Protein 3KOM (pdb70)

CATH classification: 3.40.50.970 (+2 more: 3.40.50.970, 3.40.50.920)

Foldseek 3Di:
DDDDVLLQCLLLQLLQLLQQLVQFFFRLNLRLLCCLCLQPPFQAALVPLVLQQGAAEFEQADRHLVVLSQSALQDHPQHLVLSNQACHPPGLHNNWHDPDPNRRHLHTYDPHPLRLLLLLLLVLLLQVQLVAPDPVFGLHDAAYEYEHEPVVPVLNVLRLLLQQLLQSLRYEYEYAAADVCVVPDDDPVQVSNVVSNAAEAPDQASNDNVSSNVVVVVSVVDDGHYYYYYYHGWRVPQQPVCTRDCVSSGTRDDPVSSVRSCVSSVPPDDRSDDDVVSSVSNHCNVVNVVSSVVSVVRVVVSPPPPCNVVQVCQQVLHADPCLVVLLVVVVVVCLVPPDWFWVLCLLLVCQSRVVSQAAEEEAECDSSRDHPPADESSVDSNSHHYYYSYNNQQSCSSLSNQSSTSHAYEYEDQLLCCVVNVVSLLVQSFRLYEYEEAAACQVAAVFQSRGAFARQVVQVPRPQEWEFAAAGNLLSLVVVVSSNGGGGYYYYIYPGIGDQDNDPVVNVVSPLQKDWSFADPQAQEEEEEEHRLQRLRVLLQVVVVVVVHHHIYMYRRTPVSNVPDDPVRLCSRHPQQHYYEYEYRHCPCPVRHVNYAYYQGDDDGFGRGNSVVRCVVRQSHSVRVNVRVVVRD/DDDVLLQCLLLQLLLLLCQLVQHFASLNLRLLLCLCLQPPWQAALVCLVQQQGAAEFEQDARNLVVLSQSALQDHPQHLVLSNQACHPPGLHNRFHDPDRNRNHLHTYDPHPLRLLLLLLLVLLLQVQLVQPDPVAGLHDYAYEYEHEPVVPPLNVLRLLVSQLLQSLRYEYEYAAEQCCVPGVDPVVVSNVVSNAAEAPDQASNDNVSSNVVVVVSVVDDGHYYYYYYYGFRVPQFPVDTNGGRDDPVRSVRSCVSSVPPDDRSDDDDVSSVSNHNNVVNVVSSVVSVVSLVVSCVPPCNVVQVCFQVLHADPCLVVLLVVVLVVCLVPPDWFWVLVLLCVCQSVVVSAAAEEEAAPCSNSGDHPLADESSVPSNSHHYYYSYNNQQSCSSLSNQSSTSHAYEYEDQLLCCVVNVVSLLLQSFRLYEYEEQAACQVAAVWQSRGAFARQVVQVPRPQEWEFQAAGNLLNCQVVLSSPRGGGYYYYIYPDIGDQDNDPVVSVCSPLQKAWSDDDPQAQEEEEEEHNLQRLRVLLQVVVVVVVHHHIYMYGRTPVSNVPDDPVRLCRRHVAQHEYEYEYRPCPCPVRHPNYAYYQGDDDGIGRGNSVVRCVVSQSHSVSVNVRVVVRD

Nearest PDB structures (foldseek):
  3kom-assembly1_A  TM=1.001E+00  e=0.000E+00  Francisella tularensis subsp. tularensis SCHU S4
  8r3o-assembly1_A  TM=9.758E-01  e=4.934E-82  Haemophilus influenzae
  1qgd-assembly1_B  TM=9.769E-01  e=6.520E-82  Escherichia coli
  5hht-assembly1_A  TM=9.765E-01  e=1.077E-81  Escherichia coli K-12
  3l84-assembly1_A  TM=8.925E-01  e=9.519E-65  Campylobacter jejuni subsp. jejuni NCTC 11168 = ATCC 700819

Organism: Francisella tularensis subsp. tularensis (strain SCHU S4 / Schu 4) (NCBI:txid177416)

B-factor: mean 8.44, std 8.74, range [2.0, 46.94]

Radius of gyration: 31.3 Å; Cα contacts (8 Å, |Δi|>4): 2841; chains: 2; bounding box: 80×82×76 Å

InterPro domains:
  IPR005474 Transketolase, N-terminal [PF00456] (8-334)
  IPR005474 Transketolase, N-terminal [cd02012] (11-275)
  IPR005475 Transketolase-like, pyrimidine-binding domain [PF02779] (354-525)
  IPR005475 Transketolase-like, pyrimidine-binding domain [SM00861] (355-527)
  IPR005478 Transketolase, bacterial-like [TIGR00232] (10-660)
  IPR009014 Transketolase C-terminal/Pyruvate-ferredoxin oxidoreductase domain II [G3DSA:3.40.50.920] (539-663)
  IPR009014 Transketolase C-terminal/Pyruvate-ferredoxin oxidoreductase domain II [SSF52922] (533-662)
  IPR020826 Transketolase binding site [PS00802] (468-484)
  IPR029061 Thiamin diphosphate-binding fold [SSF52518] (4-313)
  IPR029061 Thiamin diphosphate-binding fold [SSF52518] (348-526)
  IPR033247 Transketolase family [PTHR43522] (7-661)
  IPR049557 Transketolase conserved site [PS00801] (14-34)
  IPR055152 Transketolase-like, C-terminal domain [PF22613] (540-651)

Sequence (1260 aa):
LSIPREFSSNAIRFLSIDATLKAKSGHPGPGADIATVLWTKFLKHNPNNNPHWINRDRFVLSNGGHHGGSSLLYSLLHLTGYDLSIEEDIKNFRQLHSKTPGHPEYGYTPGVETTTGPLGQGVANAVGALGEKKLLSDDRRYNTPDLKVVIDHHTYVFLGDGLEGVSHEACSLAGTLGLNKLVAFWDDNNDTKGWFSDNTPERFRAYGWHVIENVDGHDFVAIEKAINEAHSQQQKPTLICCKTVIGFGSPEKAGTASVHGSPLSDQERASAAKELNWDYQAFEIPQQDDVYKYWDARREKGQALEANWQGQRNLFKDSPKFDEFERVLSKELPVGLESAINDYIASSQLSNPVKVATRKASQVLEVLCKNPEFGGSSADLSNNTNWSGSVWLNNTQEGANYLSYGVREFGAAINGLSLYGGIKPYGGTFLVFSDYSRNAIRSSALKQPVVHVSHDSIGLGEDGPTHQPIEHVPSSLRLIPNLSVWRPADTIETIAWKEAVKSKDTPSVVLTRQNLPVVQQTQHQVANIARGGYLVKDNPDAKLTIVATGSEVELAVKVANEFEKKGIKLNVASIPCVEVFATQAHEYKKTVIKDDIPAVFVEAQPDWYKYPKAGGEVKGIIYSFGESAPAEDLFKRFGFTVENISNIVAKYVSIPRREFSNAIRFLSIDATLKAKSGHPGPGADIATVLWTKFLKKHNPNNPHWINRDRFVLSNGHGSLLYSLLHLTGYDLSIEDIKNFRQLHSKTPGHPEYGYTPGVETTTGPLGQGVANAVGALGEKLLSDRYNTPDLKVIDHHTYVFLGDGLEGVSHEACSLAGTLGLNKLVAFWDDNNTKGWFSDNTPERFRAYGWHVIENVDGHDFVAIEKAINEAHSQQQKPTLICCKTVIGFGSPEKAGGSPLSDQERASAAKELNWDYQAFEIPQQDVYKYWDAREKGQALEANWQGQRNNLFKDSPKFDEFERVLSKEELPVGLESAINDYIASQLSNPVKVATRKASQVLEVLCKNPEFGGSSADLTSNNTNWSGSVWLNNTQEGANYLSYGVREFGAAINGLSLYGGIKPYGGTFLVVFSDYSRNAIRSALKQPVVHVSHDSIGLGEDGPTHQPIEHVPSLRLIPNLSVWRPADTIETIAWKEAVKSKDDTPSVVLTRQNLPVVQTQHHQVANIARGGYLVKDNPDAKLTIVATGSEVELAVKVANEFEEKKGIKLNVASIPCVEVFATQAHEYKKTVIKDDIPAVFVEAQPDWYKYPKAGGEVKGIYSFGESAPAEDLFKRFGFTVENISNIVAKYV

Structure (mmCIF, N/CA/C/O backbone):
data_3KOM
#
_entry.id   3KOM
#
_cell.length_a   86.49
_cell.length_b   109.29
_cell.length_c   128.56
_cell.angle_alpha   90.0
_cell.angle_beta   90.0
_cell.angle_gamma   90.0
#
_symmetry.space_group_name_H-M   'P 21 21 21'
#
loop_
_entity.id
_entity.type
_entity.pdbx_description
1 polymer Transketolase
2 water water
#
loop_
_atom_site.group_PDB
_atom_site.id
_atom_site.type_symbol
_atom_site.label_atom_id
_atom_site.label_alt_id
_atom_site.label_comp_id
_atom_site.label_asym_id
_atom_site.label_entity_id
_atom_site.label_seq_id
_atom_site.pdbx_PDB_ins_code
_atom_site.Cartn_x
_atom_site.Cartn_y
_atom_site.Cartn_z
_atom_site.occupancy
_atom_site.B_iso_or_equiv
_atom_site.auth_seq_id
_atom_site.auth_comp_id
_atom_site.auth_asym_id
_atom_site.auth_atom_id
_atom_site.pdbx_PDB_model_num
ATOM 1 N N . LEU A 1 3 ? 23.916 3.278 1.829 1.00 27.86 3 LEU A N 1
ATOM 2 C CA . LEU A 1 3 ? 23.476 4.556 2.467 1.00 27.94 3 LEU A CA 1
ATOM 3 C C . LEU A 1 3 ? 23.784 5.764 1.582 1.00 25.82 3 LEU A C 1
ATOM 4 O O . LEU A 1 3 ? 23.362 6.883 1.876 1.00 27.00 3 LEU A O 1
ATOM 9 N N . SER A 1 4 ? 24.525 5.538 0.502 1.00 22.36 4 SER A N 1
ATOM 10 C CA . SER A 1 4 ? 24.925 6.622 -0.403 1.00 20.60 4 SER A CA 1
ATOM 11 C C . SER A 1 4 ? 23.740 7.109 -1.253 1.00 16.93 4 SER A C 1
ATOM 12 O O . SER A 1 4 ? 22.880 6.322 -1.636 1.00 18.77 4 SER A O 1
ATOM 15 N N . ILE A 1 5 ? 23.683 8.408 -1.529 1.00 10.97 5 ILE A N 1
ATOM 16 C CA . ILE A 1 5 ? 22.583 8.980 -2.329 1.00 7.43 5 ILE A CA 1
ATOM 17 C C . ILE A 1 5 ? 22.944 9.059 -3.812 1.00 8.08 5 ILE A C 1
ATOM 18 O O . ILE A 1 5 ? 23.911 9.737 -4.165 1.00 11.10 5 ILE A O 1
ATOM 23 N N . PRO A 1 6 ? 22.180 8.370 -4.684 1.00 6.59 6 PRO A N 1
ATOM 24 C CA . PRO A 1 6 ? 22.432 8.497 -6.134 1.00 7.15 6 PRO A CA 1
ATOM 25 C C . PRO A 1 6 ? 21.918 9.827 -6.685 1.00 6.85 6 PRO A C 1
ATOM 26 O O . PRO A 1 6 ? 20.881 10.313 -6.216 1.00 2.54 6 PRO A O 1
ATOM 30 N N . ARG A 1 7 ? 22.616 10.398 -7.672 1.00 6.59 7 ARG A N 1
ATOM 31 C CA . ARG A 1 7 ? 22.181 11.689 -8.206 1.00 8.64 7 ARG A CA 1
ATOM 32 C C . ARG A 1 7 ? 20.795 11.601 -8.809 1.00 4.10 7 ARG A C 1
ATOM 33 O O . ARG A 1 7 ? 20.077 12.601 -8.843 1.00 2.00 7 ARG A O 1
ATOM 41 N N . GLU A 1 8 ? 20.405 10.405 -9.241 1.00 2.21 8 GLU A N 1
ATOM 42 C CA . GLU A 1 8 ? 19.040 10.184 -9.711 1.00 3.30 8 GLU A CA 1
ATOM 43 C C . GLU A 1 8 ? 17.986 10.822 -8.807 1.00 4.57 8 GLU A C 1
ATOM 44 O O . GLU A 1 8 ? 17.041 11.444 -9.299 1.00 2.91 8 GLU A O 1
ATOM 50 N N . PHE A 1 9 ? 18.134 10.627 -7.495 1.00 2.00 9 PHE A N 1
ATOM 51 C CA . PHE A 1 9 ? 17.148 11.115 -6.532 1.00 2.00 9 PHE A CA 1
ATOM 52 C C . PHE A 1 9 ? 17.088 12.653 -6.474 1.00 2.16 9 PHE A C 1
ATOM 53 O O . PHE A 1 9 ? 16.004 13.224 -6.322 1.00 3.55 9 PHE A O 1
ATOM 61 N N . SER A 1 10 ? 18.222 13.326 -6.614 1.00 2.00 10 SER A N 1
ATOM 62 C CA A SER A 1 10 ? 18.231 14.789 -6.622 0.50 2.00 10 SER A CA 1
ATOM 63 C CA B SER A 1 10 ? 18.248 14.771 -6.621 0.50 2.00 10 SER A CA 1
ATOM 64 C C . SER A 1 10 ? 17.787 15.295 -7.994 1.00 2.00 10 SER A C 1
ATOM 65 O O . SER A 1 10 ? 17.208 16.391 -8.114 1.00 2.09 10 SER A O 1
ATOM 70 N N . ASN A 1 11 ? 18.013 14.492 -9.033 1.00 2.00 11 ASN A N 1
ATOM 71 C CA . ASN A 1 11 ? 17.629 14.942 -10.367 1.00 2.00 11 ASN A CA 1
ATOM 72 C C . ASN A 1 11 ? 16.113 15.048 -10.544 1.00 2.00 11 ASN A C 1
ATOM 73 O O . ASN A 1 11 ? 15.636 15.811 -11.410 1.00 2.85 11 ASN A O 1
ATOM 78 N N . ALA A 1 12 ? 15.360 14.348 -9.707 1.00 2.00 12 ALA A N 1
ATOM 79 C CA . ALA A 1 12 ? 13.907 14.499 -9.688 1.00 2.00 12 ALA A CA 1
ATOM 80 C C . ALA A 1 12 ? 13.528 15.963 -9.454 1.00 3.17 12 ALA A C 1
ATOM 81 O O . ALA A 1 12 ? 12.589 16.465 -10.060 1.00 2.74 12 ALA A O 1
ATOM 83 N N . ILE A 1 13 ? 14.225 16.633 -8.527 1.00 2.00 13 ILE A N 1
ATOM 84 C CA . ILE A 1 13 ? 13.991 18.065 -8.293 1.00 2.00 13 ILE A CA 1
ATOM 85 C C . ILE A 1 13 ? 14.287 18.871 -9.551 1.00 2.00 13 ILE A C 1
ATOM 86 O O . ILE A 1 13 ? 13.500 19.741 -9.956 1.00 2.00 13 ILE A O 1
ATOM 91 N N . ARG A 1 14 ? 15.427 18.580 -10.167 1.00 2.00 14 ARG A N 1
ATOM 92 C CA . ARG A 1 14 ? 15.852 19.304 -11.367 1.00 2.00 14 ARG A CA 1
ATOM 93 C C . ARG A 1 14 ? 14.809 19.187 -12.487 1.00 2.00 14 ARG A C 1
ATOM 94 O O . ARG A 1 14 ? 14.399 20.203 -13.075 1.00 2.68 14 ARG A O 1
ATOM 102 N N . PHE A 1 15 ? 14.351 17.970 -12.766 1.00 2.01 15 PHE A N 1
ATOM 103 C CA . PHE A 1 15 ? 13.365 17.797 -13.853 1.00 3.24 15 PHE A CA 1
ATOM 104 C C . PHE A 1 15 ? 11.945 18.308 -13.553 1.00 3.26 15 PHE A C 1
ATOM 105 O O . PHE A 1 15 ? 11.316 18.910 -14.435 1.00 2.00 15 PHE A O 1
ATOM 113 N N . LEU A 1 16 ? 11.452 18.140 -12.329 1.00 2.00 16 LEU A N 1
ATOM 114 C CA . LEU A 1 16 ? 10.163 18.755 -12.011 1.00 2.00 16 LEU A CA 1
ATOM 115 C C . LEU A 1 16 ? 10.256 20.256 -12.199 1.00 2.00 16 LEU A C 1
ATOM 116 O O . LEU A 1 16 ? 9.320 20.893 -12.681 1.00 2.00 16 LEU A O 1
ATOM 121 N N . SER A 1 17 ? 11.395 20.844 -11.816 1.00 2.00 17 SER A N 1
ATOM 122 C CA . SER A 1 17 ? 11.549 22.296 -11.891 1.00 2.00 17 SER A CA 1
ATOM 123 C C . SER A 1 17 ? 11.679 22.768 -13.343 1.00 2.00 17 SER A C 1
ATOM 124 O O . SER A 1 17 ? 11.035 23.733 -13.763 1.00 2.00 17 SER A O 1
ATOM 127 N N . ILE A 1 18 ? 12.471 22.048 -14.121 1.00 2.00 18 ILE A N 1
ATOM 128 C CA . ILE A 1 18 ? 12.578 22.380 -15.546 1.00 2.00 18 ILE A CA 1
ATOM 129 C C . ILE A 1 18 ? 11.231 22.212 -16.256 1.00 4.85 18 ILE A C 1
ATOM 130 O O . ILE A 1 18 ? 10.773 23.136 -16.947 1.00 3.29 18 ILE A O 1
ATOM 135 N N . ASP A 1 19 ? 10.611 21.048 -16.087 1.00 4.83 19 ASP A N 1
ATOM 136 C CA . ASP A 1 19 ? 9.336 20.757 -16.770 1.00 2.20 19 ASP A CA 1
ATOM 137 C C . ASP A 1 19 ? 8.211 21.747 -16.389 1.00 2.29 19 ASP A C 1
ATOM 138 O O . ASP A 1 19 ? 7.450 22.208 -17.250 1.00 2.00 19 ASP A O 1
ATOM 143 N N . ALA A 1 20 ? 8.111 22.090 -15.110 1.00 2.00 20 ALA A N 1
ATOM 144 C CA . ALA A 1 20 ? 7.074 23.004 -14.656 1.00 2.00 20 ALA A CA 1
ATOM 145 C C . ALA A 1 20 ? 7.276 24.404 -15.231 1.00 3.70 20 ALA A C 1
ATOM 146 O O . ALA A 1 20 ? 6.305 25.067 -15.610 1.00 3.88 20 ALA A O 1
ATOM 148 N N . THR A 1 21 ? 8.521 24.881 -15.250 1.00 3.30 21 THR A N 1
ATOM 149 C CA . THR A 1 21 ? 8.757 26.264 -15.683 1.00 4.69 21 THR A CA 1
ATOM 150 C C . THR A 1 21 ? 8.555 26.383 -17.186 1.00 7.06 21 THR A C 1
ATOM 151 O O . THR A 1 21 ? 8.048 27.404 -17.670 1.00 6.18 21 THR A O 1
ATOM 155 N N . LEU A 1 22 ? 8.945 25.345 -17.915 1.00 2.03 22 LEU A N 1
ATOM 156 C CA . LEU A 1 22 ? 8.709 25.263 -19.372 1.00 5.30 22 LEU A CA 1
ATOM 157 C C . LEU A 1 22 ? 7.211 25.342 -19.685 1.00 4.42 22 LEU A C 1
ATOM 158 O O . LEU A 1 22 ? 6.799 26.071 -20.588 1.00 7.69 22 LEU A O 1
ATOM 163 N N . LYS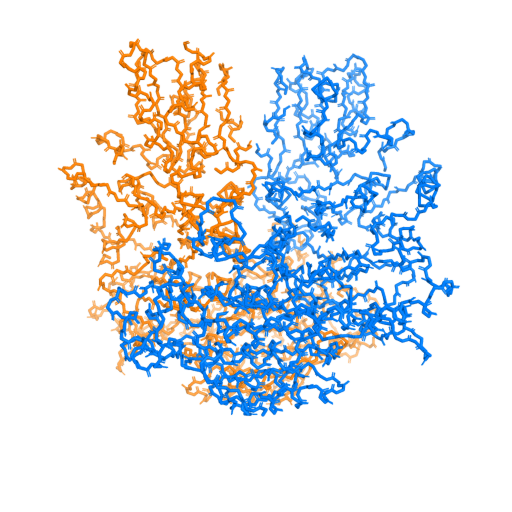 A 1 23 ? 6.399 24.593 -18.942 1.00 5.87 23 LYS A N 1
ATOM 164 C CA . LYS A 1 23 ? 4.948 24.604 -19.168 1.00 7.44 23 LYS A CA 1
ATOM 165 C C . LYS A 1 23 ? 4.332 25.968 -18.864 1.00 6.73 23 LYS A C 1
ATOM 166 O O . LYS A 1 23 ? 3.500 26.486 -19.638 1.00 3.69 23 LYS A O 1
ATOM 172 N N . ALA A 1 24 ? 4.757 26.566 -17.759 1.00 3.88 24 ALA A N 1
ATOM 173 C CA . ALA A 1 24 ? 4.208 27.850 -17.330 1.00 5.67 24 ALA A CA 1
ATOM 174 C C . ALA A 1 24 ? 4.663 28.997 -18.232 1.00 7.87 24 ALA A C 1
ATOM 175 O O . ALA A 1 24 ? 4.013 30.043 -18.271 1.00 8.11 24 ALA A O 1
ATOM 177 N N . LYS A 1 25 ? 5.757 28.782 -18.960 1.00 5.49 25 LYS A N 1
ATOM 178 C CA . LYS A 1 25 ? 6.447 29.859 -19.698 1.00 7.27 25 LYS A CA 1
ATOM 179 C C . LYS A 1 25 ? 6.745 31.051 -18.772 1.00 8.97 25 LYS A C 1
ATOM 180 O O . LYS A 1 25 ? 6.638 32.217 -19.152 1.00 9.80 25 LYS A O 1
ATOM 186 N N . SER A 1 26 ? 7.158 30.746 -17.551 1.00 7.67 26 SER A N 1
ATOM 187 C CA . SER A 1 26 ? 7.284 31.762 -16.507 1.00 7.73 26 SER A CA 1
ATOM 188 C C . SER A 1 26 ? 7.985 31.027 -15.385 1.00 7.11 26 SER A C 1
ATOM 189 O O . SER A 1 26 ? 7.849 29.799 -15.270 1.00 9.07 26 SER A O 1
ATOM 192 N N . GLY A 1 27 ? 8.725 31.770 -14.560 1.00 9.11 27 GLY A N 1
ATOM 193 C CA . GLY A 1 27 ? 9.501 31.164 -13.480 1.00 8.38 27 GLY A CA 1
ATOM 194 C C . GLY A 1 27 ? 10.902 30.772 -13.925 1.00 10.75 27 GLY A C 1
ATOM 195 O O . GLY A 1 27 ? 11.249 30.892 -15.102 1.00 13.58 27 GLY A O 1
ATOM 196 N N . HIS A 1 28 ? 11.711 30.288 -12.985 1.00 8.38 28 HIS A N 1
ATOM 197 C CA . HIS A 1 28 ? 13.139 30.098 -13.244 1.00 11.94 28 HIS A CA 1
ATOM 198 C C . HIS A 1 28 ? 13.657 28.736 -12.737 1.00 10.39 28 HIS A C 1
ATOM 199 O O . HIS A 1 28 ? 13.355 28.327 -11.602 1.00 12.50 28 HIS A O 1
ATOM 206 N N . PRO A 1 29 ? 14.397 27.996 -13.587 1.00 9.57 29 PRO A N 1
ATOM 207 C CA . PRO A 1 29 ? 14.880 26.669 -13.180 1.00 10.21 29 PRO A CA 1
ATOM 208 C C . PRO A 1 29 ? 16.349 26.630 -12.713 1.00 8.94 29 PRO A C 1
ATOM 209 O O . PRO A 1 29 ? 16.778 25.629 -12.163 1.00 8.22 29 PRO A O 1
ATOM 213 N N . GLY A 1 30 ? 17.099 27.705 -12.943 1.00 8.12 30 GLY A N 1
ATOM 214 C CA . GLY A 1 30 ? 18.528 27.749 -12.604 1.00 6.81 30 GLY A CA 1
ATOM 215 C C . GLY A 1 30 ? 18.881 27.433 -11.149 1.00 7.63 30 GLY A C 1
ATOM 216 O O . GLY A 1 30 ? 19.668 26.508 -10.870 1.00 5.20 30 GLY A O 1
ATOM 225 N N . PRO A 1 32 ? 16.978 26.162 -8.652 1.00 3.03 32 PRO A N 1
ATOM 226 C CA . PRO A 1 32 ? 16.629 24.814 -8.221 1.00 2.41 32 PRO A CA 1
ATOM 227 C C . PRO A 1 32 ? 17.615 23.778 -8.763 1.00 2.80 32 PRO A C 1
ATOM 228 O O . PRO A 1 32 ? 17.947 22.807 -8.075 1.00 3.98 32 PRO A O 1
ATOM 240 N N . GLY A 1 34 ? 20.784 24.317 -9.320 1.00 2.00 34 GLY A N 1
ATOM 241 C CA . GLY A 1 34 ? 21.993 24.511 -8.506 1.00 3.90 34 GLY A CA 1
ATOM 242 C C . GLY A 1 34 ? 21.934 23.963 -7.077 1.00 2.00 34 GLY A C 1
ATOM 243 O O . GLY A 1 34 ? 22.954 23.506 -6.537 1.00 2.98 34 GLY A O 1
ATOM 257 N N . ALA A 1 36 ? 19.728 21.565 -5.862 1.00 2.00 36 ALA A N 1
ATOM 258 C CA . ALA A 1 36 ? 18.986 20.316 -5.657 1.00 2.00 36 ALA A CA 1
ATOM 259 C C . ALA A 1 36 ? 19.732 19.306 -4.783 1.00 2.00 36 ALA A C 1
ATOM 260 O O . ALA A 1 36 ? 19.102 18.573 -4.014 1.00 2.00 36 ALA A O 1
ATOM 262 N N . ASP A 1 37 ? 21.063 19.216 -4.918 1.00 2.00 37 ASP A N 1
ATOM 263 C CA . ASP A 1 37 ? 21.780 18.203 -4.114 1.00 2.00 37 ASP A CA 1
ATOM 264 C C . ASP A 1 37 ? 21.811 18.580 -2.634 1.00 2.00 37 ASP A C 1
ATOM 265 O O . ASP A 1 37 ? 21.637 17.708 -1.769 1.00 2.00 37 ASP A O 1
ATOM 270 N N . ILE A 1 38 ? 22.005 19.860 -2.343 1.00 2.00 38 ILE A N 1
ATOM 271 C CA . ILE A 1 38 ? 21.980 20.349 -0.961 1.00 2.00 38 ILE A CA 1
ATOM 272 C C . ILE A 1 38 ? 20.599 20.055 -0.350 1.00 2.00 38 ILE A C 1
ATOM 273 O O . ILE A 1 38 ? 20.485 19.541 0.744 1.00 2.00 38 ILE A O 1
ATOM 278 N N . ALA A 1 39 ? 19.548 20.413 -1.076 1.00 2.00 39 ALA A N 1
ATOM 279 C CA . ALA A 1 39 ? 18.192 20.175 -0.608 1.00 2.00 39 ALA A CA 1
ATOM 280 C C . ALA A 1 39 ? 17.950 18.689 -0.371 1.00 2.00 39 ALA A C 1
ATOM 281 O O . ALA A 1 39 ? 17.288 18.304 0.604 1.00 2.00 39 ALA A O 1
ATOM 283 N N . THR A 1 40 ? 18.454 17.856 -1.277 1.00 2.00 40 THR A N 1
ATOM 284 C CA . THR A 1 40 ? 18.247 16.411 -1.110 1.00 2.00 40 THR A CA 1
ATOM 285 C C . THR A 1 40 ? 18.865 15.909 0.192 1.00 2.00 40 THR A C 1
ATOM 286 O O . THR A 1 40 ? 18.247 15.138 0.926 1.00 2.00 40 THR A O 1
ATOM 290 N N . VAL A 1 41 ? 20.089 16.353 0.493 1.00 2.00 41 VAL A N 1
ATOM 291 C CA . VAL A 1 41 ? 20.746 15.861 1.716 1.00 2.00 41 VAL A CA 1
ATOM 292 C C . VAL A 1 41 ? 19.970 16.375 2.944 1.00 2.00 41 VAL A C 1
ATOM 293 O O . VAL A 1 41 ? 19.641 15.625 3.861 1.00 2.00 41 VAL A O 1
ATOM 297 N N . LEU A 1 42 ? 19.670 17.662 2.946 1.00 2.00 42 LEU A N 1
ATOM 298 C CA . LEU A 1 42 ? 18.990 18.252 4.103 1.00 2.00 42 LEU A CA 1
ATOM 299 C C . LEU A 1 42 ? 17.641 17.574 4.341 1.00 2.00 42 LEU A C 1
ATOM 300 O O . LEU A 1 42 ? 17.342 17.147 5.464 1.00 2.00 42 LEU A O 1
ATOM 305 N N . TRP A 1 43 ? 16.830 17.475 3.293 1.00 2.00 43 TRP A N 1
ATOM 306 C CA . TRP A 1 43 ? 15.471 16.979 3.477 1.00 2.00 43 TRP A CA 1
ATOM 307 C C . TRP A 1 43 ? 15.428 15.491 3.757 1.00 2.00 43 TRP A C 1
ATOM 308 O O . TRP A 1 43 ? 14.585 15.046 4.544 1.00 3.63 43 TRP A O 1
ATOM 319 N N . THR A 1 44 ? 16.304 14.707 3.131 1.00 2.00 44 THR A N 1
ATOM 320 C CA . THR A 1 44 ? 16.153 13.241 3.250 1.00 2.00 44 THR A CA 1
ATOM 321 C C . THR A 1 44 ? 16.979 12.624 4.354 1.00 2.25 44 THR A C 1
ATOM 322 O O . THR A 1 44 ? 16.685 11.506 4.797 1.00 4.51 44 THR A O 1
ATOM 326 N N . LYS A 1 45 ? 18.019 13.329 4.806 1.00 2.00 45 LYS A N 1
ATOM 327 C CA . LYS A 1 45 ? 18.872 12.765 5.855 1.00 2.33 45 LYS A CA 1
ATOM 328 C C . LYS A 1 45 ? 18.730 13.490 7.207 1.00 2.09 45 LYS A C 1
ATOM 329 O O . LYS A 1 45 ? 19.163 12.946 8.231 1.00 5.82 45 LYS A O 1
ATOM 335 N N . PHE A 1 46 ? 18.180 14.697 7.225 1.00 2.00 46 PHE A N 1
ATOM 336 C CA . PHE A 1 46 ? 18.142 15.452 8.487 1.00 2.00 46 PHE A CA 1
ATOM 337 C C . PHE A 1 46 ? 16.791 16.027 8.919 1.00 5.12 46 PHE A C 1
ATOM 338 O O . PHE A 1 46 ? 16.456 15.984 10.118 1.00 4.29 46 PHE A O 1
ATOM 346 N N . LEU A 1 47 ? 16.038 16.599 7.981 1.00 2.00 47 LEU A N 1
ATOM 347 C CA . LEU A 1 47 ? 14.858 17.348 8.346 1.00 2.00 47 LEU A CA 1
ATOM 348 C C . LEU A 1 47 ? 13.860 16.515 9.124 1.00 2.00 47 LEU A C 1
ATOM 349 O O . LEU A 1 47 ? 13.463 15.404 8.706 1.00 2.00 47 LEU A O 1
ATOM 354 N N . LYS A 1 48 ? 13.440 17.077 10.250 1.00 2.00 48 LYS A N 1
ATOM 355 C CA . LYS A 1 48 ? 12.452 16.414 11.112 1.00 2.03 48 LYS A CA 1
ATOM 356 C C . LYS A 1 48 ? 11.084 17.039 10.817 1.00 2.00 48 LYS A C 1
ATOM 357 O O . LYS A 1 48 ? 10.850 18.216 11.101 1.00 2.00 48 LYS A O 1
ATOM 363 N N . HIS A 1 49 ? 10.213 16.295 10.155 1.00 2.00 49 HIS A N 1
ATOM 364 C CA . HIS A 1 49 ? 8.956 16.842 9.668 1.00 2.00 49 HIS A CA 1
ATOM 365 C C . HIS A 1 49 ? 7.966 15.723 9.400 1.00 2.00 49 HIS A C 1
ATOM 366 O O . HIS A 1 49 ? 8.351 14.542 9.291 1.00 2.15 49 HIS A O 1
ATOM 373 N N . ASN A 1 50 ? 6.687 16.084 9.343 1.00 2.00 50 ASN A N 1
ATOM 374 C CA . ASN A 1 50 ? 5.647 15.091 9.084 1.00 2.00 50 ASN A CA 1
ATOM 375 C C . ASN A 1 50 ? 4.717 15.609 7.987 1.00 2.00 50 ASN A C 1
ATOM 376 O O . ASN A 1 50 ? 3.921 16.501 8.257 1.00 2.00 50 ASN A O 1
ATOM 381 N N . PRO A 1 51 ? 4.839 15.087 6.739 1.00 2.00 51 PRO A N 1
ATOM 382 C CA . PRO A 1 51 ? 3.984 15.604 5.654 1.00 2.00 51 PRO A CA 1
ATOM 383 C C . PRO A 1 51 ? 2.492 15.466 5.956 1.00 2.04 51 PRO A C 1
ATOM 384 O O . PRO A 1 51 ? 1.704 16.227 5.414 1.00 4.44 51 PRO A O 1
ATOM 388 N N . ASN A 1 52 ? 2.105 14.506 6.813 1.00 2.00 52 ASN A N 1
ATOM 389 C CA A ASN A 1 52 ? 0.677 14.405 7.133 0.50 2.89 52 ASN A CA 1
ATOM 390 C CA B ASN A 1 52 ? 0.731 14.292 7.268 0.50 4.16 52 ASN A CA 1
ATOM 391 C C . ASN A 1 52 ? 0.193 15.468 8.109 1.00 3.40 52 ASN A C 1
ATOM 392 O O . ASN A 1 52 ? -1.025 15.671 8.238 1.00 4.51 52 ASN A O 1
ATOM 401 N N . ASN A 1 53 ? 1.123 16.180 8.758 1.00 2.00 53 ASN A N 1
ATOM 402 C CA . ASN A 1 53 ? 0.786 17.284 9.646 1.00 2.88 53 ASN A CA 1
ATOM 403 C C . ASN A 1 53 ? 1.802 18.416 9.584 1.00 2.00 53 ASN A C 1
ATOM 404 O O . ASN A 1 53 ? 2.726 18.498 10.394 1.00 2.00 53 ASN A O 1
ATOM 409 N N . PRO A 1 54 ? 1.629 19.319 8.621 1.00 2.00 54 PRO A N 1
ATOM 410 C CA . PRO A 1 54 ? 2.531 20.460 8.440 1.00 2.00 54 PRO A CA 1
ATOM 411 C C . PRO A 1 54 ? 2.486 21.410 9.641 1.00 2.00 54 PRO A C 1
ATOM 412 O O . PRO A 1 54 ? 3.304 22.303 9.720 1.00 3.34 54 PRO A O 1
ATOM 416 N N . HIS A 1 55 ? 1.522 21.216 10.543 1.00 2.00 55 HIS A N 1
ATOM 417 C CA . HIS A 1 55 ? 1.364 22.062 11.720 1.00 3.28 55 HIS A CA 1
ATOM 418 C C . HIS A 1 55 ? 1.978 21.461 13.000 1.00 3.27 55 HIS A C 1
ATOM 419 O O . HIS A 1 55 ? 1.856 22.041 14.091 1.00 3.61 55 HIS A O 1
ATOM 426 N N . TRP A 1 56 ? 2.641 20.319 12.872 1.00 2.00 56 TRP A N 1
ATOM 427 C CA . TRP A 1 56 ? 3.280 19.685 14.033 1.00 2.00 56 TRP A CA 1
ATOM 428 C C . TRP A 1 56 ? 4.195 20.691 14.757 1.00 2.00 56 TRP A C 1
ATOM 429 O O . TRP A 1 56 ? 5.138 21.245 14.145 1.00 2.00 56 TRP A O 1
ATOM 440 N N . ILE A 1 57 ? 3.944 20.930 16.046 1.00 2.00 57 ILE A N 1
ATOM 441 C CA . ILE A 1 57 ? 4.620 22.067 16.679 1.00 2.00 57 ILE A CA 1
ATOM 442 C C . ILE A 1 57 ? 6.122 21.865 16.885 1.00 2.00 57 ILE A C 1
ATOM 443 O O . ILE A 1 57 ? 6.840 22.860 17.035 1.00 2.00 57 ILE A O 1
ATOM 448 N N . ASN A 1 58 ? 6.602 20.611 16.884 1.00 2.00 58 ASN A N 1
ATOM 449 C CA . ASN A 1 58 ? 8.036 20.421 17.077 1.00 2.00 58 ASN A CA 1
ATOM 450 C C . ASN A 1 58 ? 8.781 20.106 15.793 1.00 2.00 58 ASN A C 1
ATOM 451 O O . ASN A 1 58 ? 9.905 19.651 15.837 1.00 2.00 58 ASN A O 1
ATOM 456 N N . ARG A 1 59 ? 8.148 20.359 14.648 1.00 2.00 59 ARG A N 1
ATOM 457 C CA . ARG A 1 59 ? 8.850 20.186 13.376 1.00 2.00 59 ARG A CA 1
ATOM 458 C C . ARG A 1 59 ? 10.030 21.154 13.240 1.00 2.00 59 ARG A C 1
ATOM 459 O O . ARG A 1 59 ? 9.951 22.301 13.699 1.00 2.00 59 ARG A O 1
ATOM 467 N N . ASP A 1 60 ? 11.105 20.729 12.569 1.00 2.00 60 ASP A N 1
ATOM 468 C CA . ASP A 1 60 ? 12.103 21.698 12.066 1.00 2.00 60 ASP A CA 1
ATOM 469 C C . ASP A 1 60 ? 11.398 22.687 11.139 1.00 2.00 60 ASP A C 1
ATOM 470 O O . ASP A 1 60 ? 10.464 22.333 10.434 1.00 2.00 60 ASP A O 1
ATOM 475 N N . ARG A 1 61 ? 11.855 23.942 11.131 1.00 2.00 61 ARG A N 1
ATOM 476 C CA . ARG A 1 61 ? 11.295 24.910 10.186 1.00 2.00 61 ARG A CA 1
ATOM 477 C C . ARG A 1 61 ? 12.276 25.120 9.044 1.00 2.00 61 ARG A C 1
ATOM 478 O O . ARG A 1 61 ? 13.462 25.297 9.300 1.00 5.27 61 ARG A O 1
ATOM 486 N N . PHE A 1 62 ? 11.777 25.095 7.815 1.00 2.00 62 PHE A N 1
ATOM 487 C CA . PHE A 1 62 ? 12.607 25.365 6.620 1.00 2.00 62 PHE A CA 1
ATOM 488 C C . PHE A 1 62 ? 12.078 26.625 5.947 1.00 2.00 62 PHE A C 1
ATOM 489 O O . PHE A 1 62 ? 10.875 26.752 5.760 1.00 2.31 62 PHE A O 1
ATOM 497 N N . VAL A 1 63 ? 12.983 27.540 5.594 1.00 2.00 63 VAL A N 1
ATOM 498 C CA . VAL A 1 63 ? 12.614 28.756 4.829 1.00 2.00 63 VAL A CA 1
ATOM 499 C C . VAL A 1 63 ? 13.449 28.838 3.553 1.00 2.00 63 VAL A C 1
ATOM 500 O O . VAL A 1 63 ? 14.685 28.783 3.627 1.00 2.00 63 VAL A O 1
ATOM 504 N N . LEU A 1 64 ? 12.778 29.035 2.411 1.00 2.00 64 LEU A N 1
ATOM 505 C CA . LEU A 1 64 ? 13.458 29.351 1.144 1.00 2.00 64 LEU A CA 1
ATOM 506 C C . LEU A 1 64 ? 13.437 30.882 0.969 1.00 2.96 64 LEU A C 1
ATOM 507 O O . LEU A 1 64 ? 12.431 31.484 0.573 1.00 3.77 64 LEU A O 1
ATOM 512 N N . SER A 1 65 ? 14.551 31.525 1.299 1.00 2.00 65 SER A N 1
ATOM 513 C CA . SER A 1 65 ? 14.583 32.993 1.270 1.00 2.00 65 SER A CA 1
ATOM 514 C C . SER A 1 65 ? 14.892 33.528 -0.101 1.00 4.15 65 SER A C 1
ATOM 515 O O . SER A 1 65 ? 14.397 34.617 -0.482 1.00 3.87 65 SER A O 1
ATOM 518 N N . ASN A 1 66 ? 15.705 32.776 -0.841 1.00 6.16 66 ASN A N 1
ATOM 519 C CA . ASN A 1 66 ? 16.190 33.285 -2.091 1.00 10.05 66 ASN A CA 1
ATOM 520 C C . ASN A 1 66 ? 15.184 33.225 -3.215 1.00 12.43 66 ASN A C 1
ATOM 521 O O . ASN A 1 66 ? 14.260 32.368 -3.245 1.00 12.53 66 ASN A O 1
ATOM 526 N N A GLY A 1 67 ? 15.323 34.201 -4.102 0.50 15.80 67 GLY A N 1
ATOM 527 N N B GLY A 1 67 ? 15.395 34.091 -4.197 0.50 10.04 67 GLY A N 1
ATOM 528 C CA A GLY A 1 67 ? 14.352 34.469 -5.139 0.50 19.83 67 GLY A CA 1
ATOM 529 C CA B GLY A 1 67 ? 14.463 34.224 -5.292 0.50 8.35 67 GLY A CA 1
ATOM 530 C C A GLY A 1 67 ? 14.348 33.466 -6.256 0.50 21.99 67 GLY A C 1
ATOM 531 C C B GLY A 1 67 ? 14.723 33.358 -6.505 0.50 6.88 67 GLY A C 1
ATOM 532 O O A GLY A 1 67 ? 15.270 32.658 -6.395 0.50 25.01 67 GLY A O 1
ATOM 533 O O B GLY A 1 67 ? 15.708 32.606 -6.571 0.50 6.54 67 GLY A O 1
ATOM 534 N N A HIS A 1 68 ? 13.302 33.524 -7.064 0.50 21.38 68 HIS A N 1
ATOM 535 N N B HIS A 1 68 ? 13.804 33.456 -7.454 0.50 4.75 68 HIS A N 1
ATOM 536 C CA A HIS A 1 68 ? 13.201 32.612 -8.166 0.50 20.52 68 HIS A CA 1
ATOM 537 C CA B HIS A 1 68 ? 13.941 32.798 -8.737 0.50 3.91 68 HIS A CA 1
ATOM 538 C C A HIS A 1 68 ? 13.323 31.258 -7.478 0.50 16.66 68 HIS A C 1
ATOM 539 C C B HIS A 1 68 ? 14.125 31.281 -8.603 0.50 4.25 68 HIS A C 1
ATOM 540 O O A HIS A 1 68 ? 13.393 31.183 -6.252 0.50 18.08 68 HIS A O 1
ATOM 541 O O B HIS A 1 68 ? 14.933 30.673 -9.326 0.50 2.00 68 HIS A O 1
ATOM 554 N N A GLY A 1 69 ? 13.347 30.184 -8.238 0.50 14.45 69 GLY A N 1
ATOM 555 N N B GLY A 1 69 ? 13.366 30.660 -7.706 0.50 2.86 69 GLY A N 1
ATOM 556 C CA A GLY A 1 69 ? 13.531 28.876 -7.635 0.50 7.70 69 GLY A CA 1
ATOM 557 C CA B GLY A 1 69 ? 13.543 29.218 -7.502 0.50 2.00 69 GLY A CA 1
ATOM 558 C C A GLY A 1 69 ? 12.430 28.373 -6.705 0.50 7.99 69 GLY A C 1
ATOM 559 C C B GLY A 1 69 ? 12.475 28.496 -6.694 0.50 4.28 69 GLY A C 1
ATOM 560 O O A GLY A 1 69 ? 12.670 27.468 -5.915 0.50 6.55 69 GLY A O 1
ATOM 561 O O B GLY A 1 69 ? 12.769 27.517 -6.006 0.50 2.00 69 GLY A O 1
ATOM 562 N N . SER A 1 70 ? 11.232 28.946 -6.796 1.00 3.87 70 SER A N 1
ATOM 563 C CA A SER A 1 70 ? 10.079 28.431 -6.036 0.50 2.57 70 SER A CA 1
ATOM 564 C CA B SER A 1 70 ? 10.166 28.376 -5.955 0.50 2.15 70 SER A CA 1
ATOM 565 C C . SER A 1 70 ? 9.862 26.916 -6.275 1.00 2.56 70 SER A C 1
ATOM 566 O O . SER A 1 70 ? 9.411 26.177 -5.396 1.00 2.75 70 SER A O 1
ATOM 579 N N . LEU A 1 72 ? 11.944 24.666 -6.395 1.00 2.00 72 LEU A N 1
ATOM 580 C CA . LEU A 1 72 ? 12.741 23.832 -5.464 1.00 2.00 72 LEU A CA 1
ATOM 581 C C . LEU A 1 72 ? 11.853 23.375 -4.299 1.00 2.00 72 LEU A C 1
ATOM 582 O O . LEU A 1 72 ? 11.794 22.185 -3.972 1.00 2.00 72 LEU A O 1
ATOM 587 N N . LEU A 1 73 ? 11.131 24.327 -3.717 1.00 2.00 73 LEU A N 1
ATOM 588 C CA . LEU A 1 73 ? 10.318 24.036 -2.526 1.00 2.00 73 LEU A CA 1
ATOM 589 C C . LEU A 1 73 ? 9.116 23.183 -2.935 1.00 2.00 73 LEU A C 1
ATOM 590 O O . LEU A 1 73 ? 8.810 22.201 -2.266 1.00 2.00 73 LEU A O 1
ATOM 595 N N . TYR A 1 74 ? 8.473 23.509 -4.046 1.00 2.00 74 TYR A N 1
ATOM 596 C CA . TYR A 1 74 ? 7.316 22.713 -4.441 1.00 2.00 74 TYR A CA 1
ATOM 597 C C . TYR A 1 74 ? 7.712 21.289 -4.799 1.00 2.00 74 TYR A C 1
ATOM 598 O O . TYR A 1 74 ? 6.984 20.324 -4.450 1.00 2.00 74 TYR A O 1
ATOM 607 N N . SER A 1 75 ? 8.871 21.137 -5.431 1.00 2.00 75 SER A N 1
ATOM 608 C CA . SER A 1 75 ? 9.392 19.795 -5.685 1.00 2.00 75 SER A CA 1
ATOM 609 C C . SER A 1 75 ? 9.590 19.010 -4.375 1.00 2.00 75 SER A C 1
ATOM 610 O O . SER A 1 75 ? 9.224 17.831 -4.285 1.00 2.00 75 SER A O 1
ATOM 613 N N . LEU A 1 76 ? 10.189 19.651 -3.374 1.00 2.00 76 LEU A N 1
ATOM 614 C CA . LEU A 1 76 ? 10.482 18.967 -2.098 1.00 2.00 76 LEU A CA 1
ATOM 615 C C . LEU A 1 76 ? 9.194 18.540 -1.418 1.00 2.98 76 LEU A C 1
ATOM 616 O O . LEU A 1 76 ? 9.073 17.416 -0.930 1.00 2.00 76 LEU A O 1
ATOM 621 N N . LEU A 1 77 ? 8.219 19.441 -1.402 1.00 2.00 77 LEU A N 1
ATOM 622 C CA . LEU A 1 77 ? 6.948 19.135 -0.733 1.00 2.00 77 LEU A CA 1
ATOM 623 C C . LEU A 1 77 ? 6.211 17.997 -1.473 1.00 2.00 77 LEU A C 1
ATOM 624 O O . LEU A 1 77 ? 5.674 17.064 -0.837 1.00 2.00 77 LEU A O 1
ATOM 629 N N . HIS A 1 78 ? 6.229 18.028 -2.809 1.00 2.00 78 HIS A N 1
ATOM 630 C CA . HIS A 1 78 ? 5.542 16.994 -3.583 1.00 2.00 78 HIS A CA 1
ATOM 631 C C . HIS A 1 78 ? 6.216 15.627 -3.335 1.00 2.00 78 HIS A C 1
ATOM 632 O O . HIS A 1 78 ? 5.546 14.605 -3.068 1.00 2.00 78 HIS A O 1
ATOM 639 N N . LEU A 1 79 ? 7.531 15.606 -3.478 1.00 2.00 79 LEU A N 1
ATOM 640 C CA . LEU A 1 79 ? 8.260 14.339 -3.463 1.00 2.00 79 LEU A CA 1
ATOM 641 C C . LEU A 1 79 ? 8.141 13.676 -2.082 1.00 2.00 79 LEU A C 1
ATOM 642 O O . LEU A 1 79 ? 8.053 12.439 -1.988 1.00 2.60 79 LEU A O 1
ATOM 647 N N . THR A 1 80 ? 8.159 14.486 -1.029 1.00 2.00 80 THR A N 1
ATOM 648 C CA . THR A 1 80 ? 8.118 13.927 0.345 1.00 2.00 80 THR A CA 1
ATOM 649 C C . THR A 1 80 ? 6.714 13.561 0.801 1.00 2.00 80 THR A C 1
ATOM 650 O O . THR A 1 80 ? 6.550 12.961 1.866 1.00 2.00 80 THR A O 1
ATOM 654 N N . GLY A 1 81 ? 5.706 13.923 0.014 1.00 2.00 81 GLY A N 1
ATOM 655 C CA . GLY A 1 81 ? 4.348 13.436 0.285 1.00 2.00 81 GLY A CA 1
ATOM 656 C C . GLY A 1 81 ? 3.373 14.404 0.926 1.00 2.00 81 GLY A C 1
ATOM 657 O O . GLY A 1 81 ? 2.315 13.998 1.429 1.00 2.10 81 GLY A O 1
ATOM 658 N N . TYR A 1 82 ? 3.684 15.695 0.855 1.00 2.00 82 TYR A N 1
ATOM 659 C CA . TYR A 1 82 ? 2.693 16.689 1.285 1.00 2.00 82 TYR A CA 1
ATOM 660 C C . TYR A 1 82 ? 1.532 16.698 0.287 1.00 2.00 82 TYR A C 1
ATOM 661 O O . TYR A 1 82 ? 1.641 16.171 -0.847 1.00 2.92 82 TYR A O 1
ATOM 670 N N . ASP A 1 83 ? 0.435 17.339 0.672 1.00 2.00 83 ASP A N 1
ATOM 671 C CA . ASP A 1 83 ? -0.707 17.451 -0.230 1.00 2.69 83 ASP A CA 1
ATOM 672 C C . ASP A 1 83 ? -0.465 18.564 -1.248 1.00 2.00 83 ASP A C 1
ATOM 673 O O . ASP A 1 83 ? -1.066 19.635 -1.182 1.00 2.00 83 ASP A O 1
ATOM 678 N N . LEU A 1 84 ? 0.445 18.282 -2.190 1.00 2.00 84 LEU A N 1
ATOM 679 C CA . LEU A 1 84 ? 0.795 19.163 -3.302 1.00 2.00 84 LEU A CA 1
ATOM 680 C C . LEU A 1 84 ? 1.051 18.184 -4.457 1.00 2.00 84 LEU A C 1
ATOM 681 O O . LEU A 1 84 ? 1.990 17.386 -4.400 1.00 3.06 84 LEU A O 1
ATOM 686 N N . SER A 1 85 ? 0.186 18.233 -5.461 1.00 2.00 85 SER A N 1
ATOM 687 C CA . SER A 1 85 ? 0.097 17.140 -6.450 1.00 2.00 85 SER A CA 1
ATOM 688 C C . SER A 1 85 ? 0.924 17.418 -7.679 1.00 2.00 85 SER A C 1
ATOM 689 O O . SER A 1 85 ? 1.390 18.551 -7.901 1.00 2.00 85 SER A O 1
ATOM 692 N N . ILE A 1 86 ? 1.077 16.382 -8.503 1.00 2.00 86 ILE A N 1
ATOM 693 C CA . ILE A 1 86 ? 1.694 16.574 -9.805 1.00 2.00 86 ILE A CA 1
ATOM 694 C C . ILE A 1 86 ? 0.866 17.536 -10.649 1.00 2.00 86 ILE A C 1
ATOM 695 O O . ILE A 1 86 ? 1.423 18.327 -11.397 1.00 2.00 86 ILE A O 1
ATOM 700 N N . GLU A 1 87 ? -0.469 17.473 -10.560 1.00 2.00 87 GLU A N 1
ATOM 701 C CA A GLU A 1 87 ? -1.321 18.422 -11.290 0.50 2.00 87 GLU A CA 1
ATOM 702 C CA B GLU A 1 87 ? -1.263 18.432 -11.339 0.50 2.00 87 GLU A CA 1
ATOM 703 C C . GLU A 1 87 ? -1.062 19.867 -10.846 1.00 2.00 87 GLU A C 1
ATOM 704 O O . GLU A 1 87 ? -1.038 20.795 -11.676 1.00 3.31 87 GLU A O 1
ATOM 715 N N . ASP A 1 88 ? -0.905 20.040 -9.535 1.00 2.00 88 ASP A N 1
ATOM 716 C CA . ASP A 1 88 ? -0.571 21.387 -8.954 1.00 2.00 88 ASP A CA 1
ATOM 717 C C . ASP A 1 88 ? 0.734 21.891 -9.570 1.00 3.61 88 ASP A C 1
ATOM 718 O O . ASP A 1 88 ? 0.863 23.061 -9.928 1.00 4.70 88 ASP A O 1
ATOM 723 N N . ILE A 1 89 ? 1.706 20.994 -9.682 1.00 2.00 89 ILE A N 1
ATOM 724 C CA . ILE A 1 89 ? 2.980 21.310 -10.331 1.00 2.59 89 ILE A CA 1
ATOM 725 C C . ILE A 1 89 ? 2.796 21.664 -11.801 1.00 4.52 89 ILE A C 1
ATOM 726 O O . ILE A 1 89 ? 3.377 22.627 -12.292 1.00 3.76 89 ILE A O 1
ATOM 731 N N . LYS A 1 90 ? 1.936 20.923 -12.494 1.00 3.05 90 LYS A N 1
ATOM 732 C CA . LYS A 1 90 ? 1.581 21.279 -13.856 1.00 3.27 90 LYS A CA 1
ATOM 733 C C . LYS A 1 90 ? 0.828 22.619 -13.949 1.00 3.41 90 LYS A C 1
ATOM 734 O O . LYS A 1 90 ? 0.590 23.119 -15.064 1.00 8.45 90 LYS A O 1
ATOM 740 N N . ASN A 1 91 ? 0.431 23.210 -12.827 1.00 4.56 91 ASN A N 1
ATOM 741 C CA . ASN A 1 91 ? -0.255 24.519 -12.897 1.00 7.19 91 ASN A CA 1
ATOM 742 C C . ASN A 1 91 ? 0.447 25.605 -12.103 1.00 5.57 91 ASN A C 1
ATOM 743 O O . ASN A 1 91 ? -0.166 26.558 -11.569 1.00 9.47 91 ASN A O 1
ATOM 748 N N . PHE A 1 92 ? 1.754 25.421 -12.028 1.00 6.07 92 PHE A N 1
ATOM 749 C CA . PHE A 1 92 ? 2.645 26.398 -11.439 1.00 3.32 92 PHE A CA 1
ATOM 750 C C . PHE A 1 92 ? 2.343 27.769 -12.060 1.00 5.15 92 PHE A C 1
ATOM 751 O O . PHE A 1 92 ? 2.259 27.885 -13.291 1.00 9.04 92 PHE A O 1
ATOM 759 N N . ARG A 1 93 ? 2.136 28.763 -11.190 1.00 4.32 93 ARG A N 1
ATOM 760 C CA . ARG A 1 93 ? 1.824 30.160 -11.568 1.00 7.21 93 ARG A CA 1
ATOM 761 C C . ARG A 1 93 ? 0.420 30.440 -12.196 1.00 8.33 93 ARG A C 1
ATOM 762 O O . ARG A 1 93 ? 0.202 31.512 -12.790 1.00 9.32 93 ARG A O 1
ATOM 770 N N . GLN A 1 94 ? -0.542 29.522 -12.057 1.00 8.53 94 GLN A N 1
ATOM 771 C CA . GLN A 1 94 ? -1.916 29.781 -12.574 1.00 8.69 94 GLN A CA 1
ATOM 772 C C . GLN A 1 94 ? -2.917 30.055 -11.419 1.00 12.07 94 GLN A C 1
ATOM 773 O O . GLN A 1 94 ? -2.597 29.871 -10.248 1.00 12.64 94 GLN A O 1
ATOM 779 N N . LEU A 1 95 ? -4.150 30.419 -11.764 1.00 16.43 95 LEU A N 1
ATOM 780 C CA . LEU A 1 95 ? -5.177 30.792 -10.766 1.00 18.86 95 LEU A CA 1
ATOM 781 C C . LEU A 1 95 ? -5.369 29.865 -9.550 1.00 19.63 95 LEU A C 1
ATOM 782 O O . LEU A 1 95 ? -5.645 28.670 -9.714 1.00 18.70 95 LEU A O 1
ATOM 787 N N . HIS A 1 96 ? -5.213 30.442 -8.350 1.00 19.34 96 HIS A N 1
ATOM 788 C CA . HIS A 1 96 ? -5.636 29.850 -7.046 1.00 22.31 96 HIS A CA 1
ATOM 789 C C . HIS A 1 96 ? -4.855 28.675 -6.540 1.00 24.03 96 HIS A C 1
ATOM 790 O O . HIS A 1 96 ? -5.039 28.206 -5.396 1.00 25.21 96 HIS A O 1
ATOM 797 N N . SER A 1 97 ? -3.957 28.211 -7.393 1.00 19.79 97 SER A N 1
ATOM 798 C CA . SER A 1 97 ? -3.206 27.053 -7.086 1.00 15.65 97 SER A CA 1
ATOM 799 C C . SER A 1 97 ? -2.399 27.122 -5.776 1.00 11.67 97 SER A C 1
ATOM 800 O O . SER A 1 97 ? -2.174 28.151 -5.122 1.00 12.11 97 SER A O 1
ATOM 803 N N . LYS A 1 98 ? -2.026 25.941 -5.395 1.00 3.65 98 LYS A N 1
ATOM 804 C CA . LYS A 1 98 ? -1.062 25.709 -4.390 1.00 2.00 98 LYS A CA 1
ATOM 805 C C . LYS A 1 98 ? 0.330 26.049 -4.865 1.00 2.00 98 LYS A C 1
ATOM 806 O O . LYS A 1 98 ? 1.255 25.994 -4.072 1.00 3.10 98 LYS A O 1
ATOM 812 N N . THR A 1 99 ? 0.468 26.435 -6.134 1.00 2.00 99 THR A N 1
ATOM 813 C CA . THR A 1 99 ? 1.806 26.699 -6.663 1.00 2.00 99 THR A CA 1
ATOM 814 C C . THR A 1 99 ? 2.007 28.075 -7.300 1.00 2.00 99 THR A C 1
ATOM 815 O O . THR A 1 99 ? 2.386 28.166 -8.465 1.00 2.00 99 THR A O 1
ATOM 819 N N . PRO A 1 100 ? 1.793 29.149 -6.512 1.00 2.00 100 PRO A N 1
ATOM 820 C CA . PRO A 1 100 ? 2.054 30.512 -7.016 1.00 3.80 100 PRO A CA 1
ATOM 821 C C . PRO A 1 100 ? 3.544 30.737 -7.331 1.00 2.63 100 PRO A C 1
ATOM 822 O O . PRO A 1 100 ? 4.420 30.029 -6.811 1.00 2.00 100 PRO A O 1
ATOM 826 N N . GLY A 1 101 ? 3.835 31.732 -8.170 1.00 4.24 101 GLY A N 1
ATOM 827 C CA . GLY A 1 101 ? 5.202 31.988 -8.562 1.00 5.34 101 GLY A CA 1
ATOM 828 C C . GLY A 1 101 ? 6.188 32.267 -7.438 1.00 2.26 101 GLY A C 1
ATOM 829 O O . GLY A 1 101 ? 7.349 31.889 -7.556 1.00 4.07 101 GLY A O 1
ATOM 830 N N . HIS A 1 102 ? 5.731 32.872 -6.336 1.00 2.00 102 HIS A N 1
ATOM 831 C CA . HIS A 1 102 ? 6.519 32.970 -5.125 1.00 2.00 102 HIS A CA 1
ATOM 832 C C . HIS A 1 102 ? 5.747 32.269 -4.020 1.00 2.00 102 HIS A C 1
ATOM 833 O O . HIS A 1 102 ? 4.520 32.400 -3.957 1.00 2.57 102 HIS A O 1
ATOM 840 N N . PRO A 1 103 ? 6.438 31.510 -3.178 1.00 2.00 103 PRO A N 1
ATOM 841 C CA . PRO A 1 103 ? 5.698 30.716 -2.164 1.00 2.30 103 PRO A CA 1
ATOM 842 C C . PRO A 1 103 ? 4.942 31.622 -1.186 1.00 2.31 103 PRO A C 1
ATOM 843 O O . PRO A 1 103 ? 5.463 32.661 -0.776 1.00 2.95 103 PRO A O 1
ATOM 847 N N . GLU A 1 104 ? 3.725 31.206 -0.830 1.00 2.49 104 GLU A N 1
ATOM 848 C CA . GLU A 1 104 ? 2.836 31.982 0.043 1.00 2.00 104 GLU A CA 1
ATOM 849 C C . GLU A 1 104 ? 2.469 31.122 1.237 1.00 2.00 104 GLU A C 1
ATOM 850 O O . GLU A 1 104 ? 2.068 29.968 1.114 1.00 2.00 104 GLU A O 1
ATOM 856 N N . TYR A 1 105 ? 2.595 31.714 2.407 1.00 2.00 105 TYR A N 1
ATOM 857 C CA . TYR A 1 105 ? 2.155 31.040 3.613 1.00 2.00 105 TYR A CA 1
ATOM 858 C C . TYR A 1 105 ? 0.634 31.108 3.686 1.00 2.00 105 TYR A C 1
ATOM 859 O O . TYR A 1 105 ? 0.033 32.169 3.378 1.00 3.08 105 TYR A O 1
ATOM 868 N N . GLY A 1 106 ? 0.044 30.008 4.134 1.00 2.00 106 GLY A N 1
ATOM 869 C CA . GLY A 1 106 ? -1.337 30.006 4.641 1.00 2.00 106 GLY A CA 1
ATOM 870 C C . GLY A 1 106 ? -2.225 28.959 4.008 1.00 3.32 106 GLY A C 1
ATOM 871 O O . GLY A 1 106 ? -3.233 28.568 4.603 1.00 8.17 106 GLY A O 1
ATOM 872 N N . TYR A 1 107 ? -1.872 28.492 2.818 1.00 2.00 107 TYR A N 1
ATOM 873 C CA . TYR A 1 107 ? -2.698 27.476 2.150 1.00 2.00 107 TYR A CA 1
ATOM 874 C C . TYR A 1 107 ? -1.862 26.283 1.665 1.00 2.00 107 TYR A C 1
ATOM 875 O O . TYR A 1 107 ? -2.173 25.131 1.998 1.00 2.22 107 TYR A O 1
ATOM 884 N N . THR A 1 108 ? -0.804 26.557 0.905 1.00 2.00 108 THR A N 1
ATOM 885 C CA . THR A 1 108 ? 0.059 25.496 0.432 1.00 2.00 108 THR A CA 1
ATOM 886 C C . THR A 1 108 ? 0.640 24.786 1.660 1.00 2.00 108 THR A C 1
ATOM 887 O O . THR A 1 108 ? 1.298 25.432 2.471 1.00 2.00 108 THR A O 1
ATOM 891 N N . PRO A 1 109 ? 0.429 23.472 1.795 1.00 2.00 109 PRO A N 1
ATOM 892 C CA . PRO A 1 109 ? 0.978 22.802 2.983 1.00 2.00 109 PRO A CA 1
ATOM 893 C C . PRO A 1 109 ? 2.499 22.797 2.996 1.00 2.00 109 PRO A C 1
ATOM 894 O O . PRO A 1 109 ? 3.139 22.477 1.976 1.00 2.00 109 PRO A O 1
ATOM 898 N N . GLY A 1 110 ? 3.062 23.167 4.154 1.00 2.00 110 GLY A N 1
ATOM 899 C CA . GLY A 1 110 ? 4.498 23.161 4.363 1.00 2.00 110 GLY A CA 1
ATOM 900 C C . GLY A 1 110 ? 5.228 24.422 3.967 1.00 2.23 110 GLY A C 1
ATOM 901 O O . GLY A 1 110 ? 6.452 24.475 4.069 1.00 5.29 110 GLY A O 1
ATOM 902 N N . VAL A 1 111 ? 4.517 25.421 3.463 1.00 2.00 111 VAL A N 1
ATOM 903 C CA . VAL A 1 111 ? 5.202 26.694 3.162 1.00 2.00 111 VAL A CA 1
ATOM 904 C C . VAL A 1 111 ? 5.171 27.552 4.434 1.00 2.00 111 VAL A C 1
ATOM 905 O O . VAL A 1 111 ? 4.089 27.903 4.924 1.00 2.00 111 VAL A O 1
ATOM 909 N N . GLU A 1 112 ? 6.353 27.875 4.970 1.00 2.00 112 GLU A N 1
ATOM 910 C CA . GLU A 1 112 ? 6.436 28.480 6.318 1.00 2.00 112 GLU A CA 1
ATOM 911 C C . GLU A 1 112 ? 6.305 29.998 6.344 1.00 2.00 112 GLU A C 1
ATOM 912 O O . GLU A 1 112 ? 5.988 30.555 7.375 1.00 3.11 112 GLU A O 1
ATOM 918 N N . THR A 1 113 ? 6.547 30.661 5.210 1.00 2.00 113 THR A N 1
ATOM 919 C CA . THR A 1 113 ? 6.476 32.126 5.167 1.00 2.00 113 THR A CA 1
ATOM 920 C C . THR A 1 113 ? 6.287 32.530 3.720 1.00 2.00 113 THR A C 1
ATOM 921 O O . THR A 1 113 ? 6.416 31.697 2.814 1.00 2.00 113 THR A O 1
ATOM 925 N N . THR A 1 114 ? 5.981 33.796 3.490 1.00 2.00 114 THR A N 1
ATOM 926 C CA . THR A 1 114 ? 5.791 34.301 2.143 1.00 2.00 114 THR A CA 1
ATOM 927 C C . THR A 1 114 ? 7.025 35.080 1.780 1.00 2.96 114 THR A C 1
ATOM 928 O O . THR A 1 114 ? 7.390 36.024 2.465 1.00 5.72 114 THR A O 1
ATOM 932 N N . THR A 1 115 ? 7.665 34.657 0.701 1.00 5.50 115 THR A N 1
ATOM 933 C CA . THR A 1 115 ? 8.915 35.249 0.267 1.00 8.32 115 THR A CA 1
ATOM 934 C C . THR A 1 115 ? 8.739 35.844 -1.127 1.00 9.64 115 THR A C 1
ATOM 935 O O . THR A 1 115 ? 7.715 35.686 -1.771 1.00 14.15 115 THR A O 1
ATOM 939 N N . GLY A 1 116 ? 9.736 36.582 -1.566 1.00 11.13 116 GLY A N 1
ATOM 940 C CA . GLY A 1 116 ? 9.649 37.310 -2.823 1.00 8.46 116 GLY A CA 1
ATOM 941 C C . GLY A 1 116 ? 10.595 38.471 -2.650 1.00 8.85 116 GLY A C 1
ATOM 942 O O . GLY A 1 116 ? 11.632 38.529 -3.282 1.00 8.55 116 GLY A O 1
ATOM 943 N N . PRO A 1 117 ? 10.242 39.388 -1.763 1.00 10.00 117 PRO A N 1
ATOM 944 C CA . PRO A 1 117 ? 11.102 40.545 -1.520 1.00 10.31 117 PRO A CA 1
ATOM 945 C C . PRO A 1 117 ? 12.366 40.061 -0.838 1.00 5.98 117 PRO A C 1
ATOM 946 O O . PRO A 1 117 ? 12.283 39.435 0.217 1.00 7.00 117 PRO A O 1
ATOM 950 N N . LEU A 1 118 ? 13.525 40.348 -1.415 1.00 2.53 118 LEU A N 1
ATOM 951 C CA . LEU A 1 118 ? 14.743 39.700 -0.929 1.00 2.00 118 LEU A CA 1
ATOM 952 C C . LEU A 1 118 ? 15.203 40.166 0.435 1.00 3.14 118 LEU A C 1
ATOM 953 O O . LEU A 1 118 ? 14.908 41.299 0.859 1.00 2.40 118 LEU A O 1
ATOM 958 N N . GLY A 1 119 ? 15.904 39.276 1.122 1.00 2.00 119 GLY A N 1
ATOM 959 C CA . GLY A 1 119 ? 16.448 39.562 2.441 1.00 2.76 119 GLY A CA 1
ATOM 960 C C . GLY A 1 119 ? 15.501 39.192 3.559 1.00 2.00 119 GLY A C 1
ATOM 961 O O . GLY A 1 119 ? 15.950 38.770 4.631 1.00 2.22 119 GLY A O 1
ATOM 962 N N . GLN A 1 120 ? 14.196 39.347 3.341 1.00 2.00 120 GLN A N 1
ATOM 963 C CA . GLN A 1 120 ? 13.253 39.167 4.463 1.00 2.00 120 GLN A CA 1
ATOM 964 C C . GLN A 1 120 ? 13.080 37.735 4.886 1.00 2.58 120 GLN A C 1
ATOM 965 O O . GLN A 1 120 ? 12.795 37.459 6.048 1.00 2.00 120 GLN A O 1
ATOM 971 N N . GLY A 1 121 ? 13.291 36.793 3.975 1.00 2.00 121 GLY A N 1
ATOM 972 C CA . GLY A 1 121 ? 13.184 35.394 4.380 1.00 2.00 121 GLY A CA 1
ATOM 973 C C . GLY A 1 121 ? 14.198 35.030 5.467 1.00 2.00 121 GLY A C 1
ATOM 974 O O . GLY A 1 121 ? 13.909 34.282 6.405 1.00 2.00 121 GLY A O 1
ATOM 975 N N . VAL A 1 122 ? 15.402 35.571 5.339 1.00 2.00 122 VAL A N 1
ATOM 976 C CA . VAL A 1 122 ? 16.460 35.318 6.325 1.00 2.00 122 VAL A CA 1
ATOM 977 C C . VAL A 1 122 ? 16.029 35.908 7.664 1.00 2.00 122 VAL A C 1
ATOM 978 O O . VAL A 1 122 ? 16.167 35.261 8.690 1.00 2.00 122 VAL A O 1
ATOM 982 N N . ALA A 1 123 ? 15.481 37.125 7.661 1.00 2.00 123 ALA A N 1
ATOM 983 C CA . ALA A 1 123 ? 15.029 37.710 8.917 1.00 2.00 123 ALA A CA 1
ATOM 984 C C . ALA A 1 123 ? 13.862 36.946 9.518 1.00 2.00 123 ALA A C 1
ATOM 985 O O . ALA A 1 123 ? 13.816 36.724 10.741 1.00 2.00 123 ALA A O 1
ATOM 987 N N . ASN A 1 124 ? 12.941 36.483 8.665 1.00 2.00 124 ASN A N 1
ATOM 988 C CA . ASN A 1 124 ? 11.849 35.644 9.189 1.00 2.00 124 ASN A CA 1
ATOM 989 C C . ASN A 1 124 ? 12.407 34.389 9.855 1.00 2.00 124 ASN A C 1
ATOM 990 O O . ASN A 1 124 ? 11.906 33.950 10.896 1.00 2.00 124 ASN A O 1
ATOM 995 N N . ALA A 1 125 ? 13.413 33.780 9.236 1.00 2.00 125 ALA A N 1
ATOM 996 C CA . ALA A 1 125 ? 14.033 32.570 9.836 1.00 2.00 125 ALA A CA 1
ATOM 997 C C . ALA A 1 125 ? 14.705 32.863 11.185 1.00 2.00 125 ALA A C 1
ATOM 998 O O . ALA A 1 125 ? 14.636 32.068 12.136 1.00 2.00 125 ALA A O 1
ATOM 1000 N N . VAL A 1 126 ? 15.363 34.010 11.264 1.00 2.00 126 VAL A N 1
ATOM 1001 C CA . VAL A 1 126 ? 15.901 34.448 12.549 1.00 2.00 126 VAL A CA 1
ATOM 1002 C C . VAL A 1 126 ? 14.817 34.541 13.614 1.00 2.00 126 VAL A C 1
ATOM 1003 O O . VAL A 1 126 ? 15.006 34.086 14.749 1.00 2.00 126 VAL A O 1
ATOM 1007 N N . GLY A 1 127 ? 13.661 35.084 13.236 1.00 2.00 127 GLY A N 1
ATOM 1008 C CA . GLY A 1 127 ? 12.539 35.216 14.163 1.00 2.00 127 GLY A CA 1
ATOM 1009 C C . GLY A 1 127 ? 12.018 33.834 14.542 1.00 2.00 127 GLY A C 1
ATOM 1010 O O . GLY A 1 127 ? 11.659 33.627 15.688 1.00 2.00 127 GLY A O 1
ATOM 1019 N N . ALA A 1 129 ? 13.783 30.996 14.663 1.00 2.00 129 ALA A N 1
ATOM 1020 C CA . ALA A 1 129 ? 14.765 30.411 15.565 1.00 2.00 129 ALA A CA 1
ATOM 1021 C C . ALA A 1 129 ? 14.677 31.063 16.945 1.00 2.00 129 ALA A C 1
ATOM 1022 O O . ALA A 1 129 ? 14.767 30.361 17.973 1.00 2.00 129 ALA A O 1
ATOM 1024 N N . LEU A 1 130 ? 14.491 32.387 16.992 1.00 2.00 130 LEU A N 1
ATOM 1025 C CA . LEU A 1 130 ? 14.240 33.024 18.289 1.00 2.00 130 LEU A CA 1
ATOM 1026 C C . LEU A 1 130 ? 12.987 32.480 18.978 1.00 2.00 130 LEU A C 1
ATOM 1027 O O . LEU A 1 130 ? 12.978 32.264 20.185 1.00 2.00 130 LEU A O 1
ATOM 1032 N N . GLY A 1 131 ? 11.929 32.240 18.207 1.00 2.00 131 GLY A N 1
ATOM 1033 C CA . GLY A 1 131 ? 10.715 31.616 18.748 1.00 2.00 131 GLY A CA 1
ATOM 1034 C C . GLY A 1 131 ? 10.956 30.293 19.450 1.00 2.00 131 GLY A C 1
ATOM 1035 O O . GLY A 1 131 ? 10.446 30.051 20.555 1.00 2.00 131 GLY A O 1
ATOM 1036 N N . GLU A 1 132 ? 11.700 29.422 18.777 1.00 2.00 132 GLU A N 1
ATOM 1037 C CA . GLU A 1 132 ? 12.013 28.096 19.341 1.00 2.00 132 GLU A CA 1
ATOM 1038 C C . GLU A 1 132 ? 12.752 28.247 20.677 1.00 2.00 132 GLU A C 1
ATOM 1039 O O . GLU A 1 132 ? 12.463 27.518 21.634 1.00 2.00 132 GLU A O 1
ATOM 1045 N N . LYS A 1 133 ? 13.711 29.173 20.702 1.00 2.00 133 LYS A N 1
ATOM 1046 C CA A LYS A 1 133 ? 14.490 29.495 21.913 0.50 2.64 133 LYS A CA 1
ATOM 1047 C CA B LYS A 1 133 ? 14.483 29.451 21.910 0.50 3.21 133 LYS A CA 1
ATOM 1048 C C . LYS A 1 133 ? 13.575 29.968 23.024 1.00 2.00 133 LYS A C 1
ATOM 1049 O O . LYS A 1 133 ? 13.643 29.492 24.187 1.00 2.00 133 LYS A O 1
ATOM 1060 N N . LEU A 1 134 ? 12.689 30.890 22.689 1.00 2.00 134 LEU A N 1
ATOM 1061 C CA . LEU A 1 134 ? 11.772 31.433 23.696 1.00 2.00 134 LEU A CA 1
ATOM 1062 C C . LEU A 1 134 ? 10.788 30.375 24.241 1.00 2.00 134 LEU A C 1
ATOM 1063 O O . LEU A 1 134 ? 10.562 30.307 25.435 1.00 2.00 134 LEU A O 1
ATOM 1068 N N . LEU A 1 135 ? 10.188 29.565 23.366 1.00 2.00 135 LEU A N 1
ATOM 1069 C CA . LEU A 1 135 ? 9.213 28.591 23.848 1.00 2.00 135 LEU A CA 1
ATOM 1070 C C . LEU A 1 135 ? 9.915 27.473 24.618 1.00 2.00 135 LEU A C 1
ATOM 1071 O O . LEU A 1 135 ? 9.386 26.982 25.588 1.00 2.46 135 LEU A O 1
ATOM 1076 N N . SER A 1 136 ? 11.077 27.034 24.156 1.00 2.00 136 SER A N 1
ATOM 1077 C CA . SER A 1 136 ? 11.795 25.989 24.892 1.00 4.80 136 SER A CA 1
ATOM 1078 C C . SER A 1 136 ? 12.122 26.495 26.310 1.00 5.72 136 SER A C 1
ATOM 1079 O O . SER A 1 136 ? 11.944 25.776 27.310 1.00 3.18 136 SER A O 1
ATOM 1082 N N . ASP A 1 137 ? 12.532 27.759 26.419 1.00 5.89 137 ASP A N 1
ATOM 1083 C CA A ASP A 1 137 ? 12.815 28.351 27.732 0.50 6.17 137 ASP A CA 1
ATOM 1084 C CA B ASP A 1 137 ? 12.833 28.306 27.733 0.50 6.59 137 ASP A CA 1
ATOM 1085 C C . ASP A 1 137 ? 11.577 28.386 28.616 1.00 6.25 137 ASP A C 1
ATOM 1086 O O . ASP A 1 137 ? 11.635 28.062 29.801 1.00 8.28 137 ASP A O 1
ATOM 1095 N N . ARG A 1 138 ? 10.442 28.772 28.030 1.00 3.82 138 ARG A N 1
ATOM 1096 C CA A ARG A 1 138 ? 9.188 28.924 28.765 0.50 2.38 138 ARG A CA 1
ATOM 1097 C CA B ARG A 1 138 ? 9.202 28.916 28.784 0.50 3.09 138 ARG A CA 1
ATOM 1098 C C . ARG A 1 138 ? 8.628 27.591 29.270 1.00 2.32 138 ARG A C 1
ATOM 1099 O O . ARG A 1 138 ? 8.072 27.516 30.381 1.00 3.14 138 ARG A O 1
ATOM 1114 N N . TYR A 1 139 ? 8.786 26.546 28.462 1.00 2.00 139 TYR A N 1
ATOM 1115 C CA . TYR A 1 139 ? 8.051 25.313 28.745 1.00 2.00 139 TYR A CA 1
ATOM 1116 C C . TYR A 1 139 ? 8.869 24.050 29.003 1.00 2.00 139 TYR A C 1
ATOM 1117 O O . TYR A 1 139 ? 8.356 23.114 29.619 1.00 2.02 139 TYR A O 1
ATOM 1126 N N . ASN A 1 140 ? 10.121 23.990 28.566 1.00 2.00 140 ASN A N 1
ATOM 1127 C CA . ASN A 1 140 ? 10.922 22.800 28.895 1.00 2.38 140 ASN A CA 1
ATOM 1128 C C . ASN A 1 140 ? 11.304 22.777 30.380 1.00 2.31 140 ASN A C 1
ATOM 1129 O O . ASN A 1 140 ? 11.337 23.826 31.053 1.00 2.82 140 ASN A O 1
ATOM 1134 N N . THR A 1 141 ? 11.555 21.572 30.906 1.00 2.07 141 THR A N 1
ATOM 1135 C CA . THR A 1 141 ? 12.067 21.414 32.273 1.00 6.21 141 THR A CA 1
ATOM 1136 C C . THR A 1 141 ? 13.246 20.468 32.233 1.00 4.57 141 THR A C 1
ATOM 1137 O O . THR A 1 141 ? 13.498 19.839 31.206 1.00 8.49 141 THR A O 1
ATOM 1141 N N . PRO A 1 142 ? 13.976 20.349 33.351 1.00 6.98 142 PRO A N 1
ATOM 1142 C CA . PRO A 1 142 ? 15.137 19.468 33.283 1.00 9.05 142 PRO A CA 1
ATOM 1143 C C . PRO A 1 142 ? 14.751 18.037 32.929 1.00 11.53 142 PRO A C 1
ATOM 1144 O O . PRO A 1 142 ? 15.545 17.316 32.334 1.00 13.85 142 PRO A O 1
ATOM 1148 N N . ASP A 1 143 ? 13.526 17.639 33.261 1.00 10.59 143 ASP A N 1
ATOM 1149 C CA . ASP A 1 143 ? 13.082 16.274 32.972 1.00 11.25 143 ASP A CA 1
ATOM 1150 C C . ASP A 1 143 ? 12.360 16.058 31.639 1.00 10.89 143 ASP A C 1
ATOM 1151 O O . ASP A 1 143 ? 12.111 14.922 31.270 1.00 12.58 143 ASP A O 1
ATOM 1156 N N . LEU A 1 144 ? 12.039 17.123 30.903 1.00 9.37 144 LEU A N 1
ATOM 1157 C CA . LEU A 1 144 ? 11.140 16.995 29.767 1.00 7.48 144 LEU A CA 1
ATOM 1158 C C . LEU A 1 144 ? 11.283 18.128 28.786 1.00 6.50 144 LEU A C 1
ATOM 1159 O O . LEU A 1 144 ? 10.989 19.264 29.119 1.00 5.43 144 LEU A O 1
ATOM 1164 N N . LYS A 1 145 ? 11.743 17.824 27.584 1.00 7.59 145 LYS A N 1
ATOM 1165 C CA . LYS A 1 145 ? 11.758 18.838 26.529 1.00 7.05 145 LYS A CA 1
ATOM 1166 C C . LYS A 1 145 ? 10.563 18.633 25.632 1.00 7.76 145 LYS A C 1
ATOM 1167 O O . LYS A 1 145 ? 10.428 17.581 24.998 1.00 10.98 145 LYS A O 1
ATOM 1173 N N . VAL A 1 146 ? 9.683 19.628 25.565 1.00 2.00 146 VAL A N 1
ATOM 1174 C CA A VAL A 1 146 ? 8.573 19.537 24.621 0.50 2.00 146 VAL A CA 1
ATOM 1175 C CA B VAL A 1 146 ? 8.547 19.588 24.643 0.50 2.56 146 VAL A CA 1
ATOM 1176 C C . VAL A 1 146 ? 8.850 20.342 23.341 1.00 2.14 146 VAL A C 1
ATOM 1177 O O . VAL A 1 146 ? 8.281 20.045 22.287 1.00 4.26 146 VAL A O 1
ATOM 1184 N N . ILE A 1 147 ? 9.753 21.316 23.412 1.00 2.00 147 ILE A N 1
ATOM 1185 C CA . ILE A 1 147 ? 10.153 22.059 22.203 1.00 2.00 147 ILE A CA 1
ATOM 1186 C C . ILE A 1 147 ? 11.660 21.899 22.000 1.00 2.19 147 ILE A C 1
ATOM 1187 O O . ILE A 1 147 ? 12.443 22.234 22.894 1.00 2.46 147 ILE A O 1
ATOM 1192 N N . ASP A 1 148 ? 12.072 21.376 20.844 1.00 2.00 148 ASP A N 1
ATOM 1193 C CA . ASP A 1 148 ? 13.492 21.145 20.608 1.00 2.00 148 ASP A CA 1
ATOM 1194 C C . ASP A 1 148 ? 13.659 20.829 19.135 1.00 2.00 148 ASP A C 1
ATOM 1195 O O . ASP A 1 148 ? 13.441 19.695 18.712 1.00 2.00 148 ASP A O 1
ATOM 1200 N N . HIS A 1 149 ? 14.005 21.833 18.323 1.00 2.00 149 HIS A N 1
ATOM 1201 C CA . HIS A 1 149 ? 14.183 21.574 16.894 1.00 2.00 149 HIS A CA 1
ATOM 1202 C C . HIS A 1 149 ? 15.034 22.656 16.233 1.00 2.00 149 HIS A C 1
ATOM 1203 O O . HIS A 1 149 ? 15.350 23.652 16.863 1.00 2.00 149 HIS A O 1
ATOM 1210 N N . HIS A 1 150 ? 15.387 22.454 14.960 1.00 2.00 150 HIS A N 1
ATOM 1211 C CA . HIS A 1 150 ? 16.254 23.407 14.240 1.00 2.00 150 HIS A CA 1
ATOM 1212 C C . HIS A 1 150 ? 15.472 24.334 13.322 1.00 2.00 150 HIS A C 1
ATOM 1213 O O . HIS A 1 150 ? 14.302 24.126 13.055 1.00 2.00 150 HIS A O 1
ATOM 1220 N N . THR A 1 151 ? 16.168 25.341 12.829 1.00 2.00 151 THR A N 1
ATOM 1221 C CA . THR A 1 151 ? 15.624 26.231 11.819 1.00 2.00 151 THR A CA 1
ATOM 1222 C C . THR A 1 151 ? 16.636 26.270 10.700 1.00 2.00 151 THR A C 1
ATOM 1223 O O . THR A 1 151 ? 17.812 26.573 10.934 1.00 2.00 151 THR A O 1
ATOM 1227 N N . TYR A 1 152 ? 16.185 25.996 9.474 1.00 2.00 152 TYR A N 1
ATOM 1228 C CA . TYR A 1 152 ? 17.074 26.000 8.309 1.00 2.00 152 TYR A CA 1
ATOM 1229 C C . TYR A 1 152 ? 16.635 27.055 7.321 1.00 2.12 152 TYR A C 1
ATOM 1230 O O . TYR A 1 152 ? 15.433 27.162 7.055 1.00 2.00 152 TYR A O 1
ATOM 1239 N N . VAL A 1 153 ? 17.584 27.792 6.734 1.00 2.00 153 VAL A N 1
ATOM 1240 C CA . VAL A 1 153 ? 17.210 28.748 5.669 1.00 2.00 153 VAL A CA 1
ATOM 1241 C C . VAL A 1 153 ? 18.168 28.659 4.461 1.00 2.00 153 VAL A C 1
ATOM 1242 O O . VAL A 1 153 ? 19.381 28.530 4.649 1.00 2.00 153 VAL A O 1
ATOM 1246 N N . PHE A 1 154 ? 17.617 28.650 3.241 1.00 2.00 154 PHE A N 1
ATOM 1247 C CA . PHE A 1 154 ? 18.436 28.760 2.016 1.00 2.00 154 PHE A CA 1
ATOM 1248 C C . PHE A 1 154 ? 18.430 30.245 1.590 1.00 2.00 154 PHE A C 1
ATOM 1249 O O . PHE A 1 154 ? 17.387 30.917 1.630 1.00 2.00 154 PHE A O 1
ATOM 1257 N N . LEU A 1 155 ? 19.586 30.758 1.215 1.00 2.00 155 LEU A N 1
ATOM 1258 C CA . LEU A 1 155 ? 19.713 32.197 0.853 1.00 2.00 155 LEU A CA 1
ATOM 1259 C C . LEU A 1 155 ? 20.673 32.354 -0.308 1.00 3.21 155 LEU A C 1
ATOM 1260 O O . LEU A 1 155 ? 21.507 31.478 -0.551 1.00 2.00 155 LEU A O 1
ATOM 1265 N N . GLY A 1 156 ? 20.549 33.462 -1.041 1.00 2.47 156 GLY A N 1
ATOM 1266 C CA . GLY A 1 156 ? 21.417 33.705 -2.188 1.00 3.41 156 GLY A CA 1
ATOM 1267 C C . GLY A 1 156 ? 22.149 35.036 -2.112 1.00 3.37 156 GLY A C 1
ATOM 1268 O O . GLY A 1 156 ? 22.056 35.781 -1.122 1.00 2.41 156 GLY A O 1
ATOM 1269 N N . ASP A 1 157 ? 22.895 35.345 -3.163 1.00 2.00 157 ASP A N 1
ATOM 1270 C CA . ASP A 1 157 ? 23.691 36.580 -3.186 1.00 2.00 157 ASP A CA 1
ATOM 1271 C C . ASP A 1 157 ? 22.833 37.843 -2.995 1.00 2.00 157 ASP A C 1
ATOM 1272 O O . ASP A 1 157 ? 23.258 38.794 -2.319 1.00 2.00 157 ASP A O 1
ATOM 1277 N N . GLY A 1 158 ? 21.678 37.883 -3.661 1.00 2.00 158 GLY A N 1
ATOM 1278 C CA . GLY A 1 158 ? 20.793 39.043 -3.563 1.00 2.85 158 GLY A CA 1
ATOM 1279 C C . GLY A 1 158 ? 20.393 39.263 -2.114 1.00 2.00 158 GLY A C 1
ATOM 1280 O O . GLY A 1 158 ? 20.436 40.396 -1.624 1.00 2.00 158 GLY A O 1
ATOM 1290 N N . LEU A 1 160 ? 22.076 38.493 0.523 1.00 2.00 160 LEU A N 1
ATOM 1291 C CA . LEU A 1 160 ? 23.235 38.973 1.256 1.00 2.00 160 LEU A CA 1
ATOM 1292 C C . LEU A 1 160 ? 23.546 40.447 0.962 1.00 2.00 160 LEU A C 1
ATOM 1293 O O . LEU A 1 160 ? 24.136 41.122 1.809 1.00 2.00 160 LEU A O 1
ATOM 1306 N N . GLU A 1 162 ? 21.251 42.736 0.445 1.00 2.00 162 GLU A N 1
ATOM 1307 C CA . GLU A 1 162 ? 20.211 43.550 1.115 1.00 2.00 162 GLU A CA 1
ATOM 1308 C C . GLU A 1 162 ? 20.601 43.942 2.531 1.00 2.00 162 GLU A C 1
ATOM 1309 O O . GLU A 1 162 ? 21.067 43.129 3.325 1.00 2.00 162 GLU A O 1
ATOM 1315 N N . GLY A 1 163 ? 20.340 45.197 2.877 1.00 2.00 163 GLY A N 1
ATOM 1316 C CA . GLY A 1 163 ? 20.680 45.630 4.230 1.00 2.00 163 GLY A CA 1
ATOM 1317 C C . GLY A 1 163 ? 19.917 44.881 5.317 1.00 2.00 163 GLY A C 1
ATOM 1318 O O . GLY A 1 163 ? 20.417 44.746 6.427 1.00 2.00 163 GLY A O 1
ATOM 1319 N N . VAL A 1 164 ? 18.717 44.400 5.031 1.00 2.00 164 VAL A N 1
ATOM 1320 C CA . VAL A 1 164 ? 17.967 43.690 6.099 1.00 2.00 164 VAL A CA 1
ATOM 1321 C C . VAL A 1 164 ? 18.714 42.409 6.508 1.00 2.00 164 VAL A C 1
ATOM 1322 O O . VAL A 1 164 ? 18.596 41.943 7.646 1.00 2.00 164 VAL A O 1
ATOM 1326 N N . SER A 1 165 ? 19.529 41.855 5.611 1.00 2.00 165 SER A N 1
ATOM 1327 C CA . SER A 1 165 ? 20.332 40.672 6.005 1.00 2.00 165 SER A CA 1
ATOM 1328 C C . SER A 1 165 ? 21.409 41.064 7.036 1.00 2.00 165 SER A C 1
ATOM 1329 O O . SER A 1 165 ? 21.711 40.287 7.964 1.00 2.00 165 SER A O 1
ATOM 1332 N N . HIS A 1 166 ? 21.997 42.259 6.902 1.00 2.00 166 HIS A N 1
ATOM 1333 C CA . HIS A 1 166 ? 22.973 42.775 7.878 1.00 2.00 166 HIS A CA 1
ATOM 1334 C C . HIS A 1 166 ? 22.302 42.924 9.235 1.00 2.00 166 HIS A C 1
ATOM 1335 O O . HIS A 1 166 ? 22.845 42.509 10.258 1.00 2.00 166 HIS A O 1
ATOM 1342 N N . GLU A 1 167 ? 21.114 43.514 9.256 1.00 2.00 167 GLU A N 1
ATOM 1343 C CA . GLU A 1 167 ? 20.388 43.722 10.522 1.00 2.00 167 GLU A CA 1
ATOM 1344 C C . GLU A 1 167 ? 20.049 42.394 11.192 1.00 2.00 167 GLU A C 1
ATOM 1345 O O . GLU A 1 167 ? 20.362 42.180 12.381 1.00 2.00 167 GLU A O 1
ATOM 1351 N N . ALA A 1 168 ? 19.437 41.490 10.427 1.00 2.00 168 ALA A N 1
ATOM 1352 C CA . ALA A 1 168 ? 18.978 40.239 11.031 1.00 2.00 168 ALA A CA 1
ATOM 1353 C C . ALA A 1 168 ? 20.139 39.321 11.439 1.00 2.00 168 ALA A C 1
ATOM 1354 O O . ALA A 1 168 ? 20.070 38.660 12.500 1.00 2.00 168 ALA A O 1
ATOM 1356 N N . CYS A 1 169 ? 21.182 39.244 10.613 1.00 2.00 169 CYS A N 1
ATOM 1357 C CA . CYS A 1 169 ? 22.261 38.290 10.910 1.00 2.00 169 CYS A CA 1
ATOM 1358 C C . CYS A 1 169 ? 23.191 38.826 12.001 1.00 2.05 169 CYS A C 1
ATOM 1359 O O . CYS A 1 169 ? 23.706 38.059 12.825 1.00 2.00 169 CYS A O 1
ATOM 1362 N N . SER A 1 170 ? 23.390 40.144 12.046 1.00 2.00 170 SER A N 1
ATOM 1363 C CA . SER A 1 170 ? 24.139 40.742 13.162 1.00 2.00 170 SER A CA 1
ATOM 1364 C C . SER A 1 170 ? 23.435 40.397 14.485 1.00 2.00 170 SER A C 1
ATOM 1365 O O . SER A 1 170 ? 24.056 39.929 15.465 1.00 2.76 170 SER A O 1
ATOM 1368 N N . LEU A 1 171 ? 22.129 40.623 14.519 1.00 2.00 171 LEU A N 1
ATOM 1369 C CA . LEU A 1 171 ? 21.367 40.268 15.715 1.00 5.79 171 LEU A CA 1
ATOM 1370 C C . LEU A 1 171 ? 21.359 38.768 16.042 1.00 5.47 171 LEU A C 1
ATOM 1371 O O . LEU A 1 171 ? 21.515 38.395 17.218 1.00 6.69 171 LEU A O 1
ATOM 1376 N N . ALA A 1 172 ? 21.212 37.891 15.044 1.00 2.00 172 ALA A N 1
ATOM 1377 C CA . ALA A 1 172 ? 21.257 36.438 15.266 1.00 2.00 172 ALA A CA 1
ATOM 1378 C C . ALA A 1 172 ? 22.554 36.042 15.982 1.00 2.47 172 ALA A C 1
ATOM 1379 O O . ALA A 1 172 ? 22.557 35.179 16.866 1.00 2.91 172 ALA A O 1
ATOM 1381 N N . GLY A 1 173 ? 23.652 36.692 15.595 1.00 2.00 173 GLY A N 1
ATOM 1382 C CA . GLY A 1 173 ? 24.971 36.398 16.178 1.00 2.67 173 GLY A CA 1
ATOM 1383 C C . GLY A 1 173 ? 25.043 36.836 17.624 1.00 2.82 173 GLY A C 1
ATOM 1384 O O . GLY A 1 173 ? 25.530 36.094 18.482 1.00 2.69 173 GLY A O 1
ATOM 1385 N N . THR A 1 174 ? 24.537 38.032 17.915 1.00 3.20 174 THR A N 1
ATOM 1386 C CA . THR A 1 174 ? 24.532 38.527 19.311 1.00 2.00 174 THR A CA 1
ATOM 1387 C C . THR A 1 174 ? 23.691 37.650 20.229 1.00 2.00 174 THR A C 1
ATOM 1388 O O . THR A 1 174 ? 24.071 37.369 21.362 1.00 5.14 174 THR A O 1
ATOM 1392 N N . LEU A 1 175 ? 22.577 37.154 19.703 1.00 4.12 175 LEU A N 1
ATOM 1393 C CA . LEU A 1 175 ? 21.655 36.327 20.484 1.00 2.00 175 LEU A CA 1
ATOM 1394 C C . LEU A 1 175 ? 22.078 34.862 20.595 1.00 5.02 175 LEU A C 1
ATOM 1395 O O . LEU A 1 175 ? 21.458 34.129 21.352 1.00 6.34 175 LEU A O 1
ATOM 1400 N N . GLY A 1 176 ? 23.087 34.421 19.825 1.00 2.13 176 GLY A N 1
ATOM 1401 C CA . GLY A 1 176 ? 23.605 33.057 19.969 1.00 2.00 176 GLY A CA 1
ATOM 1402 C C . GLY A 1 176 ? 22.580 31.995 19.583 1.00 2.65 176 GLY A C 1
ATOM 1403 O O . GLY A 1 176 ? 22.321 31.046 20.350 1.00 4.64 176 GLY A O 1
ATOM 1404 N N . LEU A 1 177 ? 21.971 32.165 18.414 1.00 2.78 177 LEU A N 1
ATOM 1405 C CA . LEU A 1 177 ? 20.914 31.236 17.963 1.00 2.00 177 LEU A CA 1
ATOM 1406 C C . LEU A 1 177 ? 21.537 29.998 17.336 1.00 3.13 177 LEU A C 1
ATOM 1407 O O . LEU A 1 177 ? 21.549 29.820 16.122 1.00 2.00 177 LEU A O 1
ATOM 1412 N N . ASN A 1 178 ? 22.041 29.105 18.179 1.00 2.00 178 ASN A N 1
ATOM 1413 C CA . ASN A 1 178 ? 22.854 28.018 17.683 1.00 2.00 178 ASN A CA 1
ATOM 1414 C C . ASN A 1 178 ? 22.087 26.961 16.884 1.00 2.00 178 ASN A C 1
ATOM 1415 O O . ASN A 1 178 ? 22.691 26.110 16.242 1.00 2.71 178 ASN A O 1
ATOM 1420 N N . LYS A 1 179 ? 20.761 26.968 16.951 1.00 2.00 179 LYS A N 1
ATOM 1421 C CA . LYS A 1 179 ? 19.982 25.976 16.207 1.00 2.00 179 LYS A CA 1
ATOM 1422 C C . LYS A 1 179 ? 19.556 26.498 14.818 1.00 2.00 179 LYS A C 1
ATOM 1423 O O . LYS A 1 179 ? 18.875 25.791 14.068 1.00 2.14 179 LYS A O 1
ATOM 1429 N N . LEU A 1 180 ? 19.995 27.708 14.474 1.00 2.00 180 LEU A N 1
ATOM 1430 C CA . LEU A 1 180 ? 19.785 28.310 13.130 1.00 2.00 180 LEU A CA 1
ATOM 1431 C C . LEU A 1 180 ? 20.950 27.950 12.203 1.00 2.00 180 LEU A C 1
ATOM 1432 O O . LEU A 1 180 ? 22.117 28.184 12.526 1.00 2.00 180 LEU A O 1
ATOM 1437 N N . VAL A 1 181 ? 20.629 27.297 11.087 1.00 2.00 181 VAL A N 1
ATOM 1438 C CA . VAL A 1 181 ? 21.636 26.891 10.114 1.00 2.00 181 VAL A CA 1
ATOM 1439 C C . VAL A 1 181 ? 21.232 27.427 8.747 1.00 2.00 181 VAL A C 1
ATOM 1440 O O . VAL A 1 181 ? 20.164 27.093 8.231 1.00 2.00 181 VAL A O 1
ATOM 1444 N N . ALA A 1 182 ? 22.085 28.268 8.180 1.00 2.00 182 ALA A N 1
ATOM 1445 C CA . ALA A 1 182 ? 21.844 28.885 6.877 1.00 2.00 182 ALA A CA 1
ATOM 1446 C C . ALA A 1 182 ? 22.742 28.278 5.791 1.00 2.00 182 ALA A C 1
ATOM 1447 O O . ALA A 1 182 ? 23.889 27.936 6.069 1.00 2.16 182 ALA A O 1
ATOM 1449 N N . PHE A 1 183 ? 22.201 28.130 4.587 1.00 2.00 183 PHE A N 1
ATOM 1450 C CA . PHE A 1 183 ? 22.937 27.625 3.421 1.00 2.00 183 PHE A CA 1
ATOM 1451 C C . PHE A 1 183 ? 22.960 28.724 2.368 1.00 2.00 183 PHE A C 1
ATOM 1452 O O . PHE A 1 183 ? 21.907 29.145 1.883 1.00 2.00 183 PHE A O 1
ATOM 1460 N N . TRP A 1 184 ? 24.161 29.191 2.041 1.00 2.00 184 TRP A N 1
ATOM 1461 C CA . TRP A 1 184 ? 24.339 30.213 0.994 1.00 2.00 184 TRP A CA 1
ATOM 1462 C C . TRP A 1 184 ? 24.657 29.530 -0.340 1.00 2.00 184 TRP A C 1
ATOM 1463 O O . TRP A 1 184 ? 25.617 28.766 -0.443 1.00 2.16 184 TRP A O 1
ATOM 1474 N N . ASP A 1 185 ? 23.822 29.812 -1.344 1.00 2.00 185 ASP A N 1
ATOM 1475 C CA . ASP A 1 185 ? 24.003 29.369 -2.739 1.00 2.10 185 ASP A CA 1
ATOM 1476 C C . ASP A 1 185 ? 25.078 30.256 -3.394 1.00 2.00 185 ASP A C 1
ATOM 1477 O O . ASP A 1 185 ? 24.768 31.309 -3.989 1.00 3.79 185 ASP A O 1
ATOM 1482 N N . ASP A 1 186 ? 26.340 29.862 -3.226 1.00 2.00 186 ASP A N 1
ATOM 1483 C CA . ASP A 1 186 ? 27.499 30.627 -3.759 1.00 3.52 186 ASP A CA 1
ATOM 1484 C C . ASP A 1 186 ? 27.794 30.138 -5.183 1.00 3.74 186 ASP A C 1
ATOM 1485 O O . ASP A 1 186 ? 28.605 29.217 -5.403 1.00 3.77 186 ASP A O 1
ATOM 1490 N N . ASN A 1 187 ? 27.093 30.743 -6.148 1.00 7.27 187 ASN A N 1
ATOM 1491 C CA . ASN A 1 187 ? 27.127 30.305 -7.544 1.00 14.29 187 ASN A CA 1
ATOM 1492 C C . ASN A 1 187 ? 27.733 31.354 -8.462 1.00 20.91 187 ASN A C 1
ATOM 1493 O O . ASN A 1 187 ? 27.393 31.413 -9.638 1.00 22.52 187 ASN A O 1
ATOM 1498 N N . ASN A 1 188 ? 28.636 32.171 -7.925 1.00 24.08 188 ASN A N 1
ATOM 1499 C CA . ASN A 1 188 ? 29.196 33.297 -8.680 1.00 27.59 188 ASN A CA 1
ATOM 1500 C C . ASN A 1 188 ? 30.684 33.524 -8.421 1.00 28.58 188 ASN A C 1
ATOM 1501 O O . ASN A 1 188 ? 31.064 34.240 -7.491 1.00 28.60 188 ASN A O 1
ATOM 1506 N N . ASP A 1 194 ? 28.183 36.776 -12.367 1.00 40.67 194 ASP A N 1
ATOM 1507 C CA . ASP A 1 194 ? 28.583 38.124 -12.770 1.00 39.45 194 ASP A CA 1
ATOM 1508 C C . ASP A 1 194 ? 28.614 39.098 -11.588 1.00 37.67 194 ASP A C 1
ATOM 1509 O O . ASP A 1 194 ? 29.034 40.246 -11.733 1.00 37.06 194 ASP A O 1
ATOM 1514 N N . THR A 1 195 ? 28.178 38.626 -10.421 1.00 35.72 195 THR A N 1
ATOM 1515 C CA . THR A 1 195 ? 28.129 39.450 -9.210 1.00 33.12 195 THR A CA 1
ATOM 1516 C C . THR A 1 195 ? 29.427 40.221 -8.930 1.00 32.60 195 THR A C 1
ATOM 1517 O O . THR A 1 195 ? 29.416 41.199 -8.179 1.00 31.60 195 THR A O 1
ATOM 1521 N N . LYS A 1 196 ? 30.533 39.808 -9.541 1.00 30.30 196 LYS A N 1
ATOM 1522 C CA . LYS A 1 196 ? 31.831 40.437 -9.276 1.00 28.36 196 LYS A CA 1
ATOM 1523 C C . LYS A 1 196 ? 31.812 41.945 -9.493 1.00 26.09 196 LYS A C 1
ATOM 1524 O O . LYS A 1 196 ? 32.534 42.678 -8.831 1.00 24.65 196 LYS A O 1
ATOM 1530 N N . GLY A 1 197 ? 30.994 42.396 -10.436 1.00 24.90 197 GLY A N 1
ATOM 1531 C CA . GLY A 1 197 ? 30.920 43.818 -10.778 1.00 20.97 197 GLY A CA 1
ATOM 1532 C C . GLY A 1 197 ? 30.281 44.686 -9.700 1.00 17.97 197 GLY A C 1
ATOM 1533 O O . GLY A 1 197 ? 30.512 45.900 -9.651 1.00 12.47 197 GLY A O 1
ATOM 1534 N N . TRP A 1 198 ? 29.487 44.062 -8.836 1.00 17.69 198 TRP A N 1
ATOM 1535 C CA . TRP A 1 198 ? 28.734 44.797 -7.817 1.00 16.26 198 TRP A CA 1
ATOM 1536 C C . TRP A 1 198 ? 28.700 44.097 -6.459 1.00 16.16 198 TRP A C 1
ATOM 1537 O O . TRP A 1 198 ? 28.158 44.637 -5.503 1.00 17.03 198 TRP A O 1
ATOM 1548 N N . PHE A 1 199 ? 29.291 42.906 -6.365 1.00 13.36 199 PHE A N 1
ATOM 1549 C CA . PHE A 1 199 ? 29.251 42.132 -5.121 1.00 12.49 199 PHE A CA 1
ATOM 1550 C C . PHE A 1 199 ? 30.591 41.438 -4.913 1.00 12.95 199 PHE A C 1
ATOM 1551 O O . PHE A 1 199 ? 30.902 40.451 -5.585 1.00 12.91 199 PHE A O 1
ATOM 1559 N N . SER A 1 200 ? 31.393 41.964 -3.999 1.00 11.08 200 SER A N 1
ATOM 1560 C CA . SER A 1 200 ? 32.739 41.435 -3.819 1.00 9.82 200 SER A CA 1
ATOM 1561 C C . SER A 1 200 ? 33.107 41.303 -2.358 1.00 9.46 200 SER A C 1
ATOM 1562 O O . SER A 1 200 ? 34.286 41.171 -2.026 1.00 10.19 200 SER A O 1
ATOM 1565 N N . ASP A 1 201 ? 32.089 41.301 -1.498 1.00 6.86 201 ASP A N 1
ATOM 1566 C CA . ASP A 1 201 ? 32.259 41.064 -0.073 1.00 3.61 201 ASP A CA 1
ATOM 1567 C C . ASP A 1 201 ? 33.052 39.766 0.141 1.00 3.56 201 ASP A C 1
ATOM 1568 O O . ASP A 1 201 ? 32.861 38.783 -0.587 1.00 6.94 201 ASP A O 1
ATOM 1573 N N . ASN A 1 202 ? 33.901 39.740 1.166 1.00 2.00 202 ASN A N 1
ATOM 1574 C CA . ASN A 1 202 ? 34.373 38.448 1.716 1.00 2.00 202 ASN A CA 1
ATOM 1575 C C . ASN A 1 202 ? 33.258 37.991 2.662 1.00 2.00 202 ASN A C 1
ATOM 1576 O O . ASN A 1 202 ? 33.186 38.432 3.811 1.00 2.00 202 ASN A O 1
ATOM 1581 N N . THR A 1 203 ? 32.375 37.120 2.177 1.00 2.00 203 THR A N 1
ATOM 1582 C CA . THR A 1 203 ? 31.187 36.768 2.959 1.00 2.38 203 THR A CA 1
ATOM 1583 C C . THR A 1 203 ? 31.553 35.970 4.226 1.00 2.00 203 THR A C 1
ATOM 1584 O O . THR A 1 203 ? 31.035 36.265 5.323 1.00 2.00 203 THR A O 1
ATOM 1588 N N . PRO A 1 204 ? 32.474 34.990 4.116 1.00 2.00 204 PRO A N 1
ATOM 1589 C CA . PRO A 1 204 ? 32.872 34.317 5.358 1.00 2.00 204 PRO A CA 1
ATOM 1590 C C . PRO A 1 204 ? 33.414 35.227 6.438 1.00 2.66 204 PRO A C 1
ATOM 1591 O O . PRO A 1 204 ? 33.067 35.077 7.622 1.00 2.00 204 PRO A O 1
ATOM 1595 N N . GLU A 1 205 ? 34.239 36.201 6.055 1.00 2.00 205 GLU A N 1
ATOM 1596 C CA . GLU A 1 205 ? 34.769 37.152 6.999 1.00 2.00 205 GLU A CA 1
ATOM 1597 C C . GLU A 1 205 ? 33.655 38.012 7.607 1.00 2.00 205 GLU A C 1
ATOM 1598 O O . GLU A 1 205 ? 33.651 38.307 8.805 1.00 2.00 205 GLU A O 1
ATOM 1604 N N . ARG A 1 206 ? 32.703 38.421 6.778 1.00 2.00 206 ARG A N 1
ATOM 1605 C CA . ARG A 1 206 ? 31.588 39.214 7.285 1.00 2.00 206 ARG A CA 1
ATOM 1606 C C . ARG A 1 206 ? 30.809 38.438 8.332 1.00 2.00 206 ARG A C 1
ATOM 1607 O O . ARG A 1 206 ? 30.441 38.988 9.368 1.00 2.00 206 ARG A O 1
ATOM 1615 N N . PHE A 1 207 ? 30.523 37.169 8.048 1.00 2.00 207 PHE A N 1
ATOM 1616 C CA . PHE A 1 207 ? 29.708 36.404 8.999 1.00 2.00 207 PHE A CA 1
ATOM 1617 C C . PHE A 1 207 ? 30.463 36.029 10.284 1.00 2.00 207 PHE A C 1
ATOM 1618 O O . PHE A 1 207 ? 29.866 35.962 11.383 1.00 2.00 207 PHE A O 1
ATOM 1626 N N . ARG A 1 208 ? 31.769 35.823 10.188 1.00 2.00 208 ARG A N 1
ATOM 1627 C CA . ARG A 1 208 ? 32.521 35.641 11.419 1.00 2.57 208 ARG A CA 1
ATOM 1628 C C . ARG A 1 208 ? 32.482 36.922 12.256 1.00 2.00 208 ARG A C 1
ATOM 1629 O O . ARG A 1 208 ? 32.444 36.856 13.495 1.00 4.17 208 ARG A O 1
ATOM 1637 N N . ALA A 1 209 ? 32.464 38.085 11.582 1.00 2.00 209 ALA A N 1
ATOM 1638 C CA . ALA A 1 209 ? 32.350 39.369 12.267 1.00 2.00 209 ALA A CA 1
ATOM 1639 C C . ALA A 1 209 ? 31.031 39.481 13.037 1.00 3.29 209 ALA A C 1
ATOM 1640 O O . ALA A 1 209 ? 30.953 40.193 14.046 1.00 5.55 209 ALA A O 1
ATOM 1642 N N . TYR A 1 210 ? 30.009 38.752 12.591 1.00 2.00 210 TYR A N 1
ATOM 1643 C CA . TYR A 1 210 ? 28.722 38.755 13.287 1.00 2.00 210 TYR A CA 1
ATOM 1644 C C . TYR A 1 210 ? 28.712 37.707 14.399 1.00 2.66 210 TYR A C 1
ATOM 1645 O O . TYR A 1 210 ? 27.710 37.568 15.096 1.00 6.38 210 TYR A O 1
ATOM 1654 N N . GLY A 1 211 ? 29.799 36.963 14.567 1.00 2.81 211 GLY A N 1
ATOM 1655 C CA . GLY A 1 211 ? 29.781 35.896 15.580 1.00 2.63 211 GLY A CA 1
ATOM 1656 C C . GLY A 1 211 ? 29.072 34.608 15.165 1.00 4.22 211 GLY A C 1
ATOM 1657 O O . GLY A 1 211 ? 28.670 33.817 16.015 1.00 4.07 211 GLY A O 1
ATOM 1658 N N . TRP A 1 212 ? 28.945 34.381 13.865 1.00 2.32 212 TRP A N 1
ATOM 1659 C CA . TRP A 1 212 ? 28.451 33.094 13.351 1.00 2.00 212 TRP A CA 1
ATOM 1660 C C . TRP A 1 212 ? 29.601 32.096 13.195 1.00 2.00 212 TRP A C 1
ATOM 1661 O O . TRP A 1 212 ? 30.780 32.488 13.043 1.00 2.00 212 TRP A O 1
ATOM 1672 N N . HIS A 1 213 ? 29.276 30.806 13.269 1.00 2.00 213 HIS A N 1
ATOM 1673 C CA . HIS A 1 213 ? 30.206 29.771 12.854 1.00 2.00 213 HIS A CA 1
ATOM 1674 C C . HIS A 1 213 ? 30.099 29.655 11.336 1.00 2.42 213 HIS A C 1
ATOM 1675 O O . HIS A 1 213 ? 28.983 29.586 10.826 1.00 4.31 213 HIS A O 1
ATOM 1682 N N . VAL A 1 214 ? 31.220 29.715 10.613 1.00 2.00 214 VAL A N 1
ATOM 1683 C CA . VAL A 1 214 ? 31.162 29.668 9.153 1.00 2.00 214 VAL A CA 1
ATOM 1684 C C . VAL A 1 214 ? 31.875 28.437 8.610 1.00 2.00 214 VAL A C 1
ATOM 1685 O O . VAL A 1 214 ? 33.018 28.142 8.990 1.00 2.00 214 VAL A O 1
ATOM 1689 N N . ILE A 1 215 ? 31.179 27.679 7.769 1.00 2.00 215 ILE A N 1
ATOM 1690 C CA . ILE A 1 215 ? 31.760 26.499 7.133 1.00 2.00 215 ILE A CA 1
ATOM 1691 C C . ILE A 1 215 ? 32.024 26.900 5.681 1.00 2.00 215 ILE A C 1
ATOM 1692 O O . ILE A 1 215 ? 31.099 27.059 4.886 1.00 2.00 215 ILE A O 1
ATOM 1697 N N . GLU A 1 216 ? 33.298 27.089 5.343 1.00 2.00 216 GLU A N 1
ATOM 1698 C CA . GLU A 1 216 ? 33.677 27.553 3.995 1.00 2.00 216 GLU A CA 1
ATOM 1699 C C . GLU A 1 216 ? 33.814 26.404 3.037 1.00 2.75 216 GLU A C 1
ATOM 1700 O O . GLU A 1 216 ? 34.099 25.281 3.443 1.00 2.00 216 GLU A O 1
ATOM 1706 N N . ASN A 1 217 ? 33.701 26.733 1.751 1.00 2.00 217 ASN A N 1
ATOM 1707 C CA . ASN A 1 217 ? 34.172 25.851 0.684 1.00 2.00 217 ASN A CA 1
ATOM 1708 C C . ASN A 1 217 ? 33.544 24.462 0.689 1.00 2.70 217 ASN A C 1
ATOM 1709 O O . ASN A 1 217 ? 34.242 23.457 0.579 1.00 3.46 217 ASN A O 1
ATOM 1714 N N . VAL A 1 218 ? 32.227 24.413 0.824 1.00 2.00 218 VAL A N 1
ATOM 1715 C CA . VAL A 1 218 ? 31.517 23.134 0.763 1.00 2.00 218 VAL A CA 1
ATOM 1716 C C . VAL A 1 218 ? 31.118 22.893 -0.685 1.00 2.00 218 VAL A C 1
ATOM 1717 O O . VAL A 1 218 ? 30.451 23.733 -1.289 1.00 2.52 218 VAL A O 1
ATOM 1721 N N . ASP A 1 219 ? 31.541 21.762 -1.250 1.00 2.00 219 ASP A N 1
ATOM 1722 C CA . ASP A 1 219 ? 31.114 21.391 -2.586 1.00 2.00 219 ASP A CA 1
ATOM 1723 C C . ASP A 1 219 ? 29.636 21.067 -2.572 1.00 2.00 219 ASP A C 1
ATOM 1724 O O . ASP A 1 219 ? 29.234 20.021 -2.047 1.00 2.00 219 ASP A O 1
ATOM 1729 N N . GLY A 1 220 ? 28.830 21.940 -3.171 1.00 2.00 220 GLY A N 1
ATOM 1730 C CA . GLY A 1 220 ? 27.374 21.803 -3.140 1.00 2.00 220 GLY A CA 1
ATOM 1731 C C . GLY A 1 220 ? 26.828 20.734 -4.067 1.00 2.00 220 GLY A C 1
ATOM 1732 O O . GLY A 1 220 ? 25.618 20.529 -4.093 1.00 2.47 220 GLY A O 1
ATOM 1733 N N . HIS A 1 221 ? 27.707 20.054 -4.800 1.00 2.00 221 HIS A N 1
ATOM 1734 C CA . HIS A 1 221 ? 27.300 18.886 -5.580 1.00 2.00 221 HIS A CA 1
ATOM 1735 C C . HIS A 1 221 ? 27.863 17.564 -5.064 1.00 3.78 221 HIS A C 1
ATOM 1736 O O . HIS A 1 221 ? 27.737 16.534 -5.716 1.00 3.78 221 HIS A O 1
ATOM 1743 N N . ASP A 1 222 ? 28.452 17.596 -3.868 1.00 2.36 222 ASP A N 1
ATOM 1744 C CA . ASP A 1 222 ? 29.049 16.416 -3.245 1.00 2.52 222 ASP A CA 1
ATOM 1745 C C . ASP A 1 222 ? 28.199 16.060 -2.012 1.00 2.00 222 ASP A C 1
ATOM 1746 O O . ASP A 1 222 ? 28.233 16.752 -0.989 1.00 2.00 222 ASP A O 1
ATOM 1751 N N . PHE A 1 223 ? 27.397 14.998 -2.154 1.00 2.00 223 PHE A N 1
ATOM 1752 C CA . PHE A 1 223 ? 26.466 14.613 -1.078 1.00 2.00 223 PHE A CA 1
ATOM 1753 C C . PHE A 1 223 ? 27.156 14.383 0.260 1.00 2.00 223 PHE A C 1
ATOM 1754 O O . PHE A 1 223 ? 26.602 14.735 1.310 1.00 2.00 223 PHE A O 1
ATOM 1762 N N . VAL A 1 224 ? 28.335 13.747 0.231 1.00 2.00 224 VAL A N 1
ATOM 1763 C CA . VAL A 1 224 ? 29.063 13.460 1.466 1.00 2.00 224 VAL A CA 1
ATOM 1764 C C . VAL A 1 224 ? 29.581 14.732 2.134 1.00 2.47 224 VAL A C 1
ATOM 1765 O O . VAL A 1 224 ? 29.494 14.866 3.330 1.00 2.00 224 VAL A O 1
ATOM 1769 N N . ALA A 1 225 ? 30.122 15.669 1.354 1.00 2.00 225 ALA A N 1
ATOM 1770 C CA . ALA A 1 225 ? 30.554 16.935 1.922 1.00 2.00 225 ALA A CA 1
ATOM 1771 C C . ALA A 1 225 ? 29.409 17.705 2.549 1.00 2.00 225 ALA A C 1
ATOM 1772 O O . ALA A 1 225 ? 29.604 18.357 3.563 1.00 2.00 225 ALA A O 1
ATOM 1774 N N . ILE A 1 226 ? 28.232 17.683 1.911 1.00 2.00 226 ILE A N 1
ATOM 1775 C CA . ILE A 1 226 ? 27.100 18.438 2.420 1.00 2.51 226 ILE A CA 1
ATOM 1776 C C . ILE A 1 226 ? 26.679 17.838 3.772 1.00 2.00 226 ILE A C 1
ATOM 1777 O O . ILE A 1 226 ? 26.418 18.574 4.769 1.00 2.00 226 ILE A O 1
ATOM 1782 N N . GLU A 1 227 ? 26.653 16.515 3.816 1.00 2.00 227 GLU A N 1
ATOM 1783 C CA . GLU A 1 227 ? 26.261 15.830 5.055 1.00 2.00 227 GLU A CA 1
ATOM 1784 C C . GLU A 1 227 ? 27.236 16.158 6.188 1.00 2.00 227 GLU A C 1
ATOM 1785 O O . GLU A 1 227 ? 26.822 16.449 7.319 1.00 2.26 227 GLU A O 1
ATOM 1791 N N . LYS A 1 228 ? 28.532 16.123 5.909 1.00 2.00 228 LYS A N 1
ATOM 1792 C CA . LYS A 1 228 ? 29.494 16.495 6.952 1.00 2.00 228 LYS A CA 1
ATOM 1793 C C . LYS A 1 228 ? 29.306 17.917 7.471 1.00 2.15 228 LYS A C 1
ATOM 1794 O O . LYS A 1 228 ? 29.434 18.158 8.664 1.00 2.00 228 LYS A O 1
ATOM 1800 N N . ALA A 1 229 ? 29.014 18.860 6.565 1.00 2.00 229 ALA A N 1
ATOM 1801 C CA . ALA A 1 229 ? 28.808 20.260 6.968 1.00 2.00 229 ALA A CA 1
ATOM 1802 C C . ALA A 1 229 ? 27.611 20.385 7.897 1.00 2.00 229 ALA A C 1
ATOM 1803 O O . ALA A 1 229 ? 27.645 21.115 8.895 1.00 2.00 229 ALA A O 1
ATOM 1805 N N . ILE A 1 230 ? 26.524 19.688 7.559 1.00 2.00 230 ILE A N 1
ATOM 1806 C CA . ILE A 1 230 ? 25.340 19.713 8.431 1.00 2.28 230 ILE A CA 1
ATOM 1807 C C . ILE A 1 230 ? 25.650 19.094 9.810 1.00 2.00 230 ILE A C 1
ATOM 1808 O O . ILE A 1 230 ? 25.246 19.648 10.855 1.00 2.00 230 ILE A O 1
ATOM 1813 N N . ASN A 1 231 ? 26.405 17.993 9.836 1.00 3.21 231 ASN A N 1
ATOM 1814 C CA . ASN A 1 231 ? 26.850 17.404 11.117 1.00 2.70 231 ASN A CA 1
ATOM 1815 C C . ASN A 1 231 ? 27.613 18.425 11.960 1.00 3.41 231 ASN A C 1
ATOM 1816 O O . ASN A 1 231 ? 27.402 18.544 13.196 1.00 3.54 231 ASN A O 1
ATOM 1821 N N . GLU A 1 232 ? 28.495 19.170 11.294 1.00 2.38 232 GLU A N 1
ATOM 1822 C CA . GLU A 1 232 ? 29.301 20.190 11.981 1.00 3.86 232 GLU A CA 1
ATOM 1823 C C . GLU A 1 232 ? 28.408 21.285 12.519 1.00 2.00 232 GLU A C 1
ATOM 1824 O O . GLU A 1 232 ? 28.549 21.717 13.675 1.00 3.44 232 GLU A O 1
ATOM 1830 N N . ALA A 1 233 ? 27.455 21.710 11.701 1.00 2.00 233 ALA A N 1
ATOM 1831 C CA . ALA A 1 233 ? 26.505 22.727 12.149 1.00 2.19 233 ALA A CA 1
ATOM 1832 C C . ALA A 1 233 ? 25.720 22.274 13.362 1.00 2.00 233 ALA A C 1
ATOM 1833 O O . ALA A 1 233 ? 25.526 23.049 14.332 1.00 4.07 233 ALA A O 1
ATOM 1835 N N . HIS A 1 234 ? 25.293 21.014 13.364 1.00 2.68 234 HIS A N 1
ATOM 1836 C CA . HIS A 1 234 ? 24.565 20.483 14.523 1.00 2.00 234 HIS A CA 1
ATOM 1837 C C . HIS A 1 234 ? 25.341 20.433 15.831 1.00 2.00 234 HIS A C 1
ATOM 1838 O O . HIS A 1 234 ? 24.764 20.404 16.927 1.00 6.93 234 HIS A O 1
ATOM 1845 N N . SER A 1 235 ? 26.657 20.377 15.728 1.00 3.61 235 SER A N 1
ATOM 1846 C CA . SER A 1 235 ? 27.480 20.289 16.912 1.00 3.26 235 SER A CA 1
ATOM 1847 C C . SER A 1 235 ? 27.653 21.650 17.604 1.00 4.29 235 SER A C 1
ATOM 1848 O O . SER A 1 235 ? 28.123 21.690 18.733 1.00 5.90 235 SER A O 1
ATOM 1851 N N . GLN A 1 236 ? 27.261 22.754 16.936 1.00 3.78 236 GLN A N 1
ATOM 1852 C CA . GLN A 1 236 ? 27.419 24.092 17.516 1.00 2.42 236 GLN A CA 1
ATOM 1853 C C . GLN A 1 236 ? 26.540 24.329 18.720 1.00 2.00 236 GLN A C 1
ATOM 1854 O O . GLN A 1 236 ? 25.321 24.175 18.648 1.00 3.68 236 GLN A O 1
ATOM 1860 N N . GLN A 1 237 ? 27.161 24.717 19.824 1.00 2.00 237 GLN A N 1
ATOM 1861 C CA . GLN A 1 237 ? 26.430 24.968 21.069 1.00 3.10 237 GLN A CA 1
ATOM 1862 C C . GLN A 1 237 ? 26.116 26.429 21.316 1.00 2.00 237 GLN A C 1
ATOM 1863 O O . GLN A 1 237 ? 25.277 26.737 22.174 1.00 2.92 237 GLN A O 1
ATOM 1869 N N . GLN A 1 238 ? 26.792 27.330 20.601 1.00 2.00 238 GLN A N 1
ATOM 1870 C CA . GLN A 1 238 ? 26.695 28.752 20.919 1.00 2.00 238 GLN A CA 1
ATOM 1871 C C . GLN A 1 238 ? 26.337 29.657 19.744 1.00 2.00 238 GLN A C 1
ATOM 1872 O O . GLN A 1 238 ? 25.688 30.669 19.958 1.00 2.99 238 GLN A O 1
ATOM 1878 N N . LYS A 1 239 ? 26.777 29.325 18.528 1.00 2.00 239 LYS A N 1
ATOM 1879 C CA . LYS A 1 239 ? 26.638 30.257 17.396 1.00 2.00 239 LYS A CA 1
ATOM 1880 C C . LYS A 1 239 ? 25.756 29.695 16.301 1.00 2.00 239 LYS A C 1
ATOM 1881 O O . LYS A 1 239 ? 25.788 28.505 16.049 1.00 2.00 239 LYS A O 1
ATOM 1887 N N . PRO A 1 240 ? 25.004 30.551 15.599 1.00 2.00 240 PRO A N 1
ATOM 1888 C CA . PRO A 1 240 ? 24.321 30.118 14.379 1.00 2.00 240 PRO A CA 1
ATOM 1889 C C . PRO A 1 240 ? 25.373 29.825 13.314 1.00 2.00 240 PRO A C 1
ATOM 1890 O O . PRO A 1 240 ? 26.474 30.370 13.374 1.00 2.00 240 PRO A O 1
ATOM 1894 N N . THR A 1 241 ? 25.040 28.970 12.348 1.00 2.00 241 THR A N 1
ATOM 1895 C CA . THR A 1 241 ? 26.026 28.536 11.344 1.00 2.00 241 THR A CA 1
ATOM 1896 C C . THR A 1 241 ? 25.644 28.972 9.931 1.00 2.00 241 THR A C 1
ATOM 1897 O O . THR A 1 241 ? 24.456 28.856 9.550 1.00 2.00 241 THR A O 1
ATOM 1901 N N . LEU A 1 242 ? 26.628 29.441 9.160 1.00 2.00 242 LEU A N 1
ATOM 1902 C CA . LEU A 1 242 ? 26.471 29.695 7.721 1.00 2.00 242 LEU A CA 1
ATOM 1903 C C . LEU A 1 242 ? 27.297 28.664 6.948 1.00 2.00 242 LEU A C 1
ATOM 1904 O O . LEU A 1 242 ? 28.510 28.562 7.145 1.00 2.00 242 LEU A O 1
ATOM 1909 N N . ILE A 1 243 ? 26.627 27.883 6.104 1.00 2.00 243 ILE A N 1
ATOM 1910 C CA . ILE A 1 243 ? 27.289 26.882 5.248 1.00 2.00 243 ILE A CA 1
ATOM 1911 C C . ILE A 1 243 ? 27.434 27.470 3.836 1.00 2.00 243 ILE A C 1
ATOM 1912 O O . ILE A 1 243 ? 26.429 27.786 3.178 1.00 2.00 243 ILE A O 1
ATOM 1917 N N . CYS A 1 244 ? 28.678 27.655 3.391 1.00 2.00 244 CYS A N 1
ATOM 1918 C CA . CYS A 1 244 ? 28.943 28.355 2.138 1.00 2.00 244 CYS A CA 1
ATOM 1919 C C . CYS A 1 244 ? 29.029 27.278 1.082 1.00 2.00 244 CYS A C 1
ATOM 1920 O O . CYS A 1 244 ? 30.045 26.567 1.001 1.00 2.00 244 CYS A O 1
ATOM 1923 N N . CYS A 1 245 ? 27.989 27.168 0.260 1.00 2.00 245 CYS A N 1
ATOM 1924 C CA . CYS A 1 245 ? 27.863 26.067 -0.679 1.00 2.00 245 CYS A CA 1
ATOM 1925 C C . CYS A 1 245 ? 28.208 26.505 -2.082 1.00 2.96 245 CYS A C 1
ATOM 1926 O O . CYS A 1 245 ? 27.461 27.261 -2.697 1.00 2.50 245 CYS A O 1
ATOM 1929 N N . LYS A 1 246 ? 29.344 26.018 -2.593 1.00 2.00 246 LYS A N 1
ATOM 1930 C CA . LYS A 1 246 ? 29.750 26.323 -3.984 1.00 3.11 246 LYS A CA 1
ATOM 1931 C C . LYS A 1 246 ? 28.900 25.490 -4.944 1.00 4.17 246 LYS A C 1
ATOM 1932 O O . LYS A 1 246 ? 28.942 24.254 -4.905 1.00 5.16 246 LYS A O 1
ATOM 1938 N N . THR A 1 247 ? 28.130 26.158 -5.799 1.00 2.00 247 THR A N 1
ATOM 1939 C CA . THR A 1 247 ? 27.241 25.467 -6.720 1.00 3.56 247 THR A CA 1
ATOM 1940 C C . THR A 1 247 ? 27.386 26.015 -8.133 1.00 4.28 247 THR A C 1
ATOM 1941 O O . THR A 1 247 ? 27.911 27.116 -8.366 1.00 4.30 247 THR A O 1
ATOM 1945 N N . VAL A 1 248 ? 26.905 25.215 -9.074 1.00 4.15 248 VAL A N 1
ATOM 1946 C CA . VAL A 1 248 ? 26.809 25.600 -10.466 1.00 5.22 248 VAL A CA 1
ATOM 1947 C C . VAL A 1 248 ? 25.342 25.879 -10.784 1.00 6.60 248 VAL A C 1
ATOM 1948 O O . VAL A 1 248 ? 24.496 24.977 -10.741 1.00 5.53 248 VAL A O 1
ATOM 1952 N N . ILE A 1 249 ? 25.016 27.132 -11.065 1.00 7.10 249 ILE A N 1
ATOM 1953 C CA . ILE A 1 249 ? 23.625 27.432 -11.425 1.00 6.45 249 ILE A CA 1
ATOM 1954 C C . ILE A 1 249 ? 23.294 26.671 -12.711 1.00 6.43 249 ILE A C 1
ATOM 1955 O O . ILE A 1 249 ? 24.114 26.586 -13.609 1.00 7.14 249 ILE A O 1
ATOM 1960 N N . GLY A 1 250 ? 22.110 26.074 -12.767 1.00 6.76 250 GLY A N 1
ATOM 1961 C CA . GLY A 1 250 ? 21.730 25.277 -13.933 1.00 8.39 250 GLY A CA 1
ATOM 1962 C C . GLY A 1 250 ? 22.503 23.983 -14.130 1.00 8.47 250 GLY A C 1
ATOM 1963 O O . GLY A 1 250 ? 22.620 23.497 -15.260 1.00 8.63 250 GLY A O 1
ATOM 1964 N N . PHE A 1 251 ? 23.039 23.444 -13.036 1.00 8.57 251 PHE A N 1
ATOM 1965 C CA . PHE A 1 251 ? 23.791 22.193 -13.038 1.00 6.48 251 PHE A CA 1
ATOM 1966 C C . PHE A 1 251 ? 23.035 21.094 -13.773 1.00 8.50 251 PHE A C 1
ATOM 1967 O O . PHE A 1 251 ? 21.873 20.832 -13.471 1.00 7.41 251 PHE A O 1
ATOM 1975 N N . GLY A 1 252 ? 23.697 20.473 -14.748 1.00 10.77 252 GLY A N 1
ATOM 1976 C CA . GLY A 1 252 ? 23.089 19.388 -15.514 1.00 13.20 252 GLY A CA 1
ATOM 1977 C C . GLY A 1 252 ? 22.795 19.788 -16.938 1.00 15.78 252 GLY A C 1
ATOM 1978 O O . GLY A 1 252 ? 22.627 18.931 -17.814 1.00 15.95 252 GLY A O 1
ATOM 1979 N N . SER A 1 253 ? 22.746 21.094 -17.183 1.00 16.27 253 SER A N 1
ATOM 1980 C CA . SER A 1 253 ? 22.544 21.605 -18.541 1.00 16.69 253 SER A CA 1
ATOM 1981 C C . SER A 1 253 ? 23.877 21.958 -19.194 1.00 15.76 253 SER A C 1
ATOM 1982 O O . SER A 1 253 ? 24.515 22.941 -18.812 1.00 16.09 253 SER A O 1
ATOM 1985 N N . PRO A 1 254 ? 24.305 21.161 -20.188 1.00 17.69 254 PRO A N 1
ATOM 1986 C CA . PRO A 1 254 ? 25.554 21.479 -20.873 1.00 17.23 254 PRO A CA 1
ATOM 1987 C C . PRO A 1 254 ? 25.531 22.889 -21.467 1.00 17.54 254 PRO A C 1
ATOM 1988 O O . PRO A 1 254 ? 26.552 23.575 -21.473 1.00 17.17 254 PRO A O 1
ATOM 1992 N N . GLU A 1 255 ? 24.368 23.314 -21.953 1.00 18.28 255 GLU A N 1
ATOM 1993 C CA . GLU A 1 255 ? 24.235 24.610 -22.618 1.00 18.55 255 GLU A CA 1
ATOM 1994 C C . GLU A 1 255 ? 24.051 25.796 -21.665 1.00 19.14 255 GLU A C 1
ATOM 1995 O O . GLU A 1 255 ? 24.526 26.900 -21.951 1.00 18.45 255 GLU A O 1
ATOM 2001 N N . LYS A 1 256 ? 23.362 25.566 -20.546 1.00 19.38 256 LYS A N 1
ATOM 2002 C CA . LYS A 1 256 ? 22.921 26.654 -19.671 1.00 19.35 256 LYS A CA 1
ATOM 2003 C C . LYS A 1 256 ? 23.636 26.722 -18.324 1.00 18.38 256 LYS A C 1
ATOM 2004 O O . LYS A 1 256 ? 23.524 27.726 -17.611 1.00 18.83 256 LYS A O 1
ATOM 2010 N N . ALA A 1 257 ? 24.342 25.659 -17.953 1.00 17.24 257 ALA A N 1
ATOM 2011 C CA . ALA A 1 257 ? 25.012 25.634 -16.650 1.00 17.36 257 ALA A CA 1
ATOM 2012 C C . ALA A 1 257 ? 25.957 26.831 -16.496 1.00 19.83 257 ALA A C 1
ATOM 2013 O O . ALA A 1 257 ? 26.835 27.051 -17.335 1.00 20.89 257 ALA A O 1
ATOM 2015 N N . GLY A 1 258 ? 25.748 27.616 -15.440 1.00 21.32 258 GLY A N 1
ATOM 2016 C CA . GLY A 1 258 ? 26.628 28.740 -15.099 1.00 23.83 258 GLY A CA 1
ATOM 2017 C C . GLY A 1 258 ? 26.425 30.062 -15.831 1.00 25.97 258 GLY A C 1
ATOM 2018 O O . GLY A 1 258 ? 27.328 30.895 -15.855 1.00 26.31 258 GLY A O 1
ATOM 2019 N N . THR A 1 259 ? 25.250 30.283 -16.416 1.00 27.54 259 THR A N 1
ATOM 2020 C CA . THR A 1 259 ? 25.043 31.501 -17.216 1.00 29.84 259 THR A CA 1
ATOM 2021 C C . THR A 1 259 ? 24.209 32.601 -16.545 1.00 32.12 259 THR A C 1
ATOM 2022 O O . THR A 1 259 ? 24.357 33.780 -16.871 1.00 31.09 259 THR A O 1
ATOM 2026 N N . ALA A 1 260 ? 23.329 32.227 -15.621 1.00 34.38 260 ALA A N 1
ATOM 2027 C CA . ALA A 1 260 ? 22.458 33.223 -14.988 1.00 37.41 260 ALA A CA 1
ATOM 2028 C C . ALA A 1 260 ? 21.419 33.767 -15.980 1.00 38.54 260 ALA A C 1
ATOM 2029 O O . ALA A 1 260 ? 20.524 34.525 -15.602 1.00 39.31 260 ALA A O 1
ATOM 2031 N N . SER A 1 261 ? 21.560 33.398 -17.252 1.00 38.67 261 SER A N 1
ATOM 2032 C CA . SER A 1 261 ? 20.460 33.536 -18.195 1.00 38.35 261 SER A CA 1
ATOM 2033 C C . SER A 1 261 ? 19.468 32.425 -17.857 1.00 37.19 261 SER A C 1
ATOM 2034 O O . SER A 1 261 ? 18.262 32.568 -18.063 1.00 36.59 261 SER A O 1
ATOM 2037 N N . VAL A 1 262 ? 20.000 31.321 -17.330 1.00 36.27 262 VAL A N 1
ATOM 2038 C CA . VAL A 1 262 ? 19.189 30.239 -16.765 1.00 35.29 262 VAL A CA 1
ATOM 2039 C C . VAL A 1 262 ? 18.575 30.698 -15.433 1.00 35.51 262 VAL A C 1
ATOM 2040 O O . VAL A 1 262 ? 17.669 30.051 -14.886 1.00 33.12 262 VAL A O 1
ATOM 2044 N N . HIS A 1 263 ? 19.076 31.825 -14.926 1.00 35.67 263 HIS A N 1
ATOM 2045 C CA . HIS A 1 263 ? 18.486 32.489 -13.764 1.00 36.86 263 HIS A CA 1
ATOM 2046 C C . HIS A 1 263 ? 17.279 33.310 -14.211 1.00 36.70 263 HIS A C 1
ATOM 2047 O O . HIS A 1 263 ? 16.554 33.872 -13.388 1.00 37.32 263 HIS A O 1
ATOM 2054 N N . GLY A 1 264 ? 17.079 33.371 -15.527 1.00 35.19 264 GLY A N 1
ATOM 2055 C CA . GLY A 1 264 ? 15.925 34.041 -16.122 1.00 34.42 264 GLY A CA 1
ATOM 2056 C C . GLY A 1 264 ? 14.949 33.046 -16.734 1.00 33.16 264 GLY A C 1
ATOM 2057 O O . GLY A 1 264 ? 14.281 32.301 -16.019 1.00 33.97 264 GLY A O 1
ATOM 2058 N N . SER A 1 265 ? 14.888 33.026 -18.066 1.00 32.57 265 SER A N 1
ATOM 2059 C CA . SER A 1 265 ? 13.913 32.220 -18.807 1.00 30.03 265 SER A CA 1
ATOM 2060 C C . SER A 1 265 ? 13.956 30.706 -18.529 1.00 27.65 265 SER A C 1
ATOM 2061 O O . SER A 1 265 ? 14.976 30.175 -18.091 1.00 28.73 265 SER A O 1
ATOM 2063 N N . PRO A 1 266 ? 12.825 30.017 -18.772 1.00 24.52 266 PRO A N 1
ATOM 2064 C CA . PRO A 1 266 ? 12.763 28.558 -18.810 1.00 22.84 266 PRO A CA 1
ATOM 2065 C C . PRO A 1 266 ? 13.580 27.978 -19.963 1.00 21.52 266 PRO A C 1
ATOM 2066 O O . PRO A 1 266 ? 13.933 28.699 -20.908 1.00 19.65 266 PRO A O 1
ATOM 2070 N N . LEU A 1 267 ? 13.865 26.680 -19.886 1.00 19.17 267 LEU A N 1
ATOM 2071 C CA . LEU A 1 267 ? 14.591 25.980 -20.942 1.00 19.49 267 LEU A CA 1
ATOM 2072 C C . LEU A 1 267 ? 13.698 25.685 -22.152 1.00 18.03 267 LEU A C 1
ATOM 2073 O O . LEU A 1 267 ? 12.484 25.525 -22.015 1.00 18.03 267 LEU A O 1
ATOM 2078 N N . SER A 1 268 ? 14.305 25.606 -23.330 1.00 17.12 268 SER A N 1
ATOM 2079 C CA . SER A 1 268 ? 13.584 25.180 -24.526 1.00 15.07 268 SER A CA 1
ATOM 2080 C C . SER A 1 268 ? 13.340 23.675 -24.444 1.00 15.41 268 SER A C 1
ATOM 2081 O O . SER A 1 268 ? 13.897 22.997 -23.584 1.00 15.79 268 SER A O 1
ATOM 2084 N N . ASP A 1 269 ? 12.509 23.148 -25.338 1.00 15.54 269 ASP A N 1
ATOM 2085 C CA . ASP A 1 269 ? 12.291 21.703 -25.403 1.00 15.60 269 ASP A CA 1
ATOM 2086 C C . ASP A 1 269 ? 13.599 20.959 -25.661 1.00 14.49 269 ASP A C 1
ATOM 2087 O O . ASP A 1 269 ? 13.838 19.883 -25.112 1.00 15.20 269 ASP A O 1
ATOM 2092 N N . GLN A 1 270 ? 14.443 21.534 -26.508 1.00 12.42 270 GLN A N 1
ATOM 2093 C CA . GLN A 1 270 ? 15.682 20.875 -26.903 1.00 12.01 270 GLN A CA 1
ATOM 2094 C C . GLN A 1 270 ? 16.705 20.857 -25.763 1.00 12.64 270 GLN A C 1
ATOM 2095 O O . GLN A 1 270 ? 17.477 19.903 -25.608 1.00 8.94 270 GLN A O 1
ATOM 2101 N N . GLU A 1 271 ? 16.697 21.910 -24.958 1.00 12.05 271 GLU A N 1
ATOM 2102 C CA . GLU A 1 271 ? 17.621 21.999 -23.841 1.00 12.48 271 GLU A CA 1
ATOM 2103 C C . GLU A 1 271 ? 17.234 21.026 -22.750 1.00 12.23 271 GLU A C 1
ATOM 2104 O O . GLU A 1 271 ? 18.099 20.514 -22.032 1.00 11.93 271 GLU A O 1
ATOM 2110 N N . ARG A 1 272 ? 15.931 20.783 -22.619 1.00 11.78 272 ARG A N 1
ATOM 2111 C CA . ARG A 1 272 ? 15.427 19.832 -21.634 1.00 10.18 272 ARG A CA 1
ATOM 2112 C C . ARG A 1 272 ? 15.928 18.436 -21.980 1.00 9.09 272 ARG A C 1
ATOM 2113 O O . ARG A 1 272 ? 16.456 17.734 -21.120 1.00 10.54 272 ARG A O 1
ATOM 2121 N N . ALA A 1 273 ? 15.777 18.044 -23.249 1.00 9.73 273 ALA A N 1
ATOM 2122 C CA . ALA A 1 273 ? 16.244 16.738 -23.728 1.00 9.30 273 ALA A CA 1
ATOM 2123 C C . ALA A 1 273 ? 17.761 16.587 -23.587 1.00 10.01 273 ALA A C 1
ATOM 2124 O O . ALA A 1 273 ? 18.264 15.497 -23.265 1.00 8.61 273 ALA A O 1
ATOM 2126 N N . SER A 1 274 ? 18.479 17.684 -23.821 1.00 4.89 274 SER A N 1
ATOM 2127 C CA . SER A 1 274 ? 19.930 17.704 -23.647 1.00 9.44 274 SER A CA 1
ATOM 2128 C C . SER A 1 274 ? 20.350 17.552 -22.182 1.00 8.59 274 SER A C 1
ATOM 2129 O O . SER A 1 274 ? 21.303 16.838 -21.883 1.00 8.03 274 SER A O 1
ATOM 2132 N N . ALA A 1 275 ? 19.637 18.225 -21.277 1.00 8.06 275 ALA A N 1
ATOM 2133 C CA . ALA A 1 275 ? 19.849 18.056 -19.844 1.00 7.95 275 ALA A CA 1
ATOM 2134 C C . ALA A 1 275 ? 19.559 16.619 -19.410 1.00 7.33 275 ALA A C 1
ATOM 2135 O O . ALA A 1 275 ? 20.261 16.075 -18.557 1.00 9.87 275 ALA A O 1
ATOM 2137 N N . ALA A 1 276 ? 18.528 16.007 -19.992 1.00 5.61 276 ALA A N 1
ATOM 2138 C CA . ALA A 1 276 ? 18.184 14.626 -19.666 1.00 7.98 276 ALA A CA 1
ATOM 2139 C C . ALA A 1 276 ? 19.244 13.627 -20.131 1.00 7.13 276 ALA A C 1
ATOM 2140 O O . ALA A 1 276 ? 19.486 12.626 -19.461 1.00 5.76 276 ALA A O 1
ATOM 2142 N N . LYS A 1 277 ? 19.849 13.892 -21.291 1.00 8.11 277 LYS A N 1
ATOM 2143 C CA . LYS A 1 277 ? 20.975 13.106 -21.772 1.00 8.49 277 LYS A CA 1
ATOM 2144 C C . LYS A 1 277 ? 22.180 13.255 -20.833 1.00 9.63 277 LYS A C 1
ATOM 2145 O O . LYS A 1 277 ? 22.764 12.267 -20.390 1.00 9.36 277 LYS A O 1
ATOM 2151 N N . GLU A 1 278 ? 22.553 14.493 -20.531 1.00 9.66 278 GLU A N 1
ATOM 2152 C CA . GLU A 1 278 ? 23.702 14.738 -19.688 1.00 10.04 278 GLU A CA 1
ATOM 2153 C C . GLU A 1 278 ? 23.573 14.024 -18.325 1.00 9.43 278 GLU A C 1
ATOM 2154 O O . GLU A 1 278 ? 24.560 13.541 -17.769 1.00 9.51 278 GLU A O 1
ATOM 2160 N N . LEU A 1 279 ? 22.353 13.939 -17.804 1.00 8.50 279 LEU A N 1
ATOM 2161 C CA . LEU A 1 279 ? 22.138 13.458 -16.434 1.00 7.87 279 LEU A CA 1
ATOM 2162 C C . LEU A 1 279 ? 21.641 12.016 -16.391 1.00 9.08 279 LEU A C 1
ATOM 2163 O O . LEU A 1 279 ? 21.396 11.465 -15.325 1.00 8.33 279 LEU A O 1
ATOM 2168 N N . ASN A 1 280 ? 21.533 11.392 -17.556 1.00 6.37 280 ASN A N 1
ATOM 2169 C CA . ASN A 1 280 ? 20.984 10.040 -17.653 1.00 9.79 280 ASN A CA 1
ATOM 2170 C C . ASN A 1 280 ? 19.596 9.958 -17.031 1.00 7.74 280 ASN A C 1
ATOM 2171 O O . ASN A 1 280 ? 19.308 9.008 -16.313 1.00 6.56 280 ASN A O 1
ATOM 2176 N N . TRP A 1 281 ? 18.749 10.949 -17.314 1.00 6.83 281 TRP A N 1
ATOM 2177 C CA . TRP A 1 281 ? 17.361 10.958 -16.834 1.00 6.60 281 TRP A CA 1
ATOM 2178 C C . TRP A 1 281 ? 16.471 10.371 -17.945 1.00 7.94 281 TRP A C 1
ATOM 2179 O O . TRP A 1 281 ? 16.384 10.939 -19.030 1.00 8.92 281 TRP A O 1
ATOM 2190 N N . ASP A 1 282 ? 15.827 9.238 -17.658 1.00 8.76 282 ASP A N 1
ATOM 2191 C CA . ASP A 1 282 ? 15.124 8.433 -18.675 1.00 11.13 282 ASP A CA 1
ATOM 2192 C C . ASP A 1 282 ? 13.657 8.824 -18.874 1.00 10.37 282 ASP A C 1
ATOM 2193 O O . ASP A 1 282 ? 12.961 8.222 -19.695 1.00 7.75 282 ASP A O 1
ATOM 2198 N N . TYR A 1 283 ? 13.185 9.819 -18.129 1.00 8.25 283 TYR A N 1
ATOM 2199 C CA . TYR A 1 283 ? 11.739 10.047 -17.977 1.00 9.33 283 TYR A CA 1
ATOM 2200 C C . TYR A 1 283 ? 11.212 11.286 -18.706 1.00 8.14 283 TYR A C 1
ATOM 2201 O O . TYR A 1 283 ? 11.901 12.295 -18.804 1.00 6.14 283 TYR A O 1
ATOM 2210 N N . GLN A 1 284 ? 9.986 11.196 -19.228 1.00 7.31 284 GLN A N 1
ATOM 2211 C CA . GLN A 1 284 ? 9.373 12.329 -19.922 1.00 6.35 284 GLN A CA 1
ATOM 2212 C C . GLN A 1 284 ? 8.841 13.376 -18.932 1.00 6.16 284 GLN A C 1
ATOM 2213 O O . GLN A 1 284 ? 8.927 13.200 -17.720 1.00 3.14 284 GLN A O 1
ATOM 2219 N N . ALA A 1 285 ? 8.289 14.465 -19.461 1.00 6.09 285 ALA A N 1
ATOM 2220 C CA . ALA A 1 285 ? 7.844 15.581 -18.627 1.00 4.34 285 ALA A CA 1
ATOM 2221 C C . ALA A 1 285 ? 6.920 15.127 -17.508 1.00 4.38 285 ALA A C 1
ATOM 2222 O O . ALA A 1 285 ? 5.917 14.425 -17.744 1.00 3.79 285 ALA A O 1
ATOM 2224 N N . PHE A 1 286 ? 7.272 15.549 -16.295 1.00 2.54 286 PHE A N 1
ATOM 2225 C CA . PHE A 1 286 ? 6.498 15.321 -15.081 1.00 3.72 286 PHE A CA 1
ATOM 2226 C C . PHE A 1 286 ? 6.442 13.854 -14.621 1.00 3.63 286 PHE A C 1
ATOM 2227 O O . PHE A 1 286 ? 5.764 13.547 -13.633 1.00 7.57 286 PHE A O 1
ATOM 2235 N N . GLU A 1 287 ? 7.142 12.968 -15.331 1.00 4.59 287 GLU A N 1
ATOM 2236 C CA . GLU A 1 287 ? 7.183 11.543 -14.959 1.00 3.45 287 GLU A CA 1
ATOM 2237 C C . GLU A 1 287 ? 8.267 11.288 -13.897 1.00 5.00 287 GLU A C 1
ATOM 2238 O O . GLU A 1 287 ? 9.430 11.595 -14.122 1.00 5.35 287 GLU A O 1
ATOM 2244 N N . ILE A 1 288 ? 7.871 10.727 -12.755 1.00 3.74 288 ILE A N 1
ATOM 2245 C CA . ILE A 1 288 ? 8.803 10.379 -11.668 1.00 3.50 288 ILE A CA 1
ATOM 2246 C C . ILE A 1 288 ? 8.597 8.885 -11.395 1.00 3.36 288 ILE A C 1
ATOM 2247 O O . ILE A 1 288 ? 7.475 8.464 -11.116 1.00 5.53 288 ILE A O 1
ATOM 2252 N N . PRO A 1 289 ? 9.665 8.074 -11.498 1.00 4.59 289 PRO A N 1
ATOM 2253 C CA . PRO A 1 289 ? 9.433 6.629 -11.348 1.00 5.07 289 PRO A CA 1
ATOM 2254 C C . PRO A 1 289 ? 9.150 6.270 -9.896 1.00 6.12 289 PRO A C 1
ATOM 2255 O O . PRO A 1 289 ? 9.572 6.986 -8.982 1.00 6.05 289 PRO A O 1
ATOM 2259 N N . GLN A 1 290 ? 8.463 5.153 -9.690 1.00 7.97 290 GLN A N 1
ATOM 2260 C CA A GLN A 1 290 ? 8.024 4.760 -8.353 0.50 6.98 290 GLN A CA 1
ATOM 2261 C CA B GLN A 1 290 ? 8.025 4.794 -8.356 0.50 7.92 290 GLN A CA 1
ATOM 2262 C C . GLN A 1 290 ? 9.197 4.569 -7.407 1.00 7.50 290 GLN A C 1
ATOM 2263 O O . GLN A 1 290 ? 9.086 4.832 -6.223 1.00 7.48 290 GLN A O 1
ATOM 2274 N N . ASP A 1 291 ? 10.324 4.102 -7.931 1.00 6.88 291 ASP A N 1
ATOM 2275 C CA A ASP A 1 291 ? 11.556 3.926 -7.164 0.50 6.74 291 ASP A CA 1
ATOM 2276 C CA B ASP A 1 291 ? 11.465 3.909 -7.059 0.50 6.48 291 ASP A CA 1
ATOM 2277 C C . ASP A 1 291 ? 12.000 5.236 -6.500 1.00 8.18 291 ASP A C 1
ATOM 2278 O O . ASP A 1 291 ? 12.507 5.251 -5.385 1.00 6.64 291 ASP A O 1
ATOM 2287 N N . VAL A 1 292 ? 11.858 6.337 -7.249 1.00 3.91 292 VAL A N 1
ATOM 2288 C CA . VAL A 1 292 ? 12.250 7.653 -6.761 1.00 5.74 292 VAL A CA 1
ATOM 2289 C C . VAL A 1 292 ? 11.264 8.153 -5.712 1.00 2.70 292 VAL A C 1
ATOM 2290 O O . VAL A 1 292 ? 11.672 8.656 -4.662 1.00 3.05 292 VAL A O 1
ATOM 2294 N N . TYR A 1 293 ? 9.963 7.999 -5.963 1.00 2.59 293 TYR A N 1
ATOM 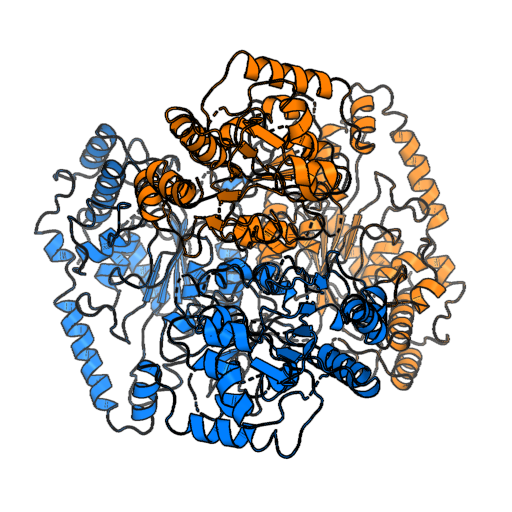2295 C CA . TYR A 1 293 ? 8.980 8.320 -4.933 1.00 4.32 293 TYR A CA 1
ATOM 2296 C C . TYR A 1 293 ? 9.237 7.491 -3.674 1.00 5.56 293 TYR A C 1
ATOM 2297 O O . TYR A 1 293 ? 9.102 7.994 -2.562 1.00 6.40 293 TYR A O 1
ATOM 2306 N N . LYS A 1 294 ? 9.631 6.233 -3.841 1.00 5.67 294 LYS A N 1
ATOM 2307 C CA . LYS A 1 294 ? 9.876 5.376 -2.658 1.00 7.67 294 LYS A CA 1
ATOM 2308 C C . LYS A 1 294 ? 10.994 5.914 -1.746 1.00 7.85 294 LYS A C 1
ATOM 2309 O O . LYS A 1 294 ? 10.874 5.917 -0.507 1.00 10.35 294 LYS A O 1
ATOM 2315 N N . TYR A 1 295 ? 12.093 6.364 -2.344 1.00 5.15 295 TYR A N 1
ATOM 2316 C CA . TYR A 1 295 ? 13.157 7.010 -1.574 1.00 4.84 295 TYR A CA 1
ATOM 2317 C C . TYR A 1 295 ? 12.674 8.290 -0.906 1.00 7.10 295 TYR A C 1
ATOM 2318 O O . TYR A 1 295 ? 12.941 8.524 0.282 1.00 6.65 295 TYR A O 1
ATOM 2327 N N . TRP A 1 296 ? 11.963 9.120 -1.660 1.00 2.40 296 TRP A N 1
ATOM 2328 C CA . TRP A 1 296 ? 11.576 10.432 -1.134 1.00 3.48 296 TRP A CA 1
ATOM 2329 C C . TRP A 1 296 ? 10.432 10.477 -0.109 1.00 3.67 296 TRP A C 1
ATOM 2330 O O . TRP A 1 296 ? 10.393 11.381 0.752 1.00 3.94 296 TRP A O 1
ATOM 2341 N N . ASP A 1 297 ? 9.472 9.571 -0.216 1.00 5.28 297 ASP A N 1
ATOM 2342 C CA . ASP A 1 297 ? 8.244 9.758 0.558 1.00 5.30 297 ASP A CA 1
ATOM 2343 C C . ASP A 1 297 ? 8.553 9.655 2.029 1.00 5.52 297 ASP A C 1
ATOM 2344 O O . ASP A 1 297 ? 9.180 8.710 2.484 1.00 7.48 297 ASP A O 1
ATOM 2349 N N . ALA A 1 298 ? 8.091 10.655 2.758 1.00 3.19 298 ALA A N 1
ATOM 2350 C CA . ALA A 1 298 ? 8.413 10.809 4.158 1.00 4.07 298 ALA A CA 1
ATOM 2351 C C . ALA A 1 298 ? 7.173 10.625 5.059 1.00 4.06 298 ALA A C 1
ATOM 2352 O O . ALA A 1 298 ? 7.198 10.974 6.233 1.00 4.73 298 ALA A O 1
ATOM 2354 N N . ARG A 1 299 ? 6.109 10.015 4.535 1.00 2.87 299 ARG A N 1
ATOM 2355 C CA A ARG A 1 299 ? 4.876 9.866 5.318 0.50 5.68 299 ARG A CA 1
ATOM 2356 C CA B ARG A 1 299 ? 4.877 9.868 5.309 0.50 5.49 299 ARG A CA 1
ATOM 2357 C C . ARG A 1 299 ? 4.997 8.887 6.483 1.00 6.66 299 ARG A C 1
ATOM 2358 O O . ARG A 1 299 ? 4.567 9.197 7.599 1.00 5.52 299 ARG A O 1
ATOM 2373 N N . GLU A 1 300 ? 5.601 7.731 6.240 1.00 3.66 300 GLU A N 1
ATOM 2374 C CA . GLU A 1 300 ? 5.752 6.727 7.304 1.00 7.49 300 GLU A CA 1
ATOM 2375 C C . GLU A 1 300 ? 6.716 7.213 8.373 1.00 5.88 300 GLU A C 1
ATOM 2376 O O . GLU A 1 300 ? 6.392 7.186 9.572 1.00 7.77 300 GLU A O 1
ATOM 2382 N N . LYS A 1 301 ? 7.881 7.694 7.947 1.00 7.17 301 LYS A N 1
ATOM 2383 C CA . LYS A 1 301 ? 8.880 8.181 8.867 1.00 5.28 301 LYS A CA 1
ATOM 2384 C C . LYS A 1 301 ? 8.344 9.383 9.660 1.00 5.99 301 LYS A C 1
ATOM 2385 O O . LYS A 1 301 ? 8.620 9.514 10.854 1.00 6.34 301 LYS A O 1
ATOM 2391 N N . GLY A 1 302 ? 7.578 10.246 8.999 1.00 2.00 302 GLY A N 1
ATOM 2392 C CA . GLY A 1 302 ? 7.070 11.464 9.641 1.00 2.42 302 GLY A CA 1
ATOM 2393 C C . GLY A 1 302 ? 6.013 11.159 10.688 1.00 4.24 302 GLY A C 1
ATOM 2394 O O . GLY A 1 302 ? 5.968 11.780 11.744 1.00 2.22 302 GLY A O 1
ATOM 2395 N N . GLN A 1 303 ? 5.130 10.218 10.378 1.00 2.00 303 GLN A N 1
ATOM 2396 C CA . GLN A 1 303 ? 4.194 9.726 11.386 1.00 3.58 303 GLN A CA 1
ATOM 2397 C C . GLN A 1 303 ? 4.916 9.162 12.622 1.00 3.43 303 GLN A C 1
ATOM 2398 O O . GLN A 1 303 ? 4.522 9.439 13.749 1.00 4.51 303 GLN A O 1
ATOM 2404 N N . ALA A 1 304 ? 5.991 8.415 12.408 1.00 3.50 304 ALA A N 1
ATOM 2405 C CA . ALA A 1 304 ? 6.758 7.861 13.511 1.00 3.54 304 ALA A CA 1
ATOM 2406 C C . ALA A 1 304 ? 7.444 8.948 14.331 1.00 2.00 304 ALA A C 1
ATOM 2407 O O . ALA A 1 304 ? 7.485 8.878 15.586 1.00 4.50 304 ALA A O 1
ATOM 2409 N N . LEU A 1 305 ? 7.942 9.977 13.642 1.00 4.11 305 LEU A N 1
ATOM 2410 C CA . LEU A 1 305 ? 8.629 11.071 14.330 1.00 2.11 305 LEU A CA 1
ATOM 2411 C C . LEU A 1 305 ? 7.660 11.823 15.221 1.00 3.24 305 LEU A C 1
ATOM 2412 O O . LEU A 1 305 ? 7.973 12.129 16.369 1.00 3.40 305 LEU A O 1
ATOM 2417 N N . GLU A 1 306 ? 6.488 12.159 14.690 1.00 2.00 306 GLU A N 1
ATOM 2418 C CA . GLU A 1 306 ? 5.501 12.852 15.498 1.00 2.00 306 GLU A CA 1
ATOM 2419 C C . GLU A 1 306 ? 5.012 11.946 16.632 1.00 3.87 306 GLU A C 1
ATOM 2420 O O . GLU A 1 306 ? 4.809 12.433 17.736 1.00 2.00 306 GLU A O 1
ATOM 2426 N N . ALA A 1 307 ? 4.817 10.655 16.356 1.00 3.30 307 ALA A N 1
ATOM 2427 C CA . ALA A 1 307 ? 4.396 9.746 17.421 1.00 5.48 307 ALA A CA 1
ATOM 2428 C C . ALA A 1 307 ? 5.413 9.710 18.567 1.00 7.00 307 ALA A C 1
ATOM 2429 O O . ALA A 1 307 ? 5.048 9.686 19.752 1.00 8.54 307 ALA A O 1
ATOM 2431 N N . ASN A 1 308 ? 6.690 9.710 18.222 1.00 6.60 308 ASN A N 1
ATOM 2432 C CA . ASN A 1 308 ? 7.716 9.720 19.250 1.00 7.44 308 ASN A CA 1
ATOM 2433 C C . ASN A 1 308 ? 7.602 10.986 20.104 1.00 7.92 308 ASN A C 1
ATOM 2434 O O . ASN A 1 308 ? 7.607 10.914 21.335 1.00 5.04 308 ASN A O 1
ATOM 2439 N N . TRP A 1 309 ? 7.442 12.140 19.447 1.00 4.33 309 TRP A N 1
ATOM 2440 C CA . TRP A 1 309 ? 7.288 13.429 20.140 1.00 3.44 309 TRP A CA 1
ATOM 2441 C C . TRP A 1 309 ? 5.988 13.488 20.985 1.00 5.82 309 TRP A C 1
ATOM 2442 O O . TRP A 1 309 ? 5.921 14.126 22.048 1.00 3.26 309 TRP A O 1
ATOM 2453 N N . GLN A 1 310 ? 4.956 12.801 20.518 1.00 4.87 310 GLN A N 1
ATOM 2454 C CA . GLN A 1 310 ? 3.695 12.790 21.234 1.00 4.74 310 GLN A CA 1
ATOM 2455 C C . GLN A 1 310 ? 3.888 12.169 22.621 1.00 4.14 310 GLN A C 1
ATOM 2456 O O . GLN A 1 310 ? 3.158 12.504 23.556 1.00 3.83 310 GLN A O 1
ATOM 2462 N N . GLY A 1 311 ? 4.868 11.278 22.733 1.00 3.21 311 GLY A N 1
ATOM 2463 C CA . GLY A 1 311 ? 5.249 10.688 24.022 1.00 4.65 311 GLY A CA 1
ATOM 2464 C C . GLY A 1 311 ? 5.690 11.773 24.996 1.00 2.00 311 GLY A C 1
ATOM 2465 O O . GLY A 1 311 ? 5.331 11.741 26.181 1.00 2.00 311 GLY A O 1
ATOM 2466 N N . GLN A 1 312 ? 6.477 12.723 24.500 1.00 2.00 312 GLN A N 1
ATOM 2467 C CA . GLN A 1 312 ? 6.862 13.886 25.285 1.00 2.07 312 GLN A CA 1
ATOM 2468 C C . GLN A 1 312 ? 5.682 14.760 25.634 1.00 2.00 312 GLN A C 1
ATOM 2469 O O . GLN A 1 312 ? 5.576 15.214 26.758 1.00 2.00 312 GLN A O 1
ATOM 2475 N N . ARG A 1 313 ? 4.796 15.012 24.675 1.00 2.00 313 ARG A N 1
ATOM 2476 C CA . ARG A 1 313 ? 3.637 15.863 24.965 1.00 2.00 313 ARG A CA 1
ATOM 2477 C C . ARG A 1 313 ? 2.754 15.205 26.042 1.00 2.00 313 ARG A C 1
ATOM 2478 O O . ARG A 1 313 ? 2.224 15.875 26.934 1.00 3.24 313 ARG A O 1
ATOM 2486 N N . ASN A 1 314 ? 2.636 13.886 25.979 1.00 2.00 314 ASN A N 1
ATOM 2487 C CA . ASN A 1 314 ? 1.830 13.165 26.973 1.00 2.05 314 ASN A CA 1
ATOM 2488 C C . ASN A 1 314 ? 2.446 13.278 28.380 1.00 2.00 314 ASN A C 1
ATOM 2489 O O . ASN A 1 314 ? 1.736 13.431 29.384 1.00 2.00 314 ASN A O 1
ATOM 2494 N N . LEU A 1 315 ? 3.774 13.256 28.441 1.00 2.00 315 LEU A N 1
ATOM 2495 C CA . LEU A 1 315 ? 4.469 13.457 29.724 1.00 2.00 315 LEU A CA 1
ATOM 2496 C C . LEU A 1 315 ? 4.252 14.858 30.305 1.00 2.00 315 LEU A C 1
ATOM 2497 O O . LEU A 1 315 ? 4.386 15.055 31.508 1.00 2.00 315 LEU A O 1
ATOM 2502 N N . PHE A 1 316 ? 3.921 15.816 29.428 1.00 2.00 316 PHE A N 1
ATOM 2503 C CA . PHE A 1 316 ? 3.716 17.234 29.767 1.00 2.00 316 PHE A CA 1
ATOM 2504 C C . PHE A 1 316 ? 2.296 17.477 30.262 1.00 2.00 316 PHE A C 1
ATOM 2505 O O . PHE A 1 316 ? 2.027 18.477 30.927 1.00 4.06 316 PHE A O 1
ATOM 2513 N N . LYS A 1 317 ? 1.391 16.535 29.986 1.00 3.42 317 LYS A N 1
ATOM 2514 C CA . LYS A 1 317 ? -0.002 16.708 30.381 1.00 4.42 317 LYS A CA 1
ATOM 2515 C C . LYS A 1 317 ? -0.109 16.933 31.888 1.00 6.11 317 LYS A C 1
ATOM 2516 O O . LYS A 1 317 ? 0.581 16.289 32.681 1.00 6.48 317 LYS A O 1
ATOM 2522 N N . ASP A 1 318 ? -0.964 17.873 32.279 1.00 10.31 318 ASP A N 1
ATOM 2523 C CA . ASP A 1 318 ? -1.228 18.148 33.696 1.00 10.72 318 ASP A CA 1
ATOM 2524 C C . ASP A 1 318 ? -0.056 18.816 34.435 1.00 9.96 318 ASP A C 1
ATOM 2525 O O . ASP A 1 318 ? -0.138 19.033 35.638 1.00 11.96 318 ASP A O 1
ATOM 2530 N N . SER A 1 319 ? 1.025 19.156 33.737 1.00 6.19 319 SER A N 1
ATOM 2531 C CA . SER A 1 319 ? 2.119 19.868 34.409 1.00 7.09 319 SER A CA 1
ATOM 2532 C C . SER A 1 319 ? 1.689 21.323 34.645 1.00 6.33 319 SER A C 1
ATOM 2533 O O . SER A 1 319 ? 0.696 21.748 34.086 1.00 4.31 319 SER A O 1
ATOM 2536 N N . PRO A 1 320 ? 2.395 22.056 35.528 1.00 6.52 320 PRO A N 1
ATOM 2537 C CA . PRO A 1 320 ? 1.972 23.391 35.955 1.00 5.90 320 PRO A CA 1
ATOM 2538 C C . PRO A 1 320 ? 1.665 24.401 34.842 1.00 5.40 320 PRO A C 1
ATOM 2539 O O . PRO A 1 320 ? 0.684 25.150 34.960 1.00 6.79 320 PRO A O 1
ATOM 2543 N N . LYS A 1 321 ? 2.476 24.391 33.786 1.00 4.96 321 LYS A N 1
ATOM 2544 C CA . LYS A 1 321 ? 2.339 25.339 32.683 1.00 5.92 321 LYS A CA 1
ATOM 2545 C C . LYS A 1 321 ? 1.630 24.722 31.471 1.00 4.44 321 LYS A C 1
ATOM 2546 O O . LYS A 1 321 ? 1.555 25.340 30.410 1.00 3.49 321 LYS A O 1
ATOM 2552 N N . PHE A 1 322 ? 1.138 23.493 31.616 1.00 2.01 322 PHE A N 1
ATOM 2553 C CA . PHE A 1 322 ? 0.402 22.840 30.529 1.00 2.38 322 PHE A CA 1
ATOM 2554 C C . PHE A 1 322 ? -0.819 23.638 30.022 1.00 3.60 322 PHE A C 1
ATOM 2555 O O . PHE A 1 322 ? -0.995 23.814 28.814 1.00 3.45 322 PHE A O 1
ATOM 2563 N N . ASP A 1 323 ? -1.663 24.142 30.923 1.00 3.77 323 ASP A N 1
ATOM 2564 C CA . ASP A 1 323 ? -2.832 24.886 30.461 1.00 5.70 323 ASP A CA 1
ATOM 2565 C C . ASP A 1 323 ? -2.427 26.156 29.705 1.00 5.58 323 ASP A C 1
ATOM 2566 O O . ASP A 1 323 ? -3.049 26.517 28.698 1.00 6.99 323 ASP A O 1
ATOM 2571 N N . GLU A 1 324 ? -1.397 26.846 30.195 1.00 2.00 324 GLU A N 1
ATOM 2572 C CA . GLU A 1 324 ? -0.901 28.044 29.501 1.00 2.12 324 GLU A CA 1
ATOM 2573 C C . GLU A 1 324 ? -0.366 27.683 28.112 1.00 3.26 324 GLU A C 1
ATOM 2574 O O . GLU A 1 324 ? -0.642 28.387 27.147 1.00 2.00 324 GLU A O 1
ATOM 2580 N N . PHE A 1 325 ? 0.399 26.597 28.007 1.00 3.52 325 PHE A N 1
ATOM 2581 C CA . PHE A 1 325 ? 0.965 26.151 26.720 1.00 3.37 325 PHE A CA 1
ATOM 2582 C C . PHE A 1 325 ? -0.162 25.929 25.721 1.00 2.47 325 PHE A C 1
ATOM 2583 O O . PHE A 1 325 ? -0.120 26.415 24.590 1.00 2.00 325 PHE A O 1
ATOM 2591 N N . GLU A 1 326 ? -1.177 25.169 26.134 1.00 5.01 326 GLU A N 1
ATOM 2592 C CA . GLU A 1 326 ? -2.326 24.933 25.247 1.00 6.40 326 GLU A CA 1
ATOM 2593 C C . GLU A 1 326 ? -2.977 26.249 24.850 1.00 5.52 326 GLU A C 1
ATOM 2594 O O . GLU A 1 326 ? -3.326 26.480 23.680 1.00 6.69 326 GLU A O 1
ATOM 2600 N N . ARG A 1 327 ? -3.152 27.136 25.823 1.00 3.76 327 ARG A N 1
ATOM 2601 C CA . ARG A 1 327 ? -3.824 28.383 25.509 1.00 3.13 327 ARG A CA 1
ATOM 2602 C C . ARG A 1 327 ? -3.038 29.255 24.512 1.00 3.46 327 ARG A C 1
ATOM 2603 O O . ARG A 1 327 ? -3.602 29.725 23.528 1.00 4.08 327 ARG A O 1
ATOM 2611 N N . VAL A 1 328 ? -1.753 29.473 24.756 1.00 2.00 328 VAL A N 1
ATOM 2612 C CA . VAL A 1 328 ? -0.994 30.338 23.852 1.00 3.10 328 VAL A CA 1
ATOM 2613 C C . VAL A 1 328 ? -0.895 29.745 22.435 1.00 3.33 328 VAL A C 1
ATOM 2614 O O . VAL A 1 328 ? -0.892 30.485 21.440 1.00 3.21 328 VAL A O 1
ATOM 2618 N N . LEU A 1 329 ? -0.822 28.424 22.336 1.00 4.01 329 LEU A N 1
ATOM 2619 C CA . LEU A 1 329 ? -0.779 27.798 21.000 1.00 6.47 329 LEU A CA 1
ATOM 2620 C C . LEU A 1 329 ? -2.108 27.973 20.265 1.00 9.42 329 LEU A C 1
ATOM 2621 O O . LEU A 1 329 ? -2.133 28.196 19.052 1.00 11.82 329 LEU A O 1
ATOM 2626 N N . SER A 1 330 ? -3.213 27.882 21.003 1.00 8.61 330 SER A N 1
ATOM 2627 C CA . SER A 1 330 ? -4.552 28.108 20.448 1.00 11.23 330 SER A CA 1
ATOM 2628 C C . SER A 1 330 ? -4.798 29.551 20.055 1.00 10.67 330 SER A C 1
ATOM 2629 O O . SER A 1 330 ? -5.745 29.848 19.326 1.00 14.59 330 SER A O 1
ATOM 2632 N N . LYS A 1 331 ? -3.957 30.459 20.553 1.00 11.30 331 LYS A N 1
ATOM 2633 C CA . LYS A 1 331 ? -4.068 31.880 20.276 1.00 9.71 331 LYS A CA 1
ATOM 2634 C C . LYS A 1 331 ? -5.226 32.566 21.005 1.00 13.94 331 LYS A C 1
ATOM 2635 O O . LYS A 1 331 ? -5.572 33.697 20.686 1.00 15.55 331 LYS A O 1
ATOM 2641 N N . GLU A 1 332 ? -5.811 31.896 21.996 1.00 10.35 332 GLU A N 1
ATOM 2642 C CA . GLU A 1 332 ? -6.917 32.499 22.732 1.00 12.78 332 GLU A CA 1
ATOM 2643 C C . GLU A 1 332 ? -6.401 33.372 23.864 1.00 8.72 332 GLU A C 1
ATOM 2644 O O . GLU A 1 332 ? -5.346 33.095 24.424 1.00 12.08 332 GLU A O 1
ATOM 2650 N N . LEU A 1 333 ? -7.140 34.427 24.185 1.00 8.28 333 LEU A N 1
ATOM 2651 C CA . LEU A 1 333 ? -6.749 35.333 25.273 1.00 7.40 333 LEU A CA 1
ATOM 2652 C C . LEU A 1 333 ? -7.169 34.750 26.622 1.00 7.80 333 LEU A C 1
ATOM 2653 O O . LEU A 1 333 ? -8.098 33.929 26.701 1.00 7.07 333 LEU A O 1
ATOM 2658 N N . PRO A 1 334 ? -6.476 35.155 27.694 1.00 3.53 334 PRO A N 1
ATOM 2659 C CA . PRO A 1 334 ? -6.867 34.597 29.000 1.00 5.88 334 PRO A CA 1
ATOM 2660 C C . PRO A 1 334 ? -8.242 35.072 29.456 1.00 5.27 334 PRO A C 1
ATOM 2661 O O . PRO A 1 334 ? -8.653 36.193 29.129 1.00 6.79 334 PRO A O 1
ATOM 2665 N N . VAL A 1 335 ? -8.942 34.230 30.225 1.00 7.59 335 VAL A N 1
ATOM 2666 C CA . VAL A 1 335 ? -10.323 34.511 30.605 1.00 9.25 335 VAL A CA 1
ATOM 2667 C C . VAL A 1 335 ? -10.425 35.771 31.458 1.00 8.64 335 VAL A C 1
ATOM 2668 O O . VAL A 1 335 ? -11.396 36.538 31.349 1.00 10.72 335 VAL A O 1
ATOM 2672 N N . GLY A 1 336 ? -9.414 36.007 32.290 1.00 4.21 336 GLY A N 1
ATOM 2673 C CA . GLY A 1 336 ? -9.433 37.162 33.192 1.00 3.21 336 GLY A CA 1
ATOM 2674 C C . GLY A 1 336 ? -9.088 38.496 32.562 1.00 3.32 336 GLY A C 1
ATOM 2675 O O . GLY A 1 336 ? -9.167 39.514 33.250 1.00 4.44 336 GLY A O 1
ATOM 2676 N N . LEU A 1 337 ? -8.712 38.498 31.286 1.00 2.19 337 LEU A N 1
ATOM 2677 C CA . LEU A 1 337 ? -8.224 39.745 30.662 1.00 3.15 337 LEU A CA 1
ATOM 2678 C C . LEU A 1 337 ? -9.306 40.815 30.616 1.00 4.67 337 LEU A C 1
ATOM 2679 O O . LEU A 1 337 ? -9.053 41.986 30.904 1.00 2.00 337 LEU A O 1
ATOM 2684 N N . GLU A 1 338 ? -10.509 40.425 30.223 1.00 6.59 338 GLU A N 1
ATOM 2685 C CA . GLU A 1 338 ? -11.614 41.372 30.092 1.00 6.01 338 GLU A CA 1
ATOM 2686 C C . GLU A 1 338 ? -11.881 42.150 31.389 1.00 5.06 338 GLU A C 1
ATOM 2687 O O . GLU A 1 338 ? -12.063 43.383 31.358 1.00 6.00 338 GLU A O 1
ATOM 2693 N N . SER A 1 339 ? -11.901 41.441 32.523 1.00 5.00 339 SER A N 1
ATOM 2694 C CA . SER A 1 339 ? -12.098 42.067 33.827 1.00 3.19 339 SER A CA 1
ATOM 2695 C C . SER A 1 339 ? -10.949 43.014 34.190 1.00 5.69 339 SER A C 1
ATOM 2696 O O . SER A 1 339 ? -11.155 44.108 34.744 1.00 5.68 339 SER A O 1
ATOM 2699 N N . ALA A 1 340 ? -9.731 42.627 33.842 1.00 2.09 340 ALA A N 1
ATOM 2700 C CA . ALA A 1 340 ? -8.582 43.454 34.164 1.00 2.22 340 ALA A CA 1
ATOM 2701 C C . ALA A 1 340 ? -8.641 44.754 33.364 1.00 2.00 340 ALA A C 1
ATOM 2702 O O . ALA A 1 340 ? -8.319 45.824 33.887 1.00 2.00 340 ALA A O 1
ATOM 2704 N N . ILE A 1 341 ? -9.061 44.633 32.108 1.00 2.00 341 ILE A N 1
ATOM 2705 C CA . ILE A 1 341 ? -9.197 45.783 31.200 1.00 2.00 341 ILE A CA 1
ATOM 2706 C C . ILE A 1 341 ? -10.306 46.709 31.693 1.00 2.00 341 ILE A C 1
ATOM 2707 O O . ILE A 1 341 ? -10.107 47.909 31.753 1.00 2.74 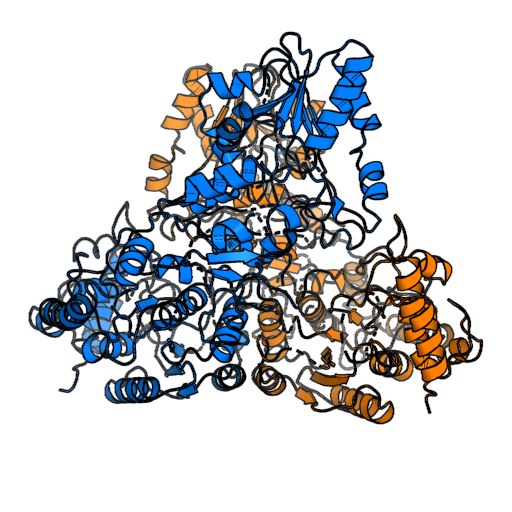341 ILE A O 1
ATOM 2712 N N . ASN A 1 342 ? -11.458 46.167 32.056 1.00 2.00 342 ASN A N 1
ATOM 2713 C CA . ASN A 1 342 ? -12.514 47.016 32.605 1.00 2.00 342 ASN A CA 1
ATOM 2714 C C . ASN A 1 342 ? -12.103 47.702 33.889 1.00 2.37 342 ASN A C 1
ATOM 2715 O O . ASN A 1 342 ? -12.445 48.875 34.104 1.00 2.00 342 ASN A O 1
ATOM 2720 N N . ASP A 1 343 ? -11.383 46.992 34.758 1.00 2.00 343 ASP A N 1
ATOM 2721 C CA . ASP A 1 343 ? -10.894 47.644 35.982 1.00 2.00 343 ASP A CA 1
ATOM 2722 C C . ASP A 1 343 ? -9.970 48.823 35.655 1.00 2.00 343 ASP A C 1
ATOM 2723 O O . ASP A 1 343 ? -10.033 49.861 36.303 1.00 2.00 343 ASP A O 1
ATOM 2728 N N . TYR A 1 344 ? -9.098 48.649 34.664 1.00 2.00 344 TYR A N 1
ATOM 2729 C CA . TYR A 1 344 ? -8.203 49.733 34.291 1.00 2.00 344 TYR A CA 1
ATOM 2730 C C . TYR A 1 344 ? -8.990 50.946 33.787 1.00 2.00 344 TYR A C 1
ATOM 2731 O O . TYR A 1 344 ? -8.731 52.103 34.182 1.00 2.00 344 TYR A O 1
ATOM 2740 N N . ILE A 1 345 ? -9.961 50.678 32.918 1.00 2.00 345 ILE A N 1
ATOM 2741 C CA . ILE A 1 345 ? -10.768 51.764 32.365 1.00 2.00 345 ILE A CA 1
ATOM 2742 C C . ILE A 1 345 ? -11.539 52.474 33.486 1.00 2.00 345 ILE A C 1
ATOM 2743 O O . ILE A 1 345 ? -11.595 53.693 33.510 1.00 2.00 345 ILE A O 1
ATOM 2748 N N . ALA A 1 346 ? -12.102 51.711 34.425 1.00 2.00 346 ALA A N 1
ATOM 2749 C CA . ALA A 1 346 ? -12.805 52.322 35.560 1.00 2.00 346 ALA A CA 1
ATOM 2750 C C . ALA A 1 346 ? -11.865 53.227 36.363 1.00 2.00 346 ALA A C 1
ATOM 2751 O O . ALA A 1 346 ? -12.253 54.304 36.818 1.00 2.00 346 ALA A O 1
ATOM 2753 N N . SER A 1 347 ? -10.617 52.807 36.526 1.00 2.00 347 SER A N 1
ATOM 2754 C CA A SER A 1 347 ? -9.632 53.608 37.249 0.50 2.00 347 SER A CA 1
ATOM 2755 C CA B SER A 1 347 ? -9.675 53.627 37.274 0.50 2.02 347 SER A CA 1
ATOM 2756 C C . SER A 1 347 ? -9.356 54.922 36.528 1.00 2.51 347 SER A C 1
ATOM 2757 O O . SER A 1 347 ? -9.219 55.973 37.157 1.00 2.00 347 SER A O 1
ATOM 2762 N N . GLN A 1 348 ? -9.253 54.856 35.201 1.00 2.00 348 GLN A N 1
ATOM 2763 C CA . GLN A 1 348 ? -9.043 56.069 34.403 1.00 2.00 348 GLN A CA 1
ATOM 2764 C C . GLN A 1 348 ? -10.249 57.007 34.438 1.00 2.00 348 GLN A C 1
ATOM 2765 O O . GLN A 1 348 ? -10.086 58.207 34.350 1.00 2.00 348 GLN A O 1
ATOM 2771 N N . LEU A 1 349 ? -11.459 56.467 34.536 1.00 2.00 349 LEU A N 1
ATOM 2772 C CA . LEU A 1 349 ? -12.636 57.345 34.612 1.00 2.00 349 LEU A CA 1
ATOM 2773 C C . LEU A 1 349 ? -12.673 58.061 35.960 1.00 2.00 349 LEU A C 1
ATOM 2774 O O . LEU A 1 349 ? -13.042 59.242 36.048 1.00 2.79 349 LEU A O 1
ATOM 2779 N N . SER A 1 350 ? -12.231 57.358 36.996 1.00 2.00 350 SER A N 1
ATOM 2780 C CA . SER A 1 350 ? -12.209 57.899 38.364 1.00 2.00 350 SER A CA 1
ATOM 2781 C C . SER A 1 350 ? -11.115 58.957 38.579 1.00 3.28 350 SER A C 1
ATOM 2782 O O . SER A 1 350 ? -11.306 59.932 39.332 1.00 2.88 350 SER A O 1
ATOM 2785 N N . ASN A 1 351 ? -9.956 58.740 37.957 1.00 2.90 351 ASN A N 1
ATOM 2786 C CA . ASN A 1 351 ? -8.799 59.604 38.190 1.00 4.13 351 ASN A CA 1
ATOM 2787 C C . ASN A 1 351 ? -8.076 59.911 36.878 1.00 2.00 351 ASN A C 1
ATOM 2788 O O . ASN A 1 351 ? -7.020 59.348 36.567 1.00 2.00 351 ASN A O 1
ATOM 2793 N N . PRO A 1 352 ? -8.668 60.804 36.085 1.00 2.00 352 PRO A N 1
ATOM 2794 C CA . PRO A 1 352 ? -8.129 61.133 34.781 1.00 2.00 352 PRO A CA 1
ATOM 2795 C C . PRO A 1 352 ? -6.767 61.816 34.874 1.00 2.00 352 PRO A C 1
ATOM 2796 O O . PRO A 1 352 ? -6.496 62.571 35.849 1.00 2.00 352 PRO A O 1
ATOM 2800 N N . VAL A 1 353 ? -5.928 61.528 33.879 1.00 2.00 353 VAL A N 1
ATOM 2801 C CA . VAL A 1 353 ? -4.583 62.083 33.812 1.00 2.00 353 VAL A CA 1
ATOM 2802 C C . VAL A 1 353 ? -4.321 62.689 32.446 1.00 2.00 353 VAL A C 1
ATOM 2803 O O . VAL A 1 353 ? -4.895 62.247 31.432 1.00 2.00 353 VAL A O 1
ATOM 2807 N N . LYS A 1 354 ? -3.479 63.725 32.425 1.00 2.00 354 LYS A N 1
ATOM 2808 C CA . LYS A 1 354 ? -3.004 64.348 31.198 1.00 2.00 354 LYS A CA 1
ATOM 2809 C C . LYS A 1 354 ? -1.589 63.840 30.912 1.00 2.13 354 LYS A C 1
ATOM 2810 O O . LYS A 1 354 ? -0.612 64.219 31.583 1.00 2.00 354 LYS A O 1
ATOM 2816 N N . VAL A 1 355 ? -1.483 62.910 29.957 1.00 2.00 355 VAL A N 1
ATOM 2817 C CA . VAL A 1 355 ? -0.210 62.253 29.661 1.00 2.00 355 VAL A CA 1
ATOM 2818 C C . VAL A 1 355 ? -0.067 62.079 28.145 1.00 2.00 355 VAL A C 1
ATOM 2819 O O . VAL A 1 355 ? -1.040 62.218 27.417 1.00 2.00 355 VAL A O 1
ATOM 2823 N N . ALA A 1 356 ? 1.156 61.822 27.682 1.00 2.00 356 ALA A N 1
ATOM 2824 C CA . ALA A 1 356 ? 1.362 61.514 26.265 1.00 2.00 356 ALA A CA 1
ATOM 2825 C C . ALA A 1 356 ? 0.782 60.136 25.958 1.00 2.00 356 ALA A C 1
ATOM 2826 O O . ALA A 1 356 ? 0.741 59.284 26.824 1.00 2.00 356 ALA A O 1
ATOM 2828 N N . THR A 1 357 ? 0.355 59.886 24.729 1.00 2.00 357 THR A N 1
ATOM 2829 C CA . THR A 1 357 ? -0.169 58.529 24.491 1.00 2.00 357 THR A CA 1
ATOM 2830 C C . THR A 1 357 ? 0.931 57.471 24.484 1.00 2.28 357 THR A C 1
ATOM 2831 O O . THR A 1 357 ? 0.663 56.295 24.653 1.00 2.00 357 THR A O 1
ATOM 2835 N N . ARG A 1 358 ? 2.177 57.892 24.321 1.00 2.00 358 ARG A N 1
ATOM 2836 C CA . ARG A 1 358 ? 3.259 56.926 24.508 1.00 2.00 358 ARG A CA 1
ATOM 2837 C C . ARG A 1 358 ? 3.279 56.425 25.951 1.00 2.00 358 ARG A C 1
ATOM 2838 O O . ARG A 1 358 ? 3.519 55.245 26.208 1.00 2.00 358 ARG A O 1
ATOM 2846 N N . LYS A 1 359 ? 3.027 57.321 26.900 1.00 2.00 359 LYS A N 1
ATOM 2847 C CA . LYS A 1 359 ? 2.935 56.912 28.297 1.00 2.00 359 LYS A CA 1
ATOM 2848 C C . LYS A 1 359 ? 1.647 56.119 28.554 1.00 2.00 359 LYS A C 1
ATOM 2849 O O . LYS A 1 359 ? 1.657 55.143 29.303 1.00 2.00 359 LYS A O 1
ATOM 2855 N N . ALA A 1 360 ? 0.545 56.527 27.935 1.00 2.00 360 ALA A N 1
ATOM 2856 C CA . ALA A 1 360 ? -0.705 55.759 28.049 1.00 2.00 360 ALA A CA 1
ATOM 2857 C C . ALA A 1 360 ? -0.475 54.320 27.591 1.00 2.00 360 ALA A C 1
ATOM 2858 O O . ALA A 1 360 ? -1.010 53.382 28.164 1.00 2.00 360 ALA A O 1
ATOM 2860 N N . SER A 1 361 ? 0.318 54.175 26.529 1.00 2.00 361 SER A N 1
ATOM 2861 C CA . SER A 1 361 ? 0.558 52.837 25.965 1.00 2.00 361 SER A CA 1
ATOM 2862 C C . SER A 1 361 ? 1.363 52.005 26.970 1.00 2.00 361 SER A C 1
ATOM 2863 O O . SER A 1 361 ? 1.095 50.811 27.180 1.00 2.00 361 SER A O 1
ATOM 2866 N N . GLN A 1 362 ? 2.371 52.616 27.561 1.00 2.00 362 GLN A N 1
ATOM 2867 C CA . GLN A 1 362 ? 3.149 51.926 28.600 1.00 2.00 362 GLN A CA 1
ATOM 2868 C C . GLN A 1 362 ? 2.286 51.486 29.792 1.00 2.45 362 GLN A C 1
ATOM 2869 O O . GLN A 1 362 ? 2.460 50.358 30.306 1.00 2.37 362 GLN A O 1
ATOM 2883 N N . VAL A 1 364 ? -0.922 50.786 29.665 1.00 2.00 364 VAL A N 1
ATOM 2884 C CA . VAL A 1 364 ? -1.737 49.689 29.171 1.00 2.00 364 VAL A CA 1
ATOM 2885 C C . VAL A 1 364 ? -0.937 48.392 29.144 1.00 2.00 364 VAL A C 1
ATOM 2886 O O . VAL A 1 364 ? -1.469 47.318 29.461 1.00 2.00 364 VAL A O 1
ATOM 2890 N N . LEU A 1 365 ? 0.325 48.480 28.741 1.00 2.00 365 LEU A N 1
ATOM 2891 C CA . LEU A 1 365 ? 1.163 47.279 28.615 1.00 2.79 365 LEU A CA 1
ATOM 2892 C C . LEU A 1 365 ? 1.420 46.686 29.976 1.00 2.86 365 LEU A C 1
ATOM 2893 O O . LEU A 1 365 ? 1.585 45.461 30.098 1.00 4.65 365 LEU A O 1
ATOM 2898 N N . GLU A 1 366 ? 1.383 47.520 31.013 1.00 2.00 366 GLU A N 1
ATOM 2899 C CA . GLU A 1 366 ? 1.477 46.973 32.372 1.00 4.05 366 GLU A CA 1
ATOM 2900 C C . GLU A 1 366 ? 0.326 45.972 32.604 1.00 6.27 366 GLU A C 1
ATOM 2901 O O . GLU A 1 366 ? 0.543 44.853 33.108 1.00 9.96 366 GLU A O 1
ATOM 2907 N N . VAL A 1 367 ? -0.887 46.344 32.202 1.00 2.47 367 VAL A N 1
ATOM 2908 C CA . VAL A 1 367 ? -2.044 45.467 32.340 1.00 2.00 367 VAL A CA 1
ATOM 2909 C C . VAL A 1 367 ? -1.951 44.221 31.427 1.00 2.00 367 VAL A C 1
ATOM 2910 O O . VAL A 1 367 ? -2.124 43.086 31.888 1.00 2.00 367 VAL A O 1
ATOM 2914 N N . LEU A 1 368 ? -1.655 44.429 30.141 1.00 2.00 368 LEU A N 1
ATOM 2915 C CA . LEU A 1 368 ? -1.662 43.307 29.190 1.00 2.00 368 LEU A CA 1
ATOM 2916 C C . LEU A 1 368 ? -0.572 42.315 29.495 1.00 2.82 368 LEU A C 1
ATOM 2917 O O . LEU A 1 368 ? -0.822 41.102 29.537 1.00 2.05 368 LEU A O 1
ATOM 2922 N N . CYS A 1 369 ? 0.637 42.801 29.733 1.00 2.66 369 CYS A N 1
ATOM 2923 C CA . CYS A 1 369 ? 1.757 41.892 29.931 1.00 5.02 369 CYS A CA 1
ATOM 2924 C C . CYS A 1 369 ? 1.674 41.111 31.255 1.00 4.69 369 CYS A C 1
ATOM 2925 O O . CYS A 1 369 ? 2.086 39.961 31.297 1.00 5.53 369 CYS A O 1
ATOM 2928 N N . LYS A 1 370 ? 1.109 41.707 32.306 1.00 2.00 370 LYS A N 1
ATOM 2929 C CA . LYS A 1 370 ? 0.852 40.977 33.563 1.00 3.72 370 LYS A CA 1
ATOM 2930 C C . LYS A 1 370 ? -0.019 39.740 33.290 1.00 3.21 370 LYS A C 1
ATOM 2931 O O . LYS A 1 370 ? 0.134 38.699 33.917 1.00 8.26 370 LYS A O 1
ATOM 2937 N N . ASN A 1 371 ? -0.917 39.885 32.325 1.00 2.02 371 ASN A N 1
ATOM 2938 C CA . ASN A 1 371 ? -1.957 38.904 32.064 1.00 3.53 371 ASN A CA 1
ATOM 2939 C C . ASN A 1 371 ? -1.648 37.968 30.906 1.00 2.00 371 ASN A C 1
ATOM 2940 O O . ASN A 1 371 ? -2.262 36.885 30.797 1.00 5.91 371 ASN A O 1
ATOM 2953 N N . PRO A 1 373 ? 1.426 35.983 29.173 1.00 2.00 373 PRO A N 1
ATOM 2954 C CA . PRO A 1 373 ? 2.806 35.513 29.130 1.00 3.03 373 PRO A CA 1
ATOM 2955 C C . PRO A 1 373 ? 3.341 35.368 27.700 1.00 5.36 373 PRO A C 1
ATOM 2956 O O . PRO A 1 373 ? 4.559 35.318 27.512 1.00 5.23 373 PRO A O 1
ATOM 2960 N N . GLU A 1 374 ? 2.447 35.311 26.714 1.00 2.00 374 GLU A N 1
ATOM 2961 C CA . GLU A 1 374 ? 2.857 35.230 25.304 1.00 2.45 374 GLU A CA 1
ATOM 2962 C C . GLU A 1 374 ? 3.362 36.556 24.728 1.00 2.00 374 GLU A C 1
ATOM 2963 O O . GLU A 1 374 ? 3.964 36.559 23.645 1.00 2.00 374 GLU A O 1
ATOM 2977 N N . PHE A 1 376 ? 5.611 39.503 23.725 1.00 2.00 376 PHE A N 1
ATOM 2978 C CA . PHE A 1 376 ? 7.062 39.660 23.611 1.00 2.00 376 PHE A CA 1
ATOM 2979 C C . PHE A 1 376 ? 7.355 41.001 22.986 1.00 2.00 376 PHE A C 1
ATOM 2980 O O . PHE A 1 376 ? 7.227 41.160 21.776 1.00 2.00 376 PHE A O 1
ATOM 2988 N N . GLY A 1 377 ? 7.754 41.950 23.813 1.00 2.00 377 GLY A N 1
ATOM 2989 C CA . GLY A 1 377 ? 7.929 43.316 23.331 1.00 2.00 377 GLY A CA 1
ATOM 2990 C C . GLY A 1 377 ? 9.320 43.640 22.880 1.00 2.70 377 GLY A C 1
ATOM 2991 O O . GLY A 1 377 ? 10.254 42.861 23.041 1.00 2.00 377 GLY A O 1
ATOM 2992 N N . GLY A 1 378 ? 9.467 44.811 22.289 1.00 2.00 378 GLY A N 1
ATOM 2993 C CA . GLY A 1 378 ? 10.801 45.215 21.920 1.00 3.76 378 GLY A CA 1
ATOM 2994 C C . GLY A 1 378 ? 10.809 46.614 21.380 1.00 2.85 378 GLY A C 1
ATOM 2995 O O . GLY A 1 378 ? 9.758 47.238 21.210 1.00 2.89 378 GLY A O 1
ATOM 2996 N N . SER A 1 379 ? 12.005 47.109 21.135 1.00 2.19 379 SER A N 1
ATOM 2997 C CA A SER A 1 379 ? 12.178 48.445 20.575 0.50 2.00 379 SER A CA 1
ATOM 2998 C CA B SER A 1 379 ? 12.180 48.449 20.576 0.50 2.00 379 SER A CA 1
ATOM 2999 C C . SER A 1 379 ? 13.448 48.503 19.750 1.00 2.00 379 SER A C 1
ATOM 3000 O O . SER A 1 379 ? 14.380 47.724 19.963 1.00 2.00 379 SER A O 1
ATOM 3005 N N . ALA A 1 380 ? 13.481 49.422 18.797 1.00 2.00 380 ALA A N 1
ATOM 3006 C CA . ALA A 1 380 ? 14.642 49.572 17.944 1.00 2.00 380 ALA A CA 1
ATOM 3007 C C . ALA A 1 380 ? 15.430 50.851 18.258 1.00 10.67 380 ALA A C 1
ATOM 3008 O O . ALA A 1 380 ? 15.579 51.719 17.424 1.00 9.75 380 ALA A O 1
ATOM 3010 N N . ASP A 1 381 ? 15.984 50.975 19.451 1.00 17.65 381 ASP A N 1
ATOM 3011 C CA . ASP A 1 381 ? 16.859 52.150 19.644 1.00 24.35 381 ASP A CA 1
ATOM 3012 C C . ASP A 1 381 ? 18.105 51.959 20.505 1.00 27.61 381 ASP A C 1
ATOM 3013 O O . ASP A 1 381 ? 18.463 50.840 20.858 1.00 30.68 381 ASP A O 1
ATOM 3018 N N . LEU A 1 382 ? 18.784 53.067 20.796 1.00 31.10 382 LEU A N 1
ATOM 3019 C CA . LEU A 1 382 ? 19.954 53.047 21.661 1.00 33.53 382 LEU A CA 1
ATOM 3020 C C . LEU A 1 382 ? 19.641 53.680 23.013 1.00 35.05 382 LEU A C 1
ATOM 3021 O O . LEU A 1 382 ? 19.680 53.015 24.050 1.00 36.75 382 LEU A O 1
ATOM 3026 N N . SER A 1 385 ? 14.092 52.470 23.917 1.00 44.97 385 SER A N 1
ATOM 3027 C CA . SER A 1 385 ? 12.847 51.817 24.295 1.00 44.24 385 SER A CA 1
ATOM 3028 C C . SER A 1 385 ? 11.807 52.860 24.665 1.00 43.56 385 SER A C 1
ATOM 3029 O O . SER A 1 385 ? 11.636 53.170 25.847 1.00 44.27 385 SER A O 1
ATOM 3032 N N . ASN A 1 386 ? 11.111 53.415 23.674 1.00 42.07 386 ASN A N 1
ATOM 3033 C CA . ASN A 1 386 ? 10.122 54.448 23.996 1.00 38.93 386 ASN A CA 1
ATOM 3034 C C . ASN A 1 386 ? 8.838 53.876 24.595 1.00 36.92 386 ASN A C 1
ATOM 3035 O O . ASN A 1 386 ? 7.835 53.689 23.897 1.00 37.34 386 ASN A O 1
ATOM 3040 N N . ASN A 1 387 ? 8.898 53.597 25.895 1.00 32.08 387 ASN A N 1
ATOM 3041 C CA . ASN A 1 387 ? 7.734 53.201 26.675 1.00 28.15 387 ASN A CA 1
ATOM 3042 C C . ASN A 1 387 ? 7.122 51.872 26.243 1.00 24.23 387 ASN A C 1
ATOM 3043 O O . ASN A 1 387 ? 5.924 51.645 26.419 1.00 19.82 387 ASN A O 1
ATOM 3048 N N . THR A 1 388 ? 7.957 51.000 25.684 1.00 18.48 388 THR A N 1
ATOM 3049 C CA . THR A 1 388 ? 7.523 49.665 25.275 1.00 16.83 388 THR A CA 1
ATOM 3050 C C . THR A 1 388 ? 7.734 48.654 26.397 1.00 15.86 388 THR A C 1
ATOM 3051 O O . THR A 1 388 ? 7.228 47.527 26.341 1.00 14.43 388 THR A O 1
ATOM 3055 N N . ASN A 1 389 ? 8.474 49.056 27.427 1.00 15.70 389 ASN A N 1
ATOM 3056 C CA . ASN A 1 389 ? 8.746 48.155 28.548 1.00 17.91 389 ASN A CA 1
ATOM 3057 C C . ASN A 1 389 ? 7.728 48.330 29.666 1.00 18.33 389 ASN A C 1
ATOM 3058 O O . ASN A 1 389 ? 7.195 49.424 29.859 1.00 19.83 389 ASN A O 1
ATOM 3063 N N . TRP A 1 390 ? 7.462 47.245 30.391 1.00 17.36 390 TRP A N 1
ATOM 3064 C CA . TRP A 1 390 ? 6.615 47.287 31.579 1.00 14.49 390 TRP A CA 1
ATOM 3065 C C . TRP A 1 390 ? 7.454 46.913 32.802 1.00 14.69 390 TRP A C 1
ATOM 3066 O O . TRP A 1 390 ? 8.621 46.523 32.677 1.00 14.03 390 TRP A O 1
ATOM 3077 N N . SER A 1 391 ? 6.869 47.034 33.984 1.00 14.91 391 SER A N 1
ATOM 3078 C CA . SER A 1 391 ? 7.624 46.841 35.224 1.00 14.38 391 SER A CA 1
ATOM 3079 C C . SER A 1 391 ? 8.284 45.459 35.269 1.00 13.50 391 SER A C 1
ATOM 3080 O O . SER A 1 391 ? 9.356 45.274 35.876 1.00 13.11 391 SER A O 1
ATOM 3083 N N . GLY A 1 392 ? 7.634 44.487 34.635 1.00 13.38 392 GLY A N 1
ATOM 3084 C CA . GLY A 1 392 ? 8.098 43.115 34.667 1.00 8.46 392 GLY A CA 1
ATOM 3085 C C . GLY A 1 392 ? 8.924 42.732 33.458 1.00 7.02 392 GLY A C 1
ATOM 3086 O O . GLY A 1 392 ? 9.161 41.541 33.236 1.00 10.31 392 GLY A O 1
ATOM 3087 N N . SER A 1 393 ? 9.354 43.732 32.676 1.00 8.52 393 SER A N 1
ATOM 3088 C CA . SER A 1 393 ? 10.186 43.451 31.493 1.00 4.73 393 SER A CA 1
ATOM 3089 C C . SER A 1 393 ? 11.502 42.833 31.921 1.00 7.43 393 SER A C 1
ATOM 3090 O O . SER A 1 393 ? 12.149 43.297 32.874 1.00 8.41 393 SER A O 1
ATOM 3093 N N . VAL A 1 394 ? 11.878 41.761 31.241 1.00 3.93 394 VAL A N 1
ATOM 3094 C CA . VAL A 1 394 ? 13.143 41.085 31.457 1.00 4.77 394 VAL A CA 1
ATOM 3095 C C . VAL A 1 394 ? 13.763 41.069 30.067 1.00 7.92 394 VAL A C 1
ATOM 3096 O O . VAL A 1 394 ? 13.201 40.451 29.148 1.00 6.82 394 VAL A O 1
ATOM 3100 N N . TRP A 1 395 ? 14.866 41.801 29.875 1.00 8.02 395 TRP A N 1
ATOM 3101 C CA . TRP A 1 395 ? 15.454 41.930 28.532 1.00 7.10 395 TRP A CA 1
ATOM 3102 C C . TRP A 1 395 ? 16.306 40.718 28.168 1.00 4.62 395 TRP A C 1
ATOM 3103 O O . TRP A 1 395 ? 17.230 40.347 28.900 1.00 5.20 395 TRP A O 1
ATOM 3114 N N . LEU A 1 396 ? 16.020 40.116 27.012 1.00 5.19 396 LEU A N 1
ATOM 3115 C CA . LEU A 1 396 ? 16.811 39.005 26.515 1.00 3.40 396 LEU A CA 1
ATOM 3116 C C . LEU A 1 396 ? 18.291 39.392 26.313 1.00 5.89 396 LEU A C 1
ATOM 3117 O O . LEU A 1 396 ? 19.176 38.537 26.396 1.00 6.44 396 LEU A O 1
ATOM 3122 N N . ASN A 1 397 ? 18.553 40.665 26.043 1.00 6.06 397 ASN A N 1
ATOM 3123 C CA . ASN A 1 397 ? 19.931 41.129 25.889 1.00 8.17 397 ASN A CA 1
ATOM 3124 C C . ASN A 1 397 ? 20.776 40.854 27.125 1.00 8.54 397 ASN A C 1
ATOM 3125 O O . ASN A 1 397 ? 21.983 40.625 27.011 1.00 11.44 397 ASN A O 1
ATOM 3130 N N . ASN A 1 398 ? 20.130 40.904 28.287 1.00 8.76 398 ASN A N 1
ATOM 3131 C CA . ASN A 1 398 ? 20.803 40.727 29.580 1.00 9.91 398 ASN A CA 1
ATOM 3132 C C . ASN A 1 398 ? 20.609 39.364 30.239 1.00 11.51 398 ASN A C 1
ATOM 3133 O O . ASN A 1 398 ? 21.479 38.893 30.984 1.00 12.44 398 ASN A O 1
ATOM 3138 N N . THR A 1 399 ? 19.457 38.749 29.997 1.00 11.84 399 THR A N 1
ATOM 3139 C CA . THR A 1 399 ? 19.006 37.619 30.796 1.00 14.07 399 THR A CA 1
ATOM 3140 C C . THR A 1 399 ? 18.262 36.620 29.922 1.00 15.39 399 THR A C 1
ATOM 3141 O O . THR A 1 399 ? 17.377 37.000 29.160 1.00 10.61 399 THR A O 1
ATOM 3145 N N . GLN A 1 400 ? 18.606 35.345 30.033 1.00 17.94 400 GLN A N 1
ATOM 3146 C CA . GLN A 1 400 ? 17.828 34.312 29.350 1.00 21.08 400 GLN A CA 1
ATOM 3147 C C . GLN A 1 400 ? 16.560 33.940 30.134 1.00 18.99 400 GLN A C 1
ATOM 3148 O O . GLN A 1 400 ? 15.477 33.772 29.556 1.00 16.88 400 GLN A O 1
ATOM 3154 N N . GLU A 1 401 ? 16.702 33.825 31.452 1.00 19.86 401 GLU A N 1
ATOM 3155 C CA . GLU A 1 401 ? 15.603 33.397 32.324 1.00 19.56 401 GLU A CA 1
ATOM 3156 C C . GLU A 1 401 ? 14.402 34.336 32.364 1.00 15.48 401 GLU A C 1
ATOM 3157 O O . GLU A 1 401 ? 14.456 35.422 32.955 1.00 16.25 401 GLU A O 1
ATOM 3163 N N . GLY A 1 402 ? 13.308 33.889 31.753 1.00 12.83 402 GLY A N 1
ATOM 3164 C CA . GLY A 1 402 ? 12.049 34.617 31.809 1.00 10.62 402 GLY A CA 1
ATOM 3165 C C . GLY A 1 402 ? 12.020 35.827 30.890 1.00 5.63 402 GLY A C 1
ATOM 3166 O O . GLY A 1 402 ? 11.199 36.721 31.067 1.00 8.19 402 GLY A O 1
ATOM 3167 N N . ALA A 1 403 ? 12.921 35.860 29.917 1.00 6.21 403 ALA A N 1
ATOM 3168 C CA . ALA A 1 403 ? 12.981 36.997 28.989 1.00 3.75 403 ALA A CA 1
ATOM 3169 C C . ALA A 1 403 ? 11.649 37.233 28.249 1.00 4.88 403 ALA A C 1
ATOM 3170 O O . ALA A 1 403 ? 11.033 36.273 27.758 1.00 8.63 403 ALA A O 1
ATOM 3172 N N . ASN A 1 404 ? 11.192 38.483 28.197 1.00 3.16 404 ASN A N 1
ATOM 3173 C CA . ASN A 1 404 ? 9.932 38.821 27.521 1.00 3.18 404 ASN A CA 1
ATOM 3174 C C . ASN A 1 404 ? 10.014 40.133 26.733 1.00 2.96 404 ASN A C 1
ATOM 3175 O O . ASN A 1 404 ? 9.002 40.742 26.360 1.00 4.04 404 ASN A O 1
ATOM 3180 N N . TYR A 1 405 ? 11.256 40.566 26.478 1.00 2.00 405 TYR A N 1
ATOM 3181 C CA . TYR A 1 405 ? 11.487 41.837 25.820 1.00 2.00 405 TYR A CA 1
ATOM 3182 C C . TYR A 1 405 ? 12.836 41.761 25.105 1.00 2.00 405 TYR A C 1
ATOM 3183 O O . TYR A 1 405 ? 13.740 41.057 25.567 1.00 3.98 405 TYR A O 1
ATOM 3192 N N . LEU A 1 406 ? 12.978 42.456 23.976 1.00 2.00 406 LEU A N 1
ATOM 3193 C CA . LEU A 1 406 ? 14.250 42.493 23.277 1.00 2.00 406 LEU A CA 1
ATOM 3194 C C . LEU A 1 406 ? 14.541 43.905 22.778 1.00 2.00 406 LEU A C 1
ATOM 3195 O O . LEU A 1 406 ? 13.723 44.499 22.088 1.00 2.19 406 LEU A O 1
ATOM 3200 N N . SER A 1 407 ? 15.717 44.421 23.129 1.00 2.00 407 SER A N 1
ATOM 3201 C CA . SER A 1 407 ? 16.237 45.590 22.424 1.00 2.00 407 SER A CA 1
ATOM 3202 C C . SER A 1 407 ? 16.860 45.106 21.108 1.00 2.81 407 SER A C 1
ATOM 3203 O O . SER A 1 407 ? 17.840 44.352 21.105 1.00 4.31 407 SER A O 1
ATOM 3206 N N . TYR A 1 408 ? 16.290 45.540 19.977 1.00 2.00 408 TYR A N 1
ATOM 3207 C CA . TYR A 1 408 ? 16.787 45.120 18.676 1.00 2.00 408 TYR A CA 1
ATOM 3208 C C . TYR A 1 408 ? 17.957 45.968 18.155 1.00 2.00 408 TYR A C 1
ATOM 3209 O O . TYR A 1 408 ? 18.487 45.692 17.072 1.00 3.52 408 TYR A O 1
ATOM 3218 N N . GLY A 1 409 ? 18.344 47.002 18.891 1.00 2.66 409 GLY A N 1
ATOM 3219 C CA . GLY A 1 409 ? 19.300 47.989 18.356 1.00 2.00 409 GLY A CA 1
ATOM 3220 C C . GLY A 1 409 ? 18.622 48.800 17.264 1.00 2.00 409 GLY A C 1
ATOM 3221 O O . GLY A 1 409 ? 17.404 48.709 17.084 1.00 2.00 409 GLY A O 1
ATOM 3222 N N . VAL A 1 410 ? 19.418 49.552 16.506 1.00 2.00 410 VAL A N 1
ATOM 3223 C CA . VAL A 1 410 ? 18.884 50.503 15.545 1.00 2.00 410 VAL A CA 1
ATOM 3224 C C . VAL A 1 410 ? 18.703 49.755 14.223 1.00 2.00 410 VAL A C 1
ATOM 3225 O O . VAL A 1 410 ? 19.487 49.933 13.282 1.00 2.24 410 VAL A O 1
ATOM 3229 N N . ARG A 1 411 ? 17.651 48.922 14.185 1.00 2.00 411 ARG A N 1
ATOM 3230 C CA . ARG A 1 411 ? 17.428 47.908 13.138 1.00 2.00 411 ARG A CA 1
ATOM 3231 C C . ARG A 1 411 ? 15.915 47.796 12.876 1.00 2.00 411 ARG A C 1
ATOM 3232 O O . ARG A 1 411 ? 15.280 46.780 13.166 1.00 2.08 411 ARG A O 1
ATOM 3240 N N . GLU A 1 412 ? 15.308 48.863 12.361 1.00 2.00 412 GLU A N 1
ATOM 3241 C CA . GLU A 1 412 ? 13.851 48.893 12.290 1.00 2.00 412 GLU A CA 1
ATOM 3242 C C . GLU A 1 412 ? 13.285 47.844 11.334 1.00 2.00 412 GLU A C 1
ATOM 3243 O O . GLU A 1 412 ? 12.290 47.188 11.654 1.00 2.00 412 GLU A O 1
ATOM 3249 N N . PHE A 1 413 ? 13.884 47.705 10.161 1.00 2.00 413 PHE A N 1
ATOM 3250 C CA . PHE A 1 413 ? 13.395 46.742 9.153 1.00 2.00 413 PHE A CA 1
ATOM 3251 C C . PHE A 1 413 ? 13.637 45.305 9.656 1.00 2.00 413 PHE A C 1
ATOM 3252 O O . PHE A 1 413 ? 12.746 44.437 9.585 1.00 2.00 413 PHE A O 1
ATOM 3260 N N . GLY A 1 414 ? 14.847 45.052 10.135 1.00 2.00 414 GLY A N 1
ATOM 3261 C CA . GLY A 1 414 ? 15.159 43.727 10.726 1.00 2.00 414 GLY A CA 1
ATOM 3262 C C . GLY A 1 414 ? 14.206 43.396 11.853 1.00 2.00 414 GLY A C 1
ATOM 3263 O O . GLY A 1 414 ? 13.747 42.242 11.953 1.00 2.00 414 GLY A O 1
ATOM 3272 N N . ALA A 1 416 ? 11.149 44.427 12.357 1.00 2.00 416 ALA A N 1
ATOM 3273 C CA . ALA A 1 416 ? 9.823 44.101 11.821 1.00 2.00 416 ALA A CA 1
ATOM 3274 C C . ALA A 1 416 ? 9.761 42.710 11.140 1.00 2.00 416 ALA A C 1
ATOM 3275 O O . ALA A 1 416 ? 8.802 41.940 11.329 1.00 2.00 416 ALA A O 1
ATOM 3277 N N . ALA A 1 417 ? 10.786 42.378 10.358 1.00 2.00 417 ALA A N 1
ATOM 3278 C CA . ALA A 1 417 ? 10.798 41.106 9.658 1.00 2.00 417 ALA A CA 1
ATOM 3279 C C . ALA A 1 417 ? 11.048 39.931 10.627 1.00 2.00 417 ALA A C 1
ATOM 3280 O O . ALA A 1 417 ? 10.517 38.852 10.435 1.00 2.00 417 ALA A O 1
ATOM 3282 N N . ILE A 1 418 ? 11.827 40.157 11.687 1.00 2.00 418 ILE A N 1
ATOM 3283 C CA . ILE A 1 418 ? 12.010 39.131 12.744 1.00 2.00 418 ILE A CA 1
ATOM 3284 C C . ILE A 1 418 ? 10.684 38.923 13.464 1.00 2.00 418 ILE A C 1
ATOM 3285 O O . ILE A 1 418 ? 10.305 37.780 13.764 1.00 2.00 418 ILE A O 1
ATOM 3298 N N . ASN A 1 420 ? 7.738 39.200 12.205 1.00 2.00 420 ASN A N 1
ATOM 3299 C CA . ASN A 1 420 ? 6.910 38.340 11.336 1.00 2.00 420 ASN A CA 1
ATOM 3300 C C . ASN A 1 420 ? 7.241 36.866 11.589 1.00 2.00 420 ASN A C 1
ATOM 3301 O O . ASN A 1 420 ? 6.337 36.038 11.667 1.00 2.00 420 ASN A O 1
ATOM 3306 N N . GLY A 1 421 ? 8.526 36.555 11.756 1.00 2.00 421 GLY A N 1
ATOM 3307 C CA . GLY A 1 421 ? 8.928 35.153 12.030 1.00 2.00 421 GLY A CA 1
ATOM 3308 C C . GLY A 1 421 ? 8.447 34.697 13.391 1.00 2.00 421 GLY A C 1
ATOM 3309 O O . GLY A 1 421 ? 8.011 33.554 13.547 1.00 2.00 421 GLY A O 1
ATOM 3310 N N . LEU A 1 422 ? 8.533 35.572 14.394 1.00 2.00 422 LEU A N 1
ATOM 3311 C CA . LEU A 1 422 ? 8.018 35.207 15.741 1.00 2.00 422 LEU A CA 1
ATOM 3312 C C . LEU A 1 422 ? 6.517 34.921 15.713 1.00 2.00 422 LEU A C 1
ATOM 3313 O O . LEU A 1 422 ? 6.029 33.987 16.350 1.00 2.00 422 LEU A O 1
ATOM 3318 N N . SER A 1 423 ? 5.776 35.740 14.962 1.00 2.00 423 SER A N 1
ATOM 3319 C CA . SER A 1 423 ? 4.332 35.561 14.848 1.00 2.00 423 SER A CA 1
ATOM 3320 C C . SER A 1 423 ? 3.983 34.249 14.161 1.00 2.00 423 SER A C 1
ATOM 3321 O O . SER A 1 423 ? 3.113 33.515 14.632 1.00 2.00 423 SER A O 1
ATOM 3324 N N . LEU A 1 424 ? 4.665 33.958 13.045 1.00 2.00 424 LEU A N 1
ATOM 3325 C CA . LEU A 1 424 ? 4.472 32.691 12.316 1.00 2.00 424 LEU A CA 1
ATOM 3326 C C . LEU A 1 424 ? 4.845 31.482 13.182 1.00 2.00 424 LEU A C 1
ATOM 3327 O O . LEU A 1 424 ? 4.204 30.424 13.071 1.00 2.00 424 LEU A O 1
ATOM 3332 N N . TYR A 1 425 ? 5.843 31.660 14.053 1.00 2.00 425 TYR A N 1
ATOM 3333 C CA . TYR A 1 425 ? 6.381 30.531 14.818 1.00 2.00 425 TYR A CA 1
ATOM 3334 C C . TYR A 1 425 ? 5.305 29.857 15.708 1.00 2.00 425 TYR A C 1
ATOM 3335 O O . TYR A 1 425 ? 5.181 28.630 15.740 1.00 2.00 425 TYR A O 1
ATOM 3344 N N . GLY A 1 426 ? 4.550 30.706 16.401 1.00 2.00 426 GLY A N 1
ATOM 3345 C CA . GLY A 1 426 ? 3.494 30.264 17.317 1.00 2.00 426 GLY A CA 1
ATOM 3346 C C . GLY A 1 426 ? 3.786 30.521 18.794 1.00 2.00 426 GLY A C 1
ATOM 3347 O O . GLY A 1 426 ? 4.945 30.627 19.228 1.00 2.00 426 GLY A O 1
ATOM 3348 N N . GLY A 1 427 ? 2.716 30.675 19.560 1.00 2.00 427 GLY A N 1
ATOM 3349 C CA . GLY A 1 427 ? 2.832 30.843 21.011 1.00 2.00 427 GLY A CA 1
ATOM 3350 C C . GLY A 1 427 ? 3.369 32.175 21.476 1.00 2.00 427 GLY A C 1
ATOM 3351 O O . GLY A 1 427 ? 3.602 32.358 22.678 1.00 2.00 427 GLY A O 1
ATOM 3352 N N . ILE A 1 428 ? 3.521 33.123 20.542 1.00 2.00 428 ILE A N 1
ATOM 3353 C CA . ILE A 1 428 ? 4.161 34.410 20.856 1.00 2.46 428 ILE A CA 1
ATOM 3354 C C . ILE A 1 428 ? 3.383 35.532 20.203 1.00 2.00 428 ILE A C 1
ATOM 3355 O O . ILE A 1 428 ? 2.998 35.423 19.037 1.00 3.17 428 ILE A O 1
ATOM 3360 N N . LYS A 1 429 ? 3.158 36.613 20.943 1.00 2.00 429 LYS A N 1
ATOM 3361 C CA . LYS A 1 429 ? 2.481 37.803 20.404 1.00 2.60 429 LYS A CA 1
ATOM 3362 C C . LYS A 1 429 ? 3.507 38.929 20.420 1.00 2.00 429 LYS A C 1
ATOM 3363 O O . LYS A 1 429 ? 3.662 39.634 21.427 1.00 2.00 429 LYS A O 1
ATOM 3369 N N . PRO A 1 430 ? 4.241 39.113 19.311 1.00 2.00 430 PRO A N 1
ATOM 3370 C CA . PRO A 1 430 ? 5.263 40.162 19.308 1.00 2.00 430 PRO A CA 1
ATOM 3371 C C . PRO A 1 430 ? 4.689 41.572 19.085 1.00 2.00 430 PRO A C 1
ATOM 3372 O O . PRO A 1 430 ? 3.707 41.748 18.349 1.00 2.00 430 PRO A O 1
ATOM 3376 N N . TYR A 1 431 ? 5.311 42.551 19.726 1.00 2.00 431 TYR A N 1
ATOM 3377 C CA . TYR A 1 431 ? 5.072 43.955 19.381 1.00 2.00 431 TYR A CA 1
ATOM 3378 C C . TYR A 1 431 ? 6.406 44.692 19.437 1.00 2.00 431 TYR A C 1
ATOM 3379 O O . TYR A 1 431 ? 7.338 44.263 20.121 1.00 2.00 431 TYR A O 1
ATOM 3388 N N . GLY A 1 432 ? 6.530 45.802 18.706 1.00 2.00 432 GLY A N 1
ATOM 3389 C CA . GLY A 1 432 ? 7.846 46.441 18.661 1.00 2.00 432 GLY A CA 1
ATOM 3390 C C . GLY A 1 432 ? 7.749 47.850 18.193 1.00 2.42 432 GLY A C 1
ATOM 3391 O O . GLY A 1 432 ? 6.977 48.100 17.283 1.00 6.32 432 GLY A O 1
ATOM 3392 N N . GLY A 1 433 ? 8.559 48.702 18.842 1.00 6.22 433 GLY A N 1
ATOM 3393 C CA . GLY A 1 433 ? 8.457 50.186 18.792 1.00 6.42 433 GLY A CA 1
ATOM 3394 C C . GLY A 1 433 ? 9.602 50.857 18.047 1.00 4.50 433 GLY A C 1
ATOM 3395 O O . GLY A 1 433 ? 10.761 50.451 18.169 1.00 4.13 433 GLY A O 1
ATOM 3396 N N . THR A 1 434 ? 9.257 51.892 17.269 1.00 4.90 434 THR A N 1
ATOM 3397 C CA . THR A 1 434 ? 10.229 52.875 16.783 1.00 2.41 434 THR A CA 1
ATOM 3398 C C . THR A 1 434 ? 9.493 54.198 16.580 1.00 2.00 434 THR A C 1
ATOM 3399 O O . THR A 1 434 ? 8.287 54.272 16.837 1.00 2.51 434 THR A O 1
ATOM 3403 N N . PHE A 1 435 ? 10.205 55.234 16.151 1.00 2.00 435 PHE A N 1
ATOM 3404 C CA . PHE A 1 435 ? 9.528 56.502 15.803 1.00 2.00 435 PHE A CA 1
ATOM 3405 C C . PHE A 1 435 ? 8.726 56.288 14.504 1.00 2.00 435 PHE A C 1
ATOM 3406 O O . PHE A 1 435 ? 9.166 55.583 13.580 1.00 2.00 435 PHE A O 1
ATOM 3414 N N . LEU A 1 436 ? 7.549 56.900 14.417 1.00 2.00 436 LEU A N 1
ATOM 3415 C CA . LEU A 1 436 ? 6.701 56.715 13.222 1.00 2.00 436 LEU A CA 1
ATOM 3416 C C . LEU A 1 436 ? 7.412 57.006 11.865 1.00 2.00 436 LEU A C 1
ATOM 3417 O O . LEU A 1 436 ? 7.166 56.321 10.852 1.00 2.00 436 LEU A O 1
ATOM 3422 N N . VAL A 1 437 ? 8.259 58.032 11.794 1.00 2.00 437 VAL A N 1
ATOM 3423 C CA . VAL A 1 437 ? 8.963 58.301 10.522 1.00 2.00 437 VAL A CA 1
ATOM 3424 C C . VAL A 1 437 ? 9.757 57.076 10.063 1.00 2.00 437 VAL A C 1
ATOM 3425 O O . VAL A 1 437 ? 9.845 56.832 8.845 1.00 2.00 437 VAL A O 1
ATOM 3429 N N . PHE A 1 438 ? 10.279 56.284 11.019 1.00 2.00 438 PHE A N 1
ATOM 3430 C CA . PHE A 1 438 ? 11.080 55.111 10.659 1.00 5.65 438 PHE A CA 1
ATOM 3431 C C . PHE A 1 438 ? 10.246 53.942 10.141 1.00 2.00 438 PHE A C 1
ATOM 3432 O O . PHE A 1 438 ? 10.791 52.930 9.684 1.00 4.06 438 PHE A O 1
ATOM 3440 N N . SER A 1 439 ? 8.909 54.044 10.182 1.00 2.00 439 SER A N 1
ATOM 3441 C CA . SER A 1 439 ? 8.090 53.103 9.408 1.00 2.00 439 SER A CA 1
ATOM 3442 C C . SER A 1 439 ? 8.471 53.090 7.929 1.00 2.00 439 SER A C 1
ATOM 3443 O O . SER A 1 439 ? 8.199 52.111 7.226 1.00 2.00 439 SER A O 1
ATOM 3446 N N . ASP A 1 440 ? 9.110 54.165 7.454 1.00 2.00 440 ASP A N 1
ATOM 3447 C CA . ASP A 1 440 ? 9.608 54.187 6.078 1.00 2.00 440 ASP A CA 1
ATOM 3448 C C . ASP A 1 440 ? 10.704 53.144 5.880 1.00 2.00 440 ASP A C 1
ATOM 3449 O O . ASP A 1 440 ? 10.835 52.598 4.786 1.00 2.00 440 ASP A O 1
ATOM 3454 N N . TYR A 1 441 ? 11.499 52.880 6.920 1.00 2.00 441 TYR A N 1
ATOM 3455 C CA . TYR A 1 441 ? 12.590 51.889 6.813 1.00 2.00 441 TYR A CA 1
ATOM 3456 C C . TYR A 1 441 ? 12.005 50.466 6.819 1.00 2.00 441 TYR A C 1
ATOM 3457 O O . TYR A 1 441 ? 12.464 49.576 6.078 1.00 2.00 441 TYR A O 1
ATOM 3466 N N . SER A 1 442 ? 10.961 50.265 7.614 1.00 2.00 442 SER A N 1
ATOM 3467 C CA . SER A 1 442 ? 10.457 48.885 7.838 1.00 2.00 442 SER A CA 1
ATOM 3468 C C . SER A 1 442 ? 9.183 48.591 7.060 1.00 2.00 442 SER A C 1
ATOM 3469 O O . SER A 1 442 ? 8.571 47.511 7.215 1.00 2.00 442 SER A O 1
ATOM 3472 N N . ARG A 1 443 ? 8.806 49.550 6.207 1.00 2.00 443 ARG A N 1
ATOM 3473 C CA . ARG A 1 443 ? 7.559 49.559 5.473 1.00 2.00 443 ARG A CA 1
ATOM 3474 C C . ARG A 1 443 ? 7.165 48.220 4.824 1.00 2.00 443 ARG A C 1
ATOM 3475 O O . ARG A 1 443 ? 6.026 47.755 4.965 1.00 2.00 443 ARG A O 1
ATOM 3483 N N . ASN A 1 444 ? 8.084 47.592 4.098 1.00 2.00 444 ASN A N 1
ATOM 3484 C CA . ASN A 1 444 ? 7.674 46.389 3.396 1.00 2.00 444 ASN A CA 1
ATOM 3485 C C . ASN A 1 444 ? 7.449 45.207 4.352 1.00 2.00 444 ASN A C 1
ATOM 3486 O O . ASN A 1 444 ? 6.652 44.323 4.028 1.00 2.00 444 ASN A O 1
ATOM 3491 N N . ALA A 1 445 ? 8.130 45.178 5.496 1.00 2.00 445 ALA A N 1
ATOM 3492 C CA . ALA A 1 445 ? 7.870 44.102 6.464 1.00 2.00 445 ALA A CA 1
ATOM 3493 C C . ALA A 1 445 ? 6.506 44.308 7.113 1.00 2.05 445 ALA A C 1
ATOM 3494 O O . ALA A 1 445 ? 5.810 43.319 7.414 1.00 2.00 445 ALA A O 1
ATOM 3496 N N . ILE A 1 446 ? 6.113 45.578 7.314 1.00 2.00 446 ILE A N 1
ATOM 3497 C CA . ILE A 1 446 ? 4.759 45.872 7.823 1.00 2.00 446 ILE A CA 1
ATOM 3498 C C . ILE A 1 446 ? 3.719 45.341 6.803 1.00 2.00 446 ILE A C 1
ATOM 3499 O O . ILE A 1 446 ? 2.747 44.676 7.163 1.00 2.00 446 ILE A O 1
ATOM 3504 N N . ARG A 1 447 ? 3.953 45.639 5.515 1.00 2.00 447 ARG A N 1
ATOM 3505 C CA . ARG A 1 447 ? 3.082 45.149 4.469 1.00 2.00 447 ARG A CA 1
ATOM 3506 C C . ARG A 1 447 ? 3.015 43.628 4.499 1.00 2.00 447 ARG A C 1
ATOM 3507 O O . ARG A 1 447 ? 1.943 43.038 4.302 1.00 2.00 447 ARG A O 1
ATOM 3523 N N . SER A 1 449 ? 3.387 41.654 7.098 1.00 2.00 449 SER A N 1
ATOM 3524 C CA A SER A 1 449 ? 2.560 41.150 8.210 0.50 2.00 449 SER A CA 1
ATOM 3525 C CA B SER A 1 449 ? 2.531 41.241 8.248 0.50 2.00 449 SER A CA 1
ATOM 3526 C C . SER A 1 449 ? 1.089 41.174 7.767 1.00 2.00 449 SER A C 1
ATOM 3527 O O . SER A 1 449 ? 0.338 40.262 8.073 1.00 2.00 449 SER A O 1
ATOM 3532 N N . ALA A 1 450 ? 0.712 42.195 7.003 1.00 2.00 450 ALA A N 1
ATOM 3533 C CA . ALA A 1 450 ? -0.662 42.303 6.527 1.00 2.00 450 ALA A CA 1
ATOM 3534 C C . ALA A 1 450 ? -0.997 41.205 5.495 1.00 2.00 450 ALA A C 1
ATOM 3535 O O . ALA A 1 450 ? -2.024 40.544 5.571 1.00 2.00 450 ALA A O 1
ATOM 3537 N N . LEU A 1 451 ? -0.110 41.042 4.513 1.00 2.00 451 LEU A N 1
ATOM 3538 C CA . LEU A 1 451 ? -0.276 40.009 3.502 1.00 2.00 451 LEU A CA 1
ATOM 3539 C C . LEU A 1 451 ? -0.371 38.590 4.111 1.00 2.00 451 LEU A C 1
ATOM 3540 O O . LEU A 1 451 ? -1.172 37.784 3.658 1.00 2.00 451 LEU A O 1
ATOM 3553 N N . LYS A 1 453 ? -1.389 37.893 7.133 1.00 2.00 453 LYS A N 1
ATOM 3554 C CA . LYS A 1 453 ? -2.454 37.871 8.129 1.00 2.00 453 LYS A CA 1
ATOM 3555 C C . LYS A 1 453 ? -1.872 37.593 9.524 1.00 2.00 453 LYS A C 1
ATOM 3556 O O . LYS A 1 453 ? -2.478 36.865 10.326 1.00 2.00 453 LYS A O 1
ATOM 3562 N N . GLN A 1 454 ? -0.716 38.202 9.799 1.00 2.00 454 GLN A N 1
ATOM 3563 C CA . GLN A 1 454 ? -0.095 38.026 11.146 1.00 2.00 454 GLN A CA 1
ATOM 3564 C C . GLN A 1 454 ? -0.373 39.269 11.989 1.00 2.00 454 GLN A C 1
ATOM 3565 O O . GLN A 1 454 ? -0.014 40.373 11.570 1.00 2.00 454 GLN A O 1
ATOM 3571 N N . PRO A 1 455 ? -0.996 39.085 13.158 1.00 2.00 455 PRO A N 1
ATOM 3572 C CA . PRO A 1 455 ? -1.410 40.251 13.965 1.00 2.00 455 PRO A CA 1
ATOM 3573 C C . PRO A 1 455 ? -0.285 40.840 14.823 1.00 2.00 455 PRO A C 1
ATOM 3574 O O . PRO A 1 455 ? -0.429 41.004 16.030 1.00 3.12 455 PRO A O 1
ATOM 3578 N N . VAL A 1 456 ? 0.842 41.126 14.185 1.00 2.00 456 VAL A N 1
ATOM 3579 C CA . VAL A 1 456 ? 1.930 41.872 14.809 1.00 2.00 456 VAL A CA 1
ATOM 3580 C C . VAL A 1 456 ? 1.432 43.275 15.130 1.00 2.00 456 VAL A C 1
ATOM 3581 O O . VAL A 1 456 ? 0.646 43.863 14.354 1.00 2.00 456 VAL A O 1
ATOM 3585 N N . VAL A 1 457 ? 1.905 43.817 16.253 1.00 2.00 457 VAL A N 1
ATOM 3586 C CA . VAL A 1 457 ? 1.617 45.230 16.620 1.00 2.00 457 VAL A CA 1
ATOM 3587 C C . VAL A 1 457 ? 2.845 46.095 16.449 1.00 2.00 457 VAL A C 1
ATOM 3588 O O . VAL A 1 457 ? 3.871 45.895 17.115 1.00 2.00 457 VAL A O 1
ATOM 3592 N N . HIS A 1 458 ? 2.737 47.060 15.536 1.00 2.00 458 HIS A N 1
ATOM 3593 C CA . HIS A 1 458 ? 3.861 47.937 15.199 1.00 2.27 458 HIS A CA 1
ATOM 3594 C C . HIS A 1 458 ? 3.654 49.255 15.954 1.00 2.00 458 HIS A C 1
ATOM 3595 O O . HIS A 1 458 ? 2.771 50.012 15.568 1.00 5.31 458 HIS A O 1
ATOM 3602 N N . VAL A 1 459 ? 4.431 49.492 17.013 1.00 2.00 459 VAL A N 1
ATOM 3603 C CA . VAL A 1 459 ? 4.208 50.620 17.938 1.00 2.00 459 VAL A CA 1
ATOM 3604 C C . VAL A 1 459 ? 5.049 51.782 17.418 1.00 4.83 459 VAL A C 1
ATOM 3605 O O . VAL A 1 459 ? 6.272 51.624 17.256 1.00 6.15 459 VAL A O 1
ATOM 3617 N N . SER A 1 461 ? 5.897 55.776 17.828 1.00 2.00 461 SER A N 1
ATOM 3618 C CA . SER A 1 461 ? 5.839 56.994 18.667 1.00 2.00 461 SER A CA 1
ATOM 3619 C C . SER A 1 461 ? 6.191 58.237 17.872 1.00 2.00 461 SER A C 1
ATOM 3620 O O . SER A 1 461 ? 6.517 58.172 16.698 1.00 2.71 461 SER A O 1
ATOM 3623 N N . HIS A 1 462 ? 6.128 59.396 18.532 1.00 2.00 462 HIS A N 1
ATOM 3624 C CA . HIS A 1 462 ? 6.560 60.657 17.880 1.00 2.00 462 HIS A CA 1
ATOM 3625 C C . HIS A 1 462 ? 5.804 60.920 16.579 1.00 2.00 462 HIS A C 1
ATOM 3626 O O . HIS A 1 462 ? 6.385 61.087 15.514 1.00 2.08 462 HIS A O 1
ATOM 3633 N N . ASP A 1 463 ? 4.481 60.915 16.667 1.00 2.00 463 ASP A N 1
ATOM 3634 C CA . ASP A 1 463 ? 3.644 60.801 15.503 1.00 2.00 463 ASP A CA 1
ATOM 3635 C C . ASP A 1 463 ? 3.440 62.023 14.626 1.00 2.00 463 ASP A C 1
ATOM 3636 O O . ASP A 1 463 ? 2.824 61.884 13.601 1.00 2.00 463 ASP A O 1
ATOM 3641 N N . SER A 1 464 ? 3.944 63.193 15.001 1.00 2.00 464 SER A N 1
ATOM 3642 C CA . SER A 1 464 ? 3.609 64.418 14.238 1.00 2.00 464 SER A CA 1
ATOM 3643 C C . SER A 1 464 ? 4.561 65.555 14.550 1.00 2.00 464 SER A C 1
ATOM 3644 O O . SER A 1 464 ? 5.527 65.378 15.301 1.00 2.00 464 SER A O 1
ATOM 3647 N N . ILE A 1 465 ? 4.259 66.724 13.978 1.00 2.00 465 ILE A N 1
ATOM 3648 C CA . ILE A 1 465 ? 4.984 67.940 14.314 1.00 2.00 465 ILE A CA 1
ATOM 3649 C C . ILE A 1 465 ? 4.958 68.257 15.805 1.00 2.03 465 ILE A C 1
ATOM 3650 O O . ILE A 1 465 ? 5.788 69.015 16.285 1.00 2.00 465 ILE A O 1
ATOM 3655 N N . GLY A 1 466 ? 4.048 67.638 16.562 1.00 2.00 466 GLY A N 1
ATOM 3656 C CA . GLY A 1 466 ? 4.019 67.856 18.009 1.00 2.00 466 GLY A CA 1
ATOM 3657 C C . GLY A 1 466 ? 5.254 67.366 18.743 1.00 2.19 466 GLY A C 1
ATOM 3658 O O . GLY A 1 466 ? 5.454 67.692 19.929 1.00 3.01 466 GLY A O 1
ATOM 3659 N N . LEU A 1 467 ? 6.089 66.575 18.066 1.00 2.55 467 LEU A N 1
ATOM 3660 C CA . LEU A 1 467 ? 7.359 66.176 18.680 1.00 2.77 467 LEU A CA 1
ATOM 3661 C C . LEU A 1 467 ? 8.337 67.361 18.808 1.00 3.08 467 LEU A C 1
ATOM 3662 O O . LEU A 1 467 ? 9.278 67.319 19.614 1.00 3.32 467 LEU A O 1
ATOM 3667 N N . GLY A 1 468 ? 8.119 68.425 18.030 1.00 2.00 468 GLY A N 1
ATOM 3668 C CA . GLY A 1 468 ? 8.912 69.656 18.226 1.00 2.39 468 GLY A CA 1
ATOM 3669 C C . GLY A 1 468 ? 10.317 69.682 17.623 1.00 2.00 468 GLY A C 1
ATOM 3670 O O . GLY A 1 468 ? 10.473 69.538 16.407 1.00 2.00 468 GLY A O 1
ATOM 3671 N N . GLU A 1 469 ? 11.322 69.868 18.475 1.00 2.71 469 GLU A N 1
ATOM 3672 C CA . GLU A 1 469 ? 12.631 70.394 18.047 1.00 2.00 469 GLU A CA 1
ATOM 3673 C C . GLU A 1 469 ? 13.480 69.484 17.133 1.00 2.00 469 GLU A C 1
ATOM 3674 O O . GLU A 1 469 ? 14.367 70.010 16.422 1.00 3.40 469 GLU A O 1
ATOM 3680 N N . ASP A 1 470 ? 13.266 68.170 17.148 1.00 2.00 470 ASP A N 1
ATOM 3681 C CA . ASP A 1 470 ? 14.025 67.299 16.228 1.00 2.00 470 ASP A CA 1
ATOM 3682 C C . ASP A 1 470 ? 13.798 67.646 14.733 1.00 3.20 470 ASP A C 1
ATOM 3683 O O . ASP A 1 470 ? 14.664 67.347 13.890 1.00 5.92 470 ASP A O 1
ATOM 3688 N N . GLY A 1 471 ? 12.661 68.261 14.395 1.00 2.00 471 GLY A N 1
ATOM 3689 C CA . GLY A 1 471 ? 12.516 68.900 13.066 1.00 2.00 471 GLY A CA 1
ATOM 3690 C C . GLY A 1 471 ? 12.050 67.964 11.946 1.00 2.00 471 GLY A C 1
ATOM 3691 O O . GLY A 1 471 ? 11.613 66.830 12.201 1.00 2.00 471 GLY A O 1
ATOM 3692 N N . PRO A 1 472 ? 12.159 68.439 10.700 1.00 2.00 472 PRO A N 1
ATOM 3693 C CA . PRO A 1 472 ? 11.381 67.835 9.600 1.00 2.00 472 PRO A CA 1
ATOM 3694 C C . PRO A 1 472 ? 11.796 66.433 9.219 1.00 2.00 472 PRO A C 1
ATOM 3695 O O . PRO A 1 472 ? 10.974 65.701 8.674 1.00 2.00 472 PRO A O 1
ATOM 3699 N N . THR A 1 473 ? 13.041 66.054 9.490 1.00 2.00 473 THR A N 1
ATOM 3700 C CA . THR A 1 473 ? 13.481 64.708 9.159 1.00 2.00 473 THR A CA 1
ATOM 3701 C C . THR A 1 473 ? 12.840 63.690 10.055 1.00 2.00 473 THR A C 1
ATOM 3702 O O . THR A 1 473 ? 12.814 62.513 9.712 1.00 2.50 473 THR A O 1
ATOM 3706 N N . HIS A 1 474 ? 12.383 64.123 11.233 1.00 2.00 474 HIS A N 1
ATOM 3707 C CA . HIS A 1 474 ? 11.753 63.197 12.188 1.00 2.00 474 HIS A CA 1
ATOM 3708 C C . HIS A 1 474 ? 10.246 63.340 12.292 1.00 2.00 474 HIS A C 1
ATOM 3709 O O . HIS A 1 474 ? 9.591 62.480 12.879 1.00 2.96 474 HIS A O 1
ATOM 3716 N N . GLN A 1 475 ? 9.693 64.421 11.733 1.00 2.00 475 GLN A N 1
ATOM 3717 C CA . GLN A 1 475 ? 8.266 64.721 11.861 1.00 2.00 475 GLN A CA 1
ATOM 3718 C C . GLN A 1 475 ? 7.444 64.066 10.750 1.00 2.00 475 GLN A C 1
ATOM 3719 O O . GLN A 1 475 ? 7.594 64.399 9.574 1.00 2.00 475 GLN A O 1
ATOM 3725 N N . PRO A 1 476 ? 6.572 63.137 11.121 1.00 2.00 476 PRO A N 1
ATOM 3726 C CA . PRO A 1 476 ? 5.727 62.521 10.080 1.00 2.00 476 PRO A CA 1
ATOM 3727 C C . PRO A 1 476 ? 4.746 63.535 9.494 1.00 2.00 476 PRO A C 1
ATOM 3728 O O . PRO A 1 476 ? 4.315 64.447 10.204 1.00 2.00 476 PRO A O 1
ATOM 3732 N N . ILE A 1 477 ? 4.457 63.388 8.206 1.00 2.00 477 ILE A N 1
ATOM 3733 C CA . ILE A 1 477 ? 3.421 64.165 7.536 1.00 2.00 477 ILE A CA 1
ATOM 3734 C C . ILE A 1 477 ? 2.542 63.196 6.779 1.00 2.00 477 ILE A C 1
ATOM 3735 O O . ILE A 1 477 ? 1.326 63.081 7.048 1.00 2.00 477 ILE A O 1
ATOM 3740 N N . GLU A 1 478 ? 3.179 62.469 5.856 1.00 2.00 478 GLU A N 1
ATOM 3741 C CA . GLU A 1 478 ? 2.461 61.523 5.004 1.00 2.00 478 GLU A CA 1
ATOM 3742 C C . GLU A 1 478 ? 2.274 60.148 5.658 1.00 2.00 478 GLU A C 1
ATOM 3743 O O . GLU A 1 478 ? 1.524 59.322 5.152 1.00 2.00 478 GLU A O 1
ATOM 3749 N N . HIS A 1 479 ? 2.940 59.911 6.782 1.00 2.00 479 HIS A N 1
ATOM 3750 C CA . HIS A 1 479 ? 3.031 58.533 7.324 1.00 2.00 479 HIS A CA 1
ATOM 3751 C C . HIS A 1 479 ? 1.729 57.869 7.744 1.00 2.00 479 HIS A C 1
ATOM 3752 O O . HIS A 1 479 ? 1.462 56.747 7.317 1.00 2.00 479 HIS A O 1
ATOM 3759 N N . VAL A 1 480 ? 0.920 58.577 8.523 1.00 2.00 480 VAL A N 1
ATOM 3760 C CA . VAL A 1 480 ? -0.373 58.013 8.959 1.00 2.00 480 VAL A CA 1
ATOM 3761 C C . VAL A 1 480 ? -1.263 57.604 7.748 1.00 2.00 480 VAL A C 1
ATOM 3762 O O . VAL A 1 480 ? -1.633 56.451 7.604 1.00 2.00 480 VAL A O 1
ATOM 3766 N N . PRO A 1 481 ? -1.563 58.528 6.842 1.00 2.00 481 PRO A N 1
ATOM 3767 C CA . PRO A 1 481 ? -2.358 58.115 5.684 1.00 2.00 481 PRO A CA 1
ATOM 3768 C C . PRO A 1 481 ? -1.666 57.086 4.800 1.00 2.00 481 PRO A C 1
ATOM 3769 O O . PRO A 1 481 ? -2.363 56.231 4.218 1.00 2.00 481 PRO A O 1
ATOM 3773 N N . SER A 1 482 ? -0.341 57.135 4.689 1.00 2.00 482 SER A N 1
ATOM 3774 C CA A SER A 1 482 ? 0.367 56.164 3.842 0.50 2.00 482 SER A CA 1
ATOM 3775 C CA B SER A 1 482 ? 0.369 56.185 3.864 0.50 2.08 482 SER A CA 1
ATOM 3776 C C . SER A 1 482 ? 0.187 54.750 4.382 1.00 2.00 482 SER A C 1
ATOM 3777 O O . SER A 1 482 ? 0.115 53.775 3.596 1.00 2.63 482 SER A O 1
ATOM 3782 N N . LEU A 1 483 ? 0.124 54.608 5.711 1.00 2.00 483 LEU A N 1
ATOM 3783 C CA . LEU A 1 483 ? -0.079 53.312 6.363 1.00 2.00 483 LEU A CA 1
ATOM 3784 C C . LEU A 1 483 ? -1.539 52.897 6.262 1.00 2.00 483 LEU A C 1
ATOM 3785 O O . LEU A 1 483 ? -1.844 51.699 6.112 1.00 2.00 483 LEU A O 1
ATOM 3790 N N . ARG A 1 484 ? -2.442 53.871 6.339 1.00 2.00 484 ARG A N 1
ATOM 3791 C CA . ARG A 1 484 ? -3.872 53.575 6.122 1.00 2.00 484 ARG A CA 1
ATOM 3792 C C . ARG A 1 484 ? -4.161 52.938 4.765 1.00 3.29 484 ARG A C 1
ATOM 3793 O O . ARG A 1 484 ? -5.123 52.191 4.632 1.00 4.64 484 ARG A O 1
ATOM 3801 N N . LEU A 1 485 ? -3.340 53.221 3.767 1.00 2.00 485 LEU A N 1
ATOM 3802 C CA . LEU A 1 485 ? -3.565 52.655 2.436 1.00 2.00 485 LEU A CA 1
ATOM 3803 C C . LEU A 1 485 ? -3.231 51.172 2.328 1.00 2.00 485 LEU A C 1
ATOM 3804 O O . LEU A 1 485 ? -3.641 50.535 1.364 1.00 2.00 485 LEU A O 1
ATOM 3809 N N . ILE A 1 486 ? -2.425 50.642 3.248 1.00 2.00 486 ILE A N 1
ATOM 3810 C CA . ILE A 1 486 ? -1.993 49.217 3.103 1.00 2.00 486 ILE A CA 1
ATOM 3811 C C . ILE A 1 486 ? -3.160 48.288 3.410 1.00 2.00 486 ILE A C 1
ATOM 3812 O O . ILE A 1 486 ? -3.802 48.436 4.466 1.00 2.00 486 ILE A O 1
ATOM 3817 N N . PRO A 1 487 ? -3.473 47.339 2.512 1.00 2.00 487 PRO A N 1
ATOM 3818 C CA . PRO A 1 487 ? -4.601 46.441 2.808 1.00 2.00 487 PRO A CA 1
ATOM 3819 C C . PRO A 1 487 ? -4.372 45.641 4.101 1.00 2.00 487 PRO A C 1
ATOM 3820 O O . PRO A 1 487 ? -3.244 45.335 4.410 1.00 2.00 487 PRO A O 1
ATOM 3824 N N . ASN A 1 488 ? -5.445 45.357 4.835 1.00 2.00 488 ASN A N 1
ATOM 3825 C CA . ASN A 1 488 ? -5.399 44.496 6.019 1.00 2.00 488 ASN A CA 1
ATOM 3826 C C . ASN A 1 488 ? -4.433 44.987 7.080 1.00 2.00 488 ASN A C 1
ATOM 3827 O O . ASN A 1 488 ? -3.649 44.213 7.637 1.00 2.00 488 ASN A O 1
ATOM 3832 N N . LEU A 1 489 ? -4.511 46.282 7.397 1.00 2.00 489 LEU A N 1
ATOM 3833 C CA . LEU A 1 489 ? -3.681 46.882 8.423 1.00 2.00 489 LEU A CA 1
ATOM 3834 C C . LEU A 1 489 ? -4.499 47.948 9.148 1.00 2.00 489 LEU A C 1
ATOM 3835 O O . LEU A 1 489 ? -4.912 48.936 8.498 1.00 3.14 489 LEU A O 1
ATOM 3840 N N . SER A 1 490 ? -4.694 47.752 10.462 1.00 2.00 490 SER A N 1
ATOM 3841 C CA . SER A 1 490 ? -5.515 48.687 11.270 1.00 2.00 490 SER A CA 1
ATOM 3842 C C . SER A 1 490 ? -4.610 49.747 11.864 1.00 2.00 490 SER A C 1
ATOM 3843 O O . SER A 1 490 ? -3.705 49.408 12.610 1.00 4.13 490 SER A O 1
ATOM 3846 N N . VAL A 1 491 ? -4.867 51.019 11.572 1.00 2.00 491 VAL A N 1
ATOM 3847 C CA . VAL A 1 491 ? -3.991 52.084 12.069 1.00 2.00 491 VAL A CA 1
ATOM 3848 C C . VAL A 1 491 ? -4.731 52.815 13.178 1.00 2.00 491 VAL A C 1
ATOM 3849 O O . VAL A 1 491 ? -5.687 53.568 12.914 1.00 2.01 491 VAL A O 1
ATOM 3853 N N . TRP A 1 492 ? -4.317 52.567 14.421 1.00 2.00 492 TRP A N 1
ATOM 3854 C CA . TRP A 1 492 ? -4.961 53.177 15.589 1.00 2.00 492 TRP A CA 1
ATOM 3855 C C . TRP A 1 492 ? -4.197 54.417 15.984 1.00 2.00 492 TRP A C 1
ATOM 3856 O O . TRP A 1 492 ? -2.979 54.376 16.127 1.00 2.00 492 TRP A O 1
ATOM 3867 N N . ARG A 1 493 ? -4.916 55.509 16.214 1.00 2.00 493 ARG A N 1
ATOM 3868 C CA . ARG A 1 493 ? -4.295 56.780 16.629 1.00 2.00 493 ARG A CA 1
ATOM 3869 C C . ARG A 1 493 ? -5.096 57.334 17.809 1.00 2.00 493 ARG A C 1
ATOM 3870 O O . ARG A 1 493 ? -5.928 58.229 17.666 1.00 2.00 493 ARG A O 1
ATOM 3878 N N . PRO A 1 494 ? -4.903 56.718 18.982 1.00 2.00 494 PRO A N 1
ATOM 3879 C CA . PRO A 1 494 ? -5.772 57.032 20.130 1.00 2.00 494 PRO A CA 1
ATOM 3880 C C . PRO A 1 494 ? -5.527 58.429 20.694 1.00 2.00 494 PRO A C 1
ATOM 3881 O O . PRO A 1 494 ? -4.403 58.957 20.647 1.00 2.00 494 PRO A O 1
ATOM 3885 N N . ALA A 1 495 ? -6.587 59.018 21.261 1.00 2.00 495 ALA A N 1
ATOM 3886 C CA . ALA A 1 495 ? -6.532 60.374 21.848 1.00 2.00 495 ALA A CA 1
ATOM 3887 C C . ALA A 1 495 ? -6.110 60.455 23.297 1.00 2.00 495 ALA A C 1
ATOM 3888 O O . ALA A 1 495 ? -5.596 61.491 23.735 1.00 4.03 495 ALA A O 1
ATOM 3890 N N . ASP A 1 496 ? -6.351 59.391 24.061 1.00 2.00 496 ASP A N 1
ATOM 3891 C CA . ASP A 1 496 ? -6.139 59.481 25.505 1.00 2.00 496 ASP A CA 1
ATOM 3892 C C . ASP A 1 496 ? -5.961 58.085 26.115 1.00 2.00 496 ASP A C 1
ATOM 3893 O O . ASP A 1 496 ? -5.800 57.089 25.387 1.00 2.00 496 ASP A O 1
ATOM 3898 N N . THR A 1 497 ? -5.965 58.000 27.441 1.00 2.00 497 THR A N 1
ATOM 3899 C CA . THR A 1 497 ? -5.608 56.702 28.014 1.00 2.00 497 THR A CA 1
ATOM 3900 C C . THR A 1 497 ? -6.655 55.634 27.790 1.00 2.00 497 THR A C 1
ATOM 3901 O O . THR A 1 497 ? -6.302 54.460 27.608 1.00 2.75 497 THR A O 1
ATOM 3905 N N . ILE A 1 498 ? -7.929 55.996 27.832 1.00 2.00 498 ILE A N 1
ATOM 3906 C CA . ILE A 1 498 ? -8.958 54.989 27.570 1.00 2.00 498 ILE A CA 1
ATOM 3907 C C . ILE A 1 498 ? -8.984 54.599 26.077 1.00 2.00 498 ILE A C 1
ATOM 3908 O O . ILE A 1 498 ? -9.103 53.404 25.749 1.00 2.00 498 ILE A O 1
ATOM 3913 N N . GLU A 1 499 ? -8.836 55.559 25.154 1.00 2.00 499 GLU A N 1
ATOM 3914 C CA . GLU A 1 499 ? -8.782 55.164 23.730 1.00 2.00 499 GLU A CA 1
ATOM 3915 C C . GLU A 1 499 ? -7.583 54.249 23.488 1.00 2.00 499 GLU A C 1
ATOM 3916 O O . GLU A 1 499 ? -7.659 53.314 22.685 1.00 2.00 499 GLU A O 1
ATOM 3922 N N . THR A 1 500 ? -6.480 54.515 24.185 1.00 2.00 500 THR A N 1
ATOM 3923 C CA . THR A 1 500 ? -5.270 53.710 24.011 1.00 2.00 500 THR A CA 1
ATOM 3924 C C . THR A 1 500 ? -5.484 52.277 24.507 1.00 2.00 500 THR A C 1
ATOM 3925 O O . THR A 1 500 ? -5.004 51.320 23.904 1.00 2.00 500 THR A O 1
ATOM 3937 N N . ILE A 1 502 ? -8.463 50.692 24.615 1.00 2.00 502 ILE A N 1
ATOM 3938 C CA . ILE A 1 502 ? -9.379 50.005 23.719 1.00 2.00 502 ILE A CA 1
ATOM 3939 C C . ILE A 1 502 ? -8.636 49.620 22.436 1.00 2.00 502 ILE A C 1
ATOM 3940 O O . ILE A 1 502 ? -8.809 48.493 21.904 1.00 2.00 502 ILE A O 1
ATOM 3945 N N . ALA A 1 503 ? -7.805 50.530 21.922 1.00 2.00 503 ALA A N 1
ATOM 3946 C CA . ALA A 1 503 ? -7.016 50.210 20.725 1.00 2.00 503 ALA A CA 1
ATOM 3947 C C . ALA A 1 503 ? -6.128 48.991 20.945 1.00 2.00 503 ALA A C 1
ATOM 3948 O O . ALA A 1 503 ? -6.101 48.081 20.100 1.00 2.00 503 ALA A O 1
ATOM 3950 N N . TRP A 1 504 ? -5.409 48.949 22.070 1.00 2.00 504 TRP A N 1
ATOM 3951 C CA . TRP A 1 504 ? -4.579 47.778 22.325 1.00 2.00 504 TRP A CA 1
ATOM 3952 C C . TRP A 1 504 ? -5.393 46.495 22.494 1.00 2.00 504 TRP A C 1
ATOM 3953 O O . TRP A 1 504 ? -4.935 45.433 22.071 1.00 2.00 504 TRP A O 1
ATOM 3964 N N . LYS A 1 505 ? -6.535 46.581 23.180 1.00 2.00 505 LYS A N 1
ATOM 3965 C CA . LYS A 1 505 ? -7.430 45.414 23.321 1.00 2.00 505 LYS A CA 1
ATOM 3966 C C . LYS A 1 505 ? -7.822 44.872 21.948 1.00 2.00 505 LYS A C 1
ATOM 3967 O O . LYS A 1 505 ? -7.715 43.662 21.685 1.00 2.10 505 LYS A O 1
ATOM 3973 N N . GLU A 1 506 ? -8.252 45.764 21.065 1.00 2.00 506 GLU A N 1
ATOM 3974 C CA . GLU A 1 506 ? -8.655 45.307 19.730 1.00 2.00 506 GLU A CA 1
ATOM 3975 C C . GLU A 1 506 ? -7.445 44.708 19.003 1.00 2.00 506 GLU A C 1
ATOM 3976 O O . GLU A 1 506 ? -7.573 43.707 18.251 1.00 2.00 506 GLU A O 1
ATOM 3982 N N . ALA A 1 507 ? -6.277 45.323 19.193 1.00 2.00 507 ALA A N 1
ATOM 3983 C CA . ALA A 1 507 ? -5.065 44.850 18.513 1.00 2.00 507 ALA A CA 1
ATOM 3984 C C . ALA A 1 507 ? -4.666 43.452 18.959 1.00 2.18 507 ALA A C 1
ATOM 3985 O O . ALA A 1 507 ? -4.283 42.627 18.125 1.00 2.00 507 ALA A O 1
ATOM 3987 N N . VAL A 1 508 ? -4.761 43.178 20.249 1.00 2.00 508 VAL A N 1
ATOM 3988 C CA . VAL A 1 508 ? -4.348 41.838 20.719 1.00 3.41 508 VAL A CA 1
ATOM 3989 C C . VAL A 1 508 ? -5.412 40.794 20.492 1.00 3.65 508 VAL A C 1
ATOM 3990 O O . VAL A 1 508 ? -5.092 39.586 20.441 1.00 3.58 508 VAL A O 1
ATOM 3994 N N . LYS A 1 509 ? -6.661 41.242 20.322 1.00 2.52 509 LYS A N 1
ATOM 3995 C CA . LYS A 1 509 ? -7.754 40.323 20.028 1.00 3.04 509 LYS A CA 1
ATOM 3996 C C . LYS A 1 509 ? -7.742 39.889 18.572 1.00 3.06 509 LYS A C 1
ATOM 3997 O O . LYS A 1 509 ? -8.236 38.817 18.236 1.00 5.40 509 LYS A O 1
ATOM 4003 N N . SER A 1 510 ? -7.140 40.696 17.722 1.00 2.00 510 SER A N 1
ATOM 4004 C CA . SER A 1 510 ? -7.179 40.425 16.291 1.00 4.46 510 SER A CA 1
ATOM 4005 C C . SER A 1 510 ? -6.449 39.137 15.946 1.00 5.20 510 SER A C 1
ATOM 4006 O O . SER A 1 510 ? -5.323 38.892 16.407 1.00 6.92 510 SER A O 1
ATOM 4009 N N . LYS A 1 511 ? -7.095 38.298 15.135 1.00 4.54 511 LYS A N 1
ATOM 4010 C CA . LYS A 1 511 ? -6.498 37.034 14.789 1.00 5.81 511 LYS A CA 1
ATOM 4011 C C . LYS A 1 511 ? -5.710 37.134 13.502 1.00 2.00 511 LYS A C 1
ATOM 4012 O O . LYS A 1 511 ? -4.695 36.453 13.338 1.00 3.89 511 LYS A O 1
ATOM 4018 N N . ASP A 1 512 ? -6.167 38.004 12.599 1.00 2.00 512 ASP A N 1
ATOM 4019 C CA . ASP A 1 512 ? -5.633 37.969 11.227 1.00 2.00 512 ASP A CA 1
ATOM 4020 C C . ASP A 1 512 ? -5.155 39.316 10.707 1.00 2.00 512 ASP A C 1
ATOM 4021 O O . ASP A 1 512 ? -4.817 39.425 9.525 1.00 2.87 512 ASP A O 1
ATOM 4026 N N . THR A 1 513 ? -5.154 40.364 11.538 1.00 2.00 513 THR A N 1
ATOM 4027 C CA . THR A 1 513 ? -4.828 41.694 11.033 1.00 2.00 513 THR A CA 1
ATOM 4028 C C . THR A 1 513 ? -3.834 42.398 11.918 1.00 2.00 513 THR A C 1
ATOM 4029 O O . THR A 1 513 ? -4.124 42.604 13.111 1.00 2.00 513 THR A O 1
ATOM 4033 N N . PRO A 1 514 ? -2.659 42.763 11.386 1.00 2.00 514 PRO A N 1
ATOM 4034 C CA . PRO A 1 514 ? -1.720 43.552 12.174 1.00 2.00 514 PRO A CA 1
ATOM 4035 C C . PRO A 1 514 ? -2.252 44.980 12.439 1.00 2.00 514 PRO A C 1
ATOM 4036 O O . PRO A 1 514 ? -3.188 45.464 11.764 1.00 2.00 514 PRO A O 1
ATOM 4040 N N . SER A 1 515 ? -1.641 45.625 13.431 1.00 2.00 515 SER A N 1
ATOM 4041 C CA . SER A 1 515 ? -2.016 46.998 13.779 1.00 2.00 515 SER A CA 1
ATOM 4042 C C . SER A 1 515 ? -0.810 47.883 13.853 1.00 2.00 515 SER A C 1
ATOM 4043 O O . SER A 1 515 ? 0.330 47.419 14.127 1.00 2.00 515 SER A O 1
ATOM 4046 N N . VAL A 1 516 ? -1.043 49.180 13.624 1.00 2.00 516 VAL A N 1
ATOM 4047 C CA . VAL A 1 516 ? -0.029 50.188 13.949 1.00 2.00 516 VAL A CA 1
ATOM 4048 C C . VAL A 1 516 ? -0.621 50.980 15.100 1.00 2.00 516 VAL A C 1
ATOM 4049 O O . VAL A 1 516 ? -1.782 51.393 15.048 1.00 4.07 516 VAL A O 1
ATOM 4061 N N . VAL A 1 518 ? -0.258 54.337 16.844 1.00 2.00 518 VAL A N 1
ATOM 4062 C CA . VAL A 1 518 ? 0.347 55.663 16.562 1.00 2.00 518 VAL A CA 1
ATOM 4063 C C . VAL A 1 518 ? 0.224 56.553 17.815 1.00 2.00 518 VAL A C 1
ATOM 4064 O O . VAL A 1 518 ? -0.876 56.859 18.233 1.00 2.00 518 VAL A O 1
ATOM 4068 N N . LEU A 1 519 ? 1.369 56.922 18.378 1.00 2.00 519 LEU A N 1
ATOM 4069 C CA . LEU A 1 519 ? 1.474 57.529 19.734 1.00 2.00 519 LEU A CA 1
ATOM 4070 C C . LEU A 1 519 ? 2.189 58.874 19.728 1.00 2.00 519 LEU A C 1
ATOM 4071 O O . LEU A 1 519 ? 3.068 59.106 18.890 1.00 2.00 519 LEU A O 1
ATOM 4076 N N . THR A 1 520 ? 1.801 59.736 20.690 1.00 2.00 520 THR A N 1
ATOM 4077 C CA . THR A 1 520 ? 2.347 61.105 20.754 1.00 2.00 520 THR A CA 1
ATOM 4078 C C . THR A 1 520 ? 3.541 61.211 21.656 1.00 3.29 520 THR A C 1
ATOM 4079 O O . THR A 1 520 ? 3.696 60.443 22.619 1.00 2.68 520 THR A O 1
ATOM 4083 N N . ARG A 1 521 ? 4.373 62.210 21.362 1.00 2.00 521 ARG A N 1
ATOM 4084 C CA . ARG A 1 521 ? 5.360 62.684 22.320 1.00 2.00 521 ARG A CA 1
ATOM 4085 C C . ARG A 1 521 ? 4.757 63.598 23.386 1.00 2.99 521 ARG A C 1
ATOM 4086 O O . ARG A 1 521 ? 5.126 63.517 24.566 1.00 3.39 521 ARG A O 1
ATOM 4094 N N . GLN A 1 522 ? 3.840 64.458 22.968 1.00 2.00 522 GLN A N 1
ATOM 4095 C CA . GLN A 1 522 ? 3.323 65.521 23.839 1.00 2.00 522 GLN A CA 1
ATOM 4096 C C . GLN A 1 522 ? 2.106 65.072 24.661 1.00 2.00 522 GLN A C 1
ATOM 4097 O O . GLN A 1 522 ? 1.356 64.193 24.259 1.00 2.00 522 GLN A O 1
ATOM 4103 N N . ASN A 1 523 ? 1.905 65.698 25.826 1.00 2.00 523 ASN A N 1
ATOM 4104 C CA . ASN A 1 523 ? 0.823 65.278 26.738 1.00 2.00 523 ASN A CA 1
ATOM 4105 C C . ASN A 1 523 ? -0.522 65.778 26.229 1.00 2.00 523 ASN A C 1
ATOM 4106 O O . ASN A 1 523 ? -0.611 66.905 25.719 1.00 3.30 523 ASN A O 1
ATOM 4111 N N . LEU A 1 524 ? -1.570 64.952 26.387 1.00 2.61 524 LEU A N 1
ATOM 4112 C CA . LEU A 1 524 ? -2.927 65.279 25.908 1.00 2.00 524 LEU A CA 1
ATOM 4113 C C . LEU A 1 524 ? -3.929 65.167 27.058 1.00 2.00 524 LEU A C 1
ATOM 4114 O O . LEU A 1 524 ? -3.810 64.259 27.900 1.00 2.00 524 LEU A O 1
ATOM 4127 N N . PRO A 1 526 ? -7.467 64.253 28.865 1.00 2.00 526 PRO A N 1
ATOM 4128 C CA . PRO A 1 526 ? -8.409 63.165 28.578 1.00 2.00 526 PRO A CA 1
ATOM 4129 C C . PRO A 1 526 ? -9.663 63.651 27.870 1.00 2.00 526 PRO A C 1
ATOM 4130 O O . PRO A 1 526 ? -10.099 64.795 28.106 1.00 4.77 526 PRO A O 1
ATOM 4134 N N . VAL A 1 527 ? -10.256 62.794 27.043 1.00 2.00 527 VAL A N 1
ATOM 4135 C CA . VAL A 1 527 ? -11.459 63.148 26.296 1.00 2.28 527 VAL A CA 1
ATOM 4136 C C . VAL A 1 527 ? -12.619 62.181 26.526 1.00 2.00 527 VAL A C 1
ATOM 4137 O O . VAL A 1 527 ? -13.775 62.606 26.426 1.00 2.00 527 VAL A O 1
ATOM 4141 N N . VAL A 1 528 ? -12.332 60.908 26.847 1.00 2.00 528 VAL A N 1
ATOM 4142 C CA . VAL A 1 528 ? -13.401 59.946 27.102 1.00 2.00 528 VAL A CA 1
ATOM 4143 C C . VAL A 1 528 ? -13.996 60.180 28.469 1.00 2.00 528 VAL A C 1
ATOM 4144 O O . VAL A 1 528 ? -13.253 60.310 29.447 1.00 2.00 528 VAL A O 1
ATOM 4148 N N . GLN A 1 529 ? -15.327 60.236 28.565 1.00 2.00 529 GLN A N 1
ATOM 4149 C CA A GLN A 1 529 ? -15.996 60.628 29.815 0.50 2.32 529 GLN A CA 1
ATOM 4150 C CA B GLN A 1 529 ? -15.936 60.576 29.851 0.50 2.25 529 GLN A CA 1
ATOM 4151 C C . GLN A 1 529 ? -16.931 59.561 30.388 1.00 2.00 529 GLN A C 1
ATOM 4152 O O . GLN A 1 529 ? -17.285 59.605 31.568 1.00 2.00 529 GLN A O 1
ATOM 4163 N N . THR A 1 530 ? -17.341 58.622 29.548 1.00 2.00 530 THR A N 1
ATOM 4164 C CA . THR A 1 530 ? -18.502 57.778 29.817 1.00 4.29 530 THR A CA 1
ATOM 4165 C C . THR A 1 530 ? -18.285 56.319 29.423 1.00 4.13 530 THR A C 1
ATOM 4166 O O . THR A 1 530 ? -17.584 56.022 28.469 1.00 2.17 530 THR A O 1
ATOM 4170 N N . GLN A 1 531 ? -18.889 55.406 30.173 1.00 3.31 531 GLN A N 1
ATOM 4171 C CA . GLN A 1 531 ? -18.802 53.974 29.849 1.00 5.77 531 GLN A CA 1
ATOM 4172 C C . GLN A 1 531 ? -19.425 53.627 28.524 1.00 5.57 531 GLN A C 1
ATOM 4173 O O . GLN A 1 531 ? -18.935 52.723 27.823 1.00 8.78 531 GLN A O 1
ATOM 4179 N N . HIS A 1 532 ? -20.499 54.331 28.178 1.00 12.58 532 HIS A N 1
ATOM 4180 C CA . HIS A 1 532 ? -21.171 54.167 26.883 1.00 17.19 532 HIS A CA 1
ATOM 4181 C C . HIS A 1 532 ? -20.211 54.377 25.715 1.00 16.95 532 HIS A C 1
ATOM 4182 O O . HIS A 1 532 ? -20.265 53.662 24.710 1.00 19.05 532 HIS A O 1
ATOM 4189 N N . GLN A 1 533 ? -19.331 55.364 25.843 1.00 12.78 533 GLN A N 1
ATOM 4190 C CA . GLN A 1 533 ? -18.330 55.619 24.810 1.00 11.24 533 GLN A CA 1
ATOM 4191 C C . GLN A 1 533 ? -17.326 54.480 24.652 1.00 12.87 533 GLN A C 1
ATOM 4192 O O . GLN A 1 533 ? -16.859 54.219 23.555 1.00 10.08 533 GLN A O 1
ATOM 4198 N N . VAL A 1 534 ? -16.993 53.792 25.737 1.00 11.39 534 VAL A N 1
ATOM 4199 C CA . VAL A 1 534 ? -16.032 52.683 25.692 1.00 13.29 534 VAL A CA 1
ATOM 4200 C C . VAL A 1 534 ? -16.293 51.587 24.609 1.00 12.24 534 VAL A C 1
ATOM 4201 O O . VAL A 1 534 ? -15.402 51.274 23.814 1.00 12.85 534 VAL A O 1
ATOM 4205 N N . ALA A 1 535 ? -17.502 51.015 24.528 1.00 11.88 535 ALA A N 1
ATOM 4206 C CA . ALA A 1 535 ? -17.818 50.086 23.452 1.00 13.95 535 ALA A CA 1
ATOM 4207 C C . ALA A 1 535 ? -17.803 50.724 22.060 1.00 10.25 535 ALA A C 1
ATOM 4208 O O . ALA A 1 535 ? -17.500 50.042 21.072 1.00 14.37 535 ALA A O 1
ATOM 4210 N N . ASN A 1 536 ? -18.129 52.018 21.968 1.00 7.46 536 ASN A N 1
ATOM 4211 C CA . ASN A 1 536 ? -18.140 52.632 20.644 1.00 3.99 536 ASN A CA 1
ATOM 4212 C C . ASN A 1 536 ? -16.739 52.966 20.163 1.00 2.60 536 ASN A C 1
ATOM 4213 O O . ASN A 1 536 ? -16.519 53.115 18.961 1.00 2.00 536 ASN A O 1
ATOM 4218 N N . ILE A 1 537 ? -15.792 53.103 21.089 1.00 2.00 537 ILE A N 1
ATOM 4219 C CA . ILE A 1 537 ? -14.399 53.334 20.674 1.00 2.00 537 ILE A CA 1
ATOM 4220 C C . ILE A 1 537 ? -13.917 52.153 19.831 1.00 2.00 537 ILE A C 1
ATOM 4221 O O . ILE A 1 537 ? -13.214 52.330 18.824 1.00 2.00 537 ILE A O 1
ATOM 4226 N N . ALA A 1 538 ? -14.313 50.945 20.213 1.00 2.00 538 ALA A N 1
ATOM 4227 C CA . ALA A 1 538 ? -13.973 49.758 19.412 1.00 2.00 538 ALA A CA 1
ATOM 4228 C C . ALA A 1 538 ? -14.599 49.684 18.024 1.00 2.00 538 ALA A C 1
ATOM 4229 O O . ALA A 1 538 ? -14.172 48.840 17.211 1.00 3.51 538 ALA A O 1
ATOM 4231 N N . ARG A 1 539 ? -15.531 50.583 17.750 1.00 2.00 539 ARG A N 1
ATOM 4232 C CA . ARG A 1 539 ? -16.148 50.685 16.449 1.00 2.00 539 ARG A CA 1
ATOM 4233 C C . ARG A 1 539 ? -15.287 51.576 15.529 1.00 2.00 539 ARG A C 1
ATOM 4234 O O . ARG A 1 539 ? -15.596 51.750 14.389 1.00 2.59 539 ARG A O 1
ATOM 4242 N N . GLY A 1 540 ? -14.217 52.141 16.072 1.00 2.00 540 GLY A N 1
ATOM 4243 C CA . GLY A 1 540 ? -13.255 52.898 15.269 1.00 2.00 540 GLY A CA 1
ATOM 4244 C C . GLY A 1 540 ? -13.545 54.395 15.179 1.00 2.00 540 GLY A C 1
ATOM 4245 O O . GLY A 1 540 ? -12.683 55.191 14.780 1.00 2.00 540 GLY A O 1
ATOM 4246 N N . GLY A 1 541 ? -14.791 54.764 15.455 1.00 2.00 541 GLY A N 1
ATOM 4247 C CA . GLY A 1 541 ? -15.211 56.178 15.406 1.00 2.00 541 GLY A CA 1
ATOM 4248 C C . GLY A 1 541 ? -16.427 56.331 16.287 1.00 2.00 541 GLY A C 1
ATOM 4249 O O . GLY A 1 541 ? -17.277 55.458 16.326 1.00 2.00 541 GLY A O 1
ATOM 4250 N N . TYR A 1 542 ? -16.506 57.452 17.011 1.00 2.00 542 TYR A N 1
ATOM 4251 C CA . TYR A 1 542 ? -17.603 57.656 17.922 1.00 2.00 542 TYR A CA 1
ATOM 4252 C C . TYR A 1 542 ? -17.709 59.138 18.253 1.00 2.00 542 TYR A C 1
ATOM 4253 O O . TYR A 1 542 ? -16.812 59.940 17.921 1.00 2.00 542 TYR A O 1
ATOM 4262 N N . LEU A 1 543 ? -18.799 59.505 18.936 1.00 2.00 543 LEU A N 1
ATOM 4263 C CA . LEU A 1 543 ? -18.989 60.912 19.336 1.00 2.00 543 LEU A CA 1
ATOM 4264 C C . LEU A 1 543 ? -18.438 61.212 20.741 1.00 2.00 543 LEU A C 1
ATOM 4265 O O . LEU A 1 543 ? -18.892 60.639 21.762 1.00 2.00 543 LEU A O 1
ATOM 4270 N N . VAL A 1 544 ? -17.456 62.108 20.778 1.00 2.00 544 VAL A N 1
ATOM 4271 C CA . VAL A 1 544 ? -16.970 62.695 22.033 1.00 2.00 544 VAL A CA 1
ATOM 4272 C C . VAL A 1 544 ? -17.947 63.755 22.584 1.00 2.40 544 VAL A C 1
ATOM 4273 O O . VAL A 1 544 ? -18.139 63.884 23.823 1.00 2.19 544 VAL A O 1
ATOM 4277 N N . LYS A 1 545 ? -18.548 64.516 21.667 1.00 2.00 545 LYS A N 1
ATOM 4278 C CA . LYS A 1 545 ? -19.606 65.479 21.978 1.00 2.00 545 LYS A CA 1
ATOM 4279 C C . LYS A 1 545 ? -20.744 65.209 21.035 1.00 2.00 545 LYS A C 1
ATOM 4280 O O . LYS A 1 545 ? -20.546 65.208 19.829 1.00 2.19 545 LYS A O 1
ATOM 4286 N N . ASP A 1 546 ? -21.927 64.960 21.599 1.00 3.21 546 ASP A N 1
ATOM 4287 C CA . ASP A 1 546 ? -23.121 64.577 20.836 1.00 3.15 546 ASP A CA 1
ATOM 4288 C C . ASP A 1 546 ? -24.238 65.528 21.250 1.00 4.55 546 ASP A C 1
ATOM 4289 O O . ASP A 1 546 ? -24.779 65.418 22.360 1.00 5.13 546 ASP A O 1
ATOM 4294 N N . ASN A 1 547 ? -24.562 66.469 20.368 1.00 4.50 547 ASN A N 1
ATOM 4295 C CA . ASN A 1 547 ? -25.593 67.475 20.643 1.00 6.79 547 ASN A CA 1
ATOM 4296 C C . ASN A 1 547 ? -26.754 67.369 19.659 1.00 7.53 547 ASN A C 1
ATOM 4297 O O . ASN A 1 547 ? -26.541 67.409 18.446 1.00 7.24 547 ASN A O 1
ATOM 4302 N N . PRO A 1 548 ? -27.989 67.228 20.165 1.00 9.97 548 PRO A N 1
ATOM 4303 C CA . PRO A 1 548 ? -29.080 67.069 19.201 1.00 11.43 548 PRO A CA 1
ATOM 4304 C C . PRO A 1 548 ? -29.215 68.247 18.218 1.00 11.31 548 PRO A C 1
ATOM 4305 O O . PRO A 1 548 ? -29.654 68.051 17.082 1.00 15.48 548 PRO A O 1
ATOM 4309 N N . ASP A 1 549 ? -28.812 69.443 18.622 1.00 9.34 549 ASP A N 1
ATOM 4310 C CA . ASP A 1 549 ? -28.955 70.601 17.733 1.00 10.40 549 ASP A CA 1
ATOM 4311 C C . ASP A 1 549 ? -27.628 71.066 17.123 1.00 7.20 549 ASP A C 1
ATOM 4312 O O . ASP A 1 549 ? -27.459 72.242 16.783 1.00 6.54 549 ASP A O 1
ATOM 4317 N N . ALA A 1 550 ? -26.702 70.128 16.977 1.00 6.39 550 ALA A N 1
ATOM 4318 C CA . ALA A 1 550 ? -25.381 70.424 16.424 1.00 4.18 550 ALA A CA 1
ATOM 4319 C C . ALA A 1 550 ? -25.504 71.091 15.080 1.00 3.29 550 ALA A C 1
ATOM 4320 O O . ALA A 1 550 ? -26.316 70.675 14.252 1.00 6.02 550 ALA A O 1
ATOM 4322 N N . LYS A 1 551 ? -24.656 72.084 14.847 1.00 2.12 551 LYS A N 1
ATOM 4323 C CA . LYS A 1 551 ? -24.664 72.794 13.584 1.00 2.56 551 LYS A CA 1
ATOM 4324 C C . LYS A 1 551 ? -23.517 72.406 12.658 1.00 2.84 551 LYS A C 1
ATOM 4325 O O . LYS A 1 551 ? -23.524 72.764 11.481 1.00 3.88 551 LYS A O 1
ATOM 4331 N N . LEU A 1 552 ? -22.535 71.683 13.188 1.00 2.00 552 LEU A N 1
ATOM 4332 C CA . LEU A 1 552 ? -21.362 71.277 12.412 1.00 2.00 552 LEU A CA 1
ATOM 4333 C C . LEU A 1 552 ? -20.660 70.204 13.221 1.00 2.38 552 LEU A C 1
ATOM 4334 O O . LEU A 1 552 ? -20.794 70.170 14.447 1.00 2.00 552 LEU A O 1
ATOM 4339 N N . THR A 1 553 ? -19.941 69.312 12.545 1.00 2.00 553 THR A N 1
ATOM 4340 C CA . THR A 1 553 ? -19.151 68.293 13.245 1.00 2.00 553 THR A CA 1
ATOM 4341 C C . THR A 1 553 ? -17.670 68.589 13.052 1.00 2.00 553 THR A C 1
ATOM 4342 O O . THR A 1 553 ? -17.237 68.763 11.916 1.00 2.00 553 THR A O 1
ATOM 4346 N N . ILE A 1 554 ? -16.893 68.629 14.133 1.00 2.00 554 ILE A N 1
ATOM 4347 C CA . ILE A 1 554 ? -15.431 68.580 13.976 1.00 2.00 554 ILE A CA 1
ATOM 4348 C C . ILE A 1 554 ? -15.031 67.116 14.089 1.00 2.00 554 ILE A C 1
ATOM 4349 O O . ILE A 1 554 ? -15.376 66.442 15.073 1.00 2.00 554 ILE A O 1
ATOM 4354 N N . VAL A 1 555 ? -14.363 66.618 13.063 1.00 2.00 555 VAL A N 1
ATOM 4355 C CA . VAL A 1 555 ? -13.944 65.207 13.025 1.00 2.00 555 VAL A CA 1
ATOM 4356 C C . VAL A 1 555 ? -12.427 65.189 13.202 1.00 2.00 555 VAL A C 1
ATOM 4357 O O . VAL A 1 555 ? -11.715 65.860 12.451 1.00 2.00 555 VAL A O 1
ATOM 4361 N N . ALA A 1 556 ? -11.936 64.450 14.197 1.00 2.00 556 ALA A N 1
ATOM 4362 C CA . ALA A 1 556 ? -10.495 64.483 14.494 1.00 2.00 556 ALA A CA 1
ATOM 4363 C C . ALA A 1 556 ? -10.012 63.108 14.934 1.00 2.00 556 ALA A C 1
ATOM 4364 O O . ALA A 1 556 ? -10.816 62.211 15.186 1.00 2.00 556 ALA A O 1
ATOM 4366 N N . THR A 1 557 ? -8.694 62.947 14.972 1.00 2.00 557 THR A N 1
ATOM 4367 C CA . THR A 1 557 ? -8.095 61.740 15.537 1.00 2.00 557 THR A CA 1
ATOM 4368 C C . THR A 1 557 ? -6.976 62.115 16.468 1.00 2.00 557 THR A C 1
ATOM 4369 O O . THR A 1 557 ? -6.427 63.216 16.383 1.00 2.00 557 THR A O 1
ATOM 4373 N N . GLY A 1 558 ? -6.626 61.199 17.360 1.00 2.00 558 GLY A N 1
ATOM 4374 C CA . GLY A 1 558 ? -5.424 61.366 18.173 1.00 2.00 558 GLY A CA 1
ATOM 4375 C C . GLY A 1 558 ? -5.355 62.726 18.854 1.00 2.00 558 GLY A C 1
ATOM 4376 O O . GLY A 1 558 ? -6.319 63.157 19.502 1.00 2.00 558 GLY A O 1
ATOM 4377 N N . SER A 1 559 ? -4.197 63.369 18.732 1.00 2.00 559 SER A N 1
ATOM 4378 C CA . SER A 1 559 ? -3.902 64.649 19.387 1.00 2.00 559 SER A CA 1
ATOM 4379 C C . SER A 1 559 ? -4.828 65.791 18.953 1.00 2.00 559 SER A C 1
ATOM 4380 O O . SER A 1 559 ? -4.907 66.825 19.638 1.00 2.00 559 SER A O 1
ATOM 4383 N N . GLU A 1 560 ? -5.553 65.617 17.855 1.00 2.00 560 GLU A N 1
ATOM 4384 C CA . GLU A 1 560 ? -6.433 66.704 17.422 1.00 2.00 560 GLU A CA 1
ATOM 4385 C C . GLU A 1 560 ? -7.809 66.640 18.081 1.00 2.00 560 GLU A C 1
ATOM 4386 O O . GLU A 1 560 ? -8.579 67.593 17.954 1.00 2.00 560 GLU A O 1
ATOM 4392 N N . VAL A 1 561 ? -8.126 65.545 18.787 1.00 2.00 561 VAL A N 1
ATOM 4393 C CA . VAL A 1 561 ? -9.452 65.488 19.425 1.00 2.00 561 VAL A CA 1
ATOM 4394 C C . VAL A 1 561 ? -9.595 66.509 20.539 1.00 2.00 561 VAL A C 1
ATOM 4395 O O . VAL A 1 561 ? -10.661 67.156 20.665 1.00 2.00 561 VAL A O 1
ATOM 4399 N N . GLU A 1 562 ? -8.545 66.673 21.338 1.00 2.00 562 GLU A N 1
ATOM 4400 C CA . GLU A 1 562 ? -8.619 67.684 22.406 1.00 2.00 562 GLU A CA 1
ATOM 4401 C C . GLU A 1 562 ? -8.745 69.095 21.822 1.00 2.00 562 GLU A C 1
ATOM 4402 O O . GLU A 1 562 ? -9.348 69.971 22.439 1.00 2.00 562 GLU A O 1
ATOM 4408 N N . LEU A 1 563 ? -8.144 69.323 20.651 1.00 2.00 563 LEU A N 1
ATOM 4409 C CA . LEU A 1 563 ? -8.219 70.629 19.992 1.00 2.00 563 LEU A CA 1
ATOM 4410 C C . LEU A 1 563 ? -9.666 70.850 19.587 1.00 2.00 563 LEU A C 1
ATOM 4411 O O . LEU A 1 563 ? -10.238 71.942 19.797 1.00 2.00 563 LEU A O 1
ATOM 4416 N N . ALA A 1 564 ? -10.277 69.801 19.018 1.00 2.00 564 ALA A N 1
ATOM 4417 C CA . ALA A 1 564 ? -11.684 69.863 18.643 1.00 2.00 564 ALA A CA 1
ATOM 4418 C C . ALA A 1 564 ? -12.616 70.182 19.821 1.00 2.00 564 ALA A C 1
ATOM 4419 O O . ALA A 1 564 ? -13.573 70.965 19.691 1.00 2.00 564 ALA A O 1
ATOM 4421 N N . VAL A 1 565 ? -12.341 69.553 20.968 1.00 2.00 565 VAL A N 1
ATOM 4422 C CA . VAL A 1 565 ? -13.143 69.798 22.173 1.00 2.00 565 VAL A CA 1
ATOM 4423 C C . VAL A 1 565 ? -13.016 71.258 22.614 1.00 2.00 565 VAL A C 1
ATOM 4424 O O . VAL A 1 565 ? -14.024 71.913 22.914 1.00 2.12 565 VAL A O 1
ATOM 4428 N N . LYS A 1 566 ? -11.787 71.788 22.635 1.00 2.00 566 LYS A N 1
ATOM 4429 C CA . LYS A 1 566 ? -11.568 73.177 23.035 1.00 2.00 566 LYS A CA 1
ATOM 4430 C C . LYS A 1 566 ? -12.355 74.125 22.134 1.00 2.00 566 LYS A C 1
ATOM 4431 O O . LYS A 1 566 ? -12.975 75.067 22.632 1.00 3.72 566 LYS A O 1
ATOM 4437 N N . VAL A 1 567 ? -12.368 73.859 20.827 1.00 2.00 567 VAL A N 1
ATOM 4438 C CA . VAL A 1 567 ? -13.160 74.681 19.905 1.00 2.00 567 VAL A CA 1
ATOM 4439 C C . VAL A 1 567 ? -14.658 74.558 20.147 1.00 2.24 567 VAL A C 1
ATOM 4440 O O . VAL A 1 567 ? -15.388 75.560 20.161 1.00 2.00 567 VAL A O 1
ATOM 4444 N N . ALA A 1 568 ? -15.129 73.328 20.329 1.00 2.00 568 ALA A N 1
ATOM 4445 C CA . ALA A 1 568 ? -16.521 73.120 20.693 1.00 2.00 568 ALA A CA 1
ATOM 4446 C C . ALA A 1 568 ? -16.891 73.878 21.977 1.00 3.13 568 ALA A C 1
ATOM 4447 O O . AL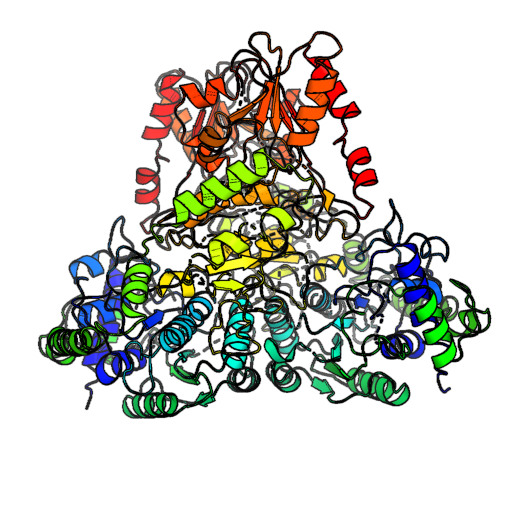A A 1 568 ? -17.988 74.436 22.068 1.00 3.12 568 ALA A O 1
ATOM 4449 N N . ASN A 1 569 ? -15.976 73.922 22.946 1.00 2.00 569 ASN A N 1
ATOM 4450 C CA . ASN A 1 569 ? -16.184 74.709 24.183 1.00 4.05 569 ASN A CA 1
ATOM 4451 C C . ASN A 1 569 ? -16.381 76.176 23.896 1.00 2.00 569 ASN A C 1
ATOM 4452 O O . ASN A 1 569 ? -17.244 76.810 24.511 1.00 5.27 569 ASN A O 1
ATOM 4457 N N . GLU A 1 570 ? -15.581 76.721 22.974 1.00 3.14 570 GLU A N 1
ATOM 4458 C CA . GLU A 1 570 ? -15.662 78.145 22.652 1.00 4.83 570 GLU A CA 1
ATOM 4459 C C . GLU A 1 570 ? -16.994 78.469 22.012 1.00 4.35 570 GLU A C 1
ATOM 4460 O O . GLU A 1 570 ? -17.593 79.517 22.298 1.00 5.70 570 GLU A O 1
ATOM 4466 N N . PHE A 1 571 ? -17.454 77.586 21.135 1.00 4.00 571 PHE A N 1
ATOM 4467 C CA . PHE A 1 571 ? -18.712 77.828 20.441 1.00 3.69 571 PHE A CA 1
ATOM 4468 C C . PHE A 1 571 ? -19.909 77.665 21.370 1.00 5.02 571 PHE A C 1
ATOM 4469 O O . PHE A 1 571 ? -20.899 78.380 21.231 1.00 5.42 571 PHE A O 1
ATOM 4477 N N . GLU A 1 572 ? -19.790 76.753 22.330 1.00 2.46 572 GLU A N 1
ATOM 4478 C CA . GLU A 1 572 ? -20.816 76.566 23.351 1.00 4.13 572 GLU A CA 1
ATOM 4479 C C . GLU A 1 572 ? -21.090 77.877 24.089 1.00 4.50 572 GLU A C 1
ATOM 4480 O O . GLU A 1 572 ? -22.234 78.156 24.459 1.00 8.09 572 GLU A O 1
ATOM 4486 N N . LYS A 1 573 ? -20.039 78.661 24.316 1.00 6.05 573 LYS A N 1
ATOM 4487 C CA . LYS A 1 573 ? -20.152 79.926 25.051 1.00 8.17 573 LYS A CA 1
ATOM 4488 C C . LYS A 1 573 ? -20.954 80.950 24.265 1.00 8.91 573 LYS A C 1
ATOM 4489 O O . LYS A 1 573 ? -21.610 81.834 24.839 1.00 8.67 573 LYS A O 1
ATOM 4495 N N . LYS A 1 574 ? -20.895 80.822 22.947 1.00 10.24 574 LYS A N 1
ATOM 4496 C CA . LYS A 1 574 ? -21.575 81.713 22.030 1.00 12.36 574 LYS A CA 1
ATOM 4497 C C . LYS A 1 574 ? -22.931 81.162 21.639 1.00 10.84 574 LYS A C 1
ATOM 4498 O O . LYS A 1 574 ? -23.575 81.690 20.738 1.00 10.43 574 LYS A O 1
ATOM 4504 N N . GLY A 1 575 ? -23.358 80.100 22.320 1.00 6.80 575 GLY A N 1
ATOM 4505 C CA . GLY A 1 575 ? -24.673 79.517 22.097 1.00 6.54 575 GLY A CA 1
ATOM 4506 C C . GLY A 1 575 ? -24.766 78.637 20.867 1.00 6.46 575 GLY A C 1
ATOM 4507 O O . GLY A 1 575 ? -25.859 78.374 20.365 1.00 8.41 575 GLY A O 1
ATOM 4508 N N . ILE A 1 576 ? -23.621 78.175 20.374 1.00 2.87 576 ILE A N 1
ATOM 4509 C CA . ILE A 1 576 ? -23.607 77.337 19.164 1.00 2.51 576 ILE A CA 1
ATOM 4510 C C . ILE A 1 576 ? -23.094 75.946 19.506 1.00 2.82 576 ILE A C 1
ATOM 4511 O O . ILE A 1 576 ? -21.990 75.813 20.021 1.00 3.34 576 ILE A O 1
ATOM 4516 N N . LYS A 1 577 ? -23.912 74.925 19.256 1.00 3.92 577 LYS A N 1
ATOM 4517 C CA . LYS A 1 577 ? -23.539 73.539 19.540 1.00 4.60 577 LYS A CA 1
ATOM 4518 C C . LYS A 1 577 ? -22.797 72.872 18.370 1.00 4.59 577 LYS A C 1
ATOM 4519 O O . LYS A 1 577 ? -23.250 72.938 17.222 1.00 4.29 577 LYS A O 1
ATOM 4525 N N . LEU A 1 578 ? -21.661 72.236 18.657 1.00 3.88 578 LEU A N 1
ATOM 4526 C CA . LEU A 1 578 ? -20.967 71.429 17.640 1.00 2.00 578 LEU A CA 1
ATOM 4527 C C . LEU A 1 578 ? -20.946 69.986 18.084 1.00 2.00 578 LEU A C 1
ATOM 4528 O O . LEU A 1 578 ? -20.982 69.697 19.289 1.00 2.70 578 LEU A O 1
ATOM 4533 N N . ASN A 1 579 ? -20.883 69.068 17.120 1.00 2.00 579 ASN A N 1
ATOM 4534 C CA . ASN A 1 579 ? -20.526 67.687 17.444 1.00 2.00 579 ASN A CA 1
ATOM 4535 C C . ASN A 1 579 ? -19.009 67.514 17.342 1.00 2.00 579 ASN A C 1
ATOM 4536 O O . ASN A 1 579 ? -18.351 68.235 16.610 1.00 2.00 579 ASN A O 1
ATOM 4541 N N . VAL A 1 580 ? -18.455 66.581 18.106 1.00 2.00 580 VAL A N 1
ATOM 4542 C CA . VAL A 1 580 ? -17.049 66.254 17.970 1.00 2.00 580 VAL A CA 1
ATOM 4543 C C . VAL A 1 580 ? -16.955 64.761 17.831 1.00 2.00 580 VAL A C 1
ATOM 4544 O O . VAL A 1 580 ? -17.367 64.032 18.741 1.00 2.00 580 VAL A O 1
ATOM 4548 N N . ALA A 1 581 ? -16.407 64.325 16.692 1.00 2.00 581 ALA A N 1
ATOM 4549 C CA . ALA A 1 581 ? -16.211 62.904 16.416 1.00 2.00 581 ALA A CA 1
ATOM 4550 C C . ALA A 1 581 ? -14.734 62.570 16.537 1.00 2.00 581 ALA A C 1
ATOM 4551 O O . ALA A 1 581 ? -13.899 63.300 16.026 1.00 2.00 581 ALA A O 1
ATOM 4553 N N . SER A 1 582 ? -14.424 61.477 17.229 1.00 2.00 582 SER A N 1
ATOM 4554 C CA . SER A 1 582 ? -13.064 60.959 17.268 1.00 2.00 582 SER A CA 1
ATOM 4555 C C . SER A 1 582 ? -13.039 59.685 16.446 1.00 2.00 582 SER A C 1
ATOM 4556 O O . SER A 1 582 ? -13.874 58.839 16.651 1.00 2.00 582 SER A O 1
ATOM 4559 N N . ILE A 1 583 ? -12.097 59.581 15.506 1.00 2.00 583 ILE A N 1
ATOM 4560 C CA . ILE A 1 583 ? -11.973 58.380 14.637 1.00 2.00 583 ILE A CA 1
ATOM 4561 C C . ILE A 1 583 ? -10.635 57.671 14.929 1.00 2.00 583 ILE A C 1
ATOM 4562 O O . ILE A 1 583 ? -9.678 57.770 14.144 1.00 2.00 583 ILE A O 1
ATOM 4567 N N . PRO A 1 584 ? -10.542 56.984 16.075 1.00 2.00 584 PRO A N 1
ATOM 4568 C CA . PRO A 1 584 ? -9.260 56.376 16.421 1.00 2.00 584 PRO A CA 1
ATOM 4569 C C . PRO A 1 584 ? -8.784 55.287 15.426 1.00 2.00 584 PRO A C 1
ATOM 4570 O O . PRO A 1 584 ? -7.593 55.033 15.330 1.00 2.00 584 PRO A O 1
ATOM 4574 N N . CYS A 1 585 ? -9.695 54.694 14.666 1.00 2.00 585 CYS A N 1
ATOM 4575 C CA . CYS A 1 585 ? -9.226 53.769 13.617 1.00 2.00 585 CYS A CA 1
ATOM 4576 C C . CYS A 1 585 ? -10.178 53.834 12.415 1.00 2.00 585 CYS A C 1
ATOM 4577 O O . CYS A 1 585 ? -11.294 53.312 12.454 1.00 2.00 585 CYS A O 1
ATOM 4580 N N . VAL A 1 586 ? -9.717 54.492 11.352 1.00 2.00 586 VAL A N 1
ATOM 4581 C CA . VAL A 1 586 ? -10.512 54.647 10.138 1.00 2.00 586 VAL A CA 1
ATOM 4582 C C . VAL A 1 586 ? -10.838 53.284 9.538 1.00 2.00 586 VAL A C 1
ATOM 4583 O O . VAL A 1 586 ? -11.930 53.095 9.025 1.00 2.00 586 VAL A O 1
ATOM 4587 N N . GLU A 1 587 ? -9.893 52.342 9.594 1.00 2.00 587 GLU A N 1
ATOM 4588 C CA . GLU A 1 587 ? -10.144 51.041 8.944 1.00 2.00 587 GLU A CA 1
ATOM 4589 C C . GLU A 1 587 ? -11.319 50.313 9.580 1.00 2.00 587 GLU A C 1
ATOM 4590 O O . GLU A 1 587 ? -12.145 49.663 8.892 1.00 5.79 587 GLU A O 1
ATOM 4596 N N . VAL A 1 588 ? -11.384 50.393 10.901 1.00 2.00 588 VAL A N 1
ATOM 4597 C CA . VAL A 1 588 ? -12.465 49.783 11.645 1.00 2.00 588 VAL A CA 1
ATOM 4598 C C . VAL A 1 588 ? -13.762 50.574 11.447 1.00 2.00 588 VAL A C 1
ATOM 4599 O O . VAL A 1 588 ? -14.838 49.993 11.282 1.00 2.00 588 VAL A O 1
ATOM 4603 N N . PHE A 1 589 ? -13.666 51.899 11.456 1.00 2.00 589 PHE A N 1
ATOM 4604 C CA . PHE A 1 589 ? -14.844 52.732 11.303 1.00 2.00 589 PHE A CA 1
ATOM 4605 C C . PHE A 1 589 ? -15.492 52.428 9.951 1.00 2.00 589 PHE A C 1
ATOM 4606 O O . PHE A 1 589 ? -16.717 52.323 9.855 1.00 2.00 589 PHE A O 1
ATOM 4614 N N . ALA A 1 590 ? -14.653 52.227 8.934 1.00 2.00 590 ALA A N 1
ATOM 4615 C CA . ALA A 1 590 ? -15.145 52.030 7.573 1.00 4.85 590 ALA A CA 1
ATOM 4616 C C . ALA A 1 590 ? -16.024 50.789 7.459 1.00 5.55 590 ALA A C 1
ATOM 4617 O O . ALA A 1 590 ? -16.893 50.736 6.576 1.00 7.20 590 ALA A O 1
ATOM 4619 N N . THR A 1 591 ? -15.807 49.815 8.348 1.00 2.64 591 THR A N 1
ATOM 4620 C CA . THR A 1 591 ? -16.588 48.546 8.340 1.00 5.02 591 THR A CA 1
ATOM 4621 C C . THR A 1 591 ? -17.907 48.578 9.123 1.00 5.35 591 THR A C 1
ATOM 4622 O O . THR A 1 591 ? -18.675 47.585 9.140 1.00 2.55 591 THR A O 1
ATOM 4626 N N . GLN A 1 592 ? -18.168 49.691 9.798 1.00 2.31 592 GLN A N 1
ATOM 4627 C CA . GLN A 1 592 ? -19.392 49.818 10.570 1.00 2.81 592 GLN A CA 1
ATOM 4628 C C . GLN A 1 592 ? -20.625 49.997 9.711 1.00 3.81 592 GLN A C 1
ATOM 4629 O O . GLN A 1 592 ? -20.540 50.371 8.534 1.00 5.40 592 GLN A O 1
ATOM 4635 N N . ALA A 1 593 ? -21.782 49.748 10.315 1.00 6.31 593 ALA A N 1
ATOM 4636 C CA . ALA A 1 593 ? -23.042 50.027 9.654 1.00 5.71 593 ALA A CA 1
ATOM 4637 C C . ALA A 1 593 ? -23.109 51.454 9.095 1.00 8.30 593 ALA A C 1
ATOM 4638 O O . ALA A 1 593 ? -22.665 52.422 9.737 1.00 4.63 593 ALA A O 1
ATOM 4640 N N . HIS A 1 594 ? -23.665 51.574 7.898 1.00 8.57 594 HIS A N 1
ATOM 4641 C CA . HIS A 1 594 ? -24.018 52.872 7.285 1.00 11.51 594 HIS A CA 1
ATOM 4642 C C . HIS A 1 594 ? -24.739 53.834 8.238 1.00 10.02 594 HIS A C 1
ATOM 4643 O O . HIS A 1 594 ? -24.359 55.008 8.349 1.00 9.89 594 HIS A O 1
ATOM 4650 N N . GLU A 1 595 ? -25.793 53.350 8.901 1.00 7.47 595 GLU A N 1
ATOM 4651 C CA . GLU A 1 595 ? -26.542 54.201 9.833 1.00 4.60 595 GLU A CA 1
ATOM 4652 C C . GLU A 1 595 ? -25.632 54.706 10.952 1.00 3.95 595 GLU A C 1
ATOM 4653 O O . GLU A 1 595 ? -25.700 55.882 11.314 1.00 4.10 595 GLU A O 1
ATOM 4659 N N . TYR A 1 596 ? -24.784 53.820 11.488 1.00 3.00 596 TYR A N 1
ATOM 4660 C CA . TYR A 1 596 ? -23.854 54.217 12.559 1.00 3.14 596 TYR A CA 1
ATOM 4661 C C . TYR A 1 596 ? -22.859 55.278 12.082 1.00 3.17 596 TYR A C 1
ATOM 4662 O O . TYR A 1 596 ? -22.640 56.305 12.769 1.00 3.61 596 TYR A O 1
ATOM 4671 N N . LYS A 1 597 ? -22.239 55.040 10.932 1.00 3.35 597 LYS A N 1
ATOM 4672 C CA . LYS A 1 597 ? -21.280 56.012 10.390 1.00 5.29 597 LYS A CA 1
ATOM 4673 C C . LYS A 1 597 ? -21.898 57.406 10.214 1.00 4.84 597 LYS A C 1
ATOM 4674 O O . LYS A 1 597 ? -21.240 58.409 10.511 1.00 4.85 597 LYS A O 1
ATOM 4680 N N . LYS A 1 598 ? -23.154 57.461 9.745 1.00 2.91 598 LYS A N 1
ATOM 4681 C CA . LYS A 1 598 ? -23.886 58.729 9.625 1.00 5.19 598 LYS A CA 1
ATOM 4682 C C . LYS A 1 598 ? -24.413 59.338 10.934 1.00 3.93 598 LYS A C 1
ATOM 4683 O O . LYS A 1 598 ? -24.822 60.500 10.942 1.00 9.90 598 LYS A O 1
ATOM 4689 N N . THR A 1 599 ? -24.418 58.579 12.036 1.00 4.12 599 THR A N 1
ATOM 4690 C CA . THR A 1 599 ? -24.650 59.201 13.340 1.00 4.74 599 THR A CA 1
ATOM 4691 C C . THR A 1 599 ? -23.391 59.907 13.834 1.00 3.42 599 THR A C 1
ATOM 4692 O O . THR A 1 599 ? -23.455 60.992 14.416 1.00 4.62 599 THR A O 1
ATOM 4696 N N . VAL A 1 600 ? -22.240 59.314 13.560 1.00 3.43 600 VAL A N 1
ATOM 4697 C CA . VAL A 1 600 ? -20.966 59.894 13.996 1.00 2.00 600 VAL A CA 1
ATOM 4698 C C . VAL A 1 600 ? -20.605 61.104 13.140 1.00 2.50 600 VAL A C 1
ATOM 4699 O O . VAL A 1 600 ? -20.182 62.126 13.661 1.00 2.00 600 VAL A O 1
ATOM 4703 N N . ILE A 1 601 ? -20.780 60.999 11.825 1.00 2.00 601 ILE A N 1
ATOM 4704 C CA . ILE A 1 601 ? -20.569 62.159 10.949 1.00 2.00 601 ILE A CA 1
ATOM 4705 C C . ILE A 1 601 ? -21.893 62.477 10.270 1.00 2.70 601 ILE A C 1
ATOM 4706 O O . ILE A 1 601 ? -22.195 61.942 9.190 1.00 2.90 601 ILE A O 1
ATOM 4711 N N . LYS A 1 602 ? -22.700 63.319 10.920 1.00 2.00 602 LYS A N 1
ATOM 4712 C CA . LYS A 1 602 ? -24.050 63.604 10.409 1.00 5.38 602 LYS A CA 1
ATOM 4713 C C . LYS A 1 602 ? -24.021 64.174 8.988 1.00 4.82 602 LYS A C 1
ATOM 4714 O O . LYS A 1 602 ? -23.222 65.060 8.669 1.00 6.87 602 LYS A O 1
ATOM 4720 N N . ASP A 1 603 ? -24.878 63.640 8.120 1.00 5.23 603 ASP A N 1
ATOM 4721 C CA . ASP A 1 603 ? -24.801 63.975 6.699 1.00 4.84 603 ASP A CA 1
ATOM 4722 C C . ASP A 1 603 ? -25.349 65.364 6.343 1.00 2.27 603 ASP A C 1
ATOM 4723 O O . ASP A 1 603 ? -24.943 65.958 5.319 1.00 4.95 603 ASP A O 1
ATOM 4728 N N . ASP A 1 604 ? -26.253 65.887 7.178 1.00 4.27 604 ASP A N 1
ATOM 4729 C CA . ASP A 1 604 ? -26.983 67.120 6.859 1.00 4.46 604 ASP A CA 1
ATOM 4730 C C . ASP A 1 604 ? -26.442 68.389 7.543 1.00 2.44 604 ASP A C 1
ATOM 4731 O O . ASP A 1 604 ? -27.024 69.493 7.423 1.00 4.82 604 ASP A O 1
ATOM 4736 N N . ILE A 1 605 ? -25.316 68.247 8.243 1.00 2.40 605 ILE A N 1
ATOM 4737 C CA . ILE A 1 605 ? -24.565 69.410 8.712 1.00 2.00 605 ILE A CA 1
ATOM 4738 C C . ILE A 1 605 ? -23.110 69.279 8.230 1.00 3.03 605 ILE A C 1
ATOM 4739 O O . ILE A 1 605 ? -22.614 68.161 8.050 1.00 2.00 605 ILE A O 1
ATOM 4744 N N . PRO A 1 606 ? -22.421 70.419 8.013 1.00 3.97 606 PRO A N 1
ATOM 4745 C CA . PRO A 1 606 ? -21.040 70.338 7.519 1.00 2.77 606 PRO A CA 1
ATOM 4746 C C . PRO A 1 606 ? -20.071 69.716 8.528 1.00 2.00 606 PRO A C 1
ATOM 4747 O O . PRO A 1 606 ? -20.381 69.618 9.714 1.00 2.00 606 PRO A O 1
ATOM 4751 N N . ALA A 1 607 ? -18.910 69.325 8.022 1.00 2.00 607 ALA A N 1
ATOM 4752 C CA . ALA A 1 607 ? -17.839 68.771 8.843 1.00 2.00 607 ALA A CA 1
ATOM 4753 C C . ALA A 1 607 ? -16.521 69.450 8.529 1.00 2.00 607 ALA A C 1
ATOM 4754 O O . ALA A 1 607 ? -16.228 69.759 7.371 1.00 2.13 607 ALA A O 1
ATOM 4756 N N . VAL A 1 608 ? -15.710 69.633 9.571 1.00 2.00 608 VAL A N 1
ATOM 4757 C CA . VAL A 1 608 ? -14.336 70.094 9.429 1.00 2.00 608 VAL A CA 1
ATOM 4758 C C . VAL A 1 608 ? -13.446 68.996 9.987 1.00 2.00 608 VAL A C 1
ATOM 4759 O O . VAL A 1 608 ? -13.590 68.596 11.153 1.00 2.00 608 VAL A O 1
ATOM 4763 N N . PHE A 1 609 ? -12.594 68.452 9.111 1.00 2.00 609 PHE A N 1
ATOM 4764 C CA . PHE A 1 609 ? -11.693 67.351 9.474 1.00 2.00 609 PHE A CA 1
ATOM 4765 C C . PHE A 1 609 ? -10.370 67.961 9.856 1.00 2.00 609 PHE A C 1
ATOM 4766 O O . PHE A 1 609 ? -9.834 68.761 9.120 1.00 2.41 609 PHE A O 1
ATOM 4774 N N . VAL A 1 610 ? -9.850 67.593 11.027 1.00 2.00 610 VAL A N 1
ATOM 4775 C CA . VAL A 1 610 ? -8.629 68.178 11.570 1.00 2.00 610 VAL A CA 1
ATOM 4776 C C . VAL A 1 610 ? -7.685 67.042 12.002 1.00 2.00 610 VAL A C 1
ATOM 4777 O O . VAL A 1 610 ? -8.009 66.239 12.895 1.00 2.00 610 VAL A O 1
ATOM 4781 N N . GLU A 1 611 ? -6.510 66.982 11.375 1.00 2.00 611 GLU A N 1
ATOM 4782 C CA . GLU A 1 611 ? -5.521 65.950 11.720 1.00 2.00 611 GLU A CA 1
ATOM 4783 C C . GLU A 1 611 ? -4.151 66.486 11.333 1.00 2.00 611 GLU A C 1
ATOM 4784 O O . GLU A 1 611 ? -4.021 67.059 10.254 1.00 2.00 611 GLU A O 1
ATOM 4798 N N . ALA A 1 613 ? -1.597 65.627 9.731 1.00 2.00 613 ALA A N 1
ATOM 4799 C CA . ALA A 1 613 ? -1.058 64.705 8.726 1.00 2.00 613 ALA A CA 1
ATOM 4800 C C . ALA A 1 613 ? -1.573 65.201 7.366 1.00 2.00 613 ALA A C 1
ATOM 4801 O O . ALA A 1 613 ? -2.440 66.097 7.298 1.00 2.00 613 ALA A O 1
ATOM 4803 N N . GLN A 1 614 ? -1.090 64.592 6.288 1.00 2.00 614 GLN A N 1
ATOM 4804 C CA . GLN A 1 614 ? -1.549 64.961 4.929 1.00 2.00 614 GLN A CA 1
ATOM 4805 C C . GLN A 1 614 ? -3.016 64.476 4.833 1.00 2.00 614 GLN A C 1
ATOM 4806 O O . GLN A 1 614 ? -3.286 63.294 5.068 1.00 2.00 614 GLN A O 1
ATOM 4812 N N . PRO A 1 615 ? -3.968 65.389 4.561 1.00 2.00 615 PRO A N 1
ATOM 4813 C CA . PRO A 1 615 ? -5.389 65.110 4.799 1.00 2.00 615 PRO A CA 1
ATOM 4814 C C . PRO A 1 615 ? -6.217 64.719 3.577 1.00 2.00 615 PRO A C 1
ATOM 4815 O O . PRO A 1 615 ? -7.437 64.674 3.691 1.00 2.47 615 PRO A O 1
ATOM 4819 N N . ASP A 1 616 ? -5.587 64.439 2.437 1.00 2.00 616 ASP A N 1
ATOM 4820 C CA . ASP A 1 616 ? -6.358 64.193 1.205 1.00 3.73 616 ASP A CA 1
ATOM 4821 C C . ASP A 1 616 ? -7.374 63.033 1.318 1.00 2.57 616 ASP A C 1
ATOM 4822 O O . ASP A 1 616 ? -8.404 63.054 0.624 1.00 4.61 616 ASP A O 1
ATOM 4835 N N . TRP A 1 618 ? -9.356 62.329 3.687 1.00 2.00 618 TRP A N 1
ATOM 4836 C CA . TRP A 1 618 ? -10.576 62.644 4.435 1.00 2.00 618 TRP A CA 1
ATOM 4837 C C . TRP A 1 618 ? -11.751 63.047 3.542 1.00 2.00 618 TRP A C 1
ATOM 4838 O O . TRP A 1 618 ? -12.896 62.982 3.971 1.00 2.34 618 TRP A O 1
ATOM 4849 N N . TYR A 1 619 ? -11.489 63.480 2.307 1.00 2.00 619 TYR A N 1
ATOM 4850 C CA . TYR A 1 619 ? -12.600 63.854 1.420 1.00 2.27 619 TYR A CA 1
ATOM 4851 C C . TYR A 1 619 ? -13.590 62.687 1.208 1.00 2.00 619 TYR A C 1
ATOM 4852 O O . TYR A 1 619 ? -14.765 62.932 0.906 1.00 3.00 619 TYR A O 1
ATOM 4861 N N . LYS A 1 620 ? -13.121 61.446 1.332 1.00 2.00 620 LYS A N 1
ATOM 4862 C CA . LYS A 1 620 ? -14.015 60.277 1.299 1.00 2.00 620 LYS A CA 1
ATOM 4863 C C . LYS A 1 620 ? -15.200 60.406 2.282 1.00 2.00 620 LYS A C 1
ATOM 4864 O O . LYS A 1 620 ? -16.287 59.895 2.009 1.00 2.29 620 LYS A O 1
ATOM 4870 N N . TYR A 1 621 ? -14.972 61.071 3.428 1.00 2.00 621 TYR A N 1
ATOM 4871 C CA . TYR A 1 621 ? -15.970 61.115 4.520 1.00 2.00 621 TYR A CA 1
ATOM 4872 C C . TYR A 1 621 ? -16.756 62.443 4.568 1.00 2.64 621 TYR A C 1
ATOM 4873 O O . TYR A 1 621 ? -17.551 62.656 5.479 1.00 2.00 621 TYR A O 1
ATOM 4890 N N . PRO A 1 623 ? -19.471 65.044 4.466 1.00 2.39 623 PRO A N 1
ATOM 4891 C CA . PRO A 1 623 ? -20.934 64.867 4.420 1.00 3.88 623 PRO A CA 1
ATOM 4892 C C . PRO A 1 623 ? -21.555 65.566 3.218 1.00 3.35 623 PRO A C 1
ATOM 4893 O O . PRO A 1 623 ? -20.913 66.409 2.583 1.00 3.84 623 PRO A O 1
ATOM 4897 N N . LYS A 1 624 ? -22.777 65.178 2.889 1.00 5.29 624 LYS A N 1
ATOM 4898 C CA . LYS A 1 624 ? -23.540 65.846 1.836 1.00 5.18 624 LYS A CA 1
ATOM 4899 C C . LYS A 1 624 ? -23.576 67.374 2.017 1.00 5.48 624 LYS A C 1
ATOM 4900 O O . LYS A 1 624 ? -23.544 68.116 1.045 1.00 6.73 624 LYS A O 1
ATOM 4906 N N . ALA A 1 625 ? -23.645 67.828 3.271 1.00 3.48 625 ALA A N 1
ATOM 4907 C CA . ALA A 1 625 ? -23.750 69.247 3.616 1.00 4.40 625 ALA A CA 1
ATOM 4908 C C . ALA A 1 625 ? -22.452 70.030 3.394 1.00 5.28 625 ALA A C 1
ATOM 4909 O O . ALA A 1 625 ? -22.441 71.264 3.448 1.00 8.23 625 ALA A O 1
ATOM 4911 N N . GLY A 1 626 ? -21.365 69.306 3.140 1.00 3.51 626 GLY A N 1
ATOM 4912 C CA . GLY A 1 626 ? -20.067 69.912 2.808 1.00 3.90 626 GLY A CA 1
ATOM 4913 C C . GLY A 1 626 ? -19.139 70.115 3.989 1.00 2.00 626 GLY A C 1
ATOM 4914 O O . GLY A 1 626 ? -19.264 69.430 4.997 1.00 2.08 626 GLY A O 1
ATOM 4915 N N . GLY A 1 627 ? -18.250 71.100 3.870 1.00 3.26 627 GLY A N 1
ATOM 4916 C CA . GLY A 1 627 ? -17.176 71.321 4.849 1.00 2.74 627 GLY A CA 1
ATOM 4917 C C . GLY A 1 627 ? -15.807 71.346 4.205 1.00 2.85 627 GLY A C 1
ATOM 4918 O O . GLY A 1 627 ? -15.666 71.588 2.998 1.00 4.02 627 GLY A O 1
ATOM 4919 N N . GLU A 1 628 ? -14.774 71.098 5.005 1.00 2.00 628 GLU A N 1
ATOM 4920 C CA . GLU A 1 628 ? -13.415 71.146 4.477 1.00 2.00 628 GLU A CA 1
ATOM 4921 C C . GLU A 1 628 ? -12.475 70.366 5.362 1.00 2.00 628 GLU A C 1
ATOM 4922 O O . GLU A 1 628 ? -12.868 69.888 6.445 1.00 2.00 628 GLU A O 1
ATOM 4928 N N . VAL A 1 629 ? -11.242 70.198 4.884 1.00 2.00 629 VAL A N 1
ATOM 4929 C CA . VAL A 1 629 ? -10.203 69.458 5.636 1.00 2.00 629 VAL A CA 1
ATOM 4930 C C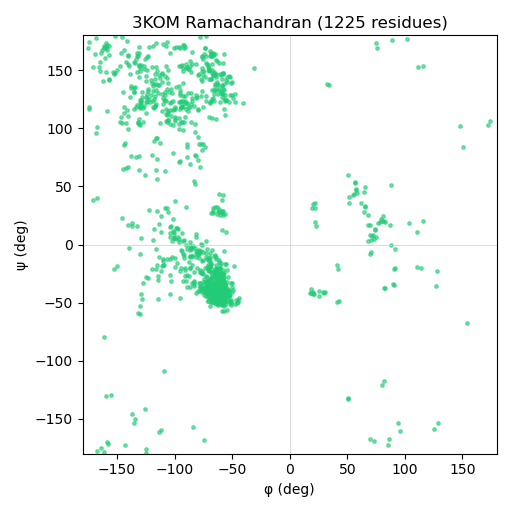 . VAL A 1 629 ? -9.086 70.398 6.067 1.00 3.25 629 VAL A C 1
ATOM 4931 O O . VAL A 1 629 ? -8.786 71.393 5.386 1.00 4.17 629 VAL A O 1
ATOM 4935 N N . LYS A 1 630 ? -8.514 70.124 7.236 1.00 2.00 630 LYS A N 1
ATOM 4936 C CA . LYS A 1 630 ? -7.389 70.920 7.723 1.00 2.00 630 LYS A CA 1
ATOM 4937 C C . LYS A 1 630 ? -6.313 69.953 8.157 1.00 2.00 630 LYS A C 1
ATOM 4938 O O . LYS A 1 630 ? -6.457 69.236 9.161 1.00 2.00 630 LYS A O 1
ATOM 4944 N N . GLY A 1 631 ? -5.250 69.892 7.358 1.00 2.00 631 GLY A N 1
ATOM 4945 C CA . GLY A 1 631 ? -4.123 69.000 7.631 1.00 2.00 631 GLY A CA 1
ATOM 4946 C C . GLY A 1 631 ? -2.823 69.753 7.426 1.00 2.00 631 GLY A C 1
ATOM 4947 O O . GLY A 1 631 ? -2.788 71.002 7.573 1.00 2.00 631 GLY A O 1
ATOM 4948 N N . ILE A 1 632 ? -1.768 68.994 7.101 1.00 2.00 632 ILE A N 1
ATOM 4949 C CA A ILE A 1 632 ? -0.452 69.545 6.762 0.50 2.00 632 ILE A CA 1
ATOM 4950 C CA B ILE A 1 632 ? -0.481 69.582 6.747 0.50 2.00 632 ILE A CA 1
ATOM 4951 C C . ILE A 1 632 ? 0.032 68.990 5.424 1.00 2.00 632 ILE A C 1
ATOM 4952 O O . ILE A 1 632 ? 0.020 67.775 5.209 1.00 2.00 632 ILE A O 1
ATOM 4961 N N . TYR A 1 633 ? 0.462 69.877 4.537 1.00 2.00 633 TYR A N 1
ATOM 4962 C CA . TYR A 1 633 ? 0.908 69.487 3.191 1.00 2.00 633 TYR A CA 1
ATOM 4963 C C . TYR A 1 633 ? 2.407 69.719 2.976 1.00 3.20 633 TYR A C 1
ATOM 4964 O O . TYR A 1 633 ? 2.954 69.288 1.971 1.00 7.57 633 TYR A O 1
ATOM 4973 N N . SER A 1 634 ? 3.078 70.414 3.888 1.00 2.00 634 SER A N 1
ATOM 4974 C CA . SER A 1 634 ? 4.513 70.636 3.712 1.00 2.00 634 SER A CA 1
ATOM 4975 C C . SER A 1 634 ? 5.289 69.784 4.693 1.00 3.66 634 SER A C 1
ATOM 4976 O O . SER A 1 634 ? 4.722 69.158 5.605 1.00 5.49 634 SER A O 1
ATOM 4979 N N . PHE A 1 635 ? 6.600 69.750 4.521 1.00 2.00 635 PHE A N 1
ATOM 4980 C CA . PHE A 1 635 ? 7.416 69.232 5.594 1.00 2.00 635 PHE A CA 1
ATOM 4981 C C . PHE A 1 635 ? 7.381 70.165 6.798 1.00 2.00 635 PHE A C 1
ATOM 4982 O O . PHE A 1 635 ? 6.953 71.330 6.706 1.00 2.38 635 PHE A O 1
ATOM 4990 N N . GLY A 1 636 ? 7.825 69.667 7.943 1.00 2.00 636 GLY A N 1
ATOM 4991 C CA . GLY A 1 636 ? 7.789 70.469 9.166 1.00 2.20 636 GLY A CA 1
ATOM 4992 C C . GLY A 1 636 ? 8.963 71.410 9.357 1.00 2.71 636 GLY A C 1
ATOM 4993 O O . GLY A 1 636 ? 9.634 71.813 8.392 1.00 3.58 636 GLY A O 1
ATOM 4994 N N . GLU A 1 637 ? 9.212 71.774 10.622 1.00 2.90 637 GLU A N 1
ATOM 4995 C CA . GLU A 1 637 ? 10.251 72.734 10.988 1.00 2.00 637 GLU A CA 1
ATOM 4996 C C . GLU A 1 637 ? 10.829 72.357 12.354 1.00 2.00 637 GLU A C 1
ATOM 4997 O O . GLU A 1 637 ? 10.157 71.737 13.177 1.00 2.00 637 GLU A O 1
ATOM 5003 N N . SER A 1 638 ? 12.080 72.735 12.599 1.00 2.90 638 SER A N 1
ATOM 5004 C CA . SER A 1 638 ? 12.682 72.529 13.925 1.00 2.00 638 SER A CA 1
ATOM 5005 C C . SER A 1 638 ? 12.332 73.701 14.844 1.00 2.00 638 SER A C 1
ATOM 5006 O O . SER A 1 638 ? 12.896 74.786 14.724 1.00 3.88 638 SER A O 1
ATOM 5009 N N . ALA A 1 639 ? 11.413 73.446 15.777 1.00 2.00 639 ALA A N 1
ATOM 5010 C CA . ALA A 1 639 ? 11.028 74.469 16.798 1.00 2.00 639 ALA A CA 1
ATOM 5011 C C . ALA A 1 639 ? 10.293 73.740 17.925 1.00 2.00 639 ALA A C 1
ATOM 5012 O O . ALA A 1 639 ? 9.835 72.624 17.744 1.00 2.00 639 ALA A O 1
ATOM 5014 N N . PRO A 1 640 ? 10.137 74.398 19.082 1.00 2.00 640 PRO A N 1
ATOM 5015 C CA . PRO A 1 640 ? 9.194 73.886 20.057 1.00 2.00 640 PRO A CA 1
ATOM 5016 C C . PRO A 1 640 ? 7.800 73.661 19.459 1.00 2.36 640 PRO A C 1
ATOM 5017 O O . PRO A 1 640 ? 7.335 74.444 18.608 1.00 3.47 640 PRO A O 1
ATOM 5021 N N . ALA A 1 641 ? 7.148 72.618 19.943 1.00 2.00 641 ALA A N 1
ATOM 5022 C CA . ALA A 1 641 ? 5.806 72.209 19.504 1.00 2.00 641 ALA A CA 1
ATOM 5023 C C . ALA A 1 641 ? 4.849 73.410 19.443 1.00 3.22 641 ALA A C 1
ATOM 5024 O O . ALA A 1 641 ? 4.184 73.589 18.418 1.00 3.20 641 ALA A O 1
ATOM 5026 N N . GLU A 1 642 ? 4.810 74.245 20.488 1.00 4.49 642 GLU A N 1
ATOM 5027 C CA . GLU A 1 642 ? 3.874 75.380 20.505 1.00 6.52 642 GLU A CA 1
ATOM 5028 C C . GLU A 1 642 ? 4.045 76.273 19.267 1.00 7.07 642 GLU A C 1
ATOM 5029 O O . GLU A 1 642 ? 3.058 76.698 18.641 1.00 5.27 642 GLU A O 1
ATOM 5035 N N . ASP A 1 643 ? 5.295 76.539 18.883 1.00 4.80 643 ASP A N 1
ATOM 5036 C CA . ASP A 1 643 ? 5.553 77.425 17.745 1.00 5.01 643 ASP A CA 1
ATOM 5037 C C . ASP A 1 643 ? 5.129 76.737 16.438 1.00 2.84 643 ASP A C 1
ATOM 5038 O O . ASP A 1 643 ? 4.625 77.376 15.500 1.00 4.53 643 ASP A O 1
ATOM 5043 N N . LEU A 1 644 ? 5.341 75.433 16.364 1.00 2.00 644 LEU A N 1
ATOM 5044 C CA . LEU A 1 644 ? 4.865 74.693 15.206 1.00 2.99 644 LEU A CA 1
ATOM 5045 C C . LEU A 1 644 ? 3.335 74.683 15.080 1.00 3.55 644 LEU A C 1
ATOM 5046 O O . LEU A 1 644 ? 2.812 74.810 13.968 1.00 2.13 644 LEU A O 1
ATOM 5051 N N . PHE A 1 645 ? 2.607 74.521 16.200 1.00 2.00 645 PHE A N 1
ATOM 5052 C CA . PHE A 1 645 ? 1.143 74.533 16.103 1.00 2.00 645 PHE A CA 1
ATOM 5053 C C . PHE A 1 645 ? 0.653 75.887 15.566 1.00 2.21 645 PHE A C 1
ATOM 5054 O O . PHE A 1 645 ? -0.268 75.931 14.773 1.00 2.00 645 PHE A O 1
ATOM 5062 N N . LYS A 1 646 ? 1.283 76.983 15.985 1.00 2.14 646 LYS A N 1
ATOM 5063 C CA . LYS A 1 646 ? 0.917 78.316 15.494 1.00 2.33 646 LYS A CA 1
ATOM 5064 C C . LYS A 1 646 ? 1.249 78.429 13.997 1.00 3.72 646 LYS A C 1
ATOM 5065 O O . LYS A 1 646 ? 0.452 78.928 13.190 1.00 4.40 646 LYS A O 1
ATOM 5071 N N . ARG A 1 647 ? 2.436 77.959 13.630 1.00 3.65 647 ARG A N 1
ATOM 5072 C CA . ARG A 1 647 ? 2.903 78.070 12.254 1.00 3.75 647 ARG A CA 1
ATOM 5073 C C . ARG A 1 647 ? 1.982 77.327 11.304 1.00 2.90 647 ARG A C 1
ATOM 5074 O O . ARG A 1 647 ? 1.641 77.852 10.226 1.00 5.49 647 ARG A O 1
ATOM 5082 N N . PHE A 1 648 ? 1.546 76.131 11.713 1.00 2.65 648 PHE A N 1
ATOM 5083 C CA . PHE A 1 648 ? 0.744 75.281 10.846 1.00 4.75 648 PHE A CA 1
ATOM 5084 C C . PHE A 1 648 ? -0.775 75.379 11.051 1.00 4.95 648 PHE A C 1
ATOM 5085 O O . PHE A 1 648 ? -1.534 74.692 10.364 1.00 3.88 648 PHE A O 1
ATOM 5093 N N . GLY A 1 649 ? -1.206 76.255 11.961 1.00 2.00 649 GLY A N 1
ATOM 5094 C CA . GLY A 1 649 ? -2.626 76.552 12.116 1.00 2.67 649 GLY A CA 1
ATOM 5095 C C . GLY A 1 649 ? -3.433 75.585 12.966 1.00 2.79 649 GLY A C 1
ATOM 5096 O O . GLY A 1 649 ? -4.658 75.565 12.884 1.00 2.42 649 GLY A O 1
ATOM 5097 N N . PHE A 1 650 ? -2.757 74.806 13.812 1.00 2.00 650 PHE A N 1
ATOM 5098 C CA . PHE A 1 650 ? -3.474 73.918 14.735 1.00 2.00 650 PHE A CA 1
ATOM 5099 C C . PHE A 1 650 ? -3.588 74.621 16.070 1.00 2.19 650 PHE A C 1
ATOM 5100 O O . PHE A 1 650 ? -2.920 74.258 17.032 1.00 3.55 650 PHE A O 1
ATOM 5108 N N . THR A 1 651 ? -4.432 75.649 16.081 1.00 2.00 651 THR A N 1
ATOM 5109 C CA . THR A 1 651 ? -4.646 76.482 17.271 1.00 2.00 651 THR A CA 1
ATOM 5110 C C . THR A 1 651 ? -6.146 76.585 17.463 1.00 2.00 651 THR A C 1
ATOM 5111 O O . THR A 1 651 ? -6.913 76.495 16.503 1.00 2.00 651 THR A O 1
ATOM 5115 N N . VAL A 1 652 ? -6.564 76.815 18.706 1.00 2.00 652 VAL A N 1
ATOM 5116 C CA . VAL A 1 652 ? -7.972 76.982 18.958 1.00 3.23 652 VAL A CA 1
ATOM 5117 C C . VAL A 1 652 ? -8.521 78.124 18.105 1.00 3.87 652 VAL A C 1
ATOM 5118 O O . VAL A 1 652 ? -9.626 78.013 17.547 1.00 3.05 652 VAL A O 1
ATOM 5122 N N . GLU A 1 653 ? -7.747 79.212 17.990 1.00 2.00 653 GLU A N 1
ATOM 5123 C CA . GLU A 1 653 ? -8.208 80.390 17.252 1.00 3.02 653 GLU A CA 1
ATOM 5124 C C . GLU A 1 653 ? -8.385 80.088 15.769 1.00 2.80 653 GLU A C 1
ATOM 5125 O O . GLU A 1 653 ? -9.384 80.482 15.154 1.00 3.46 653 GLU A O 1
ATOM 5131 N N . ASN A 1 654 ? -7.438 79.356 15.186 1.00 2.00 654 ASN A N 1
ATOM 5132 C CA . ASN A 1 654 ? -7.522 79.165 13.758 1.00 2.00 654 ASN A CA 1
ATOM 5133 C C . ASN A 1 654 ? -8.621 78.185 13.408 1.00 2.86 654 ASN A C 1
ATOM 5134 O O . ASN A 1 654 ? -9.339 78.370 12.445 1.00 2.63 654 ASN A O 1
ATOM 5139 N N . ILE A 1 655 ? -8.750 77.112 14.172 1.00 2.00 655 ILE A N 1
ATOM 5140 C CA . ILE A 1 655 ? -9.770 76.133 13.844 1.00 2.00 655 ILE A CA 1
ATOM 5141 C C . ILE A 1 655 ? -11.143 76.776 14.091 1.00 2.00 655 ILE A C 1
ATOM 5142 O O . ILE A 1 655 ? -12.090 76.500 13.368 1.00 2.00 655 ILE A O 1
ATOM 5147 N N . SER A 1 656 ? -11.246 77.619 15.120 1.00 2.00 656 SER A N 1
ATOM 5148 C CA . SER A 1 656 ? -12.476 78.359 15.362 1.00 2.00 656 SER A CA 1
ATOM 5149 C C . SER A 1 656 ? -12.803 79.217 14.152 1.00 2.16 656 SER A C 1
ATOM 5150 O O . SER A 1 656 ? -13.961 79.304 13.760 1.00 3.37 656 SER A O 1
ATOM 5153 N N . ASN A 1 657 ? -11.796 79.870 13.574 1.00 3.52 657 ASN A N 1
ATOM 5154 C CA . ASN A 1 657 ? -12.065 80.754 12.453 1.00 5.97 657 ASN A CA 1
ATOM 5155 C C . ASN A 1 657 ? -12.555 79.970 11.243 1.00 4.35 657 ASN A C 1
ATOM 5156 O O . ASN A 1 657 ? -13.398 80.454 10.469 1.00 5.61 657 ASN A O 1
ATOM 5161 N N . ILE A 1 658 ? -12.050 78.747 11.099 1.00 3.74 658 ILE A N 1
ATOM 5162 C CA . ILE A 1 658 ? -12.508 77.877 10.028 1.00 2.00 658 ILE A CA 1
ATOM 5163 C C . ILE A 1 658 ? -13.973 77.467 10.256 1.00 3.97 658 ILE A C 1
ATOM 5164 O O . ILE A 1 658 ? -14.796 77.508 9.332 1.00 2.85 658 ILE A O 1
ATOM 5169 N N . VAL A 1 659 ? -14.290 77.033 11.477 1.00 2.00 659 VAL A N 1
ATOM 5170 C CA . VAL A 1 659 ? -15.650 76.620 11.828 1.00 2.00 659 VAL A CA 1
ATOM 5171 C C . VAL A 1 659 ? -16.641 77.767 11.635 1.00 2.19 659 VAL A C 1
ATOM 5172 O O . VAL A 1 659 ? -17.780 77.550 11.203 1.00 3.99 659 VAL A O 1
ATOM 5176 N N . ALA A 1 660 ? -16.185 78.985 11.932 1.00 2.00 660 ALA A N 1
ATOM 5177 C CA . ALA A 1 660 ? -17.031 80.171 11.894 1.00 6.52 660 ALA A CA 1
ATOM 5178 C C . ALA A 1 660 ? -17.619 80.436 10.511 1.00 7.52 660 ALA A C 1
ATOM 5179 O O . ALA A 1 660 ? -18.644 81.123 10.403 1.00 9.52 660 ALA A O 1
ATOM 5181 N N . LYS A 1 661 ? -16.953 79.926 9.467 1.00 6.58 661 LYS A N 1
ATOM 5182 C CA . LYS A 1 661 ? -17.412 80.064 8.082 1.00 9.93 661 LYS A CA 1
ATOM 5183 C C . LYS A 1 661 ? -18.744 79.349 7.834 1.00 12.02 661 LYS A C 1
ATOM 5184 O O . LYS A 1 661 ? -19.473 79.688 6.891 1.00 13.28 661 LYS A O 1
ATOM 5190 N N . TYR A 1 662 ? -19.078 78.391 8.697 1.00 8.90 662 TYR A N 1
ATOM 5191 C CA . TYR A 1 662 ? -20.211 77.508 8.443 1.00 6.67 662 TYR A CA 1
ATOM 5192 C C . TYR A 1 662 ? -21.389 77.745 9.386 1.00 9.17 662 TYR A C 1
ATOM 5193 O O . TYR A 1 662 ? -22.505 77.332 9.096 1.00 11.85 662 TYR A O 1
ATOM 5202 N N . VAL A 1 663 ? -21.153 78.403 10.510 1.00 8.29 663 VAL A N 1
ATOM 5203 C CA . VAL A 1 663 ? -22.177 78.408 11.546 1.00 11.31 663 VAL A CA 1
ATOM 5204 C C . VAL A 1 663 ? -22.645 79.807 11.922 1.00 13.27 663 VAL A C 1
ATOM 5205 O O . VAL A 1 663 ? -22.240 80.804 11.313 1.00 15.59 663 VAL A O 1
ATOM 5210 N N . SER B 1 4 ? 51.086 70.502 19.059 1.00 39.53 4 SER B N 1
ATOM 5211 C CA . SER B 1 4 ? 50.989 71.946 18.696 1.00 39.73 4 SER B CA 1
ATOM 5212 C C . SER B 1 4 ? 49.610 72.539 18.983 1.00 38.39 4 SER B C 1
ATOM 5213 O O . SER B 1 4 ? 49.435 73.756 18.912 1.00 39.60 4 SER B O 1
ATOM 5216 N N . ILE B 1 5 ? 48.638 71.687 19.304 1.00 36.76 5 ILE B N 1
ATOM 5217 C CA . ILE B 1 5 ? 47.274 72.156 19.569 1.00 33.74 5 ILE B CA 1
ATOM 5218 C C . ILE B 1 5 ? 46.891 72.127 21.051 1.00 31.90 5 ILE B C 1
ATOM 5219 O O . ILE B 1 5 ? 46.746 71.054 21.641 1.00 31.02 5 ILE B O 1
ATOM 5224 N N . PRO B 1 6 ? 46.722 73.316 21.654 1.00 29.56 6 PRO B N 1
ATOM 5225 C CA . PRO B 1 6 ? 46.194 73.416 23.014 1.00 28.22 6 PRO B CA 1
ATOM 5226 C C . PRO B 1 6 ? 44.780 72.850 23.094 1.00 27.07 6 PRO B C 1
ATOM 5227 O O . PRO B 1 6 ? 43.950 73.146 22.228 1.00 28.25 6 PRO B O 1
ATOM 5231 N N . ARG B 1 7 ? 44.520 72.035 24.117 1.00 24.50 7 ARG B N 1
ATOM 5232 C CA A ARG B 1 7 ? 43.190 71.479 24.358 0.50 21.75 7 ARG B CA 1
ATOM 5233 C CA B ARG B 1 7 ? 43.191 71.477 24.333 0.50 22.02 7 ARG B CA 1
ATOM 5234 C C . ARG B 1 7 ? 42.143 72.587 24.387 1.00 20.20 7 ARG B C 1
ATOM 5235 O O . ARG B 1 7 ? 40.967 72.351 24.117 1.00 18.37 7 ARG B O 1
ATOM 5250 N N . GLU B 1 8 ? 42.571 73.798 24.746 1.00 17.68 8 GLU B N 1
ATOM 5251 C CA . GLU B 1 8 ? 41.653 74.925 24.797 1.00 16.37 8 GLU B CA 1
ATOM 5252 C C . GLU B 1 8 ? 40.926 75.084 23.462 1.00 15.05 8 GLU B C 1
ATOM 5253 O O . GLU B 1 8 ? 39.723 75.380 23.428 1.00 12.90 8 GLU B O 1
ATOM 5259 N N . PHE B 1 9 ? 41.641 74.840 22.366 1.00 10.32 9 PHE B N 1
ATOM 5260 C CA . PHE B 1 9 ? 41.078 75.078 21.043 1.00 9.72 9 PHE B CA 1
ATOM 5261 C C . PHE B 1 9 ? 39.979 74.071 20.683 1.00 8.14 9 PHE B C 1
ATOM 5262 O O . PHE B 1 9 ? 39.022 74.439 19.995 1.00 7.43 9 PHE B O 1
ATOM 5270 N N . SER B 1 10 ? 40.101 72.821 21.143 1.00 4.88 10 SER B N 1
ATOM 5271 C CA . SER B 1 10 ? 39.011 71.862 20.940 1.00 3.21 10 SER B CA 1
ATOM 5272 C C . SER B 1 10 ? 37.919 72.005 21.997 1.00 2.70 10 SER B C 1
ATOM 5273 O O . SER B 1 10 ? 36.747 71.756 21.730 1.00 4.59 10 SER B O 1
ATOM 5276 N N . ASN B 1 11 ? 38.296 72.406 23.210 1.00 2.90 11 ASN B N 1
ATOM 5277 C CA . ASN B 1 11 ? 37.295 72.646 24.229 1.00 5.68 11 ASN B CA 1
ATOM 5278 C C . ASN B 1 11 ? 36.293 73.722 23.810 1.00 5.79 11 ASN B C 1
ATOM 5279 O O . ASN B 1 11 ? 35.159 73.723 24.288 1.00 7.61 11 ASN B O 1
ATOM 5284 N N . ALA B 1 12 ? 36.699 74.608 22.899 1.00 5.18 12 ALA B N 1
ATOM 5285 C CA . ALA B 1 12 ? 35.759 75.581 22.330 1.00 5.37 12 ALA B CA 1
ATOM 5286 C C . ALA B 1 12 ? 34.517 74.891 21.741 1.00 5.18 12 ALA B C 1
ATOM 5287 O O . ALA B 1 12 ? 33.386 75.357 21.954 1.00 4.95 12 ALA B O 1
ATOM 5289 N N . ILE B 1 13 ? 34.712 73.795 20.996 1.00 3.46 13 ILE B N 1
ATOM 5290 C CA . ILE B 1 13 ? 33.570 73.039 20.443 1.00 3.30 13 ILE B CA 1
ATOM 5291 C C . ILE B 1 13 ? 32.708 72.510 21.586 1.00 4.95 13 ILE B C 1
ATOM 5292 O O . ILE B 1 13 ? 31.476 72.571 21.530 1.00 3.94 13 ILE B O 1
ATOM 5297 N N . ARG B 1 14 ? 33.368 71.991 22.618 1.00 5.45 14 ARG B N 1
ATOM 5298 C CA . ARG B 1 14 ? 32.672 71.420 23.767 1.00 6.16 14 ARG B CA 1
ATOM 5299 C C . ARG B 1 14 ? 31.734 72.421 24.427 1.00 5.91 14 ARG B C 1
ATOM 5300 O O . ARG B 1 14 ? 30.554 72.123 24.637 1.00 5.48 14 ARG B O 1
ATOM 5308 N N . PHE B 1 15 ? 32.241 73.619 24.705 1.00 5.42 15 PHE B N 1
ATOM 5309 C CA . PHE B 1 15 ? 31.436 74.610 25.412 1.00 6.79 15 PHE B CA 1
ATOM 5310 C C . PHE B 1 15 ? 30.381 75.281 24.548 1.00 5.62 15 PHE B C 1
ATOM 5311 O O . PHE B 1 15 ? 29.274 75.477 25.012 1.00 5.94 15 PHE B O 1
ATOM 5319 N N . LEU B 1 16 ? 30.669 75.578 23.281 1.00 3.09 16 LEU B N 1
ATOM 5320 C CA . LEU B 1 16 ? 29.564 76.027 22.431 1.00 3.04 16 LEU B CA 1
ATOM 5321 C C . LEU B 1 16 ? 28.435 74.994 22.427 1.00 2.33 16 LEU B C 1
ATOM 5322 O O . LEU B 1 16 ? 27.250 75.352 22.471 1.00 4.48 16 LEU B O 1
ATOM 5327 N N . SER B 1 17 ? 28.780 73.710 22.327 1.00 2.53 17 SER B N 1
ATOM 5328 C CA . SER B 1 17 ? 27.758 72.656 22.288 1.00 2.00 17 SER B CA 1
ATOM 5329 C C . SER B 1 17 ? 27.003 72.538 23.614 1.00 3.89 17 SER B C 1
ATOM 5330 O O . SER B 1 17 ? 25.786 72.425 23.623 1.00 5.48 17 SER B O 1
ATOM 5333 N N . ILE B 1 18 ? 27.717 72.593 24.732 1.00 5.06 18 ILE B N 1
ATOM 5334 C CA . ILE B 1 18 ? 27.053 72.494 26.030 1.00 7.59 18 ILE B CA 1
ATOM 5335 C C . ILE B 1 18 ? 26.125 73.692 26.243 1.00 8.86 18 ILE B C 1
ATOM 5336 O O . ILE B 1 18 ? 24.972 73.540 26.655 1.00 10.06 18 ILE B O 1
ATOM 5341 N N . ASP B 1 19 ? 26.629 74.881 25.939 1.00 7.53 19 ASP B N 1
ATOM 5342 C CA . ASP B 1 19 ? 25.911 76.117 26.213 1.00 5.85 19 ASP B CA 1
ATOM 5343 C C . ASP B 1 19 ? 24.672 76.264 25.311 1.00 6.50 19 ASP B C 1
ATOM 5344 O O . ASP B 1 19 ? 23.600 76.655 25.773 1.00 7.58 19 ASP B O 1
ATOM 5349 N N . ALA B 1 20 ? 24.810 75.921 24.033 1.00 6.58 20 ALA B N 1
ATOM 5350 C CA . ALA B 1 20 ? 23.678 75.962 23.124 1.00 4.40 20 ALA B CA 1
ATOM 5351 C C . ALA B 1 20 ? 22.554 75.014 23.538 1.00 5.72 20 ALA B C 1
ATOM 5352 O O . ALA B 1 20 ? 21.375 75.365 23.447 1.00 6.15 20 ALA B O 1
ATOM 5354 N N . THR B 1 21 ? 22.911 73.792 23.935 1.00 3.86 21 THR B N 1
ATOM 5355 C CA . THR B 1 21 ? 21.892 72.802 24.283 1.00 4.26 21 THR B CA 1
ATOM 5356 C C . THR B 1 21 ? 21.212 73.132 25.626 1.00 6.83 21 THR B C 1
ATOM 5357 O O . THR B 1 21 ? 20.003 72.933 25.791 1.00 8.03 21 THR B O 1
ATOM 5361 N N . LEU B 1 22 ? 21.986 73.658 26.571 1.00 4.71 22 LEU B N 1
ATOM 5362 C CA . LEU B 1 22 ? 21.412 74.147 27.818 1.00 7.26 22 LEU B CA 1
ATOM 5363 C C . LEU B 1 22 ? 20.368 75.260 27.551 1.00 7.39 22 LEU B C 1
ATOM 5364 O O . LEU B 1 22 ? 19.254 75.223 28.105 1.00 9.67 22 LEU B O 1
ATOM 5369 N N . LYS B 1 23 ? 20.705 76.227 26.695 1.00 4.97 23 LYS B N 1
ATOM 5370 C CA . LYS B 1 23 ? 19.800 77.348 26.429 1.00 6.65 23 LYS B CA 1
ATOM 5371 C C . LYS B 1 23 ? 18.540 76.877 25.699 1.00 4.82 23 LYS B C 1
ATOM 5372 O O . LYS B 1 23 ? 17.436 77.292 26.045 1.00 5.57 23 LYS B O 1
ATOM 5378 N N . ALA B 1 24 ? 18.720 76.013 24.693 1.00 5.85 24 ALA B N 1
ATOM 5379 C CA . ALA B 1 24 ? 17.591 75.409 23.980 1.00 5.56 24 ALA B CA 1
ATOM 5380 C C . ALA B 1 24 ? 16.716 74.496 24.847 1.00 7.03 24 ALA B C 1
ATOM 5381 O O . ALA B 1 24 ? 15.570 74.211 24.481 1.00 6.61 24 ALA B O 1
ATOM 5383 N N . LYS B 1 25 ? 17.266 74.019 25.967 1.00 6.68 25 LYS B N 1
ATOM 5384 C CA . LYS B 1 25 ? 16.623 72.974 26.756 1.00 9.92 25 LYS B CA 1
ATOM 5385 C C . LYS B 1 25 ? 16.253 71.779 25.877 1.00 8.25 25 LYS B C 1
ATOM 5386 O O . LYS B 1 25 ? 15.231 71.142 26.112 1.00 8.78 25 LYS B O 1
ATOM 5392 N N . SER B 1 26 ? 17.091 71.473 24.883 1.00 7.29 26 SER B N 1
ATOM 5393 C CA . SER B 1 26 ? 16.819 70.433 23.888 1.00 7.01 26 SER B CA 1
ATOM 5394 C C . SER B 1 26 ? 18.137 70.121 23.181 1.00 7.43 26 SER B C 1
ATOM 5395 O O . SER B 1 26 ? 19.006 70.988 23.053 1.00 9.49 26 SER B O 1
ATOM 5398 N N . GLY B 1 27 ? 18.308 68.885 22.731 1.00 11.29 27 GLY B N 1
ATOM 5399 C CA . GLY B 1 27 ? 19.554 68.557 22.049 1.00 12.29 27 GLY B CA 1
ATOM 5400 C C . GLY B 1 27 ? 20.522 67.799 22.939 1.00 15.74 27 GLY B C 1
ATOM 5401 O O . GLY B 1 27 ? 20.246 67.574 24.118 1.00 15.98 27 GLY B O 1
ATOM 5402 N N . HIS B 1 28 ? 21.655 67.401 22.363 1.00 16.75 28 HIS B N 1
ATOM 5403 C CA . HIS B 1 28 ? 22.585 66.479 23.021 1.00 19.70 28 HIS B CA 1
ATOM 5404 C C . HIS B 1 28 ? 24.057 66.927 22.904 1.00 21.67 28 HIS B C 1
ATOM 5405 O O . HIS B 1 28 ? 24.606 67.009 21.790 1.00 22.30 28 HIS B O 1
ATOM 5412 N N . PRO B 1 29 ? 24.707 67.222 24.049 1.00 20.68 29 PRO B N 1
ATOM 5413 C CA . PRO B 1 29 ? 26.108 67.653 24.018 1.00 19.54 29 PRO B CA 1
ATOM 5414 C C . PRO B 1 29 ? 27.115 66.507 24.157 1.00 19.09 29 PRO B C 1
ATOM 5415 O O . PRO B 1 29 ? 28.310 66.722 23.990 1.00 18.04 29 PRO B O 1
ATOM 5419 N N . GLY B 1 30 ? 26.643 65.304 24.463 1.00 18.38 30 GLY B N 1
ATOM 5420 C CA . GLY B 1 30 ? 27.551 64.179 24.676 1.00 16.30 30 GLY B CA 1
ATOM 5421 C C . GLY B 1 30 ? 28.453 63.847 23.498 1.00 15.16 30 GLY B C 1
ATOM 5422 O O . GLY B 1 30 ? 29.675 63.783 23.650 1.00 16.64 30 GLY B O 1
ATOM 5431 N N . PRO B 1 32 ? 29.159 65.655 20.577 1.00 11.06 32 PRO B N 1
ATOM 5432 C CA . PRO B 1 32 ? 30.145 66.708 20.344 1.00 9.42 32 PRO B CA 1
ATOM 5433 C C . PRO B 1 32 ? 31.300 66.683 21.366 1.00 9.93 32 PRO B C 1
ATOM 5434 O O . PRO B 1 32 ? 32.447 66.894 20.984 1.00 10.26 32 PRO B O 1
ATOM 5446 N N . GLY B 1 34 ? 32.543 64.118 22.866 1.00 9.93 34 GLY B N 1
ATOM 5447 C CA . GLY B 1 34 ? 33.369 62.956 22.552 1.00 7.60 34 GLY B CA 1
ATOM 5448 C C . GLY B 1 34 ? 34.252 63.078 21.318 1.00 8.38 34 GLY B C 1
ATOM 5449 O O . GLY B 1 34 ? 35.385 62.586 21.315 1.00 8.56 34 GLY B O 1
ATOM 5463 N N . ALA B 1 36 ? 35.083 66.088 19.671 1.00 2.99 36 ALA B N 1
ATOM 5464 C CA . ALA B 1 36 ? 35.669 67.428 19.448 1.00 3.81 36 ALA B CA 1
ATOM 5465 C C . ALA B 1 36 ? 37.150 67.430 19.050 1.00 3.58 36 ALA B C 1
ATOM 5466 O O . ALA B 1 36 ? 37.565 68.220 18.215 1.00 3.33 36 ALA B O 1
ATOM 5468 N N . ASP B 1 37 ? 37.950 66.537 19.626 1.00 4.12 37 ASP B N 1
ATOM 5469 C CA . ASP B 1 37 ? 39.372 66.531 19.309 1.00 2.25 37 ASP B CA 1
ATOM 5470 C C . ASP B 1 37 ? 39.609 65.981 17.893 1.00 2.00 37 ASP B C 1
ATOM 5471 O O . ASP B 1 37 ? 40.459 66.479 17.167 1.00 2.81 37 ASP B O 1
ATOM 5476 N N . ILE B 1 38 ? 38.884 64.927 17.521 1.00 2.23 38 ILE B N 1
ATOM 5477 C CA . ILE B 1 38 ? 38.948 64.386 16.151 1.00 4.54 38 ILE B CA 1
ATOM 5478 C C . ILE B 1 38 ? 38.561 65.448 15.110 1.00 2.95 38 ILE B C 1
ATOM 5479 O O . ILE B 1 38 ? 39.276 65.642 14.111 1.00 2.56 38 ILE B O 1
ATOM 5484 N N . ALA B 1 39 ? 37.443 66.140 15.350 1.00 2.47 39 ALA B N 1
ATOM 5485 C CA . ALA B 1 39 ? 36.998 67.228 14.465 1.00 2.00 39 ALA B CA 1
ATOM 5486 C C . ALA B 1 39 ? 38.035 68.351 14.367 1.00 2.00 39 ALA B C 1
ATOM 5487 O O . ALA B 1 39 ? 38.302 68.855 13.277 1.00 2.00 39 ALA B O 1
ATOM 5489 N N . THR B 1 40 ? 38.606 68.751 15.502 1.00 2.55 40 THR B N 1
ATOM 5490 C CA . THR B 1 40 ? 39.614 69.806 15.523 1.00 3.23 40 THR B CA 1
ATOM 5491 C C . THR B 1 40 ? 40.813 69.449 14.624 1.00 3.30 40 THR B C 1
ATOM 5492 O O . THR B 1 40 ? 41.250 70.267 13.807 1.00 3.67 40 THR B O 1
ATOM 5496 N N . VAL B 1 41 ? 41.332 68.228 14.748 1.00 4.00 41 VAL B N 1
ATOM 5497 C CA . VAL B 1 41 ? 42.432 67.849 13.874 1.00 2.28 41 VAL B CA 1
ATOM 5498 C C . VAL B 1 41 ? 41.997 67.859 12.415 1.00 4.21 41 VAL B C 1
ATOM 5499 O O . VAL B 1 41 ? 42.691 68.417 11.549 1.00 2.43 41 VAL B O 1
ATOM 5503 N N . LEU B 1 42 ? 40.859 67.231 12.127 1.00 2.00 42 LEU B N 1
ATOM 5504 C CA . LEU B 1 42 ? 40.425 67.133 10.729 1.00 2.00 42 LEU B CA 1
ATOM 5505 C C . LEU B 1 42 ? 40.270 68.510 10.094 1.00 2.38 42 LEU B C 1
ATOM 5506 O O . LEU B 1 42 ? 40.835 68.782 9.023 1.00 4.21 42 LEU B O 1
ATOM 5511 N N . TRP B 1 43 ? 39.511 69.378 10.759 1.00 2.03 43 TRP B N 1
ATOM 5512 C CA . TRP B 1 43 ? 39.141 70.647 10.156 1.00 2.00 43 TRP B CA 1
ATOM 5513 C C . TRP B 1 43 ? 40.307 71.613 10.099 1.00 5.62 43 TRP B C 1
ATOM 5514 O O . TRP B 1 43 ? 40.456 72.337 9.116 1.00 4.11 43 TRP B O 1
ATOM 5525 N N . THR B 1 44 ? 41.155 71.616 11.123 1.00 2.77 44 THR B N 1
ATOM 5526 C CA . THR B 1 44 ? 42.190 72.664 11.178 1.00 3.77 44 THR B CA 1
ATOM 5527 C C . THR B 1 44 ? 43.495 72.261 10.494 1.00 4.92 44 THR B C 1
ATOM 5528 O O . THR B 1 44 ? 44.266 73.130 10.092 1.00 5.90 44 THR B O 1
ATOM 5532 N N . LYS B 1 45 ? 43.732 70.955 10.336 1.00 4.51 45 LYS B N 1
ATOM 5533 C CA . LYS B 1 45 ? 44.977 70.483 9.732 1.00 6.95 45 LYS B CA 1
ATOM 5534 C C . LYS B 1 45 ? 44.828 69.879 8.329 1.00 7.37 45 LYS B C 1
ATOM 5535 O O . LYS B 1 45 ? 45.830 69.751 7.605 1.00 9.28 45 LYS B O 1
ATOM 5541 N N . PHE B 1 46 ? 43.608 69.507 7.940 1.00 4.56 46 PHE B N 1
ATOM 5542 C CA . PHE B 1 46 ? 43.420 68.813 6.672 1.00 3.25 46 PHE B CA 1
ATOM 5543 C C . PHE B 1 46 ? 42.366 69.393 5.722 1.00 3.48 46 PHE B C 1
ATOM 5544 O O . PHE B 1 46 ? 42.618 69.481 4.517 1.00 8.55 46 PHE B O 1
ATOM 5552 N N . LEU B 1 47 ? 41.181 69.716 6.235 1.00 2.00 47 LEU B N 1
ATOM 5553 C CA . LEU B 1 47 ? 40.060 70.074 5.354 1.00 2.85 47 LEU B CA 1
ATOM 5554 C C . LEU B 1 47 ? 40.384 71.240 4.424 1.00 2.41 47 LEU B C 1
ATOM 5555 O O . LEU B 1 47 ? 40.816 72.328 4.875 1.00 3.51 47 LEU B O 1
ATOM 5560 N N . LYS B 1 48 ? 40.195 70.988 3.125 1.00 3.15 48 LYS B N 1
ATOM 5561 C CA A LYS B 1 48 ? 40.360 72.003 2.091 0.50 4.20 48 LYS B CA 1
ATOM 5562 C CA B LYS B 1 48 ? 40.368 71.994 2.079 0.50 2.78 48 LYS B CA 1
ATOM 5563 C C . LYS B 1 48 ? 39.012 72.644 1.818 1.00 2.92 48 LYS B C 1
ATOM 5564 O O . LYS B 1 48 ? 38.120 72.013 1.236 1.00 3.68 48 LYS B O 1
ATOM 5575 N N . HIS B 1 49 ? 38.840 73.890 2.269 1.00 2.00 49 HIS B N 1
ATOM 5576 C CA . HIS B 1 49 ? 37.551 74.568 2.170 1.00 2.24 49 HIS B CA 1
ATOM 5577 C C . HIS B 1 49 ? 37.673 76.095 2.208 1.00 2.00 49 HIS B C 1
ATOM 5578 O O . HIS B 1 49 ? 38.708 76.623 2.587 1.00 3.80 49 HIS B O 1
ATOM 5585 N N . ASN B 1 50 ? 36.619 76.777 1.790 1.00 2.00 50 ASN B N 1
ATOM 5586 C CA . ASN B 1 50 ? 36.618 78.251 1.818 1.00 2.87 50 ASN B CA 1
ATOM 5587 C C . ASN B 1 50 ? 35.337 78.741 2.472 1.00 2.62 50 ASN B C 1
ATOM 5588 O O . ASN B 1 50 ? 34.267 78.712 1.868 1.00 4.25 50 ASN B O 1
ATOM 5593 N N . PRO B 1 51 ? 35.431 79.192 3.730 1.00 4.73 51 PRO B N 1
ATOM 5594 C CA . PRO B 1 51 ? 34.233 79.623 4.442 1.00 3.77 51 PRO B CA 1
ATOM 5595 C C . PRO B 1 51 ? 33.483 80.752 3.710 1.00 6.13 51 PRO B C 1
ATOM 5596 O O . PRO B 1 51 ? 32.278 80.901 3.885 1.00 7.13 51 PRO B O 1
ATOM 5600 N N . ASN B 1 52 ? 34.194 81.540 2.905 1.00 7.71 52 ASN B N 1
ATOM 5601 C CA . ASN B 1 52 ? 33.550 82.574 2.114 1.00 11.95 52 ASN B CA 1
ATOM 5602 C C . ASN B 1 52 ? 32.794 82.079 0.875 1.00 11.92 52 ASN B C 1
ATOM 5603 O O . ASN B 1 52 ? 32.012 82.826 0.281 1.00 13.17 52 ASN B O 1
ATOM 5608 N N . ASN B 1 53 ? 33.031 80.833 0.478 1.00 7.39 53 ASN B N 1
ATOM 5609 C CA . ASN B 1 53 ? 32.273 80.231 -0.607 1.00 7.14 53 ASN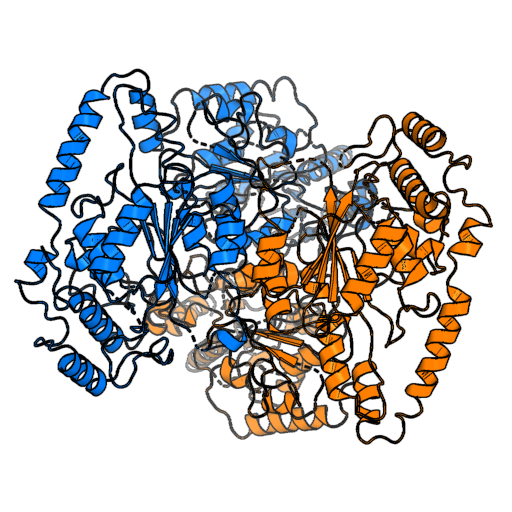 B CA 1
ATOM 5610 C C . ASN B 1 53 ? 32.013 78.756 -0.321 1.00 5.71 53 ASN B C 1
ATOM 5611 O O . ASN B 1 53 ? 32.772 77.884 -0.760 1.00 7.05 53 ASN B O 1
ATOM 5616 N N . PRO B 1 54 ? 30.919 78.467 0.382 1.00 6.08 54 PRO B N 1
ATOM 5617 C CA . PRO B 1 54 ? 30.606 77.076 0.693 1.00 5.10 54 PRO B CA 1
ATOM 5618 C C . PRO B 1 54 ? 30.237 76.266 -0.548 1.00 3.47 54 PRO B C 1
ATOM 5619 O O . PRO B 1 54 ? 30.022 75.065 -0.454 1.00 5.59 54 PRO B O 1
ATOM 5623 N N . HIS B 1 55 ? 30.152 76.926 -1.711 1.00 6.96 55 HIS B N 1
ATOM 5624 C CA . HIS B 1 55 ? 29.812 76.229 -2.957 1.00 7.53 55 HIS B CA 1
ATOM 5625 C C . HIS B 1 55 ? 31.036 76.013 -3.860 1.00 6.22 55 HIS B C 1
ATOM 5626 O O . HIS B 1 55 ? 30.909 75.611 -5.028 1.00 7.62 55 HIS B O 1
ATOM 5633 N N . TRP B 1 56 ? 32.221 76.274 -3.326 1.00 3.36 56 TRP B N 1
ATOM 5634 C CA . TRP B 1 56 ? 33.448 76.106 -4.120 1.00 2.06 56 TRP B CA 1
ATOM 5635 C C . TRP B 1 56 ? 33.514 74.678 -4.671 1.00 2.00 56 TRP B C 1
ATOM 5636 O O . TRP B 1 56 ? 33.482 73.698 -3.920 1.00 2.00 56 TRP B O 1
ATOM 5647 N N . ILE B 1 57 ? 33.641 74.579 -5.991 1.00 2.52 57 ILE B N 1
ATOM 5648 C CA . ILE B 1 57 ? 33.463 73.314 -6.693 1.00 2.83 57 ILE B CA 1
ATOM 5649 C C . ILE B 1 57 ? 34.478 72.251 -6.258 1.00 2.00 57 ILE B C 1
ATOM 5650 O O . ILE B 1 57 ? 34.154 71.061 -6.247 1.00 2.64 57 ILE B O 1
ATOM 5655 N N . ASN B 1 58 ? 35.691 72.676 -5.882 1.00 2.69 58 ASN B N 1
ATOM 5656 C CA . ASN B 1 58 ? 36.754 71.695 -5.593 1.00 2.00 58 ASN B CA 1
ATOM 5657 C C . ASN B 1 58 ? 37.011 71.512 -4.089 1.00 3.69 58 ASN B C 1
ATOM 5658 O O . ASN B 1 58 ? 38.024 70.947 -3.688 1.00 2.61 58 ASN B O 1
ATOM 5663 N N . ARG B 1 59 ? 36.076 71.981 -3.270 1.00 2.00 59 ARG B N 1
ATOM 5664 C CA . ARG B 1 59 ? 36.190 71.796 -1.823 1.00 2.00 59 ARG B CA 1
ATOM 5665 C C . ARG B 1 59 ? 36.116 70.294 -1.440 1.00 2.30 59 ARG B C 1
ATOM 5666 O O . ARG B 1 59 ? 35.417 69.515 -2.093 1.00 2.00 59 ARG B O 1
ATOM 5674 N N . ASP B 1 60 ? 36.832 69.899 -0.387 1.00 2.00 60 ASP B N 1
ATOM 5675 C CA . ASP B 1 60 ? 36.518 68.638 0.292 1.00 2.03 60 ASP B CA 1
ATOM 5676 C C . ASP B 1 60 ? 35.071 68.709 0.768 1.00 2.00 60 ASP B C 1
ATOM 5677 O O . ASP B 1 60 ? 34.597 69.770 1.154 1.00 2.73 60 ASP B O 1
ATOM 5682 N N . ARG B 1 61 ? 34.391 67.568 0.789 1.00 2.00 61 ARG B N 1
ATOM 5683 C CA . ARG B 1 61 ? 33.037 67.471 1.349 1.00 2.00 61 ARG B CA 1
ATOM 5684 C C . ARG B 1 61 ? 33.105 66.792 2.705 1.00 2.00 61 ARG B C 1
ATOM 5685 O O . ARG B 1 61 ? 33.731 65.723 2.823 1.00 4.67 61 ARG B O 1
ATOM 5693 N N . PHE B 1 62 ? 32.463 67.383 3.716 1.00 2.00 62 PHE B N 1
ATOM 5694 C CA . PHE B 1 62 ? 32.364 66.796 5.050 1.00 2.00 62 PHE B CA 1
ATOM 5695 C C . PHE B 1 62 ? 30.900 66.439 5.318 1.00 2.00 62 PHE B C 1
ATOM 5696 O O . PHE B 1 62 ? 30.009 67.220 4.996 1.00 2.18 62 PHE B O 1
ATOM 5704 N N . VAL B 1 63 ? 30.660 65.264 5.896 1.00 2.00 63 VAL B N 1
ATOM 5705 C CA . VAL B 1 63 ? 29.300 64.814 6.249 1.00 2.00 63 VAL B CA 1
ATOM 5706 C C . VAL B 1 63 ? 29.230 64.341 7.695 1.00 2.00 63 VAL B C 1
ATOM 5707 O O . VAL B 1 63 ? 29.978 63.438 8.097 1.00 2.92 63 VAL B O 1
ATOM 5711 N N . LEU B 1 64 ? 28.320 64.922 8.469 1.00 2.63 64 LEU B N 1
ATOM 5712 C CA . LEU B 1 64 ? 27.995 64.407 9.811 1.00 4.19 64 LEU B CA 1
ATOM 5713 C C . LEU B 1 64 ? 26.825 63.448 9.675 1.00 5.11 64 LEU B C 1
ATOM 5714 O O . LEU B 1 64 ? 25.681 63.893 9.493 1.00 7.65 64 LEU B O 1
ATOM 5719 N N . SER B 1 65 ? 27.116 62.145 9.631 1.00 2.00 65 SER B N 1
ATOM 5720 C CA . SER B 1 65 ? 26.077 61.136 9.500 1.00 4.67 65 SER B CA 1
ATOM 5721 C C . SER B 1 65 ? 25.327 60.861 10.805 1.00 9.22 65 SER B C 1
ATOM 5722 O O . SER B 1 65 ? 24.113 60.626 10.792 1.00 9.12 65 SER B O 1
ATOM 5725 N N . ASN B 1 66 ? 26.056 60.899 11.919 1.00 21.84 66 ASN B N 1
ATOM 5726 C CA . ASN B 1 66 ? 25.481 60.519 13.207 1.00 23.88 66 ASN B CA 1
ATOM 5727 C C . ASN B 1 66 ? 24.554 61.508 13.887 1.00 25.57 66 ASN B C 1
ATOM 5728 O O . ASN B 1 66 ? 24.688 62.735 13.742 1.00 25.54 66 ASN B O 1
ATOM 5733 N N . GLY B 1 67 ? 23.607 60.944 14.634 1.00 20.66 67 GLY B N 1
ATOM 5734 C CA . GLY B 1 67 ? 22.593 61.718 15.326 1.00 22.58 67 GLY B CA 1
ATOM 5735 C C . GLY B 1 67 ? 23.026 62.246 16.677 1.00 23.90 67 GLY B C 1
ATOM 5736 O O . GLY B 1 67 ? 24.030 61.807 17.242 1.00 26.43 67 GLY B O 1
ATOM 5737 N N . HIS B 1 68 ? 22.254 63.195 17.195 1.00 24.69 68 HIS B N 1
ATOM 5738 C CA . HIS B 1 68 ? 22.468 63.733 18.528 1.00 25.82 68 HIS B CA 1
ATOM 5739 C C . HIS B 1 68 ? 23.789 64.490 18.635 1.00 24.81 68 HIS B C 1
ATOM 5740 O O . HIS B 1 68 ? 24.459 64.436 19.675 1.00 24.85 68 HIS B O 1
ATOM 5747 N N . GLY B 1 69 ? 24.172 65.121 17.528 1.00 21.84 69 GLY B N 1
ATOM 5748 C CA . GLY B 1 69 ? 25.431 65.838 17.421 1.00 19.61 69 GLY B CA 1
ATOM 5749 C C . GLY B 1 69 ? 25.482 67.098 16.562 1.00 15.18 69 GLY B C 1
ATOM 5750 O O . GLY B 1 69 ? 26.543 67.456 16.101 1.00 13.35 69 GLY B O 1
ATOM 5751 N N . SER B 1 70 ? 24.346 67.745 16.340 1.00 10.69 70 SER B N 1
ATOM 5752 C CA . SER B 1 70 ? 24.251 68.843 15.391 1.00 8.73 70 SER B CA 1
ATOM 5753 C C . SER B 1 70 ? 25.200 69.976 15.768 1.00 3.68 70 SER B C 1
ATOM 5754 O O . SER B 1 70 ? 25.807 70.582 14.925 1.00 3.84 70 SER B O 1
ATOM 5765 N N . LEU B 1 72 ? 28.083 69.901 16.944 1.00 2.15 72 LEU B N 1
ATOM 5766 C CA . LEU B 1 72 ? 29.477 69.696 16.543 1.00 2.93 72 LEU B CA 1
ATOM 5767 C C . LEU B 1 72 ? 29.729 70.409 15.200 1.00 2.73 72 LEU B C 1
ATOM 5768 O O . LEU B 1 72 ? 30.703 71.187 15.054 1.00 2.00 72 LEU B O 1
ATOM 5773 N N . LEU B 1 73 ? 28.842 70.158 14.245 1.00 2.00 73 LEU B N 1
ATOM 5774 C CA . LEU B 1 73 ? 28.950 70.788 12.914 1.00 2.00 73 LEU B CA 1
ATOM 5775 C C . LEU B 1 73 ? 28.774 72.311 13.020 1.00 2.00 73 LEU B C 1
ATOM 5776 O O . LEU B 1 73 ? 29.536 73.063 12.416 1.00 2.00 73 LEU B O 1
ATOM 5781 N N . TYR B 1 74 ? 27.774 72.771 13.768 1.00 2.00 74 TYR B N 1
ATOM 5782 C CA . TYR B 1 74 ? 27.551 74.228 13.894 1.00 2.00 74 TYR B CA 1
ATOM 5783 C C . TYR B 1 74 ? 28.748 74.926 14.529 1.00 2.00 74 TYR B C 1
ATOM 5784 O O . TYR B 1 74 ? 29.112 76.019 14.093 1.00 2.00 74 TYR B O 1
ATOM 5793 N N . SER B 1 75 ? 29.368 74.290 15.533 1.00 2.00 75 SER B N 1
ATOM 5794 C CA . SER B 1 75 ? 30.598 74.813 16.142 1.00 2.00 75 SER B CA 1
ATOM 5795 C C . SER B 1 75 ? 31.738 74.910 15.141 1.00 2.00 75 SER B C 1
ATOM 5796 O O . SER B 1 75 ? 32.471 75.904 15.132 1.00 2.23 75 SER B O 1
ATOM 5799 N N . LEU B 1 76 ? 31.917 73.867 14.324 1.00 2.00 76 LEU B N 1
ATOM 5800 C CA . LEU B 1 76 ? 33.012 73.847 13.347 1.00 2.00 76 LEU B CA 1
ATOM 5801 C C . LEU B 1 76 ? 32.811 74.963 12.321 1.00 2.00 76 LEU B C 1
ATOM 5802 O O . LEU B 1 76 ? 33.749 75.720 11.976 1.00 2.00 76 LEU B O 1
ATOM 5807 N N . LEU B 1 77 ? 31.578 75.082 11.831 1.00 2.00 77 LEU B N 1
ATOM 5808 C CA . LEU B 1 77 ? 31.276 76.115 10.826 1.00 2.00 77 LEU B CA 1
ATOM 5809 C C . LEU B 1 77 ? 31.484 77.509 11.410 1.00 2.00 77 LEU B C 1
ATOM 5810 O O . LEU B 1 77 ? 32.112 78.391 10.777 1.00 2.00 77 LEU B O 1
ATOM 5815 N N . HIS B 1 78 ? 30.994 77.698 12.635 1.00 2.00 78 HIS B N 1
ATOM 5816 C CA . HIS B 1 78 ? 31.159 79.000 13.291 1.00 2.00 78 HIS B CA 1
ATOM 5817 C C . HIS B 1 78 ? 32.634 79.375 13.489 1.00 2.00 78 HIS B C 1
ATOM 5818 O O . HIS B 1 78 ? 33.056 80.491 13.153 1.00 2.71 78 HIS B O 1
ATOM 5825 N N . LEU B 1 79 ? 33.412 78.451 14.054 1.00 2.00 79 LEU B N 1
ATOM 5826 C CA . LEU B 1 79 ? 34.777 78.783 14.450 1.00 2.00 79 LEU B CA 1
ATOM 5827 C C . LEU B 1 79 ? 35.667 79.031 13.227 1.00 2.00 79 LEU B C 1
ATOM 5828 O O . LEU B 1 79 ? 36.560 79.898 13.274 1.00 2.00 79 LEU B O 1
ATOM 5833 N N . THR B 1 80 ? 35.434 78.280 12.141 1.00 2.00 80 THR B N 1
ATOM 5834 C CA . THR B 1 80 ? 36.278 78.482 10.948 1.00 2.00 80 THR B CA 1
ATOM 5835 C C . THR B 1 80 ? 35.895 79.715 10.121 1.00 2.00 80 THR B C 1
ATOM 5836 O O . THR B 1 80 ? 36.605 80.056 9.163 1.00 2.00 80 THR B O 1
ATOM 5840 N N . GLY B 1 81 ? 34.779 80.380 10.444 1.00 2.00 81 GLY B N 1
ATOM 5841 C CA . GLY B 1 81 ? 34.468 81.636 9.764 1.00 2.60 81 GLY B CA 1
ATOM 5842 C C . GLY B 1 81 ? 33.291 81.668 8.802 1.00 2.27 81 GLY B C 1
ATOM 5843 O O . GLY B 1 81 ? 33.112 82.640 8.079 1.00 5.88 81 GLY B O 1
ATOM 5844 N N . TYR B 1 82 ? 32.475 80.624 8.787 1.00 2.85 82 TYR B N 1
ATOM 5845 C CA . TYR B 1 82 ? 31.277 80.618 7.946 1.00 2.43 82 TYR B CA 1
ATOM 5846 C C . TYR B 1 82 ? 30.268 81.629 8.465 1.00 3.43 82 TYR B C 1
ATOM 5847 O O . TYR B 1 82 ? 30.378 82.088 9.614 1.00 3.58 82 TYR B O 1
ATOM 5856 N N . ASP B 1 83 ? 29.279 81.978 7.648 1.00 2.45 83 ASP B N 1
ATOM 5857 C CA . ASP B 1 83 ? 28.264 82.951 8.083 1.00 3.53 83 ASP B CA 1
ATOM 5858 C C . ASP B 1 83 ? 27.243 82.259 9.007 1.00 5.23 83 ASP B C 1
ATOM 5859 O O . ASP B 1 83 ? 26.088 82.053 8.627 1.00 6.52 83 ASP B O 1
ATOM 5864 N N . LEU B 1 84 ? 27.711 81.851 10.185 1.00 2.06 84 LEU B N 1
ATOM 5865 C CA . LEU B 1 84 ? 26.871 81.193 11.196 1.00 2.00 84 LEU B CA 1
ATOM 5866 C C . LEU B 1 84 ? 27.361 81.773 12.524 1.00 2.80 84 LEU B C 1
ATOM 5867 O O . LEU B 1 84 ? 28.486 81.481 12.937 1.00 4.53 84 LEU B O 1
ATOM 5872 N N . SER B 1 85 ? 26.527 82.588 13.168 1.00 3.44 85 SER B N 1
ATOM 5873 C CA . SER B 1 85 ? 26.971 83.450 14.243 1.00 2.63 85 SER B CA 1
ATOM 5874 C C . SER B 1 85 ? 26.743 82.835 15.632 1.00 3.55 85 SER B C 1
ATOM 5875 O O . SER B 1 85 ? 26.083 81.800 15.791 1.00 2.00 85 SER B O 1
ATOM 5878 N N . ILE B 1 86 ? 27.309 83.485 16.644 1.00 2.13 86 ILE B N 1
ATOM 5879 C CA . ILE B 1 86 ? 26.960 83.158 18.025 1.00 5.43 86 ILE B CA 1
ATOM 5880 C C . ILE B 1 86 ? 25.448 83.345 18.241 1.00 5.53 86 ILE B C 1
ATOM 5881 O O . ILE B 1 86 ? 24.805 82.509 18.895 1.00 4.17 86 ILE B O 1
ATOM 5886 N N . GLU B 1 87 ? 24.880 84.416 17.694 1.00 5.47 87 GLU B N 1
ATOM 5887 C CA . GLU B 1 87 ? 23.424 84.627 17.783 1.00 6.93 87 GLU B CA 1
ATOM 5888 C C . GLU B 1 87 ? 22.673 83.437 17.158 1.00 6.04 87 GLU B C 1
ATOM 5889 O O . GLU B 1 87 ? 21.684 82.946 17.740 1.00 5.60 87 GLU B O 1
ATOM 5895 N N . ASP B 1 88 ? 23.158 82.943 16.015 1.00 4.72 88 ASP B N 1
ATOM 5896 C CA . ASP B 1 88 ? 22.530 81.776 15.378 1.00 3.16 88 ASP B CA 1
ATOM 5897 C C . ASP B 1 88 ? 22.572 80.591 16.338 1.00 4.52 88 ASP B C 1
ATOM 5898 O O . ASP B 1 88 ? 21.573 79.872 16.521 1.00 4.63 88 ASP B O 1
ATOM 5903 N N . ILE B 1 89 ? 23.730 80.388 16.963 1.00 3.92 89 ILE B N 1
ATOM 5904 C CA . ILE B 1 89 ? 23.911 79.296 17.937 1.00 4.58 89 ILE B CA 1
ATOM 5905 C C . ILE B 1 89 ? 23.004 79.456 19.181 1.00 4.02 89 ILE B C 1
ATOM 5906 O O . ILE B 1 89 ? 22.494 78.465 19.722 1.00 5.52 89 ILE B O 1
ATOM 5911 N N . LYS B 1 90 ? 22.757 80.702 19.574 1.00 3.46 90 LYS B N 1
ATOM 5912 C CA . LYS B 1 90 ? 21.836 81.017 20.670 1.00 2.00 90 LYS B CA 1
ATOM 5913 C C . LYS B 1 90 ? 20.382 80.725 20.272 1.00 3.91 90 LYS B C 1
ATOM 5914 O O . LYS B 1 90 ? 19.470 80.754 21.108 1.00 5.58 90 LYS B O 1
ATOM 5920 N N . ASN B 1 91 ? 20.162 80.481 18.989 1.00 2.00 91 ASN B N 1
ATOM 5921 C CA . ASN B 1 91 ? 18.838 80.110 18.523 1.00 4.98 91 ASN B CA 1
ATOM 5922 C C . ASN B 1 91 ? 18.745 78.675 18.020 1.00 2.67 91 ASN B C 1
ATOM 5923 O O . ASN B 1 91 ? 17.867 78.322 17.209 1.00 2.64 91 ASN B O 1
ATOM 5928 N N . PHE B 1 92 ? 19.657 77.835 18.515 1.00 2.00 92 PHE B N 1
ATOM 5929 C CA . PHE B 1 92 ? 19.616 76.388 18.242 1.00 2.00 92 PHE B CA 1
ATOM 5930 C C . PHE B 1 92 ? 18.197 75.838 18.475 1.00 2.00 92 PHE B C 1
ATOM 5931 O O . PHE B 1 92 ? 17.608 76.090 19.517 1.00 3.26 92 PHE B O 1
ATOM 5939 N N . ARG B 1 93 ? 17.662 75.102 17.495 1.00 2.00 93 ARG B N 1
ATOM 5940 C CA . ARG B 1 93 ? 16.353 74.442 17.642 1.00 2.00 93 ARG B CA 1
ATOM 5941 C C . ARG B 1 93 ? 15.152 75.391 17.724 1.00 3.18 93 ARG B C 1
ATOM 5942 O O . ARG B 1 93 ? 14.064 74.997 18.145 1.00 2.28 93 ARG B O 1
ATOM 5950 N N . GLN B 1 94 ? 15.339 76.648 17.314 1.00 2.07 94 GLN B N 1
ATOM 5951 C CA . GLN B 1 94 ? 14.233 77.639 17.371 1.00 2.00 94 GLN B CA 1
ATOM 5952 C C . GLN B 1 94 ? 13.714 77.951 15.974 1.00 3.16 94 GLN B C 1
ATOM 5953 O O . GLN B 1 94 ? 14.438 77.818 14.990 1.00 2.00 94 GLN B O 1
ATOM 5959 N N . LEU B 1 95 ? 12.455 78.354 15.888 1.00 3.73 95 LEU B N 1
ATOM 5960 C CA . LEU B 1 95 ? 11.811 78.457 14.587 1.00 2.71 95 LEU B CA 1
ATOM 5961 C C . LEU B 1 95 ? 12.551 79.441 13.678 1.00 3.04 95 LEU B C 1
ATOM 5962 O O . LEU B 1 95 ? 12.880 80.560 14.087 1.00 6.41 95 LEU B O 1
ATOM 5967 N N . HIS B 1 96 ? 12.785 78.981 12.452 1.00 6.66 96 HIS B N 1
ATOM 5968 C CA . HIS B 1 96 ? 13.371 79.768 11.380 1.00 9.88 96 HIS B CA 1
ATOM 5969 C C . HIS B 1 96 ? 14.866 79.982 11.551 1.00 10.06 96 HIS B C 1
ATOM 5970 O O . HIS B 1 96 ? 15.470 80.730 10.773 1.00 9.95 96 HIS B O 1
ATOM 5977 N N . SER B 1 97 ? 15.482 79.345 12.553 1.00 5.56 97 SER B N 1
ATOM 5978 C CA . SER B 1 97 ? 16.923 79.588 12.772 1.00 4.92 97 SER B CA 1
ATOM 5979 C C . SER B 1 97 ? 17.794 78.872 11.751 1.00 4.99 97 SER B C 1
ATOM 5980 O O . SER B 1 97 ? 17.369 77.908 11.071 1.00 6.26 97 SER B O 1
ATOM 5983 N N . LYS B 1 98 ? 19.044 79.326 11.659 1.00 5.67 98 LYS B N 1
ATOM 5984 C CA . LYS B 1 98 ? 20.024 78.661 10.806 1.00 5.29 98 LYS B CA 1
ATOM 5985 C C . LYS B 1 98 ? 20.645 77.444 11.483 1.00 5.09 98 LYS B C 1
ATOM 5986 O O . LYS B 1 98 ? 21.533 76.797 10.908 1.00 5.86 98 LYS B O 1
ATOM 5992 N N . THR B 1 99 ? 20.136 77.089 12.664 1.00 2.97 99 THR B N 1
ATOM 5993 C CA . THR B 1 99 ? 20.714 76.019 13.468 1.00 2.00 99 THR B CA 1
ATOM 5994 C C . THR B 1 99 ? 19.614 75.054 13.929 1.00 2.93 99 THR B C 1
ATOM 5995 O O . THR B 1 99 ? 19.359 74.921 15.125 1.00 4.26 99 THR B O 1
ATOM 5999 N N . PRO B 1 100 ? 18.965 74.367 12.974 1.00 3.49 100 PRO B N 1
ATOM 6000 C CA . PRO B 1 100 ? 17.912 73.415 13.340 1.00 3.31 100 PRO B CA 1
ATOM 6001 C C . PRO B 1 100 ? 18.493 72.203 14.061 1.00 2.00 100 PRO B C 1
ATOM 6002 O O . PRO B 1 100 ? 19.703 71.932 14.013 1.00 3.04 100 PRO B O 1
ATOM 6006 N N . GLY B 1 101 ? 17.626 71.457 14.752 1.00 3.38 101 GLY B N 1
ATOM 6007 C CA . GLY B 1 101 ? 18.089 70.354 15.571 1.00 2.17 101 GLY B CA 1
ATOM 6008 C C . GLY B 1 101 ? 18.870 69.255 14.881 1.00 2.61 101 GLY B C 1
ATOM 6009 O O . GLY B 1 101 ? 19.739 68.648 15.476 1.00 3.63 101 GLY B O 1
ATOM 6010 N N . HIS B 1 102 ? 18.545 69.012 13.615 1.00 4.06 102 HIS B N 1
ATOM 6011 C CA . HIS B 1 102 ? 19.353 68.170 12.720 1.00 4.17 102 HIS B CA 1
ATOM 6012 C C . HIS B 1 102 ? 19.767 69.048 11.538 1.00 3.37 102 HIS B C 1
ATOM 6013 O O . HIS B 1 102 ? 19.010 69.910 11.063 1.00 4.44 102 HIS B O 1
ATOM 6020 N N . PRO B 1 103 ? 21.006 68.872 11.068 1.00 5.51 103 PRO B N 1
ATOM 6021 C CA . PRO B 1 103 ? 21.486 69.758 10.007 1.00 7.70 103 PRO B CA 1
ATOM 6022 C C . PRO B 1 103 ? 20.646 69.599 8.729 1.00 3.06 103 PRO B C 1
ATOM 6023 O O . PRO B 1 103 ? 20.265 68.463 8.357 1.00 4.62 103 PRO B O 1
ATOM 6027 N N . GLU B 1 104 ? 20.332 70.723 8.105 1.00 3.86 104 GLU B N 1
ATOM 6028 C CA . GLU B 1 104 ? 19.524 70.748 6.880 1.00 4.34 104 GLU B CA 1
ATOM 6029 C C . GLU B 1 104 ? 20.274 71.430 5.745 1.00 3.36 104 GLU B C 1
ATOM 6030 O O . GLU B 1 104 ? 20.719 72.571 5.858 1.00 7.28 104 GLU B O 1
ATOM 6036 N N . TYR B 1 105 ? 20.399 70.727 4.627 1.00 2.00 105 TYR B N 1
ATOM 6037 C CA . TYR B 1 105 ? 20.942 71.346 3.436 1.00 2.00 105 TYR B CA 1
ATOM 6038 C C . TYR B 1 105 ? 20.036 72.443 2.931 1.00 4.15 105 TYR B C 1
ATOM 6039 O O . TYR B 1 105 ? 18.820 72.256 2.837 1.00 7.61 105 TYR B O 1
ATOM 6048 N N . GLY B 1 106 ? 20.638 73.552 2.549 1.00 3.71 106 GLY B N 1
ATOM 6049 C CA . GLY B 1 106 ? 19.933 74.543 1.721 1.00 6.86 106 GLY B CA 1
ATOM 6050 C C . GLY B 1 106 ? 19.933 75.955 2.245 1.00 15.21 106 GLY B C 1
ATOM 6051 O O . GLY B 1 106 ? 19.965 76.920 1.475 1.00 18.65 106 GLY B O 1
ATOM 6052 N N . TYR B 1 107 ? 19.857 76.097 3.554 1.00 14.53 107 TYR B N 1
ATOM 6053 C CA . TYR B 1 107 ? 19.895 77.446 4.105 1.00 16.04 107 TYR B CA 1
ATOM 6054 C C . TYR B 1 107 ? 21.159 77.651 4.943 1.00 14.93 107 TYR B C 1
ATOM 6055 O O . TYR B 1 107 ? 21.856 78.650 4.748 1.00 19.44 107 TYR B O 1
ATOM 6064 N N . THR B 1 108 ? 21.494 76.698 5.829 1.00 9.77 108 THR B N 1
ATOM 6065 C CA . THR B 1 108 ? 22.709 76.860 6.648 1.00 5.80 108 THR B CA 1
ATOM 6066 C C . THR B 1 108 ? 23.973 76.744 5.786 1.00 4.05 108 THR B C 1
ATOM 6067 O O . THR B 1 108 ? 24.192 75.707 5.175 1.00 4.20 108 THR B O 1
ATOM 6071 N N . PRO B 1 109 ? 24.837 77.770 5.780 1.00 3.21 109 PRO B N 1
ATOM 6072 C CA . PRO B 1 109 ? 26.012 77.679 4.900 1.00 4.58 109 PRO B CA 1
ATOM 6073 C C . PRO B 1 109 ? 26.982 76.589 5.356 1.00 5.01 109 PRO B C 1
ATOM 6074 O O . PRO B 1 109 ? 27.288 76.500 6.544 1.00 4.59 109 PRO B O 1
ATOM 6078 N N . GLY B 1 110 ? 27.454 75.752 4.424 1.00 4.05 110 GLY B N 1
ATOM 6079 C CA . GLY B 1 110 ? 28.449 74.720 4.740 1.00 2.98 110 GLY B CA 1
ATOM 6080 C C . GLY B 1 110 ? 27.847 73.384 5.124 1.00 3.08 110 GLY B C 1
ATOM 6081 O O . GLY B 1 110 ? 28.582 72.413 5.336 1.00 3.85 110 GLY B O 1
ATOM 6082 N N . VAL B 1 111 ? 26.521 73.301 5.220 1.00 2.00 111 VAL B N 1
ATOM 6083 C CA . VAL B 1 111 ? 25.892 72.003 5.534 1.00 2.00 111 VAL B CA 1
ATOM 6084 C C . VAL B 1 111 ? 25.670 71.230 4.239 1.00 2.08 111 VAL B C 1
ATOM 6085 O O . VAL B 1 111 ? 24.947 71.704 3.356 1.00 4.61 111 VAL B O 1
ATOM 6089 N N . GLU B 1 112 ? 26.296 70.052 4.107 1.00 2.00 112 GLU B N 1
ATOM 6090 C CA . GLU B 1 112 ? 26.326 69.378 2.785 1.00 2.00 112 GLU B CA 1
ATOM 6091 C C . GLU B 1 112 ? 25.145 68.481 2.468 1.00 2.00 112 GLU B C 1
ATOM 6092 O O . GLU B 1 112 ? 24.907 68.146 1.298 1.00 3.26 112 GLU B O 1
ATOM 6098 N N . THR B 1 113 ? 24.424 68.052 3.497 1.00 2.00 113 THR B N 1
ATOM 6099 C CA . THR B 1 113 ? 23.300 67.162 3.329 1.00 2.00 113 THR B CA 1
ATOM 6100 C C . THR B 1 113 ? 22.407 67.287 4.550 1.00 2.74 113 THR B C 1
ATOM 6101 O O . THR B 1 113 ? 22.799 67.851 5.578 1.00 4.64 113 THR B O 1
ATOM 6105 N N . THR B 1 114 ? 21.212 66.739 4.446 1.00 2.94 114 THR B N 1
ATOM 6106 C CA . THR B 1 114 ? 20.275 66.754 5.541 1.00 4.62 114 THR B CA 1
ATOM 6107 C C . THR B 1 114 ? 20.308 65.375 6.149 1.00 5.51 114 THR B C 1
ATOM 6108 O O . THR B 1 114 ? 20.079 64.397 5.474 1.00 9.00 114 THR B O 1
ATOM 6112 N N . THR B 1 115 ? 20.607 65.326 7.431 1.00 6.60 115 THR B N 1
ATOM 6113 C CA . THR B 1 115 ? 20.703 64.076 8.143 1.00 7.50 115 THR B CA 1
ATOM 6114 C C . THR B 1 115 ? 19.797 64.045 9.356 1.00 9.80 115 THR B C 1
ATOM 6115 O O . THR B 1 115 ? 19.606 65.012 10.035 1.00 13.22 115 THR B O 1
ATOM 6119 N N . GLY B 1 116 ? 19.201 62.895 9.570 1.00 14.24 116 GLY B N 1
ATOM 6120 C CA . GLY B 1 116 ? 18.323 62.692 10.687 1.00 11.30 116 GLY B CA 1
ATOM 6121 C C . GLY B 1 116 ? 18.250 61.200 10.837 1.00 8.49 116 GLY B C 1
ATOM 6122 O O . GLY B 1 116 ? 18.858 60.622 11.709 1.00 10.25 116 GLY B O 1
ATOM 6123 N N . PRO B 1 117 ? 17.438 60.585 10.003 1.00 11.25 117 PRO B N 1
ATOM 6124 C CA . PRO B 1 117 ? 17.387 59.133 9.992 1.00 10.85 117 PRO B CA 1
ATOM 6125 C C . PRO B 1 117 ? 18.752 58.501 9.757 1.00 4.98 117 PRO B C 1
ATOM 6126 O O . PRO B 1 117 ? 19.448 58.832 8.789 1.00 8.17 117 PRO B O 1
ATOM 6130 N N . LEU B 1 118 ? 19.116 57.571 10.637 1.00 4.16 118 LEU B N 1
ATOM 6131 C CA . LEU B 1 118 ? 20.472 57.058 10.673 1.00 2.00 118 LEU B CA 1
ATOM 6132 C C . LEU B 1 118 ? 20.837 56.178 9.498 1.00 2.30 118 LEU B C 1
ATOM 6133 O O . LEU B 1 118 ? 19.982 55.589 8.852 1.00 2.23 118 LEU B O 1
ATOM 6138 N N . GLY B 1 119 ? 22.130 56.133 9.228 1.00 2.00 119 GLY B N 1
ATOM 6139 C CA . GLY B 1 119 ? 22.692 55.320 8.144 1.00 2.00 119 GLY B CA 1
ATOM 6140 C C . GLY B 1 119 ? 22.767 56.042 6.813 1.00 2.00 119 GLY B C 1
ATOM 6141 O O . GLY B 1 119 ? 23.702 55.827 6.033 1.00 3.27 119 GLY B O 1
ATOM 6142 N N . GLN B 1 120 ? 21.807 56.920 6.541 1.00 2.49 120 GLN B N 1
ATOM 6143 C CA . GLN B 1 120 ? 21.796 57.553 5.223 1.00 2.00 120 GLN B CA 1
ATOM 6144 C C . GLN B 1 120 ? 22.925 58.549 4.983 1.00 2.00 120 GLN B C 1
ATOM 6145 O O . GLN B 1 120 ? 23.361 58.699 3.841 1.00 2.45 120 GLN B O 1
ATOM 6151 N N . GLY B 1 121 ? 23.397 59.227 6.033 1.00 2.00 121 GLY B N 1
ATOM 6152 C CA . GLY B 1 121 ? 24.545 60.146 5.883 1.00 2.00 121 GLY B CA 1
ATOM 6153 C C . GLY B 1 121 ? 25.743 59.450 5.234 1.00 2.00 121 GLY B C 1
ATOM 6154 O O . GLY B 1 121 ? 26.396 60.009 4.325 1.00 2.00 121 GLY B O 1
ATOM 6155 N N . VAL B 1 122 ? 26.034 58.240 5.714 1.00 2.00 122 VAL B N 1
ATOM 6156 C CA . VAL B 1 122 ? 27.117 57.442 5.159 1.00 2.00 122 VAL B CA 1
ATOM 6157 C C . VAL B 1 122 ? 26.893 57.163 3.677 1.00 2.00 122 VAL B C 1
ATOM 6158 O O . VAL B 1 122 ? 27.817 57.332 2.874 1.00 2.00 122 VAL B O 1
ATOM 6162 N N . ALA B 1 123 ? 25.671 56.789 3.303 1.00 2.00 123 ALA B N 1
ATOM 6163 C CA . ALA B 1 123 ? 25.335 56.524 1.905 1.00 2.00 123 ALA B CA 1
ATOM 6164 C C . ALA B 1 123 ? 25.429 57.817 1.065 1.00 2.00 123 ALA B C 1
ATOM 6165 O O . ALA B 1 123 ? 25.926 57.808 -0.061 1.00 2.00 123 ALA B O 1
ATOM 6167 N N . ASN B 1 124 ? 24.976 58.932 1.623 1.00 2.00 124 ASN B N 1
ATOM 6168 C CA . ASN B 1 124 ? 25.139 60.207 0.901 1.00 2.00 124 ASN B CA 1
ATOM 6169 C C . ASN B 1 124 ? 26.636 60.493 0.650 1.00 2.00 124 ASN B C 1
ATOM 6170 O O . ASN B 1 124 ? 27.010 60.955 -0.435 1.00 2.00 124 ASN B O 1
ATOM 6175 N N . ALA B 1 125 ? 27.486 60.248 1.657 1.00 2.00 125 ALA B N 1
ATOM 6176 C CA . ALA B 1 125 ? 28.926 60.468 1.507 1.00 2.00 125 ALA B CA 1
ATOM 6177 C C . ALA B 1 125 ? 29.530 59.549 0.448 1.00 2.00 125 ALA B C 1
ATOM 6178 O O . ALA B 1 125 ? 30.406 59.976 -0.344 1.00 2.00 125 ALA B O 1
ATOM 6180 N N . VAL B 1 126 ? 29.054 58.305 0.396 1.00 2.00 126 VAL B N 1
ATOM 6181 C CA . VAL B 1 126 ? 29.501 57.406 -0.692 1.00 2.00 126 VAL B CA 1
ATOM 6182 C C . VAL B 1 126 ? 29.132 58.015 -2.059 1.00 2.00 126 VAL B C 1
ATOM 6183 O O . VAL B 1 126 ? 29.961 58.048 -2.980 1.00 2.10 126 VAL B O 1
ATOM 6187 N N . GLY B 1 127 ? 27.914 58.548 -2.173 1.00 2.00 127 GLY B N 1
ATOM 6188 C CA . GLY B 1 127 ? 27.480 59.246 -3.407 1.00 2.00 127 GLY B CA 1
ATOM 6189 C C . GLY B 1 127 ? 28.329 60.447 -3.756 1.00 2.00 127 GLY B C 1
ATOM 6190 O O . GLY B 1 127 ? 28.635 60.662 -4.926 1.00 2.00 127 GLY B O 1
ATOM 6199 N N . ALA B 1 129 ? 31.513 60.895 -2.867 1.00 2.00 129 ALA B N 1
ATOM 6200 C CA . ALA B 1 129 ? 32.823 60.415 -3.294 1.00 2.00 129 ALA B CA 1
ATOM 6201 C C . ALA B 1 129 ? 32.739 59.828 -4.716 1.00 2.00 129 ALA B C 1
ATOM 6202 O O . ALA B 1 129 ? 33.652 60.009 -5.532 1.00 2.00 129 ALA B O 1
ATOM 6204 N N . LEU B 1 130 ? 31.644 59.123 -5.012 1.00 2.00 130 LEU B N 1
ATOM 6205 C CA . LEU B 1 130 ? 31.418 58.628 -6.374 1.00 2.00 130 LEU B CA 1
ATOM 6206 C C . LEU B 1 130 ? 31.324 59.805 -7.354 1.00 2.00 130 LEU B C 1
ATOM 6207 O O . LEU B 1 130 ? 31.896 59.762 -8.456 1.00 2.00 130 LEU B O 1
ATOM 6212 N N . GLY B 1 131 ? 30.644 60.870 -6.931 1.00 2.00 131 GLY B N 1
ATOM 6213 C CA . GLY B 1 131 ? 30.546 62.084 -7.747 1.00 2.00 131 GLY B CA 1
ATOM 6214 C C . GLY B 1 131 ? 31.914 62.668 -8.109 1.00 2.00 131 GLY B C 1
ATOM 6215 O O . GLY B 1 131 ? 32.159 63.014 -9.266 1.00 2.94 131 GLY B O 1
ATOM 6216 N N . GLU B 1 132 ? 32.799 62.801 -7.124 1.00 2.00 132 GLU B N 1
ATOM 6217 C CA . GLU B 1 132 ? 34.138 63.325 -7.380 1.00 2.00 132 GLU B CA 1
ATOM 6218 C C . GLU B 1 132 ? 34.888 62.463 -8.405 1.00 2.00 132 GLU B C 1
ATOM 6219 O O . GLU B 1 132 ? 35.581 62.975 -9.297 1.00 2.00 132 GLU B O 1
ATOM 6225 N N . LYS B 1 133 ? 34.736 61.146 -8.274 1.00 2.00 133 LYS B N 1
ATOM 6226 C CA . LYS B 1 133 ? 35.381 60.193 -9.182 1.00 2.00 133 LYS B CA 1
ATOM 6227 C C . LYS B 1 133 ? 34.819 60.342 -10.604 1.00 2.65 133 LYS B C 1
ATOM 6228 O O . LYS B 1 133 ? 35.570 60.331 -11.570 1.00 4.29 133 LYS B O 1
ATOM 6234 N N . LEU B 1 134 ? 33.498 60.466 -10.728 1.00 2.11 134 LEU B N 1
ATOM 6235 C CA . LEU B 1 134 ? 32.870 60.669 -12.033 1.00 2.00 134 LEU B CA 1
ATOM 6236 C C . LEU B 1 134 ? 33.267 61.964 -12.721 1.00 2.00 134 LEU B C 1
ATOM 6237 O O . LEU B 1 134 ? 33.582 61.936 -13.903 1.00 4.74 134 LEU B O 1
ATOM 6242 N N . LEU B 1 135 ? 33.244 63.088 -12.005 1.00 2.00 135 LEU B N 1
ATOM 6243 C CA . LEU B 1 135 ? 33.608 64.346 -12.632 1.00 2.91 135 LEU B CA 1
ATOM 6244 C C . LEU B 1 135 ? 35.098 64.417 -12.916 1.00 2.25 135 LEU B C 1
ATOM 6245 O O . LEU B 1 135 ? 35.513 64.964 -13.927 1.00 3.09 135 LEU B O 1
ATOM 6250 N N . SER B 1 136 ? 35.921 63.872 -12.033 1.00 3.92 136 SER B N 1
ATOM 6251 C CA . SER B 1 136 ? 37.345 63.883 -12.320 1.00 4.50 136 SER B CA 1
ATOM 6252 C C . SER B 1 136 ? 37.656 63.011 -13.543 1.00 5.20 136 SER B C 1
ATOM 6253 O O . SER B 1 136 ? 38.445 63.405 -14.416 1.00 4.54 136 SER B O 1
ATOM 6256 N N . ASP B 1 137 ? 36.994 61.864 -13.664 1.00 5.94 137 ASP B N 1
ATOM 6257 C CA . ASP B 1 137 ? 37.157 61.044 -14.862 1.00 7.12 137 ASP B CA 1
ATOM 6258 C C . ASP B 1 137 ? 36.665 61.755 -16.133 1.00 8.65 137 ASP B C 1
ATOM 6259 O O . ASP B 1 137 ? 37.276 61.628 -17.203 1.00 10.44 137 ASP B O 1
ATOM 6264 N N . ARG B 1 138 ? 35.560 62.489 -16.029 1.00 6.58 138 ARG B N 1
ATOM 6265 C CA . ARG B 1 138 ? 34.983 63.179 -17.191 1.00 6.41 138 ARG B CA 1
ATOM 6266 C C . ARG B 1 138 ? 35.839 64.357 -17.654 1.00 7.49 138 ARG B C 1
ATOM 6267 O O . ARG B 1 138 ? 35.986 64.581 -18.863 1.00 7.41 138 ARG B O 1
ATOM 6275 N N . TYR B 1 139 ? 36.411 65.110 -16.712 1.00 4.96 139 TYR B N 1
ATOM 6276 C CA . TYR B 1 139 ? 36.993 66.429 -17.050 1.00 5.66 139 TYR B CA 1
ATOM 6277 C C . TYR B 1 139 ? 38.502 66.593 -16.862 1.00 6.91 139 TYR B C 1
ATOM 6278 O O . TYR B 1 139 ? 39.101 67.478 -17.483 1.00 7.65 139 TYR B O 1
ATOM 6287 N N . ASN B 1 140 ? 39.128 65.752 -16.040 1.00 4.46 140 ASN B N 1
ATOM 6288 C CA . ASN B 1 140 ? 40.581 65.844 -15.868 1.00 5.50 140 ASN B CA 1
ATOM 6289 C C . ASN B 1 140 ? 41.324 65.274 -17.060 1.00 9.33 140 ASN B C 1
ATOM 6290 O O . ASN B 1 140 ? 40.784 64.468 -17.804 1.00 9.81 140 ASN B O 1
ATOM 6295 N N . THR B 1 141 ? 42.582 65.678 -17.199 1.00 13.01 141 THR B N 1
ATOM 6296 C CA . THR B 1 141 ? 43.514 65.043 -18.118 1.00 17.62 141 THR B CA 1
ATOM 6297 C C . THR B 1 141 ? 44.814 64.751 -17.367 1.00 20.43 141 THR B C 1
ATOM 6298 O O . THR B 1 141 ? 45.038 65.283 -16.281 1.00 21.48 141 THR B O 1
ATOM 6302 N N . PRO B 1 142 ? 45.680 63.899 -17.941 1.00 23.78 142 PRO B N 1
ATOM 6303 C CA . PRO B 1 142 ? 46.966 63.672 -17.287 1.00 24.46 142 PRO B CA 1
ATOM 6304 C C . PRO B 1 142 ? 47.724 64.970 -17.011 1.00 23.92 142 PRO B C 1
ATOM 6305 O O . PRO B 1 142 ? 48.494 65.041 -16.054 1.00 24.73 142 PRO B O 1
ATOM 6309 N N . ASP B 1 143 ? 47.491 65.992 -17.828 1.00 22.28 143 ASP B N 1
ATOM 6310 C CA . ASP B 1 143 ? 48.194 67.265 -17.670 1.00 23.21 143 ASP B CA 1
ATOM 6311 C C . ASP B 1 143 ? 47.500 68.312 -16.778 1.00 21.47 143 ASP B C 1
ATOM 6312 O O . ASP B 1 143 ? 48.155 69.238 -16.290 1.00 22.69 143 ASP B O 1
ATOM 6317 N N . LEU B 1 144 ? 46.193 68.178 -16.557 1.00 17.74 144 LEU B N 1
ATOM 6318 C CA . LEU B 1 144 ? 45.449 69.195 -15.796 1.00 14.07 144 LEU B CA 1
ATOM 6319 C C . LEU B 1 144 ? 44.301 68.628 -14.949 1.00 13.31 144 LEU B C 1
ATOM 6320 O O . LEU B 1 144 ? 43.287 68.194 -15.492 1.00 11.65 144 LEU B O 1
ATOM 6325 N N . LYS B 1 145 ? 44.455 68.645 -13.628 1.00 11.68 145 LYS B N 1
ATOM 6326 C CA . LYS B 1 145 ? 43.405 68.173 -12.721 1.00 12.02 145 LYS B CA 1
ATOM 6327 C C . LYS B 1 145 ? 42.458 69.302 -12.281 1.00 11.04 145 LYS B C 1
ATOM 6328 O O . LYS B 1 145 ? 42.826 70.132 -11.461 1.00 16.07 145 LYS B O 1
ATOM 6334 N N . VAL B 1 146 ? 41.247 69.331 -12.831 1.00 4.13 146 VAL B N 1
ATOM 6335 C CA . VAL B 1 146 ? 40.257 70.324 -12.447 1.00 6.18 146 VAL B CA 1
ATOM 6336 C C . VAL B 1 146 ? 39.501 69.894 -11.182 1.00 2.00 146 VAL B C 1
ATOM 6337 O O . VAL B 1 146 ? 39.143 70.720 -10.348 1.00 3.64 146 VAL B O 1
ATOM 6341 N N . ILE B 1 147 ? 39.253 68.595 -11.037 1.00 2.00 147 ILE B N 1
ATOM 6342 C CA . ILE B 1 147 ? 38.547 68.093 -9.864 1.00 3.07 147 ILE B CA 1
ATOM 6343 C C . ILE B 1 147 ? 39.458 67.139 -9.118 1.00 2.08 147 ILE B C 1
ATOM 6344 O O . ILE B 1 147 ? 39.949 66.155 -9.694 1.00 4.44 147 ILE B O 1
ATOM 6349 N N . ASP B 1 148 ? 39.708 67.424 -7.841 1.00 2.00 148 ASP B N 1
ATOM 6350 C CA . ASP B 1 148 ? 40.575 66.571 -7.027 1.00 2.00 148 ASP B CA 1
ATOM 6351 C C . ASP B 1 148 ? 40.425 66.945 -5.559 1.00 2.00 148 ASP B C 1
ATOM 6352 O O . ASP B 1 148 ? 40.991 67.952 -5.135 1.00 2.00 148 ASP B O 1
ATOM 6357 N N . HIS B 1 149 ? 39.661 66.162 -4.787 1.00 2.00 149 HIS B N 1
ATOM 6358 C CA . HIS B 1 149 ? 39.433 66.455 -3.364 1.00 2.00 149 HIS B CA 1
ATOM 6359 C C . HIS B 1 149 ? 38.946 65.194 -2.637 1.00 2.00 149 HIS B C 1
ATOM 6360 O O . HIS B 1 149 ? 38.648 64.167 -3.277 1.00 2.00 149 HIS B O 1
ATOM 6367 N N . HIS B 1 150 ? 38.899 65.274 -1.305 1.00 2.00 150 HIS B N 1
ATOM 6368 C CA . HIS B 1 150 ? 38.455 64.152 -0.473 1.00 2.21 150 HIS B CA 1
ATOM 6369 C C . HIS B 1 150 ? 36.998 64.277 -0.026 1.00 2.00 150 HIS B C 1
ATOM 6370 O O . HIS B 1 150 ? 36.370 65.337 -0.193 1.00 2.00 150 HIS B O 1
ATOM 6377 N N . THR B 1 151 ? 36.480 63.184 0.555 1.00 2.00 151 THR B N 1
ATOM 6378 C CA . THR B 1 151 ? 35.167 63.152 1.172 1.00 2.00 151 THR B CA 1
ATOM 6379 C C . THR B 1 151 ? 35.319 62.541 2.558 1.00 2.00 151 THR B C 1
ATOM 6380 O O . THR B 1 151 ? 35.821 61.437 2.673 1.00 2.04 151 THR B O 1
ATOM 6384 N N . TYR B 1 152 ? 34.889 63.250 3.598 1.00 2.00 152 TYR B N 1
ATOM 6385 C CA . TYR B 1 152 ? 35.001 62.759 4.976 1.00 2.00 152 TYR B CA 1
ATOM 6386 C C . TYR B 1 152 ? 33.620 62.578 5.592 1.00 2.00 152 TYR B C 1
ATOM 6387 O O . TYR B 1 152 ? 32.727 63.389 5.348 1.00 4.34 152 TYR B O 1
ATOM 6396 N N . VAL B 1 153 ? 33.453 61.529 6.404 1.00 2.00 153 VAL B N 1
ATOM 6397 C CA . VAL B 1 153 ? 32.166 61.321 7.090 1.00 2.00 153 VAL B CA 1
ATOM 6398 C C . VAL B 1 153 ? 32.380 60.895 8.543 1.00 2.00 153 VAL B C 1
ATOM 6399 O O . VAL B 1 153 ? 33.243 60.045 8.803 1.00 2.00 153 VAL B O 1
ATOM 6403 N N . PHE B 1 154 ? 31.638 61.500 9.485 1.00 2.00 154 PHE B N 1
ATOM 6404 C CA . PHE B 1 154 ? 31.666 61.049 10.879 1.00 2.00 154 PHE B CA 1
ATOM 6405 C C . PHE B 1 154 ? 30.453 60.168 11.084 1.00 2.00 154 PHE B C 1
ATOM 6406 O O . PHE B 1 154 ? 29.359 60.522 10.639 1.00 3.40 154 PHE B O 1
ATOM 6414 N N . LEU B 1 155 ? 30.623 59.017 11.747 1.00 2.00 155 LEU B N 1
ATOM 6415 C CA . LEU B 1 155 ? 29.492 58.112 11.954 1.00 3.80 155 LEU B CA 1
ATOM 6416 C C . LEU B 1 155 ? 29.512 57.489 13.338 1.00 7.74 155 LEU B C 1
ATOM 6417 O O . LEU B 1 155 ? 30.547 57.496 14.011 1.00 6.97 155 LEU B O 1
ATOM 6422 N N . GLY B 1 156 ? 28.363 56.955 13.749 1.00 5.11 156 GLY B N 1
ATOM 6423 C CA . GLY B 1 156 ? 28.201 56.370 15.078 1.00 6.57 156 GLY B CA 1
ATOM 6424 C C . GLY B 1 156 ? 27.708 54.944 15.053 1.00 7.36 156 GLY B C 1
ATOM 6425 O O . GLY B 1 156 ? 27.503 54.347 13.981 1.00 4.95 156 GLY B O 1
ATOM 6426 N N . ASP B 1 157 ? 27.541 54.373 16.248 1.00 7.33 157 ASP B N 1
ATOM 6427 C CA . ASP B 1 157 ? 27.131 52.969 16.368 1.00 9.13 157 ASP B CA 1
ATOM 6428 C C . ASP B 1 157 ? 25.819 52.690 15.649 1.00 7.30 157 ASP B C 1
ATOM 6429 O O . ASP B 1 157 ? 25.683 51.628 15.027 1.00 5.10 157 ASP B O 1
ATOM 6434 N N . GLY B 1 158 ? 24.840 53.595 15.799 1.00 4.41 158 GLY B N 1
ATOM 6435 C CA . GLY B 1 158 ? 23.510 53.374 15.205 1.00 2.00 158 GLY B CA 1
ATOM 6436 C C . GLY B 1 158 ? 23.601 53.327 13.695 1.00 3.15 158 GLY B C 1
ATOM 6437 O O . GLY B 1 158 ? 22.949 52.496 13.050 1.00 2.15 158 GLY B O 1
ATOM 6447 N N . LEU B 1 160 ? 26.101 52.212 11.987 1.00 2.33 160 LEU B N 1
ATOM 6448 C CA . LEU B 1 160 ? 26.671 50.913 11.612 1.00 2.00 160 LEU B CA 1
ATOM 6449 C C . LEU B 1 160 ? 25.682 49.766 11.723 1.00 2.37 160 LEU B C 1
ATOM 6450 O O . LEU B 1 160 ? 25.826 48.773 11.008 1.00 3.03 160 LEU B O 1
ATOM 6463 N N . GLU B 1 162 ? 22.427 50.033 11.087 1.00 2.00 162 GLU B N 1
ATOM 6464 C CA . GLU B 1 162 ? 21.465 50.132 9.978 1.00 2.00 162 GLU B CA 1
ATOM 6465 C C . GLU B 1 162 ? 21.871 49.374 8.711 1.00 2.00 162 GLU B C 1
ATOM 6466 O O . GLU B 1 162 ? 23.006 49.452 8.240 1.00 2.00 162 GLU B O 1
ATOM 6472 N N . GLY B 1 163 ? 20.904 48.705 8.111 1.00 2.00 163 GLY B N 1
ATOM 6473 C CA . GLY B 1 163 ? 21.157 48.004 6.845 1.00 2.00 163 GLY B CA 1
ATOM 6474 C C . GLY B 1 163 ? 21.704 48.859 5.722 1.00 2.00 163 GLY B C 1
ATOM 6475 O O . GLY B 1 163 ? 22.505 48.376 4.929 1.00 2.00 163 GLY B O 1
ATOM 6476 N N . VAL B 1 164 ? 21.269 50.119 5.648 1.00 2.00 164 VAL B N 1
ATOM 6477 C CA . VAL B 1 164 ? 21.701 50.945 4.535 1.00 2.00 164 VAL B CA 1
ATOM 6478 C C . VAL B 1 164 ? 23.236 51.176 4.624 1.00 2.00 164 VAL B C 1
ATOM 6479 O O . VAL B 1 164 ? 23.877 51.389 3.586 1.00 2.00 164 VAL B O 1
ATOM 6483 N N . SER B 1 165 ? 23.824 51.098 5.825 1.00 2.00 165 SER B N 1
ATOM 6484 C CA . SER B 1 165 ? 25.309 51.198 5.922 1.00 2.00 165 SER B CA 1
ATOM 6485 C C . SER B 1 165 ? 25.996 50.014 5.266 1.00 2.58 165 SER B C 1
ATOM 6486 O O . SER B 1 165 ? 27.054 50.148 4.630 1.00 2.52 165 SER B O 1
ATOM 6489 N N . HIS B 1 166 ? 25.385 48.843 5.404 1.00 2.00 166 HIS B N 1
ATOM 6490 C CA . HIS B 1 166 ? 25.900 47.655 4.737 1.00 2.00 166 HIS B CA 1
ATOM 6491 C C . HIS B 1 166 ? 25.841 47.811 3.221 1.00 2.52 166 HIS B C 1
ATOM 6492 O O . HIS B 1 166 ? 26.820 47.548 2.521 1.00 2.38 166 HIS B O 1
ATOM 6499 N N . GLU B 1 167 ? 24.701 48.278 2.707 1.00 2.00 167 GLU B N 1
ATOM 6500 C CA . GLU B 1 167 ? 24.575 48.469 1.272 1.00 2.00 167 GLU B CA 1
ATOM 6501 C C . GLU B 1 167 ? 25.589 49.472 0.725 1.00 2.00 167 GLU B C 1
ATOM 6502 O O . GLU B 1 167 ? 26.275 49.179 -0.268 1.00 3.13 167 GLU B O 1
ATOM 6508 N N . ALA B 1 168 ? 25.695 50.630 1.370 1.00 2.00 168 ALA B N 1
ATOM 6509 C CA . ALA B 1 168 ? 26.530 51.703 0.824 1.00 2.00 168 ALA B CA 1
ATOM 6510 C C . ALA B 1 168 ? 28.014 51.382 1.001 1.00 2.00 168 ALA B C 1
ATOM 6511 O O . ALA B 1 168 ? 28.829 51.668 0.113 1.00 2.00 168 ALA B O 1
ATOM 6513 N N . CYS B 1 169 ? 28.374 50.795 2.147 1.00 2.00 169 CYS B N 1
ATOM 6514 C CA . CYS B 1 169 ? 29.777 50.580 2.409 1.00 2.00 169 CYS B CA 1
ATOM 6515 C C . CYS B 1 169 ? 30.302 49.363 1.632 1.00 2.00 169 CYS B C 1
ATOM 6516 O O . CYS B 1 169 ? 31.463 49.370 1.217 1.00 2.00 169 CYS B O 1
ATOM 6519 N N . SER B 1 170 ? 29.471 48.334 1.431 1.00 2.00 170 SER B N 1
ATOM 6520 C CA . SER B 1 170 ? 29.832 47.213 0.553 1.00 2.00 170 SER B CA 1
ATOM 6521 C C . SER B 1 170 ? 30.131 47.725 -0.850 1.00 2.56 170 SER B C 1
ATOM 6522 O O . SER B 1 170 ? 31.156 47.383 -1.449 1.00 2.56 170 SER B O 1
ATOM 6525 N N . LEU B 1 171 ? 29.249 48.584 -1.360 1.00 4.39 171 LEU B N 1
ATOM 6526 C CA . LEU B 1 171 ? 29.434 49.109 -2.703 1.00 8.30 171 LEU B CA 1
ATOM 6527 C C . LEU B 1 171 ? 30.644 50.047 -2.800 1.00 4.28 171 LEU B C 1
ATOM 6528 O O . LEU B 1 171 ? 31.346 50.039 -3.822 1.00 5.91 171 LEU B O 1
ATOM 6533 N N . ALA B 1 172 ? 30.920 50.849 -1.761 1.00 2.00 172 ALA B N 1
ATOM 6534 C CA . ALA B 1 172 ? 32.039 51.771 -1.781 1.00 3.30 172 ALA B CA 1
ATOM 6535 C C . ALA B 1 172 ? 33.344 50.988 -1.893 1.00 4.12 172 ALA B C 1
ATOM 6536 O O . ALA B 1 172 ? 34.280 51.412 -2.573 1.00 3.38 172 ALA B O 1
ATOM 6538 N N . GLY B 1 173 ? 33.402 49.839 -1.220 1.00 2.61 173 GLY B N 1
ATOM 6539 C CA . GLY B 1 173 ? 34.579 48.983 -1.316 1.00 2.27 173 GLY B CA 1
ATOM 6540 C C . GLY B 1 173 ? 34.776 48.406 -2.704 1.00 3.91 173 GLY B C 1
ATOM 6541 O O . GLY B 1 173 ? 35.880 48.450 -3.249 1.00 5.08 173 GLY B O 1
ATOM 6542 N N . THR B 1 174 ? 33.711 47.867 -3.272 1.00 4.88 174 THR B N 1
ATOM 6543 C CA . THR B 1 174 ? 33.767 47.337 -4.645 1.00 6.19 174 THR B CA 1
ATOM 6544 C C . THR B 1 174 ? 34.239 48.388 -5.650 1.00 5.63 174 THR B C 1
ATOM 6545 O O . THR B 1 174 ? 35.050 48.075 -6.559 1.00 6.82 174 THR B O 1
ATOM 6549 N N . LEU B 1 175 ? 33.758 49.625 -5.477 1.00 4.56 175 LEU B N 1
ATOM 6550 C CA . LEU B 1 175 ? 34.055 50.735 -6.396 1.00 4.78 175 LEU B CA 1
ATOM 6551 C C . LEU B 1 175 ? 35.434 51.357 -6.173 1.00 6.46 175 LEU B C 1
ATOM 6552 O O . LEU B 1 175 ? 35.864 52.214 -6.957 1.00 7.09 175 LEU B O 1
ATOM 6557 N N . GLY B 1 176 ? 36.110 50.934 -5.106 1.00 4.36 176 GLY B N 1
ATOM 6558 C CA . GLY B 1 176 ? 37.448 51.452 -4.768 1.00 3.92 176 GLY B CA 1
ATOM 6559 C C . GLY B 1 176 ? 37.519 52.959 -4.586 1.00 3.35 176 GLY B C 1
ATOM 6560 O O . GLY B 1 176 ? 38.371 53.649 -5.190 1.00 6.61 176 GLY B O 1
ATOM 6561 N N . LEU B 1 177 ? 36.641 53.484 -3.734 1.00 2.19 177 LEU B N 1
ATOM 6562 C CA . LEU B 1 177 ? 36.585 54.927 -3.505 1.00 2.74 177 LEU B CA 1
ATOM 6563 C C . LEU B 1 177 ? 37.651 55.383 -2.510 1.00 2.44 177 LEU B C 1
ATOM 6564 O O . LEU B 1 177 ? 37.345 55.714 -1.360 1.00 2.66 177 LEU B O 1
ATOM 6569 N N . ASN B 1 178 ? 38.905 55.454 -2.962 1.00 3.19 178 ASN B N 1
ATOM 6570 C CA . ASN B 1 178 ? 39.995 55.667 -2.016 1.00 4.07 178 ASN B CA 1
ATOM 6571 C C . ASN B 1 178 ? 40.074 57.054 -1.396 1.00 5.67 178 ASN B C 1
ATOM 6572 O O . ASN B 1 178 ? 40.833 57.252 -0.445 1.00 7.12 178 ASN B O 1
ATOM 6577 N N . LYS B 1 179 ? 39.320 58.019 -1.933 1.00 2.00 179 LYS B N 1
ATOM 6578 C CA . LYS B 1 179 ? 39.345 59.368 -1.377 1.00 2.00 179 LYS B CA 1
ATOM 6579 C C . LYS B 1 179 ? 38.254 59.587 -0.309 1.00 2.00 179 LYS B C 1
ATOM 6580 O O . LYS B 1 179 ? 38.141 60.683 0.273 1.00 2.00 179 LYS B O 1
ATOM 6586 N N . LEU B 1 180 ? 37.510 58.518 0.004 1.00 2.00 180 LEU B N 1
ATOM 6587 C CA . LEU B 1 180 ? 36.511 58.532 1.088 1.00 2.00 180 LEU B CA 1
ATOM 6588 C C . LEU B 1 180 ? 37.165 58.083 2.398 1.00 2.00 180 LEU B C 1
ATOM 6589 O O . LEU B 1 180 ? 37.740 56.979 2.470 1.00 2.40 180 LEU B O 1
ATOM 6594 N N . VAL B 1 181 ? 37.010 58.884 3.440 1.00 2.00 181 VAL B N 1
ATOM 6595 C CA . VAL B 1 181 ? 37.558 58.566 4.754 1.00 2.00 181 VAL B CA 1
ATOM 6596 C C . VAL B 1 181 ? 36.484 58.720 5.817 1.00 2.00 181 VAL B C 1
ATOM 6597 O O . VAL B 1 181 ? 35.916 59.820 5.968 1.00 2.14 181 VAL B O 1
ATOM 6601 N N . ALA B 1 182 ? 36.206 57.635 6.549 1.00 2.00 182 ALA B N 1
ATOM 6602 C CA . ALA B 1 182 ? 35.143 57.641 7.580 1.00 2.00 182 ALA B CA 1
ATOM 6603 C C . ALA B 1 182 ? 35.748 57.544 8.972 1.00 2.00 182 ALA B C 1
ATOM 6604 O O . ALA B 1 182 ? 36.788 56.911 9.157 1.00 2.88 182 ALA B O 1
ATOM 6606 N N . PHE B 1 183 ? 35.094 58.169 9.946 1.00 2.00 183 PHE B N 1
ATOM 6607 C CA . PHE B 1 183 ? 35.571 58.174 11.336 1.00 2.00 183 PHE B CA 1
ATOM 6608 C C . PHE B 1 183 ? 34.454 57.633 12.173 1.00 2.00 183 PHE B C 1
ATOM 6609 O O . PHE B 1 183 ? 33.358 58.168 12.133 1.00 3.53 183 PHE B O 1
ATOM 6617 N N . TRP B 1 184 ? 34.738 56.609 12.972 1.00 3.61 184 TRP B N 1
ATOM 6618 C CA . TRP B 1 184 ? 33.725 55.979 13.790 1.00 6.02 184 TRP B CA 1
ATOM 6619 C C . TRP B 1 184 ? 33.923 56.349 15.239 1.00 8.43 184 TRP B C 1
ATOM 6620 O O . TRP B 1 184 ? 34.982 56.130 15.835 1.00 7.00 184 TRP B O 1
ATOM 6631 N N . ASP B 1 185 ? 32.863 56.909 15.792 1.00 12.58 185 ASP B N 1
ATOM 6632 C CA . ASP B 1 185 ? 32.818 57.306 17.175 1.00 13.80 185 ASP B CA 1
ATOM 6633 C C . ASP B 1 185 ? 32.562 56.048 18.004 1.00 15.63 185 ASP B C 1
ATOM 6634 O O . ASP B 1 185 ? 31.416 55.705 18.294 1.00 15.45 185 ASP B O 1
ATOM 6639 N N . ASP B 1 186 ? 33.644 55.351 18.346 1.00 14.32 186 ASP B N 1
ATOM 6640 C CA . ASP B 1 186 ? 33.586 54.115 19.119 1.00 14.69 186 ASP B CA 1
ATOM 6641 C C . ASP B 1 186 ? 33.640 54.459 20.610 1.00 16.44 186 ASP B C 1
ATOM 6642 O O . ASP B 1 186 ? 34.694 54.408 21.245 1.00 16.11 186 ASP B O 1
ATOM 6647 N N . ASN B 1 187 ? 32.531 54.765 21.110 1.00 20.67 187 ASN B N 1
ATOM 6648 C CA . ASN B 1 187 ? 32.473 55.340 22.451 1.00 26.83 187 ASN B CA 1
ATOM 6649 C C . ASN B 1 187 ? 32.005 54.331 23.486 1.00 30.67 187 ASN B C 1
ATOM 6650 O O . ASN B 1 187 ? 31.464 53.280 23.130 1.00 30.83 187 ASN B O 1
ATOM 6655 N N . ASN B 1 188 ? 32.231 54.662 24.817 1.00 34.93 188 ASN B N 1
ATOM 6656 C CA . ASN B 1 188 ? 31.910 53.748 25.911 1.00 38.38 188 ASN B CA 1
ATOM 6657 C C . ASN B 1 188 ? 30.715 52.851 25.593 1.00 39.46 188 ASN B C 1
ATOM 6658 O O . ASN B 1 188 ? 30.879 51.726 25.119 1.00 41.83 188 ASN B O 1
ATOM 6663 N N . THR B 1 195 ? 26.950 48.190 25.562 1.00 34.04 195 THR B N 1
ATOM 6664 C CA . THR B 1 195 ? 25.859 47.960 24.619 1.00 33.97 195 THR B CA 1
ATOM 6665 C C . THR B 1 195 ? 26.139 46.697 23.814 1.00 32.98 195 THR B C 1
ATOM 6666 O O . THR B 1 195 ? 25.578 46.492 22.733 1.00 31.84 195 THR B O 1
ATOM 6670 N N . LYS B 1 196 ? 27.017 45.858 24.356 1.00 30.69 196 LYS B N 1
ATOM 6671 C CA . LYS B 1 196 ? 27.375 44.592 23.734 1.00 29.26 196 LYS B CA 1
ATOM 6672 C C . LYS B 1 196 ? 26.158 43.690 23.680 1.00 25.73 196 LYS B C 1
ATOM 6673 O O . LYS B 1 196 ? 26.130 42.715 22.925 1.00 25.91 196 LYS B O 1
ATOM 6679 N N . GLY B 1 197 ? 25.154 44.026 24.488 1.00 23.17 197 GLY B N 1
ATOM 6680 C CA . GLY B 1 197 ? 23.893 43.279 24.529 1.00 16.61 197 GLY B CA 1
ATOM 6681 C C . GLY B 1 197 ? 23.092 43.344 23.230 1.00 12.29 197 GLY B C 1
ATOM 6682 O O . GLY B 1 197 ? 22.280 42.462 22.952 1.00 7.96 197 GLY B O 1
ATOM 6683 N N . TRP B 1 198 ? 23.296 44.389 22.436 1.00 10.88 198 TRP B N 1
ATOM 6684 C CA . TRP B 1 198 ? 22.631 44.451 21.133 1.00 10.78 198 TRP B CA 1
ATOM 6685 C C . TRP B 1 198 ? 23.567 44.777 19.974 1.00 8.91 198 TRP B C 1
ATOM 6686 O O . TRP B 1 198 ? 23.144 44.708 18.831 1.00 7.11 198 TRP B O 1
ATOM 6697 N N . PHE B 1 199 ? 24.822 45.137 20.267 1.00 7.75 199 PHE B N 1
ATOM 6698 C CA . PHE B 1 199 ? 25.788 45.500 19.220 1.00 6.87 199 PHE B CA 1
ATOM 6699 C C . PHE B 1 199 ? 27.181 44.955 19.526 1.00 8.63 199 PHE B C 1
ATOM 6700 O O . PHE B 1 199 ? 27.935 45.536 20.305 1.00 8.88 199 PHE B O 1
ATOM 6708 N N . SER B 1 200 ? 27.510 43.833 18.896 1.00 6.33 200 SER B N 1
ATOM 6709 C CA . SER B 1 200 ? 28.715 43.091 19.226 1.00 7.34 200 SER B CA 1
ATOM 6710 C C . SER B 1 200 ? 29.526 42.699 17.991 1.00 6.41 200 SER B C 1
ATOM 6711 O O . SER B 1 200 ? 30.412 41.852 18.077 1.00 6.34 200 SER B O 1
ATOM 6714 N N . ASP B 1 201 ? 29.231 43.329 16.857 1.00 5.56 201 ASP B N 1
ATOM 6715 C CA . ASP B 1 201 ? 29.974 43.099 15.604 1.00 3.97 201 ASP B CA 1
ATOM 6716 C C . ASP B 1 201 ? 31.470 43.328 15.835 1.00 3.69 201 ASP B C 1
ATOM 6717 O O . ASP B 1 201 ? 31.853 44.213 16.606 1.00 5.04 201 ASP B O 1
ATOM 6722 N N . ASN B 1 202 ? 32.314 42.540 15.177 1.00 2.24 202 ASN B N 1
ATOM 6723 C CA . ASN B 1 202 ? 33.712 42.943 15.003 1.00 2.59 202 ASN B CA 1
ATOM 6724 C C . ASN B 1 202 ? 33.730 43.941 13.847 1.00 2.00 202 ASN B C 1
ATOM 6725 O O . ASN B 1 202 ? 33.799 43.549 12.688 1.00 3.31 202 ASN B O 1
ATOM 6730 N N . THR B 1 203 ? 33.624 45.238 14.142 1.00 2.00 203 THR B N 1
ATOM 6731 C CA . THR B 1 203 ? 33.425 46.210 13.069 1.00 2.00 203 THR B CA 1
ATOM 6732 C C . THR B 1 203 ? 34.652 46.290 12.146 1.00 3.43 203 THR B C 1
ATOM 6733 O O . THR B 1 203 ? 34.502 46.383 10.927 1.00 2.00 203 THR B O 1
ATOM 6737 N N . PRO B 1 204 ? 35.870 46.246 12.710 1.00 2.32 204 PRO B N 1
ATOM 6738 C CA . PRO B 1 204 ? 37.016 46.215 11.785 1.00 2.49 204 PRO B CA 1
ATOM 6739 C C . PRO B 1 204 ? 37.022 45.022 10.832 1.00 2.27 204 PRO B C 1
ATOM 6740 O O . PRO B 1 204 ? 37.342 45.184 9.638 1.00 3.03 204 PRO B O 1
ATOM 6744 N N . GLU B 1 205 ? 36.678 43.835 11.323 1.00 2.00 205 GLU B N 1
ATOM 6745 C CA . GLU B 1 205 ? 36.665 42.686 10.451 1.00 2.00 205 GLU B CA 1
ATOM 6746 C C . GLU B 1 205 ? 35.596 42.854 9.366 1.00 2.00 205 GLU B C 1
ATOM 6747 O O . GLU B 1 205 ? 35.815 42.467 8.223 1.00 2.00 205 GLU B O 1
ATOM 6753 N N . ARG B 1 206 ? 34.442 43.404 9.733 1.00 2.00 206 ARG B N 1
ATOM 6754 C CA . ARG B 1 206 ? 33.369 43.603 8.773 1.00 2.00 206 ARG B CA 1
ATOM 6755 C C . ARG B 1 206 ? 33.843 44.545 7.679 1.00 2.00 206 ARG B C 1
ATOM 6756 O O . ARG B 1 206 ? 33.629 44.286 6.502 1.00 2.00 206 ARG B O 1
ATOM 6764 N N . PHE B 1 207 ? 34.499 45.644 8.064 1.00 2.00 207 PHE B N 1
ATOM 6765 C CA . PHE B 1 207 ? 34.936 46.590 7.042 1.00 2.00 207 PHE B CA 1
ATOM 6766 C C . PHE B 1 207 ? 36.079 46.075 6.156 1.00 2.03 207 PHE B C 1
ATOM 6767 O O . PHE B 1 207 ? 36.119 46.374 4.952 1.00 2.00 207 PHE B O 1
ATOM 6775 N N . ARG B 1 208 ? 37.000 45.299 6.725 1.00 2.00 208 ARG B N 1
ATOM 6776 C CA . ARG B 1 208 ? 37.985 44.637 5.864 1.00 2.00 208 ARG B CA 1
ATOM 6777 C C . ARG B 1 208 ? 37.299 43.707 4.857 1.00 2.00 208 ARG B C 1
ATOM 6778 O O . ARG B 1 208 ? 37.736 43.601 3.697 1.00 2.51 208 ARG B O 1
ATOM 6786 N N . ALA B 1 209 ? 36.219 43.050 5.284 1.00 2.00 209 ALA B N 1
ATOM 6787 C CA . ALA B 1 209 ? 35.438 42.165 4.405 1.00 2.33 209 ALA B CA 1
ATOM 6788 C C . ALA B 1 209 ? 34.802 42.951 3.249 1.00 3.64 209 ALA B C 1
ATOM 6789 O O . ALA B 1 209 ? 34.549 42.389 2.205 1.00 3.09 209 ALA B O 1
ATOM 6791 N N . TYR B 1 210 ? 34.541 44.250 3.446 1.00 2.00 210 TYR B N 1
ATOM 6792 C CA . TYR B 1 210 ? 34.064 45.107 2.341 1.00 2.00 210 TYR B CA 1
ATOM 6793 C C . TYR B 1 210 ? 35.174 45.628 1.451 1.00 3.53 210 TYR B C 1
ATOM 6794 O O . TYR B 1 210 ? 34.891 46.353 0.494 1.00 3.95 210 TYR B O 1
ATOM 6803 N N . GLY B 1 211 ? 36.427 45.327 1.774 1.00 2.00 211 GLY B N 1
ATOM 6804 C CA . GLY B 1 211 ? 37.563 45.915 1.029 1.00 3.25 211 GLY B CA 1
ATOM 6805 C C . GLY B 1 211 ? 37.948 47.326 1.457 1.00 2.10 211 GLY B C 1
ATOM 6806 O O . GLY B 1 211 ? 38.525 48.095 0.673 1.00 4.07 211 GLY B O 1
ATOM 6807 N N . TRP B 1 212 ? 37.625 47.688 2.689 1.00 2.00 212 TRP B N 1
ATOM 6808 C CA . TRP B 1 212 ? 38.101 48.962 3.236 1.00 2.00 212 TRP B CA 1
ATOM 6809 C C . TRP B 1 212 ? 39.430 48.778 3.937 1.00 2.00 212 TRP B C 1
ATOM 6810 O O . TRP B 1 212 ? 39.756 47.673 4.390 1.00 2.00 212 TRP B O 1
ATOM 6821 N N . HIS B 1 213 ? 40.198 49.862 4.017 1.00 2.00 213 HIS B N 1
ATOM 6822 C CA . HIS B 1 213 ? 41.392 49.901 4.847 1.00 2.00 213 HIS B CA 1
ATOM 6823 C C . HIS B 1 213 ? 40.894 50.304 6.235 1.00 3.09 213 HIS B C 1
ATOM 6824 O O . HIS B 1 213 ? 40.142 51.257 6.370 1.00 4.10 213 HIS B O 1
ATOM 6831 N N . VAL B 1 214 ? 41.285 49.581 7.270 1.00 2.17 214 VAL B N 1
ATOM 6832 C CA . VAL B 1 214 ? 40.799 49.926 8.600 1.00 3.41 214 VAL B CA 1
ATOM 6833 C C . VAL B 1 214 ? 41.973 50.288 9.520 1.00 3.42 214 VAL B C 1
ATOM 6834 O O . VAL B 1 214 ? 42.972 49.549 9.566 1.00 4.06 214 VAL B O 1
ATOM 6838 N N . ILE B 1 215 ? 41.841 51.415 10.222 1.00 2.99 215 ILE B N 1
ATOM 6839 C CA . ILE B 1 215 ? 42.795 51.847 11.256 1.00 2.11 215 ILE B CA 1
ATOM 6840 C C . ILE B 1 215 ? 42.149 51.668 12.644 1.00 2.00 215 ILE B C 1
ATOM 6841 O O . ILE B 1 215 ? 41.143 52.318 12.958 1.00 3.74 215 ILE B O 1
ATOM 6846 N N . GLU B 1 216 ? 42.680 50.732 13.434 1.00 5.05 216 GLU B N 1
ATOM 6847 C CA . GLU B 1 216 ? 42.072 50.351 14.717 1.00 5.48 216 GLU B CA 1
ATOM 6848 C C . GLU B 1 216 ? 42.711 51.077 15.897 1.00 7.46 216 GLU B C 1
ATOM 6849 O O . GLU B 1 216 ? 43.873 51.488 15.840 1.00 8.89 216 GLU B O 1
ATOM 6855 N N . ASN B 1 217 ? 41.940 51.241 16.965 1.00 7.93 217 ASN B N 1
ATOM 6856 C CA . ASN B 1 217 ? 42.491 51.678 18.247 1.00 9.01 217 ASN B CA 1
ATOM 6857 C C . ASN B 1 217 ? 43.138 53.050 18.272 1.00 8.91 217 ASN B C 1
ATOM 6858 O O . ASN B 1 217 ? 44.128 53.268 18.967 1.00 9.93 217 ASN B O 1
ATOM 6863 N N . VAL B 1 218 ? 42.585 53.994 17.519 1.00 6.74 218 VAL B N 1
ATOM 6864 C CA . VAL B 1 218 ? 43.113 55.346 17.550 1.00 6.72 218 VAL B CA 1
ATOM 6865 C C . VAL B 1 218 ? 42.534 56.030 18.782 1.00 6.69 218 VAL B C 1
ATOM 6866 O O . VAL B 1 218 ? 41.315 56.014 18.975 1.00 8.32 218 VAL B O 1
ATOM 6870 N N . ASP B 1 219 ? 43.404 56.580 19.635 1.00 5.48 219 ASP B N 1
ATOM 6871 C CA . ASP B 1 219 ? 42.968 57.361 20.801 1.00 6.96 219 ASP B CA 1
ATOM 6872 C C . ASP B 1 219 ? 42.360 58.689 20.322 1.00 6.56 219 ASP B C 1
ATOM 6873 O O . ASP B 1 219 ? 43.073 59.567 19.839 1.00 7.42 219 ASP B O 1
ATOM 6878 N N . GLY B 1 220 ? 41.041 58.817 20.458 1.00 5.97 220 GLY B N 1
ATOM 6879 C CA . GLY B 1 220 ? 40.320 59.988 19.954 1.00 5.53 220 GLY B CA 1
ATOM 6880 C C . GLY B 1 220 ? 40.496 61.287 20.727 1.00 8.65 220 GLY B C 1
ATOM 6881 O O . GLY B 1 220 ? 39.874 62.307 20.393 1.00 9.78 220 GLY B O 1
ATOM 6882 N N . HIS B 1 221 ? 41.332 61.264 21.756 1.00 9.07 221 HIS B N 1
ATOM 6883 C CA . HIS B 1 221 ? 41.602 62.468 22.541 1.00 9.11 221 HIS B CA 1
ATOM 6884 C C . HIS B 1 221 ? 43.080 62.829 22.459 1.00 10.60 221 HIS B C 1
ATOM 6885 O O . HIS B 1 221 ? 43.543 63.772 23.100 1.00 12.72 221 HIS B O 1
ATOM 6892 N N . ASP B 1 222 ? 43.808 62.064 21.650 1.00 10.45 222 ASP B N 1
ATOM 6893 C CA . ASP B 1 222 ? 45.240 62.273 21.410 1.00 9.86 222 ASP B CA 1
ATOM 6894 C C . ASP B 1 222 ? 45.445 62.909 20.033 1.00 10.74 222 ASP B C 1
ATOM 6895 O O . ASP B 1 222 ? 45.317 62.218 18.995 1.00 9.54 222 ASP B O 1
ATOM 6900 N N . PHE B 1 223 ? 45.734 64.215 20.018 1.00 8.94 223 PHE B N 1
ATOM 6901 C CA . PHE B 1 223 ? 45.823 64.983 18.765 1.00 9.15 223 PHE B CA 1
ATOM 6902 C C . PHE B 1 223 ? 46.860 64.384 17.804 1.00 9.00 223 PHE B C 1
ATOM 6903 O O . PHE B 1 223 ? 46.644 64.350 16.590 1.00 6.93 223 PHE B O 1
ATOM 6911 N N . VAL B 1 224 ? 47.975 63.897 18.351 1.00 9.49 224 VAL B N 1
ATOM 6912 C CA . VAL B 1 224 ? 49.058 63.366 17.522 1.00 9.55 224 VAL B CA 1
ATOM 6913 C C . VAL B 1 224 ? 48.646 62.062 16.842 1.00 9.60 224 VAL B C 1
ATOM 6914 O O . VAL B 1 224 ? 48.887 61.877 15.642 1.00 9.71 224 VAL B O 1
ATOM 6918 N N . ALA B 1 225 ? 48.023 61.167 17.609 1.00 9.03 225 ALA B N 1
ATOM 6919 C CA . ALA B 1 225 ? 47.524 59.911 17.063 1.00 9.85 225 ALA B CA 1
ATOM 6920 C C . ALA B 1 225 ? 46.490 60.125 15.963 1.00 8.90 225 ALA B C 1
ATOM 6921 O O . ALA B 1 225 ? 46.516 59.441 14.950 1.00 9.13 225 ALA B O 1
ATOM 6923 N N . ILE B 1 226 ? 45.591 61.089 16.154 1.00 8.05 226 ILE B N 1
ATOM 6924 C CA . ILE B 1 226 ? 44.567 61.389 15.151 1.00 6.25 226 ILE B CA 1
ATOM 6925 C C . ILE B 1 226 ? 45.185 61.847 13.822 1.00 7.37 226 ILE B C 1
ATOM 6926 O O . ILE B 1 226 ? 44.839 61.337 12.760 1.00 6.68 226 ILE B O 1
ATOM 6931 N N . GLU B 1 227 ? 46.102 62.812 13.883 1.00 6.70 227 GLU B N 1
ATOM 6932 C CA . GLU B 1 227 ? 46.780 63.297 12.679 1.00 7.50 227 GLU B CA 1
ATOM 6933 C C . GLU B 1 227 ? 47.532 62.159 11.949 1.00 6.44 227 GLU B C 1
ATOM 6934 O O . GLU B 1 227 ? 47.505 62.072 10.717 1.00 5.88 227 GLU B O 1
ATOM 6940 N N . LYS B 1 228 ? 48.172 61.269 12.707 1.00 6.39 228 LYS B N 1
ATOM 6941 C CA . LYS B 1 228 ? 48.893 60.143 12.114 1.00 8.15 228 LYS B CA 1
ATOM 6942 C C . LYS B 1 228 ? 47.931 59.250 11.349 1.00 6.02 228 LYS B C 1
ATOM 6943 O O . LYS B 1 228 ? 48.231 58.778 10.245 1.00 5.48 228 LYS B O 1
ATOM 6949 N N . ALA B 1 229 ? 46.765 59.027 11.938 1.00 4.95 229 ALA B N 1
ATOM 6950 C CA . ALA B 1 229 ? 45.763 58.187 11.296 1.00 4.40 229 ALA B CA 1
ATOM 6951 C C . ALA B 1 229 ? 45.240 58.791 9.992 1.00 2.00 229 ALA B C 1
ATOM 6952 O O . ALA B 1 229 ? 45.041 58.061 9.014 1.00 5.23 229 ALA B O 1
ATOM 6954 N N . ILE B 1 230 ? 45.033 60.113 9.966 1.00 2.34 230 ILE B N 1
ATOM 6955 C CA . ILE B 1 230 ? 44.457 60.744 8.774 1.00 2.00 230 ILE B CA 1
ATOM 6956 C C . ILE B 1 230 ? 45.486 60.698 7.649 1.00 3.27 230 ILE B C 1
ATOM 6957 O O . ILE B 1 230 ? 45.168 60.362 6.516 1.00 3.82 230 ILE B O 1
ATOM 6962 N N . ASN B 1 231 ? 46.738 61.009 7.959 1.00 4.50 231 ASN B N 1
ATOM 6963 C CA . ASN B 1 231 ? 47.806 60.835 6.965 1.0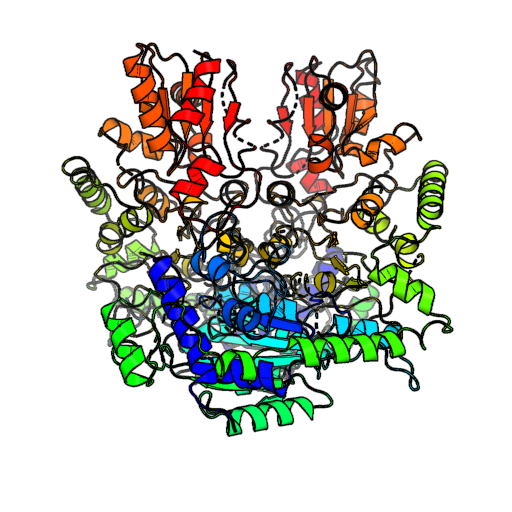0 2.00 231 ASN B CA 1
ATOM 6964 C C . ASN B 1 231 ? 47.870 59.426 6.391 1.00 5.47 231 ASN B C 1
ATOM 6965 O O . ASN B 1 231 ? 48.077 59.227 5.189 1.00 7.43 231 ASN B O 1
ATOM 6970 N N . GLU B 1 232 ? 47.682 58.433 7.248 1.00 5.00 232 GLU B N 1
ATOM 6971 C CA . GLU B 1 232 ? 47.645 57.061 6.779 1.00 4.42 232 GLU B CA 1
ATOM 6972 C C . GLU B 1 232 ? 46.489 56.834 5.808 1.00 5.29 232 GLU B C 1
ATOM 6973 O O . GLU B 1 232 ? 46.659 56.171 4.789 1.00 6.57 232 GLU B O 1
ATOM 6979 N N . ALA B 1 233 ? 45.316 57.375 6.129 1.00 3.52 233 ALA B N 1
ATOM 6980 C CA . ALA B 1 233 ? 44.156 57.241 5.223 1.00 7.27 233 ALA B CA 1
ATOM 6981 C C . ALA B 1 233 ? 44.476 57.870 3.854 1.00 7.54 233 ALA B C 1
ATOM 6982 O O . ALA B 1 233 ? 44.156 57.308 2.807 1.00 5.96 233 ALA B O 1
ATOM 6984 N N . HIS B 1 234 ? 45.141 59.021 3.867 1.00 7.67 234 HIS B N 1
ATOM 6985 C CA . HIS B 1 234 ? 45.460 59.732 2.619 1.00 6.99 234 HIS B CA 1
ATOM 6986 C C . HIS B 1 234 ? 46.434 58.960 1.718 1.00 7.58 234 HIS B C 1
ATOM 6987 O O . HIS B 1 234 ? 46.478 59.169 0.503 1.00 8.21 234 HIS B O 1
ATOM 6994 N N . SER B 1 235 ? 47.220 58.074 2.305 1.00 8.31 235 SER B N 1
ATOM 6995 C CA . SER B 1 235 ? 48.169 57.299 1.509 1.00 10.26 235 SER B CA 1
ATOM 6996 C C . SER B 1 235 ? 47.501 56.128 0.769 1.00 10.94 235 SER B C 1
ATOM 6997 O O . SER B 1 235 ? 48.150 55.445 -0.025 1.00 11.42 235 SER B O 1
ATOM 7000 N N . GLN B 1 236 ? 46.208 55.897 1.014 1.00 9.39 236 GLN B N 1
ATOM 7001 C CA . GLN B 1 236 ? 45.509 54.774 0.383 1.00 10.26 236 GLN B CA 1
ATOM 7002 C C . GLN B 1 236 ? 45.261 55.051 -1.077 1.00 9.91 236 GLN B C 1
ATOM 7003 O O . GLN B 1 236 ? 44.635 56.045 -1.426 1.00 10.10 236 GLN B O 1
ATOM 7009 N N . GLN B 1 237 ? 45.730 54.164 -1.942 1.00 9.23 237 GLN B N 1
ATOM 7010 C CA . GLN B 1 237 ? 45.528 54.387 -3.365 1.00 9.19 237 GLN B CA 1
ATOM 7011 C C . GLN B 1 237 ? 44.300 53.679 -3.916 1.00 8.15 237 GLN B C 1
ATOM 7012 O O . GLN B 1 237 ? 43.773 54.066 -4.955 1.00 8.28 237 GLN B O 1
ATOM 7018 N N . GLN B 1 238 ? 43.850 52.629 -3.231 1.00 5.23 238 GLN B N 1
ATOM 7019 C CA . GLN B 1 238 ? 42.779 51.811 -3.775 1.00 8.84 238 GLN B CA 1
ATOM 7020 C C . GLN B 1 238 ? 41.529 51.671 -2.899 1.00 5.73 238 GLN B C 1
ATOM 7021 O O . GLN B 1 238 ? 40.437 51.487 -3.434 1.00 11.08 238 GLN B O 1
ATOM 7027 N N . LYS B 1 239 ? 41.679 51.752 -1.579 1.00 3.72 239 LYS B N 1
ATOM 7028 C CA . LYS B 1 239 ? 40.541 51.462 -0.690 1.00 3.01 239 LYS B CA 1
ATOM 7029 C C . LYS B 1 239 ? 40.042 52.690 0.069 1.00 2.05 239 LYS B C 1
ATOM 7030 O O . LYS B 1 239 ? 40.852 53.499 0.520 1.00 2.00 239 LYS B O 1
ATOM 7036 N N . PRO B 1 240 ? 38.711 52.807 0.267 1.00 2.00 240 PRO B N 1
ATOM 7037 C CA . PRO B 1 240 ? 38.242 53.738 1.312 1.00 2.07 240 PRO B CA 1
ATOM 7038 C C . PRO B 1 240 ? 38.743 53.342 2.707 1.00 2.00 240 PRO B C 1
ATOM 7039 O O . PRO B 1 240 ? 39.009 52.159 2.953 1.00 2.00 240 PRO B O 1
ATOM 7043 N N . THR B 1 241 ? 38.823 54.309 3.623 1.00 2.00 241 THR B N 1
ATOM 7044 C CA . THR B 1 241 ? 39.357 54.037 4.956 1.00 2.00 241 THR B CA 1
ATOM 7045 C C . THR B 1 241 ? 38.336 54.286 6.067 1.00 2.01 241 THR B C 1
ATOM 7046 O O . THR B 1 241 ? 37.625 55.284 6.032 1.00 2.83 241 THR B O 1
ATOM 7050 N N . LEU B 1 242 ? 38.268 53.364 7.036 1.00 2.00 242 LEU B N 1
ATOM 7051 C CA . LEU B 1 242 ? 37.525 53.579 8.286 1.00 2.00 242 LEU B CA 1
ATOM 7052 C C . LEU B 1 242 ? 38.544 53.764 9.416 1.00 2.00 242 LEU B C 1
ATOM 7053 O O . LEU B 1 242 ? 39.385 52.883 9.650 1.00 2.00 242 LEU B O 1
ATOM 7058 N N . ILE B 1 243 ? 38.450 54.885 10.133 1.00 2.18 243 ILE B N 1
ATOM 7059 C CA . ILE B 1 243 ? 39.305 55.158 11.279 1.00 2.00 243 ILE B CA 1
ATOM 7060 C C . ILE B 1 243 ? 38.493 54.949 12.555 1.00 2.00 243 ILE B C 1
ATOM 7061 O O . ILE B 1 243 ? 37.498 55.646 12.782 1.00 2.25 243 ILE B O 1
ATOM 7066 N N . CYS B 1 244 ? 38.904 53.960 13.358 1.00 2.83 244 CYS B N 1
ATOM 7067 C CA . CYS B 1 244 ? 38.179 53.570 14.570 1.00 3.90 244 CYS B CA 1
ATOM 7068 C C . CYS B 1 244 ? 38.695 54.346 15.770 1.00 2.64 244 CYS B C 1
ATOM 7069 O O . CYS B 1 244 ? 39.806 54.107 16.231 1.00 6.88 244 CYS B O 1
ATOM 7072 N N . CYS B 1 245 ? 37.879 55.267 16.280 1.00 5.22 245 CYS B N 1
ATOM 7073 C CA . CYS B 1 245 ? 38.307 56.254 17.273 1.00 6.37 245 CYS B CA 1
ATOM 7074 C C . CYS B 1 245 ? 37.649 55.959 18.608 1.00 9.99 245 CYS B C 1
ATOM 7075 O O . CYS B 1 245 ? 36.422 56.098 18.733 1.00 11.34 245 CYS B O 1
ATOM 7078 N N . LYS B 1 246 ? 38.462 55.606 19.601 1.00 10.34 246 LYS B N 1
ATOM 7079 C CA . LYS B 1 246 ? 37.983 55.358 20.961 1.00 13.10 246 LYS B CA 1
ATOM 7080 C C . LYS B 1 246 ? 37.775 56.674 21.704 1.00 13.48 246 LYS B C 1
ATOM 7081 O O . LYS B 1 246 ? 38.724 57.432 21.931 1.00 13.42 246 LYS B O 1
ATOM 7087 N N . THR B 1 247 ? 36.523 56.955 22.057 1.00 14.34 247 THR B N 1
ATOM 7088 C CA . THR B 1 247 ? 36.174 58.226 22.698 1.00 14.12 247 THR B CA 1
ATOM 7089 C C . THR B 1 247 ? 35.435 58.008 24.009 1.00 14.70 247 THR B C 1
ATOM 7090 O O . THR B 1 247 ? 34.871 56.930 24.254 1.00 10.96 247 THR B O 1
ATOM 7094 N N . VAL B 1 248 ? 35.456 59.047 24.838 1.00 15.61 248 VAL B N 1
ATOM 7095 C CA . VAL B 1 248 ? 34.677 59.122 26.061 1.00 17.03 248 VAL B CA 1
ATOM 7096 C C . VAL B 1 248 ? 33.532 60.117 25.845 1.00 19.48 248 VAL B C 1
ATOM 7097 O O . VAL B 1 248 ? 33.755 61.334 25.788 1.00 18.13 248 VAL B O 1
ATOM 7101 N N . ILE B 1 249 ? 32.308 59.606 25.707 1.00 21.48 249 ILE B N 1
ATOM 7102 C CA . ILE B 1 249 ? 31.140 60.486 25.589 1.00 21.60 249 ILE B CA 1
ATOM 7103 C C . ILE B 1 249 ? 31.048 61.379 26.826 1.00 21.46 249 ILE B C 1
ATOM 7104 O O . ILE B 1 249 ? 31.345 60.944 27.939 1.00 21.47 249 ILE B O 1
ATOM 7109 N N . GLY B 1 250 ? 30.648 62.630 26.629 1.00 21.53 250 GLY B N 1
ATOM 7110 C CA . GLY B 1 250 ? 30.540 63.568 27.744 1.00 20.33 250 GLY B CA 1
ATOM 7111 C C . GLY B 1 250 ? 31.897 63.986 28.269 1.00 21.25 250 GLY B C 1
ATOM 7112 O O . GLY B 1 250 ? 31.980 64.675 29.285 1.00 19.94 250 GLY B O 1
ATOM 7113 N N . PHE B 1 251 ? 32.960 63.578 27.571 1.00 22.61 251 PHE B N 1
ATOM 7114 C CA . PHE B 1 251 ? 34.341 63.922 27.952 1.00 23.50 251 PHE B CA 1
ATOM 7115 C C . PHE B 1 251 ? 34.501 65.368 28.430 1.00 24.20 251 PHE B C 1
ATOM 7116 O O . PHE B 1 251 ? 34.196 66.319 27.701 1.00 22.79 251 PHE B O 1
ATOM 7124 N N . GLY B 1 252 ? 34.984 65.521 29.662 1.00 24.01 252 GLY B N 1
ATOM 7125 C CA . GLY B 1 252 ? 35.180 66.835 30.255 1.00 25.89 252 GLY B CA 1
ATOM 7126 C C . GLY B 1 252 ? 34.257 67.068 31.432 1.00 26.55 252 GLY B C 1
ATOM 7127 O O . GLY B 1 252 ? 34.513 67.931 32.270 1.00 27.79 252 GLY B O 1
ATOM 7128 N N . SER B 1 253 ? 33.179 66.293 31.492 1.00 27.97 253 SER B N 1
ATOM 7129 C CA . SER B 1 253 ? 32.190 66.413 32.558 1.00 28.42 253 SER B CA 1
ATOM 7130 C C . SER B 1 253 ? 32.474 65.425 33.695 1.00 29.33 253 SER B C 1
ATOM 7131 O O . SER B 1 253 ? 32.473 64.209 33.481 1.00 29.91 253 SER B O 1
ATOM 7134 N N . PRO B 1 254 ? 32.734 65.944 34.907 1.00 30.18 254 PRO B N 1
ATOM 7135 C CA . PRO B 1 254 ? 32.944 65.075 36.068 1.00 30.92 254 PRO B CA 1
ATOM 7136 C C . PRO B 1 254 ? 31.747 64.165 36.370 1.00 31.72 254 PRO B C 1
ATOM 7137 O O . PRO B 1 254 ? 31.935 63.013 36.765 1.00 31.29 254 PRO B O 1
ATOM 7141 N N . GLU B 1 255 ? 30.532 64.675 36.175 1.00 32.23 255 GLU B N 1
ATOM 7142 C CA . GLU B 1 255 ? 29.318 63.925 36.511 1.00 33.04 255 GLU B CA 1
ATOM 7143 C C . GLU B 1 255 ? 28.756 63.071 35.366 1.00 32.64 255 GLU B C 1
ATOM 7144 O O . GLU B 1 255 ? 28.101 62.056 35.616 1.00 33.23 255 GLU B O 1
ATOM 7150 N N . LYS B 1 256 ? 29.013 63.473 34.121 1.00 32.33 256 LYS B N 1
ATOM 7151 C CA . LYS B 1 256 ? 28.338 62.871 32.965 1.00 31.17 256 LYS B CA 1
ATOM 7152 C C . LYS B 1 256 ? 29.245 62.108 31.996 1.00 31.46 256 LYS B C 1
ATOM 7153 O O . LYS B 1 256 ? 28.758 61.320 31.188 1.00 30.66 256 LYS B O 1
ATOM 7159 N N . ALA B 1 257 ? 30.551 62.354 32.065 1.00 31.90 257 ALA B N 1
ATOM 7160 C CA . ALA B 1 257 ? 31.507 61.731 31.142 1.00 32.49 257 ALA B CA 1
ATOM 7161 C C . ALA B 1 257 ? 31.446 60.202 31.162 1.00 33.20 257 ALA B C 1
ATOM 7162 O O . ALA B 1 257 ? 31.731 59.574 32.185 1.00 33.04 257 ALA B O 1
ATOM 7164 N N . GLY B 1 258 ? 31.083 59.612 30.023 1.00 33.53 258 GLY B N 1
ATOM 7165 C CA . GLY B 1 258 ? 30.992 58.160 29.892 1.00 33.90 258 GLY B CA 1
ATOM 7166 C C . GLY B 1 258 ? 29.636 57.603 30.294 1.00 34.58 258 GLY B C 1
ATOM 7167 O O . GLY B 1 258 ? 28.713 58.354 30.617 1.00 34.02 258 GLY B O 1
ATOM 7168 N N . GLY B 1 264 ? 21.027 61.721 26.129 1.00 39.14 264 GLY B N 1
ATOM 7169 C CA . GLY B 1 264 ? 21.010 62.959 25.361 1.00 39.92 264 GLY B CA 1
ATOM 7170 C C . GLY B 1 264 ? 20.196 64.056 26.021 1.00 40.15 264 GLY B C 1
ATOM 7171 O O . GLY B 1 264 ? 19.176 64.495 25.488 1.00 40.57 264 GLY B O 1
ATOM 7172 N N . SER B 1 265 ? 20.644 64.496 27.191 1.00 40.40 265 SER B N 1
ATOM 7173 C CA . SER B 1 265 ? 19.989 65.589 27.900 1.00 40.51 265 SER B CA 1
ATOM 7174 C C . SER B 1 265 ? 20.986 66.709 28.170 1.00 40.01 265 SER B C 1
ATOM 7175 O O . SER B 1 265 ? 22.118 66.450 28.588 1.00 40.80 265 SER B O 1
ATOM 7177 N N . PRO B 1 266 ? 20.579 67.960 27.904 1.00 38.95 266 PRO B N 1
ATOM 7178 C CA . PRO B 1 266 ? 21.404 69.122 28.225 1.00 37.45 266 PRO B CA 1
ATOM 7179 C C . PRO B 1 266 ? 21.922 69.106 29.670 1.00 36.32 266 PRO B C 1
ATOM 7180 O O . PRO B 1 266 ? 21.195 68.734 30.598 1.00 36.17 266 PRO B O 1
ATOM 7184 N N . LEU B 1 267 ? 23.178 69.507 29.848 1.00 33.77 267 LEU B N 1
ATOM 7185 C CA . LEU B 1 267 ? 23.772 69.650 31.174 1.00 31.57 267 LEU B CA 1
ATOM 7186 C C . LEU B 1 267 ? 23.086 70.776 31.956 1.00 30.38 267 LEU B C 1
ATOM 7187 O O . LEU B 1 267 ? 22.623 71.759 31.370 1.00 30.10 267 LEU B O 1
ATOM 7192 N N . SER B 1 268 ? 23.025 70.633 33.278 1.00 28.07 268 SER B N 1
ATOM 7193 C CA . SER B 1 268 ? 22.487 71.682 34.133 1.00 26.24 268 SER B CA 1
ATOM 7194 C C . SER B 1 268 ? 23.477 72.839 34.235 1.00 25.84 268 SER B C 1
ATOM 7195 O O . SER B 1 268 ? 24.629 72.723 33.819 1.00 23.59 268 SER B O 1
ATOM 7198 N N . ASP B 1 269 ? 23.024 73.954 34.797 1.00 24.59 269 ASP B N 1
ATOM 7199 C CA . ASP B 1 269 ? 23.906 75.076 35.082 1.00 26.36 269 ASP B CA 1
ATOM 7200 C C . ASP B 1 269 ? 25.091 74.622 35.936 1.00 25.10 269 ASP B C 1
ATOM 7201 O O . ASP B 1 269 ? 26.227 75.037 35.714 1.00 25.61 269 ASP B O 1
ATOM 7206 N N . GLN B 1 270 ? 24.820 73.759 36.909 1.00 25.96 270 GLN B N 1
ATOM 7207 C CA . GLN B 1 270 ? 25.847 73.312 37.849 1.00 26.23 270 GLN B CA 1
ATOM 7208 C C . GLN B 1 270 ? 26.861 72.370 37.199 1.00 25.55 270 GLN B C 1
ATOM 7209 O O . GLN B 1 270 ? 28.048 72.387 37.538 1.00 24.61 270 GLN B O 1
ATOM 7215 N N . GLU B 1 271 ? 26.382 71.548 36.274 1.00 25.45 271 GLU B N 1
ATOM 7216 C CA . GLU B 1 271 ? 27.236 70.616 35.548 1.00 24.87 271 GLU B CA 1
ATOM 7217 C C . GLU B 1 271 ? 28.089 71.340 34.513 1.00 24.27 271 GLU B C 1
ATOM 7218 O O . GLU B 1 271 ? 29.227 70.944 34.251 1.00 24.07 271 GLU B O 1
ATOM 7224 N N . ARG B 1 272 ? 27.534 72.401 33.928 1.00 22.74 272 ARG B N 1
ATOM 7225 C CA . ARG B 1 272 ? 28.299 73.258 33.026 1.00 21.80 272 ARG B CA 1
ATOM 7226 C C . ARG B 1 272 ? 29.463 73.903 33.786 1.00 21.59 272 ARG B C 1
ATOM 7227 O O . ARG B 1 272 ? 30.604 73.904 33.314 1.00 22.00 272 ARG B O 1
ATOM 7235 N N . ALA B 1 273 ? 29.177 74.447 34.967 1.00 20.58 273 ALA B N 1
ATOM 7236 C CA . ALA B 1 273 ? 30.221 75.072 35.777 1.00 21.06 273 ALA B CA 1
ATOM 7237 C C . ALA B 1 273 ? 31.301 74.055 36.143 1.00 21.10 273 ALA B C 1
ATOM 7238 O O . ALA B 1 273 ? 32.482 74.392 36.221 1.00 21.12 273 ALA B O 1
ATOM 7240 N N . SER B 1 274 ? 30.885 72.808 36.351 1.00 20.90 274 SER B N 1
ATOM 7241 C CA . SER B 1 274 ? 31.801 71.729 36.703 1.00 20.61 274 SER B CA 1
ATOM 7242 C C . SER B 1 274 ? 32.724 71.357 35.549 1.00 20.80 274 SER B C 1
ATOM 7243 O O . SER B 1 274 ? 33.941 71.302 35.716 1.00 20.89 274 SER B O 1
ATOM 7246 N N . ALA B 1 275 ? 32.142 71.083 34.382 1.00 20.08 275 ALA B N 1
ATOM 7247 C CA . ALA B 1 275 ? 32.941 70.792 33.194 1.00 19.78 275 ALA B CA 1
ATOM 7248 C C . ALA B 1 275 ? 33.978 71.890 32.989 1.00 20.54 275 ALA B C 1
ATOM 7249 O O . ALA B 1 275 ? 35.145 71.614 32.714 1.00 22.24 275 ALA B O 1
ATOM 7251 N N . ALA B 1 276 ? 33.558 73.138 33.151 1.00 20.62 276 ALA B N 1
ATOM 7252 C CA . ALA B 1 276 ? 34.466 74.265 32.947 1.00 21.57 276 ALA B CA 1
ATOM 7253 C C . ALA B 1 276 ? 35.670 74.201 33.887 1.00 22.43 276 ALA B C 1
ATOM 7254 O O . ALA B 1 276 ? 36.809 74.372 33.459 1.00 23.94 276 ALA B O 1
ATOM 7256 N N . LYS B 1 277 ? 35.410 73.962 35.168 1.00 23.39 277 LYS B N 1
ATOM 7257 C CA . LYS B 1 277 ? 36.469 73.771 36.152 1.00 23.81 277 LYS B CA 1
ATOM 7258 C C . LYS B 1 277 ? 37.386 72.623 35.740 1.00 23.14 277 LYS B C 1
ATOM 7259 O O . LYS B 1 277 ? 38.605 72.780 35.663 1.00 22.88 277 LYS B O 1
ATOM 7265 N N . GLU B 1 278 ? 36.786 71.471 35.462 1.00 23.86 278 GLU B N 1
ATOM 7266 C CA . GLU B 1 278 ? 37.529 70.286 35.051 1.00 25.07 278 GLU B CA 1
ATOM 7267 C C . GLU B 1 278 ? 38.425 70.536 33.834 1.00 25.97 278 GLU B C 1
ATOM 7268 O O . GLU B 1 278 ? 39.633 70.301 33.887 1.00 26.66 278 GLU B O 1
ATOM 7274 N N . LEU B 1 279 ? 37.832 71.004 32.738 1.00 25.49 279 LEU B N 1
ATOM 7275 C CA . LEU B 1 279 ? 38.585 71.251 31.506 1.00 25.03 279 LEU B CA 1
ATOM 7276 C C . LEU B 1 279 ? 39.327 72.591 31.508 1.00 25.09 279 LEU B C 1
ATOM 7277 O O . LEU B 1 279 ? 39.856 73.009 30.480 1.00 25.93 279 LEU B O 1
ATOM 7282 N N . ASN B 1 280 ? 39.366 73.262 32.658 1.00 23.32 280 ASN B N 1
ATOM 7283 C CA . ASN B 1 280 ? 40.031 74.561 32.762 1.00 23.31 280 ASN B CA 1
ATOM 7284 C C . ASN B 1 280 ? 39.513 75.593 31.757 1.00 22.53 280 ASN B C 1
ATOM 7285 O O . ASN B 1 280 ? 40.289 76.335 31.158 1.00 21.54 280 ASN B O 1
ATOM 7290 N N . TRP B 1 281 ? 38.194 75.630 31.584 1.00 21.35 281 TRP B N 1
ATOM 7291 C CA . TRP B 1 281 ? 37.532 76.595 30.707 1.00 20.27 281 TRP B CA 1
ATOM 7292 C C . TRP B 1 281 ? 36.976 77.726 31.569 1.00 19.85 281 TRP B C 1
ATOM 7293 O O . TRP B 1 281 ? 36.016 77.531 32.312 1.00 20.28 281 TRP B O 1
ATOM 7304 N N . ASP B 1 282 ? 37.581 78.905 31.472 1.00 21.06 282 ASP B N 1
ATOM 7305 C CA . ASP B 1 282 ? 37.222 80.017 32.354 1.00 21.76 282 ASP B CA 1
ATOM 7306 C C . ASP B 1 282 ? 36.412 81.112 31.660 1.00 20.43 282 ASP B C 1
ATOM 7307 O O . ASP B 1 282 ? 36.511 82.285 32.022 1.00 21.24 282 ASP B O 1
ATOM 7312 N N . TYR B 1 283 ? 35.603 80.721 30.677 1.00 17.45 283 TYR B N 1
ATOM 7313 C CA . TYR B 1 283 ? 34.786 81.665 29.925 1.00 14.61 283 TYR B CA 1
ATOM 7314 C C . TYR B 1 283 ? 33.294 81.402 30.163 1.00 14.92 283 TYR B C 1
ATOM 7315 O O . TYR B 1 283 ? 32.892 80.266 30.402 1.00 17.12 283 TYR B O 1
ATOM 7324 N N . GLN B 1 284 ? 32.481 82.454 30.105 1.00 13.87 284 GLN B N 1
ATOM 7325 C CA . GLN B 1 284 ? 31.045 82.340 30.368 1.00 12.74 284 GLN B CA 1
ATOM 7326 C C . GLN B 1 284 ? 30.352 81.640 29.215 1.00 9.99 284 GLN B C 1
ATOM 7327 O O . GLN B 1 284 ? 30.995 81.297 28.224 1.00 10.18 284 GLN B O 1
ATOM 7333 N N . ALA B 1 285 ? 29.038 81.454 29.337 1.00 9.97 285 ALA B N 1
ATOM 7334 C CA . ALA B 1 285 ? 28.244 80.884 28.253 1.00 9.78 285 ALA B CA 1
ATOM 7335 C C . ALA B 1 285 ? 28.430 81.698 26.977 1.00 9.71 285 ALA B C 1
ATOM 7336 O O . ALA B 1 285 ? 28.216 82.915 26.978 1.00 10.07 285 ALA B O 1
ATOM 7338 N N . PHE B 1 286 ? 28.842 81.016 25.907 1.00 6.65 286 PHE B N 1
ATOM 7339 C CA . PHE B 1 286 ? 28.984 81.594 24.561 1.00 5.50 286 PHE B CA 1
ATOM 7340 C C . PHE B 1 286 ? 30.182 82.538 24.381 1.00 7.06 286 PHE B C 1
ATOM 7341 O O . PHE B 1 286 ? 30.353 83.114 23.308 1.00 10.75 286 PHE B O 1
ATOM 7349 N N . GLU B 1 287 ? 31.017 82.664 25.411 1.00 6.28 287 GLU B N 1
ATOM 7350 C CA . GLU B 1 287 ? 32.212 83.486 25.317 1.00 6.48 287 GLU B CA 1
ATOM 7351 C C . GLU B 1 287 ? 33.386 82.715 24.730 1.00 5.93 287 GLU B C 1
ATOM 7352 O O . GLU B 1 287 ? 33.820 81.712 25.293 1.00 7.49 287 GLU B O 1
ATOM 7358 N N . ILE B 1 288 ? 33.907 83.206 23.614 1.00 7.60 288 ILE B N 1
ATOM 7359 C CA . ILE B 1 288 ? 35.059 82.583 22.950 1.00 9.98 288 ILE B CA 1
ATOM 7360 C C . ILE B 1 288 ? 36.145 83.640 22.794 1.00 9.95 288 ILE B C 1
ATOM 7361 O O . ILE B 1 288 ? 35.903 84.667 22.174 1.00 10.17 288 ILE B O 1
ATOM 7366 N N . PRO B 1 289 ? 37.349 83.380 23.346 1.00 10.67 289 PRO B N 1
ATOM 7367 C CA . PRO B 1 289 ? 38.483 84.315 23.383 1.00 9.10 289 PRO B CA 1
ATOM 7368 C C . PRO B 1 289 ? 39.196 84.434 22.039 1.00 7.33 289 PRO B C 1
ATOM 7369 O O . PRO B 1 289 ? 39.058 83.545 21.190 1.00 7.56 289 PRO B O 1
ATOM 7373 N N . GLN B 1 290 ? 39.966 85.511 21.872 1.00 5.67 290 GLN B N 1
ATOM 7374 C CA A GLN B 1 290 ? 40.672 85.817 20.622 0.50 3.48 290 GLN B CA 1
ATOM 7375 C CA B GLN B 1 290 ? 40.633 85.789 20.603 0.50 4.76 290 GLN B CA 1
ATOM 7376 C C . GLN B 1 290 ? 41.560 84.685 20.126 1.00 3.25 290 GLN B C 1
ATOM 7377 O O . GLN B 1 290 ? 41.577 84.379 18.948 1.00 2.41 290 GLN B O 1
ATOM 7388 N N . ASP B 1 291 ? 42.345 84.105 21.028 1.00 2.59 291 ASP B N 1
ATOM 7389 C CA . ASP B 1 291 ? 43.318 83.108 20.596 1.00 4.94 291 ASP B CA 1
ATOM 7390 C C . ASP B 1 291 ? 42.642 81.912 19.927 1.00 2.27 291 ASP B C 1
ATOM 7391 O O . ASP B 1 291 ? 43.217 81.292 19.026 1.00 3.98 291 ASP B O 1
ATOM 7396 N N . VAL B 1 292 ? 41.418 81.602 20.354 1.00 2.71 292 VAL B N 1
ATOM 7397 C CA . VAL B 1 292 ? 40.649 80.505 19.741 1.00 2.78 292 VAL B CA 1
ATOM 7398 C C . VAL B 1 292 ? 40.257 80.886 18.316 1.00 2.00 292 VAL B C 1
ATOM 7399 O O . VAL B 1 292 ? 40.459 80.113 17.381 1.00 2.16 292 VAL B O 1
ATOM 7403 N N . TYR B 1 293 ? 39.740 82.102 18.121 1.00 2.57 293 TYR B N 1
ATOM 7404 C CA . TYR B 1 293 ? 39.421 82.522 16.756 1.00 2.00 293 TYR B CA 1
ATOM 7405 C C . TYR B 1 293 ? 40.671 82.613 15.882 1.00 2.00 293 TYR B C 1
ATOM 7406 O O . TYR B 1 293 ? 40.616 82.369 14.666 1.00 2.00 293 TYR B O 1
ATOM 7415 N N . LYS B 1 294 ? 41.798 82.983 16.494 1.00 2.77 294 LYS B N 1
ATOM 7416 C CA . LYS B 1 294 ? 43.033 83.089 15.730 1.00 3.62 294 LYS B CA 1
ATOM 7417 C C . LYS B 1 294 ? 43.470 81.721 15.249 1.00 4.52 294 LYS B C 1
ATOM 7418 O O . LYS B 1 294 ? 43.891 81.565 14.101 1.00 6.70 294 LYS B O 1
ATOM 7424 N N . TYR B 1 295 ? 43.369 80.722 16.121 1.00 3.36 295 TYR B N 1
ATOM 7425 C CA . TYR B 1 295 ? 43.679 79.356 15.689 1.00 3.93 295 TYR B CA 1
ATOM 7426 C C . TYR B 1 295 ? 42.724 78.829 14.597 1.00 3.47 295 TYR B C 1
ATOM 7427 O O . TYR B 1 295 ? 43.151 78.217 13.596 1.00 3.62 295 TYR B O 1
ATOM 7436 N N . TRP B 1 296 ? 41.434 79.094 14.785 1.00 2.06 296 TRP B N 1
ATOM 7437 C CA . TRP B 1 296 ? 40.383 78.458 13.999 1.00 2.00 296 TRP B CA 1
ATOM 7438 C C . TRP B 1 296 ? 40.030 79.130 12.683 1.00 2.00 296 TRP B C 1
ATOM 7439 O O . TRP B 1 296 ? 39.675 78.452 11.727 1.00 2.00 296 TRP B O 1
ATOM 7450 N N . ASP B 1 297 ? 40.052 80.463 12.646 1.00 2.00 297 ASP B N 1
ATOM 7451 C CA . ASP B 1 297 ? 39.503 81.138 11.482 1.00 2.00 297 ASP B CA 1
ATOM 7452 C C . ASP B 1 297 ? 40.210 80.753 10.172 1.00 4.65 297 ASP B C 1
ATOM 7453 O O . ASP B 1 297 ? 41.436 80.843 10.068 1.00 7.13 297 ASP B O 1
ATOM 7458 N N . ALA B 1 298 ? 39.431 80.397 9.158 1.00 2.69 298 ALA B N 1
ATOM 7459 C CA . ALA B 1 298 ? 40.009 79.841 7.934 1.00 4.10 298 ALA B CA 1
ATOM 7460 C C . ALA B 1 298 ? 39.748 80.688 6.693 1.00 4.63 298 ALA B C 1
ATOM 7461 O O . ALA B 1 298 ? 39.974 80.219 5.566 1.00 6.59 298 ALA B O 1
ATOM 7463 N N . ARG B 1 299 ? 39.287 81.923 6.876 1.00 4.84 299 ARG B N 1
ATOM 7464 C CA . ARG B 1 299 ? 38.957 82.763 5.728 1.00 8.15 299 ARG B CA 1
ATOM 7465 C C . ARG B 1 299 ? 40.164 83.102 4.849 1.00 10.31 299 ARG B C 1
ATOM 7466 O O . ARG B 1 299 ? 40.093 82.952 3.632 1.00 8.31 299 ARG B O 1
ATOM 7474 N N . GLU B 1 300 ? 41.262 83.539 5.456 1.00 8.80 300 GLU B N 1
ATOM 7475 C CA . GLU B 1 300 ? 42.475 83.895 4.680 1.00 10.57 300 GLU B CA 1
ATOM 7476 C C . GLU B 1 300 ? 42.996 82.714 3.856 1.00 11.14 300 GLU B C 1
ATOM 7477 O O . GLU B 1 300 ? 43.223 82.834 2.638 1.00 7.81 300 GLU B O 1
ATOM 7483 N N . LYS B 1 301 ? 43.194 81.579 4.512 1.00 8.99 301 LYS B N 1
ATOM 7484 C CA . LYS B 1 301 ? 43.719 80.410 3.803 1.00 11.16 301 LYS B CA 1
ATOM 7485 C C . LYS B 1 301 ? 42.708 79.859 2.803 1.00 10.22 301 LYS B C 1
ATOM 7486 O O . LYS B 1 301 ? 43.092 79.358 1.746 1.00 10.01 301 LYS B O 1
ATOM 7492 N N . GLY B 1 302 ? 41.421 80.001 3.111 1.00 6.78 302 GLY B N 1
ATOM 7493 C CA . GLY B 1 302 ? 40.367 79.559 2.197 1.00 6.88 302 GLY B CA 1
ATOM 7494 C C . GLY B 1 302 ? 40.211 80.392 0.933 1.00 8.38 302 GLY B C 1
ATOM 7495 O O . GLY B 1 302 ? 40.047 79.840 -0.153 1.00 8.50 302 GLY B O 1
ATOM 7496 N N . GLN B 1 303 ? 40.231 81.717 1.073 1.00 6.37 303 GLN B N 1
ATOM 7497 C CA . GLN B 1 303 ? 40.109 82.611 -0.090 1.00 8.77 303 GLN B CA 1
ATOM 7498 C C . GLN B 1 303 ? 41.237 82.361 -1.086 1.00 9.15 303 GLN B C 1
ATOM 7499 O O . GLN B 1 303 ? 41.040 82.448 -2.310 1.00 10.04 303 GLN B O 1
ATOM 7505 N N . ALA B 1 304 ? 42.418 82.031 -0.568 1.00 7.28 304 ALA B N 1
ATOM 7506 C CA . ALA B 1 304 ? 43.579 81.832 -1.425 1.00 11.67 304 ALA B CA 1
ATOM 7507 C C . ALA B 1 304 ? 43.505 80.491 -2.130 1.00 11.49 304 ALA B C 1
ATOM 7508 O O . ALA B 1 304 ? 43.842 80.392 -3.323 1.00 13.30 304 ALA B O 1
ATOM 7510 N N . LEU B 1 305 ? 43.076 79.474 -1.380 1.00 9.17 305 LEU B N 1
ATOM 7511 C CA . LEU B 1 305 ? 42.821 78.123 -1.914 1.00 8.98 305 LEU B CA 1
ATOM 7512 C C . LEU B 1 305 ? 41.921 78.202 -3.136 1.00 8.39 305 LEU B C 1
ATOM 7513 O O . LEU B 1 305 ? 42.247 77.626 -4.190 1.00 11.04 305 LEU B O 1
ATOM 7518 N N . GLU B 1 306 ? 40.808 78.924 -3.013 1.00 5.66 306 GLU B N 1
ATOM 7519 C CA . GLU B 1 306 ? 39.862 79.026 -4.113 1.00 4.34 306 GLU B CA 1
ATOM 7520 C C . GLU B 1 306 ? 40.404 79.862 -5.263 1.00 5.76 306 GLU B C 1
ATOM 7521 O O . GLU B 1 306 ? 40.336 79.450 -6.417 1.00 7.45 306 GLU B O 1
ATOM 7527 N N . ALA B 1 307 ? 40.942 81.036 -4.955 1.00 5.92 307 ALA B N 1
ATOM 7528 C CA . ALA B 1 307 ? 41.524 81.870 -6.005 1.00 7.84 307 ALA B CA 1
ATOM 7529 C C . ALA B 1 307 ? 42.524 81.079 -6.854 1.00 9.73 307 ALA B C 1
ATOM 7530 O O . ALA B 1 307 ? 42.472 81.114 -8.090 1.00 11.70 307 ALA B O 1
ATOM 7532 N N . ASN B 1 308 ? 43.436 80.368 -6.194 1.00 9.11 308 ASN B N 1
ATOM 7533 C CA . ASN B 1 308 ? 44.361 79.477 -6.895 1.00 12.67 308 ASN B CA 1
ATOM 7534 C C . ASN B 1 308 ? 43.635 78.510 -7.852 1.00 10.30 308 ASN B C 1
ATOM 7535 O O . ASN B 1 308 ? 43.988 78.386 -9.032 1.00 14.85 308 ASN B O 1
ATOM 7540 N N . TRP B 1 309 ? 42.613 77.837 -7.348 1.00 10.03 309 TRP B N 1
ATOM 7541 C CA . TRP B 1 309 ? 41.903 76.863 -8.152 1.00 7.93 309 TRP B CA 1
ATOM 7542 C C . TRP B 1 309 ? 41.185 77.531 -9.344 1.00 10.44 309 TRP B C 1
ATOM 7543 O O . TRP B 1 309 ? 41.158 76.978 -10.445 1.00 8.02 309 TRP B O 1
ATOM 7554 N N . GLN B 1 310 ? 40.636 78.730 -9.143 1.00 9.10 310 GLN B N 1
ATOM 7555 C CA . GLN B 1 310 ? 39.933 79.417 -10.232 1.00 9.60 310 GLN B CA 1
ATOM 7556 C C . GLN B 1 310 ? 40.893 79.696 -11.391 1.00 11.23 310 GLN B C 1
ATOM 7557 O O . GLN B 1 310 ? 40.469 79.885 -12.535 1.00 5.94 310 GLN B O 1
ATOM 7563 N N . GLY B 1 311 ? 42.192 79.688 -11.090 1.00 12.40 311 GLY B N 1
ATOM 7564 C CA . GLY B 1 311 ? 43.226 79.740 -12.111 1.00 14.12 311 GLY B CA 1
ATOM 7565 C C . GLY B 1 311 ? 43.379 78.432 -12.875 1.00 14.63 311 GLY B C 1
ATOM 7566 O O . GLY B 1 311 ? 43.585 78.446 -14.091 1.00 14.72 311 GLY B O 1
ATOM 7567 N N . GLN B 1 312 ? 43.305 77.301 -12.173 1.00 15.13 312 GLN B N 1
ATOM 7568 C CA . GLN B 1 312 ? 43.301 75.986 -12.829 1.00 14.63 312 GLN B CA 1
ATOM 7569 C C . GLN B 1 312 ? 42.080 75.872 -13.733 1.00 11.67 312 GLN B C 1
ATOM 7570 O O . GLN B 1 312 ? 42.155 75.406 -14.878 1.00 9.19 312 GLN B O 1
ATOM 7576 N N . ARG B 1 313 ? 40.945 76.296 -13.196 1.00 7.94 313 ARG B N 1
ATOM 7577 C CA . ARG B 1 313 ? 39.717 76.404 -13.968 1.00 8.83 313 ARG B CA 1
ATOM 7578 C C . ARG B 1 313 ? 39.940 77.242 -15.250 1.00 9.13 313 ARG B C 1
ATOM 7579 O O . ARG B 1 313 ? 39.478 76.851 -16.328 1.00 11.37 313 ARG B O 1
ATOM 7587 N N . ASN B 1 314 ? 40.647 78.371 -15.152 1.00 9.70 314 ASN B N 1
ATOM 7588 C CA A ASN B 1 314 ? 40.849 79.177 -16.355 0.50 9.06 314 ASN B CA 1
ATOM 7589 C CA B ASN B 1 314 ? 40.946 79.221 -16.306 0.50 8.69 314 ASN B CA 1
ATOM 7590 C C . ASN B 1 314 ? 41.776 78.503 -17.370 1.00 10.34 314 ASN B C 1
ATOM 7591 O O . ASN B 1 314 ? 41.587 78.693 -18.574 1.00 9.93 314 ASN B O 1
ATOM 7600 N N . LEU B 1 315 ? 42.735 77.699 -16.909 1.00 9.53 315 LEU B N 1
ATOM 7601 C CA . LEU B 1 315 ? 43.588 76.936 -17.843 1.00 9.85 315 LEU B CA 1
ATOM 7602 C C . LEU B 1 315 ? 42.748 75.923 -18.608 1.00 8.69 315 LEU B C 1
ATOM 7603 O O . LEU B 1 315 ? 43.095 75.532 -19.719 1.00 7.31 315 LEU B O 1
ATOM 7608 N N . PHE B 1 316 ? 41.667 75.474 -17.982 1.00 5.47 316 PHE B N 1
ATOM 7609 C CA . PHE B 1 316 ? 40.753 74.523 -18.604 1.00 8.30 316 PHE B CA 1
ATOM 7610 C C . PHE B 1 316 ? 39.922 75.193 -19.713 1.00 9.66 316 PHE B C 1
ATOM 7611 O O . PHE B 1 316 ? 39.233 74.503 -20.460 1.00 12.24 316 PHE B O 1
ATOM 7619 N N . LYS B 1 317 ? 40.020 76.525 -19.858 1.00 7.51 317 LYS B N 1
ATOM 7620 C CA . LYS B 1 317 ? 39.104 77.264 -20.754 1.00 9.67 317 LYS B CA 1
ATOM 7621 C C . LYS B 1 317 ? 39.204 76.894 -22.243 1.00 11.65 317 LYS B C 1
ATOM 7622 O O . LYS B 1 317 ? 38.238 77.062 -22.999 1.00 11.63 317 LYS B O 1
ATOM 7628 N N . ASP B 1 318 ? 40.363 76.396 -22.662 1.00 11.51 318 ASP B N 1
ATOM 7629 C CA . ASP B 1 318 ? 40.601 76.106 -24.076 1.00 15.49 318 ASP B CA 1
ATOM 7630 C C . ASP B 1 318 ? 40.289 74.654 -24.431 1.00 15.29 318 ASP B C 1
ATOM 7631 O O . ASP B 1 318 ? 40.333 74.273 -25.600 1.00 15.93 318 ASP B O 1
ATOM 7636 N N . SER B 1 319 ? 39.974 73.851 -23.420 1.00 13.72 319 SER B N 1
ATOM 7637 C CA . SER B 1 319 ? 39.762 72.412 -23.625 1.00 13.30 319 SER B CA 1
ATOM 7638 C C . SER B 1 319 ? 38.438 72.081 -24.299 1.00 11.37 319 SER B C 1
ATOM 7639 O O . SER B 1 319 ? 37.451 72.794 -24.134 1.00 8.18 319 SER B O 1
ATOM 7642 N N . PRO B 1 320 ? 38.409 70.987 -25.077 1.00 12.09 320 PRO B N 1
ATOM 7643 C CA . PRO B 1 320 ? 37.179 70.671 -25.800 1.00 11.98 320 PRO B CA 1
ATOM 7644 C C . PRO B 1 320 ? 35.972 70.444 -24.882 1.00 11.77 320 PRO B C 1
ATOM 7645 O O . PRO B 1 320 ? 34.832 70.661 -25.303 1.00 13.56 320 PRO B O 1
ATOM 7649 N N . LYS B 1 321 ? 36.209 70.023 -23.641 1.00 8.74 321 LYS B N 1
ATOM 7650 C CA . LYS B 1 321 ? 35.103 69.709 -22.724 1.00 8.49 321 LYS B CA 1
ATOM 7651 C C . LYS B 1 321 ? 34.748 70.842 -21.762 1.00 6.60 321 LYS B C 1
ATOM 7652 O O . LYS B 1 321 ? 33.929 70.670 -20.849 1.00 7.69 321 LYS B O 1
ATOM 7658 N N . PHE B 1 322 ? 35.363 72.001 -21.951 1.00 6.22 322 PHE B N 1
ATOM 7659 C CA . PHE B 1 322 ? 35.145 73.112 -21.030 1.00 7.59 322 PHE B CA 1
ATOM 7660 C C . PHE B 1 322 ? 33.708 73.657 -21.013 1.00 9.87 322 PHE B C 1
ATOM 7661 O O . PHE B 1 322 ? 33.136 73.876 -19.939 1.00 9.29 322 PHE B O 1
ATOM 7669 N N . ASP B 1 323 ? 33.128 73.894 -22.189 1.00 9.00 323 ASP B N 1
ATOM 7670 C CA . ASP B 1 323 ? 31.765 74.436 -22.257 1.00 8.08 323 ASP B CA 1
ATOM 7671 C C . ASP B 1 323 ? 30.746 73.512 -21.588 1.00 7.11 323 ASP B C 1
ATOM 7672 O O . ASP B 1 323 ? 29.805 73.970 -20.931 1.00 7.35 323 ASP B O 1
ATOM 7677 N N . GLU B 1 324 ? 30.940 72.211 -21.763 1.00 6.58 324 GLU B N 1
ATOM 7678 C CA . GLU B 1 324 ? 30.086 71.217 -21.155 1.00 4.69 324 GLU B CA 1
ATOM 7679 C C . GLU B 1 324 ? 30.250 71.268 -19.631 1.00 6.96 324 GLU B C 1
ATOM 7680 O O . GLU B 1 324 ? 29.269 71.284 -18.886 1.00 5.61 324 GLU B O 1
ATOM 7686 N N . PHE B 1 325 ? 31.502 71.302 -19.183 1.00 4.58 325 PHE B N 1
ATOM 7687 C CA . PHE B 1 325 ? 31.804 71.367 -17.742 1.00 5.19 325 PHE B CA 1
ATOM 7688 C C . PHE B 1 325 ? 31.024 72.521 -17.118 1.00 4.80 325 PHE B C 1
ATOM 7689 O O . PHE B 1 325 ? 30.300 72.329 -16.134 1.00 8.28 325 PHE B O 1
ATOM 7697 N N . GLU B 1 326 ? 31.120 73.701 -17.717 1.00 7.83 326 GLU B N 1
ATOM 7698 C CA . GLU B 1 326 ? 30.429 74.876 -17.193 1.00 7.35 326 GLU B CA 1
ATOM 7699 C C . GLU B 1 326 ? 28.906 74.722 -17.258 1.00 6.43 326 GLU B C 1
ATOM 7700 O O . GLU B 1 326 ? 28.190 75.136 -16.332 1.00 8.91 326 GLU B O 1
ATOM 7706 N N . ARG B 1 327 ? 28.409 74.063 -18.301 1.00 5.44 327 ARG B N 1
ATOM 7707 C CA . ARG B 1 327 ? 26.958 73.941 -18.443 1.00 4.28 327 ARG B CA 1
ATOM 7708 C C . ARG B 1 327 ? 26.365 73.017 -17.373 1.00 6.98 327 ARG B C 1
ATOM 7709 O O . ARG B 1 327 ? 25.360 73.348 -16.754 1.00 7.55 327 ARG B O 1
ATOM 7717 N N . VAL B 1 328 ? 26.993 71.868 -17.156 1.00 5.82 328 VAL B N 1
ATOM 7718 C CA . VAL B 1 328 ? 26.465 70.914 -16.187 1.00 4.92 328 VAL B CA 1
ATOM 7719 C C . VAL B 1 328 ? 26.586 71.415 -14.747 1.00 9.13 328 VAL B C 1
ATOM 7720 O O . VAL B 1 328 ? 25.684 71.192 -13.922 1.00 7.46 328 VAL B O 1
ATOM 7724 N N . LEU B 1 329 ? 27.680 72.111 -14.440 1.00 8.29 329 LEU B N 1
ATOM 7725 C CA . LEU B 1 329 ? 27.797 72.681 -13.100 1.00 10.85 329 LEU B CA 1
ATOM 7726 C C . LEU B 1 329 ? 26.722 73.735 -12.881 1.00 12.13 329 LEU B C 1
ATOM 7727 O O . LEU B 1 329 ? 26.171 73.856 -11.791 1.00 14.16 329 LEU B O 1
ATOM 7732 N N . SER B 1 330 ? 26.417 74.489 -13.933 1.00 10.55 330 SER B N 1
ATOM 7733 C CA . SER B 1 330 ? 25.351 75.484 -13.877 1.00 13.28 330 SER B CA 1
ATOM 7734 C C . SER B 1 330 ? 23.951 74.891 -13.785 1.00 13.34 330 SER B C 1
ATOM 7735 O O . SER B 1 330 ? 23.000 75.611 -13.467 1.00 13.22 330 SER B O 1
ATOM 7738 N N . LYS B 1 331 ? 23.835 73.589 -14.059 1.00 12.42 331 LYS B N 1
ATOM 7739 C CA . LYS B 1 331 ? 22.543 72.903 -14.115 1.00 13.76 331 LYS B CA 1
ATOM 7740 C C . LYS B 1 331 ? 21.639 73.395 -15.259 1.00 16.42 331 LYS B C 1
ATOM 7741 O O . LYS B 1 331 ? 20.411 73.394 -15.137 1.00 19.43 331 LYS B O 1
ATOM 7747 N N . GLU B 1 332 ? 22.237 73.806 -16.365 1.00 15.07 332 GLU B N 1
ATOM 7748 C CA A GLU B 1 332 ? 21.503 74.225 -17.561 0.50 13.54 332 GLU B CA 1
ATOM 7749 C CA B GLU B 1 332 ? 21.410 74.175 -17.499 0.50 14.55 332 GLU B CA 1
ATOM 7750 C C . GLU B 1 332 ? 21.282 73.011 -18.466 1.00 14.25 332 GLU B C 1
ATOM 7751 O O . GLU B 1 332 ? 22.132 72.124 -18.509 1.00 14.39 332 GLU B O 1
ATOM 7762 N N . LEU B 1 333 ? 20.160 72.975 -19.181 1.00 10.33 333 LEU B N 1
ATOM 7763 C CA . LEU B 1 333 ? 19.950 71.953 -20.206 1.00 12.58 333 LEU B CA 1
ATOM 7764 C C . LEU B 1 333 ? 20.592 72.394 -21.524 1.00 9.41 333 LEU B C 1
ATOM 7765 O O . LEU B 1 333 ? 20.783 73.595 -21.780 1.00 9.91 333 LEU B O 1
ATOM 7770 N N . PRO B 1 334 ? 20.942 71.428 -22.376 1.00 9.47 334 PRO B N 1
ATOM 7771 C CA . PRO B 1 334 ? 21.501 71.745 -23.694 1.00 10.96 334 PRO B CA 1
ATOM 7772 C C . PRO B 1 334 ? 20.471 72.427 -24.601 1.00 12.62 334 PRO B C 1
ATOM 7773 O O . PRO B 1 334 ? 19.286 72.104 -24.538 1.00 13.07 334 PRO B O 1
ATOM 7777 N N . VAL B 1 335 ? 20.918 73.351 -25.450 1.00 13.32 335 VAL B N 1
ATOM 7778 C CA . VAL B 1 335 ? 19.983 74.151 -26.234 1.00 13.84 335 VAL B CA 1
ATOM 7779 C C . VAL B 1 335 ? 19.186 73.333 -27.253 1.00 13.68 335 VAL B C 1
ATOM 7780 O O . VAL B 1 335 ? 18.077 73.715 -27.625 1.00 15.58 335 VAL B O 1
ATOM 7784 N N . GLY B 1 336 ? 19.736 72.212 -27.701 1.00 10.40 336 GLY B N 1
ATOM 7785 C CA . GLY B 1 336 ? 19.070 71.431 -28.747 1.00 12.35 336 GLY B CA 1
ATOM 7786 C C . GLY B 1 336 ? 18.039 70.443 -28.223 1.00 11.55 336 GLY B C 1
ATOM 7787 O O . GLY B 1 336 ? 17.376 69.756 -29.008 1.00 14.15 336 GLY B O 1
ATOM 7788 N N . LEU B 1 337 ? 17.902 70.371 -26.903 1.00 10.07 337 LEU B N 1
ATOM 7789 C CA . LEU B 1 337 ? 17.054 69.346 -26.280 1.00 9.34 337 LEU B CA 1
ATOM 7790 C C . LEU B 1 337 ? 15.579 69.521 -26.619 1.00 10.92 337 LEU B C 1
ATOM 7791 O O . LEU B 1 337 ? 14.895 68.551 -26.957 1.00 5.62 337 LEU B O 1
ATOM 7796 N N . GLU B 1 338 ? 15.101 70.765 -26.559 1.00 13.97 338 GLU B N 1
ATOM 7797 C CA . GLU B 1 338 ? 13.694 71.073 -26.846 1.00 16.29 338 GLU B CA 1
ATOM 7798 C C . GLU B 1 338 ? 13.249 70.616 -28.232 1.00 15.48 338 GLU B C 1
ATOM 7799 O O . GLU B 1 338 ? 12.169 70.033 -28.382 1.00 15.14 338 GLU B O 1
ATOM 7805 N N . SER B 1 339 ? 14.076 70.884 -29.243 1.00 12.97 339 SER B N 1
ATOM 7806 C CA . SER B 1 339 ? 13.816 70.435 -30.611 1.00 12.21 339 SER B CA 1
ATOM 7807 C C . SER B 1 339 ? 13.884 68.913 -30.739 1.00 10.75 339 SER B C 1
ATOM 7808 O O . SER B 1 339 ? 13.091 68.299 -31.468 1.00 9.90 339 SER B O 1
ATOM 7811 N N . ALA B 1 340 ? 14.858 68.305 -30.072 1.00 8.04 340 ALA B N 1
ATOM 7812 C CA . ALA B 1 340 ? 14.970 66.846 -30.098 1.00 8.18 340 ALA B CA 1
ATOM 7813 C C . ALA B 1 340 ? 13.706 66.187 -29.548 1.00 5.93 340 ALA B C 1
ATOM 7814 O O . ALA B 1 340 ? 13.206 65.202 -30.105 1.00 5.18 340 ALA B O 1
ATOM 7816 N N . ILE B 1 341 ? 13.188 66.727 -28.448 1.00 4.87 341 ILE B N 1
ATOM 7817 C CA . ILE B 1 341 ? 11.970 66.172 -27.853 1.00 2.00 341 ILE B CA 1
ATOM 7818 C C . ILE B 1 341 ? 10.738 66.360 -28.743 1.00 3.69 341 ILE B C 1
ATOM 7819 O O . ILE B 1 341 ? 10.002 65.394 -29.018 1.00 4.20 341 ILE B O 1
ATOM 7824 N N . ASN B 1 342 ? 10.532 67.586 -29.215 1.00 4.74 342 ASN B N 1
ATOM 7825 C CA . ASN B 1 342 ? 9.463 67.863 -30.177 1.00 6.17 342 ASN B CA 1
ATOM 7826 C C . ASN B 1 342 ? 9.501 66.954 -31.402 1.00 6.60 342 ASN B C 1
ATOM 7827 O O . ASN B 1 342 ? 8.457 66.478 -31.857 1.00 5.94 342 ASN B O 1
ATOM 7832 N N . ASP B 1 343 ? 10.693 66.730 -31.953 1.00 4.97 343 ASP B N 1
ATOM 7833 C CA . ASP B 1 343 ? 10.843 65.842 -33.101 1.00 8.35 343 ASP B CA 1
ATOM 7834 C C . ASP B 1 343 ? 10.376 64.442 -32.738 1.00 6.73 343 ASP B C 1
ATOM 7835 O O . ASP B 1 343 ? 9.692 63.780 -33.529 1.00 7.14 343 ASP B O 1
ATOM 7840 N N . TYR B 1 344 ? 10.740 64.006 -31.534 1.00 4.06 344 TYR B N 1
ATOM 7841 C CA . TYR B 1 344 ? 10.380 62.677 -31.085 1.00 3.65 344 TYR B CA 1
ATOM 7842 C C . TYR B 1 344 ? 8.857 62.594 -31.049 1.00 4.36 344 TYR B C 1
ATOM 7843 O O . TYR B 1 344 ? 8.262 61.642 -31.574 1.00 4.28 344 TYR B O 1
ATOM 7852 N N . ILE B 1 345 ? 8.232 63.585 -30.406 1.00 2.00 345 ILE B N 1
ATOM 7853 C CA . ILE B 1 345 ? 6.774 63.584 -30.241 1.00 2.00 345 ILE B CA 1
ATOM 7854 C C . ILE B 1 345 ? 6.052 63.612 -31.604 1.00 2.00 345 ILE B C 1
ATOM 7855 O O . ILE B 1 345 ? 5.085 62.871 -31.825 1.00 2.00 345 ILE B O 1
ATOM 7860 N N . ALA B 1 346 ? 6.521 64.440 -32.534 1.00 4.02 346 ALA B N 1
ATOM 7861 C CA . ALA B 1 346 ? 5.923 64.494 -33.873 1.00 4.73 346 ALA B CA 1
ATOM 7862 C C . ALA B 1 346 ? 6.041 63.152 -34.612 1.00 5.25 346 ALA B C 1
ATOM 7863 O O . ALA B 1 346 ? 5.112 62.702 -35.290 1.00 4.93 346 ALA B O 1
ATOM 7865 N N . SER B 1 347 ? 7.187 62.507 -34.441 1.00 8.58 347 SER B N 1
ATOM 7866 C CA . SER B 1 347 ? 7.435 61.180 -35.002 1.00 9.68 347 SER B CA 1
ATOM 7867 C C . SER B 1 347 ? 6.425 60.155 -34.490 1.00 8.35 347 SER B C 1
ATOM 7868 O O . SER B 1 347 ? 5.886 59.360 -35.263 1.00 9.47 347 SER B O 1
ATOM 7871 N N . GLN B 1 348 ? 6.179 60.179 -33.179 1.00 5.15 348 GLN B N 1
ATOM 7872 C CA . GLN B 1 348 ? 5.221 59.266 -32.563 1.00 4.55 348 GLN B CA 1
ATOM 7873 C C . GLN B 1 348 ? 3.774 59.484 -33.013 1.00 7.55 348 GLN B C 1
ATOM 7874 O O . GLN B 1 348 ? 2.997 58.527 -33.077 1.00 10.83 348 GLN B O 1
ATOM 7880 N N . LEU B 1 349 ? 3.391 60.730 -33.285 1.00 6.58 349 LEU B N 1
ATOM 7881 C CA . LEU B 1 349 ? 2.040 61.002 -33.793 1.00 7.12 349 LEU B CA 1
ATOM 7882 C C . LEU B 1 349 ? 1.881 60.469 -35.220 1.00 9.39 349 LEU B C 1
ATOM 7883 O O . LEU B 1 349 ? 0.792 60.070 -35.636 1.00 12.09 349 LEU B O 1
ATOM 7888 N N . SER B 1 350 ? 2.985 60.465 -35.956 1.00 7.91 350 SER B N 1
ATOM 7889 C CA . SER B 1 350 ? 3.002 60.018 -37.346 1.00 10.98 350 SER B CA 1
ATOM 7890 C C . SER B 1 350 ? 3.127 58.496 -37.426 1.00 11.70 350 SER B C 1
ATOM 7891 O O . SER B 1 350 ? 2.743 57.883 -38.435 1.00 15.20 350 SER B O 1
ATOM 7894 N N . ASN B 1 351 ? 3.666 57.888 -36.368 1.00 13.68 351 ASN B N 1
ATOM 7895 C CA . ASN B 1 351 ? 3.956 56.447 -36.366 1.00 15.21 351 ASN B CA 1
ATOM 7896 C C . ASN B 1 351 ? 3.652 55.744 -35.054 1.00 14.61 351 ASN B C 1
ATOM 7897 O O . ASN B 1 351 ? 4.560 55.267 -34.374 1.00 15.13 351 ASN B O 1
ATOM 7902 N N . PRO B 1 352 ? 2.364 55.660 -34.696 1.00 15.45 352 PRO B N 1
ATOM 7903 C CA . PRO B 1 352 ? 2.008 55.094 -33.390 1.00 14.22 352 PRO B CA 1
ATOM 7904 C C . PRO B 1 352 ? 2.359 53.612 -33.229 1.00 13.62 352 PRO B C 1
ATOM 7905 O O . PRO B 1 352 ? 2.172 52.815 -34.153 1.00 14.18 352 PRO B O 1
ATOM 7909 N N . VAL B 1 353 ? 2.875 53.253 -32.058 1.00 14.33 353 VAL B N 1
ATOM 7910 C CA . VAL B 1 353 ? 3.146 51.858 -31.722 1.00 13.11 353 VAL B CA 1
ATOM 7911 C C . VAL B 1 353 ? 2.560 51.511 -30.364 1.00 13.59 353 VAL B C 1
ATOM 7912 O O . VAL B 1 353 ? 2.438 52.371 -29.484 1.00 11.57 353 VAL B O 1
ATOM 7916 N N . LYS B 1 354 ? 2.230 50.234 -30.206 1.00 14.64 354 LYS B N 1
ATOM 7917 C CA . LYS B 1 354 ? 1.701 49.692 -28.971 1.00 14.00 354 LYS B CA 1
ATOM 7918 C C . LYS B 1 354 ? 2.868 49.079 -28.203 1.00 13.92 354 LYS B C 1
ATOM 7919 O O . LYS B 1 354 ? 3.367 48.003 -28.555 1.00 11.83 354 LYS B O 1
ATOM 7925 N N . VAL B 1 355 ? 3.333 49.786 -27.179 1.00 7.28 355 VAL B N 1
ATOM 7926 C CA . VAL B 1 355 ? 4.438 49.303 -26.357 1.00 10.13 355 VAL B CA 1
ATOM 7927 C C . VAL B 1 355 ? 4.115 49.445 -24.886 1.00 7.87 355 VAL B C 1
ATOM 7928 O O . VAL B 1 355 ? 3.167 50.148 -24.513 1.00 10.38 355 VAL B O 1
ATOM 7932 N N . ALA B 1 356 ? 4.884 48.763 -24.044 1.00 8.94 356 ALA B N 1
ATOM 7933 C CA . ALA B 1 356 ? 4.820 49.002 -22.625 1.00 7.31 356 ALA B CA 1
ATOM 7934 C C . ALA B 1 356 ? 5.438 50.378 -22.370 1.00 6.21 356 ALA B C 1
ATOM 7935 O O . ALA B 1 356 ? 6.322 50.834 -23.111 1.00 5.85 356 ALA B O 1
ATOM 7937 N N . THR B 1 357 ? 4.973 51.053 -21.338 1.00 2.57 357 THR B N 1
ATOM 7938 C CA . THR B 1 357 ? 5.616 52.342 -21.025 1.00 3.44 357 THR B CA 1
ATOM 7939 C C . THR B 1 357 ? 7.037 52.127 -20.503 1.00 4.36 357 THR B C 1
ATOM 7940 O O . THR B 1 357 ? 7.854 53.046 -20.560 1.00 3.70 357 THR B O 1
ATOM 7944 N N . ARG B 1 358 ? 7.365 50.928 -20.057 1.00 4.33 358 ARG B N 1
ATOM 7945 C CA . ARG B 1 358 ? 8.742 50.627 -19.701 1.00 7.31 358 ARG B CA 1
ATOM 7946 C C . ARG B 1 358 ? 9.640 50.780 -20.943 1.00 6.18 358 ARG B C 1
ATOM 7947 O O . ARG B 1 358 ? 10.735 51.317 -20.878 1.00 5.58 358 ARG B O 1
ATOM 7955 N N . LYS B 1 359 ? 9.141 50.308 -22.076 1.00 2.00 359 LYS B N 1
ATOM 7956 C CA . LYS B 1 359 ? 9.831 50.417 -23.365 1.00 2.71 359 LYS B CA 1
ATOM 7957 C C . LYS B 1 359 ? 9.825 51.865 -23.870 1.00 5.31 359 LYS B C 1
ATOM 7958 O O . LYS B 1 359 ? 10.822 52.353 -24.398 1.00 3.90 359 LYS B O 1
ATOM 7964 N N . ALA B 1 360 ? 8.701 52.548 -23.685 1.00 3.83 360 ALA B N 1
ATOM 7965 C CA . ALA B 1 360 ? 8.619 53.961 -24.049 1.00 4.41 360 ALA B CA 1
ATOM 7966 C C . ALA B 1 360 ? 9.703 54.752 -23.290 1.00 3.84 360 ALA B C 1
ATOM 7967 O O . ALA B 1 360 ? 10.356 55.638 -23.857 1.00 4.18 360 ALA B O 1
ATOM 7969 N N . SER B 1 361 ? 9.919 54.380 -22.032 1.00 2.00 361 SER B N 1
ATOM 7970 C CA . SER B 1 361 ? 10.870 55.089 -21.164 1.00 2.00 361 SER B CA 1
ATOM 7971 C C . SER B 1 361 ? 12.284 54.871 -21.701 1.00 2.74 361 SER B C 1
ATOM 7972 O O . SER B 1 361 ? 13.073 55.819 -21.804 1.00 2.56 361 SER B O 1
ATOM 7975 N N . GLN B 1 362 ? 12.602 53.630 -22.080 1.00 2.00 362 GLN B N 1
ATOM 7976 C CA . GLN B 1 362 ? 13.923 53.352 -22.648 1.00 2.11 362 GLN B CA 1
ATOM 7977 C C . GLN B 1 362 ? 14.133 54.125 -23.958 1.00 2.00 362 GLN B C 1
ATOM 7978 O O . GLN B 1 362 ? 15.210 54.668 -24.204 1.00 3.76 362 GLN B O 1
ATOM 7992 N N . VAL B 1 364 ? 12.781 56.980 -24.753 1.00 5.75 364 VAL B N 1
ATOM 7993 C CA . VAL B 1 364 ? 12.957 58.371 -24.375 1.00 6.68 364 VAL B CA 1
ATOM 7994 C C . VAL B 1 364 ? 14.382 58.616 -23.875 1.00 4.30 364 VAL B C 1
ATOM 7995 O O . VAL B 1 364 ? 15.020 59.610 -24.241 1.00 3.92 364 VAL B O 1
ATOM 7999 N N . LEU B 1 365 ? 14.886 57.704 -23.043 1.00 3.98 365 LEU B N 1
ATOM 8000 C CA . LEU B 1 365 ? 16.250 57.838 -22.524 1.00 3.07 365 LEU B CA 1
ATOM 8001 C C . LEU B 1 365 ? 17.293 57.834 -23.656 1.00 7.85 365 LEU B C 1
ATOM 8002 O O . LEU B 1 365 ? 18.323 58.491 -23.540 1.00 6.94 365 LEU B O 1
ATOM 8007 N N . GLU B 1 366 ? 17.027 57.119 -24.748 1.00 8.06 366 GLU B N 1
ATOM 8008 C CA . GLU B 1 366 ? 17.925 57.173 -25.911 1.00 10.66 366 GLU B CA 1
ATOM 8009 C C . GLU B 1 366 ? 18.171 58.622 -26.304 1.00 11.50 366 GLU B C 1
ATOM 8010 O O . GLU B 1 366 ? 19.316 59.042 -26.502 1.00 13.70 366 GLU B O 1
ATOM 8016 N N . VAL B 1 367 ? 17.082 59.380 -26.403 1.00 9.56 367 VAL B N 1
ATOM 8017 C CA . VAL B 1 367 ? 17.138 60.778 -26.812 1.00 10.69 367 VAL B CA 1
ATOM 8018 C C . VAL B 1 367 ? 17.763 61.620 -25.705 1.00 8.15 367 VAL B C 1
ATOM 8019 O O . VAL B 1 367 ? 18.686 62.413 -25.926 1.00 7.66 367 VAL B O 1
ATOM 8023 N N . LEU B 1 368 ? 17.282 61.441 -24.488 1.00 4.32 368 LEU B N 1
ATOM 8024 C CA . LEU B 1 368 ? 17.777 62.296 -23.413 1.00 5.68 368 LEU B CA 1
ATOM 8025 C C . LEU B 1 368 ? 19.258 62.075 -23.126 1.00 7.49 368 LEU B C 1
ATOM 8026 O O . LEU B 1 368 ? 20.027 63.036 -22.976 1.00 5.98 368 LEU B O 1
ATOM 8031 N N . CYS B 1 369 ? 19.662 60.813 -23.063 1.00 6.71 369 CYS B N 1
ATOM 8032 C CA . CYS B 1 369 ? 21.045 60.481 -22.725 1.00 8.48 369 CYS B CA 1
ATOM 8033 C C . CYS B 1 369 ? 22.037 60.850 -23.828 1.00 9.20 369 CYS B C 1
ATOM 8034 O O . CYS B 1 369 ? 23.180 61.185 -23.540 1.00 11.06 369 CYS B O 1
ATOM 8037 N N . LYS B 1 370 ? 21.601 60.811 -25.084 1.00 7.88 370 LYS B N 1
ATOM 8038 C CA . LYS B 1 370 ? 22.473 61.225 -26.191 1.00 9.05 370 LYS B CA 1
ATOM 8039 C C . LYS B 1 370 ? 22.771 62.721 -26.076 1.00 9.76 370 LYS B C 1
ATOM 8040 O O . LYS B 1 370 ? 23.867 63.171 -26.407 1.00 9.11 370 LYS B O 1
ATOM 8046 N N . ASN B 1 371 ? 21.784 63.472 -25.595 1.00 7.27 371 ASN B N 1
ATOM 8047 C CA . ASN B 1 371 ? 21.862 64.926 -25.507 1.00 7.21 371 ASN B CA 1
ATOM 8048 C C . ASN B 1 371 ? 22.445 65.453 -24.191 1.00 6.05 371 ASN B C 1
ATOM 8049 O O . ASN B 1 371 ? 22.930 66.588 -24.120 1.00 7.08 371 ASN B O 1
ATOM 8062 N N . PRO B 1 373 ? 25.099 64.452 -21.380 1.00 7.92 373 PRO B N 1
ATOM 8063 C CA . PRO B 1 373 ? 26.196 63.684 -20.788 1.00 6.86 373 PRO B CA 1
ATOM 8064 C C . PRO B 1 373 ? 26.174 63.653 -19.250 1.00 7.32 373 PRO B C 1
ATOM 8065 O O . PRO B 1 373 ? 26.766 62.745 -18.656 1.00 8.14 373 PRO B O 1
ATOM 8069 N N . GLU B 1 374 ? 25.497 64.611 -18.619 1.00 6.99 374 GLU B N 1
ATOM 8070 C CA . GLU B 1 374 ? 25.393 64.641 -17.151 1.00 6.40 374 GLU B CA 1
ATOM 8071 C C . GLU B 1 374 ? 24.454 63.569 -16.594 1.00 3.49 374 GLU B C 1
ATOM 8072 O O . GLU B 1 374 ? 24.436 63.324 -15.387 1.00 4.70 374 GLU B O 1
ATOM 8091 N N . PHE B 1 376 ? 23.131 60.177 -15.308 1.00 2.10 376 PHE B N 1
ATOM 8092 C CA . PHE B 1 376 ? 23.832 59.010 -14.791 1.00 3.51 376 PHE B CA 1
ATOM 8093 C C . PHE B 1 376 ? 22.811 58.005 -14.285 1.00 2.95 376 PHE B C 1
ATOM 8094 O O . PHE B 1 376 ? 22.154 58.218 -13.265 1.00 3.77 376 PHE B O 1
ATOM 8102 N N . GLY B 1 377 ? 22.645 56.943 -15.043 1.00 2.00 377 GLY B N 1
ATOM 8103 C CA . GLY B 1 377 ? 21.605 55.963 -14.770 1.00 3.41 377 GLY B CA 1
ATOM 8104 C C . GLY B 1 377 ? 22.027 54.806 -13.905 1.00 5.74 377 GLY B C 1
ATOM 8105 O O . GLY B 1 377 ? 23.206 54.583 -13.652 1.00 6.22 377 GLY B O 1
ATOM 8106 N N . GLY B 1 378 ? 21.063 54.030 -13.453 1.00 6.24 378 GLY B N 1
ATOM 8107 C CA . GLY B 1 378 ? 21.450 52.814 -12.754 1.00 8.92 378 GLY B CA 1
ATOM 8108 C C . GLY B 1 378 ? 20.254 51.991 -12.399 1.00 6.19 378 GLY B C 1
ATOM 8109 O O . GLY B 1 378 ? 19.131 52.439 -12.536 1.00 6.71 378 GLY B O 1
ATOM 8110 N N . SER B 1 379 ? 20.489 50.760 -11.969 1.00 4.22 379 SER B N 1
ATOM 8111 C CA A SER B 1 379 ? 19.384 49.937 -11.519 0.50 2.92 379 SER B CA 1
ATOM 8112 C CA B SER B 1 379 ? 19.418 49.853 -11.604 0.50 5.13 379 SER B CA 1
ATOM 8113 C C . SER B 1 379 ? 19.858 49.040 -10.392 1.00 6.12 379 SER B C 1
ATOM 8114 O O . SER B 1 379 ? 21.068 48.815 -10.198 1.00 4.34 379 SER B O 1
ATOM 8119 N N . ALA B 1 380 ? 18.895 48.584 -9.610 1.00 4.46 380 ALA B N 1
ATOM 8120 C CA . ALA B 1 380 ? 19.208 47.713 -8.491 1.00 6.53 380 ALA B CA 1
ATOM 8121 C C . ALA B 1 380 ? 18.909 46.257 -8.799 1.00 11.81 380 ALA B C 1
ATOM 8122 O O . ALA B 1 380 ? 17.898 45.736 -8.341 1.00 13.46 380 ALA B O 1
ATOM 8124 N N . ASP B 1 381 ? 19.773 45.562 -9.538 1.00 17.38 381 ASP B N 1
ATOM 8125 C CA . ASP B 1 381 ? 19.537 44.112 -9.653 1.00 27.13 381 ASP B CA 1
ATOM 8126 C C . ASP B 1 381 ? 20.701 43.192 -10.006 1.00 31.14 381 ASP B C 1
ATOM 8127 O O . ASP B 1 381 ? 21.804 43.634 -10.327 1.00 34.28 381 ASP B O 1
ATOM 8132 N N . LEU B 1 382 ? 20.430 41.895 -9.900 1.00 35.07 382 LEU B N 1
ATOM 8133 C CA . LEU B 1 382 ? 21.296 40.873 -10.449 1.00 39.98 382 LEU B CA 1
ATOM 8134 C C . LEU B 1 382 ? 21.200 41.008 -11.967 1.00 41.71 382 LEU B C 1
ATOM 8135 O O . LEU B 1 382 ? 22.141 40.700 -12.703 1.00 42.06 382 LEU B O 1
ATOM 8140 N N . THR B 1 383 ? 20.039 41.485 -12.414 1.00 44.00 383 THR B N 1
ATOM 8141 C CA . THR B 1 383 ? 19.777 41.760 -13.823 1.00 44.00 383 THR B CA 1
ATOM 8142 C C . THR B 1 383 ? 18.304 41.515 -14.149 1.00 44.55 383 THR B C 1
ATOM 8143 O O . THR B 1 383 ? 17.649 40.673 -13.527 1.00 44.35 383 THR B O 1
ATOM 8147 N N . SER B 1 385 ? 12.978 43.891 -15.120 1.00 33.73 385 SER B N 1
ATOM 8148 C CA . SER B 1 385 ? 12.778 44.487 -16.435 1.00 33.45 385 SER B CA 1
ATOM 8149 C C . SER B 1 385 ? 12.560 45.986 -16.349 1.00 32.77 385 SER B C 1
ATOM 8150 O O . SER B 1 385 ? 11.557 46.488 -16.808 1.00 33.48 385 SER B O 1
ATOM 8152 N N . ASN B 1 386 ? 13.501 46.698 -15.756 1.00 30.99 386 ASN B N 1
ATOM 8153 C CA . ASN B 1 386 ? 13.353 48.142 -15.637 1.00 29.52 386 ASN B CA 1
ATOM 8154 C C . ASN B 1 386 ? 13.566 48.873 -16.976 1.00 30.22 386 ASN B C 1
ATOM 8155 O O . ASN B 1 386 ? 12.884 49.854 -17.252 1.00 27.78 386 ASN B O 1
ATOM 8160 N N . ASN B 1 387 ? 14.523 48.397 -17.783 1.00 28.93 387 ASN B N 1
ATOM 8161 C CA . ASN B 1 387 ? 14.873 49.057 -19.049 1.00 27.99 387 ASN B CA 1
ATOM 8162 C C . ASN B 1 387 ? 15.467 50.456 -18.860 1.00 26.80 387 ASN B C 1
ATOM 8163 O O . ASN B 1 387 ? 15.099 51.412 -19.557 1.00 25.52 387 ASN B O 1
ATOM 8168 N N . THR B 1 388 ? 16.393 50.565 -17.912 1.00 23.76 388 THR B N 1
ATOM 8169 C CA . THR B 1 388 ? 17.037 51.840 -17.595 1.00 21.24 388 THR B CA 1
ATOM 8170 C C . THR B 1 388 ? 18.278 52.132 -18.448 1.00 20.64 388 THR B C 1
ATOM 8171 O O . THR B 1 388 ? 18.751 53.269 -18.490 1.00 16.93 388 THR B O 1
ATOM 8175 N N . ASN B 1 389 ? 18.803 51.116 -19.130 1.00 20.77 389 ASN B N 1
ATOM 8176 C CA . ASN B 1 389 ? 19.971 51.310 -19.989 1.00 23.41 389 ASN B CA 1
ATOM 8177 C C . ASN B 1 389 ? 19.592 51.746 -21.409 1.00 24.27 389 ASN B C 1
ATOM 8178 O O . ASN B 1 389 ? 18.507 51.427 -21.906 1.00 25.71 389 ASN B O 1
ATOM 8183 N N . TRP B 1 390 ? 20.489 52.492 -22.046 1.00 23.14 390 TRP B N 1
ATOM 8184 C CA . TRP B 1 390 ? 20.301 52.917 -23.428 1.00 23.81 390 TRP B CA 1
ATOM 8185 C C . TRP B 1 390 ? 21.486 52.407 -24.242 1.00 22.49 390 TRP B C 1
ATOM 8186 O O . TRP B 1 390 ? 22.460 51.909 -23.675 1.00 22.28 390 TRP B O 1
ATOM 8197 N N . SER B 1 391 ? 21.401 52.505 -25.566 1.00 23.33 391 SER B N 1
ATOM 8198 C CA . SER B 1 391 ? 22.433 51.929 -26.430 1.00 21.55 391 SER B CA 1
ATOM 8199 C C . SER B 1 391 ? 23.816 52.498 -26.138 1.00 21.72 391 SER B C 1
ATOM 8200 O O . SER B 1 391 ? 24.834 51.884 -26.467 1.00 23.37 391 SER B O 1
ATOM 8203 N N . GLY B 1 392 ? 23.858 53.677 -25.526 1.00 19.60 392 GLY B N 1
ATOM 8204 C CA . GLY B 1 392 ? 25.129 54.324 -25.225 1.00 18.97 392 GLY B CA 1
ATOM 8205 C C . GLY B 1 392 ? 25.588 54.061 -23.801 1.00 16.77 392 GLY B C 1
ATOM 8206 O O . GLY B 1 392 ? 26.597 54.611 -23.356 1.00 17.14 392 GLY B O 1
ATOM 8207 N N . SER B 1 393 ? 24.849 53.226 -23.077 1.00 15.20 393 SER B N 1
ATOM 8208 C CA . SER B 1 393 ? 25.226 52.918 -21.708 1.00 14.86 393 SER B CA 1
ATOM 8209 C C . SER B 1 393 ? 26.621 52.300 -21.642 1.00 14.04 393 SER B C 1
ATOM 8210 O O . SER B 1 393 ? 26.993 51.454 -22.473 1.00 15.77 393 SER B O 1
ATOM 8213 N N . VAL B 1 394 ? 27.397 52.778 -20.675 1.00 10.35 394 VAL B N 1
ATOM 8214 C CA . VAL B 1 394 ? 28.696 52.221 -20.324 1.00 9.17 394 VAL B CA 1
ATOM 8215 C C . VAL B 1 394 ? 28.678 52.030 -18.812 1.00 8.21 394 VAL B C 1
ATOM 8216 O O . VAL B 1 394 ? 28.538 53.003 -18.057 1.00 10.63 394 VAL B O 1
ATOM 8220 N N . TRP B 1 395 ? 28.800 50.783 -18.368 1.00 9.78 395 TRP B N 1
ATOM 8221 C CA . TRP B 1 395 ? 28.623 50.468 -16.946 1.00 11.17 395 TRP B CA 1
ATOM 8222 C C . TRP B 1 395 ? 29.910 50.691 -16.170 1.00 11.44 395 TRP B C 1
ATOM 8223 O O . TRP B 1 395 ? 30.949 50.114 -16.517 1.00 10.58 395 TRP B O 1
ATOM 8234 N N . LEU B 1 396 ? 29.836 51.482 -15.099 1.00 10.44 396 LEU B N 1
ATOM 8235 C CA . LEU B 1 396 ? 30.994 51.675 -14.233 1.00 10.57 396 LEU B CA 1
ATOM 8236 C C . LEU B 1 396 ? 31.511 50.346 -13.678 1.00 11.80 396 LEU B C 1
ATOM 8237 O O . LEU B 1 396 ? 32.697 50.225 -13.350 1.00 15.19 396 LEU B O 1
ATOM 8242 N N . ASN B 1 397 ? 30.635 49.344 -13.605 1.00 10.39 397 ASN B N 1
ATOM 8243 C CA . ASN B 1 397 ? 31.030 48.035 -13.086 1.00 11.55 397 ASN B CA 1
ATOM 8244 C C . ASN B 1 397 ? 32.062 47.369 -13.985 1.00 13.88 397 ASN B C 1
ATOM 8245 O O . ASN B 1 397 ? 32.804 46.485 -13.539 1.00 15.61 397 ASN B O 1
ATOM 8250 N N . ASN B 1 398 ? 32.086 47.780 -15.256 1.00 15.24 398 ASN B N 1
ATOM 8251 C CA . ASN B 1 398 ? 32.968 47.175 -16.268 1.00 17.72 398 ASN B CA 1
ATOM 8252 C C . ASN B 1 398 ? 34.163 48.066 -16.590 1.00 19.92 398 ASN B C 1
ATOM 8253 O O . ASN B 1 398 ? 35.293 47.589 -16.739 1.00 18.85 398 ASN B O 1
ATOM 8258 N N . THR B 1 399 ? 33.905 49.362 -16.728 1.00 19.90 399 THR B N 1
ATOM 8259 C CA . THR B 1 399 ? 34.949 50.303 -17.110 1.00 21.88 399 THR B CA 1
ATOM 8260 C C . THR B 1 399 ? 34.642 51.702 -16.582 1.00 22.55 399 THR B C 1
ATOM 8261 O O . THR B 1 399 ? 33.479 52.097 -16.477 1.00 20.10 399 THR B O 1
ATOM 8265 N N . GLN B 1 400 ? 35.685 52.449 -16.240 1.00 24.64 400 GLN B N 1
ATOM 8266 C CA . GLN B 1 400 ? 35.497 53.812 -15.746 1.00 25.49 400 GLN B CA 1
ATOM 8267 C C . GLN B 1 400 ? 35.479 54.836 -16.877 1.00 25.39 400 GLN B C 1
ATOM 8268 O O . GLN B 1 400 ? 34.732 55.813 -16.832 1.00 23.81 400 GLN B O 1
ATOM 8274 N N . GLU B 1 401 ? 36.303 54.611 -17.894 1.00 24.36 401 GLU B N 1
ATOM 8275 C CA . GLU B 1 401 ? 36.346 55.511 -19.042 1.00 23.08 401 GLU B CA 1
ATOM 8276 C C . GLU B 1 401 ? 34.966 55.667 -19.704 1.00 21.25 401 GLU B C 1
ATOM 8277 O O . GLU B 1 401 ? 34.428 54.721 -20.285 1.00 21.78 401 GLU B O 1
ATOM 8283 N N . GLY B 1 402 ? 34.392 56.864 -19.591 1.00 17.18 402 GLY B N 1
ATOM 8284 C CA . GLY B 1 402 ? 33.085 57.155 -20.176 1.00 14.27 402 GLY B CA 1
ATOM 8285 C C . GLY B 1 402 ? 31.874 56.556 -19.456 1.00 12.09 402 GLY B C 1
ATOM 8286 O O . GLY B 1 402 ? 30.768 56.577 -19.999 1.00 14.49 402 GLY B O 1
ATOM 8287 N N . ALA B 1 403 ? 32.063 56.048 -18.239 1.00 11.84 403 ALA B N 1
ATOM 8288 C CA . ALA B 1 403 ? 30.955 55.420 -17.501 1.00 6.53 403 ALA B CA 1
ATOM 8289 C C . ALA B 1 403 ? 29.796 56.386 -17.290 1.00 8.23 403 ALA B C 1
ATOM 8290 O O . ALA B 1 403 ? 30.007 57.515 -16.857 1.00 10.66 403 ALA B O 1
ATOM 8292 N N . ASN B 1 404 ? 28.577 55.954 -17.611 1.00 5.15 404 ASN B N 1
ATOM 8293 C CA . ASN B 1 404 ? 27.383 56.783 -17.438 1.00 5.63 404 ASN B CA 1
ATOM 8294 C C . ASN B 1 404 ? 26.229 55.975 -16.839 1.00 5.68 404 ASN B C 1
ATOM 8295 O O . ASN B 1 404 ? 25.057 56.389 -16.889 1.00 4.99 404 ASN B O 1
ATOM 8300 N N . TYR B 1 405 ? 26.565 54.812 -16.275 1.00 3.58 405 TYR B N 1
ATOM 8301 C CA . TYR B 1 405 ? 25.551 53.916 -15.724 1.00 3.09 405 TYR B CA 1
ATOM 8302 C C . TYR B 1 405 ? 26.204 53.112 -14.609 1.00 2.00 405 TYR B C 1
ATOM 8303 O O . TYR B 1 405 ? 27.392 52.821 -14.698 1.00 4.13 405 TYR B O 1
ATOM 8312 N N . LEU B 1 406 ? 25.442 52.762 -13.571 1.00 2.52 406 LEU B N 1
ATOM 8313 C CA . LEU B 1 406 ? 25.951 51.842 -12.541 1.00 2.43 406 LEU B CA 1
ATOM 8314 C C . LEU B 1 406 ? 24.903 50.784 -12.196 1.00 2.31 406 LEU B C 1
ATOM 8315 O O . LEU B 1 406 ? 23.746 51.118 -11.969 1.00 3.78 406 LEU B O 1
ATOM 8320 N N . SER B 1 407 ? 25.316 49.512 -12.176 1.00 2.00 407 SER B N 1
ATOM 8321 C CA . SER B 1 407 ? 24.520 48.465 -11.522 1.00 2.15 407 SER B CA 1
ATOM 8322 C C . SER B 1 407 ? 24.850 48.517 -10.027 1.00 4.76 407 SER B C 1
ATOM 8323 O O . SER B 1 407 ? 26.007 48.318 -9.627 1.00 4.18 407 SER B O 1
ATOM 8326 N N . TYR B 1 408 ? 23.829 48.780 -9.207 1.00 3.16 408 TYR B N 1
ATOM 8327 C CA . TYR B 1 408 ? 24.007 48.945 -7.770 1.00 2.80 408 TYR B CA 1
ATOM 8328 C C . TYR B 1 408 ? 23.897 47.625 -7.007 1.00 2.59 408 TYR B C 1
ATOM 8329 O O . TYR B 1 408 ? 24.078 47.608 -5.783 1.00 4.65 408 TYR B O 1
ATOM 8338 N N . GLY B 1 409 ? 23.587 46.539 -7.704 1.00 2.00 409 GLY B N 1
ATOM 8339 C CA . GLY B 1 409 ? 23.246 45.299 -6.999 1.00 4.46 409 GLY B CA 1
ATOM 8340 C C . GLY B 1 409 ? 21.874 45.425 -6.372 1.00 2.00 409 GLY B C 1
ATOM 8341 O O . GLY B 1 409 ? 21.120 46.371 -6.672 1.00 3.27 409 GLY B O 1
ATOM 8342 N N . VAL B 1 410 ? 21.537 44.448 -5.512 1.00 3.78 410 VAL B N 1
ATOM 8343 C CA . VAL B 1 410 ? 20.204 44.330 -4.911 1.00 2.00 410 VAL B CA 1
ATOM 8344 C C . VAL B 1 410 ? 20.205 45.194 -3.662 1.00 4.03 410 VAL B C 1
ATOM 8345 O O . VAL B 1 410 ? 20.211 44.708 -2.522 1.00 2.96 410 VAL B O 1
ATOM 8349 N N . ARG B 1 411 ? 20.256 46.507 -3.895 1.00 2.00 411 ARG B N 1
ATOM 8350 C CA . ARG B 1 411 ? 20.531 47.490 -2.846 1.00 2.00 411 ARG B CA 1
ATOM 8351 C C . ARG B 1 411 ? 19.667 48.727 -3.103 1.00 2.00 411 ARG B C 1
ATOM 8352 O O . ARG B 1 411 ? 20.165 49.830 -3.398 1.00 2.00 411 ARG B O 1
ATOM 8360 N N . GLU B 1 412 ? 18.357 48.560 -2.980 1.00 2.00 412 GLU B N 1
ATOM 8361 C CA . GLU B 1 412 ? 17.463 49.656 -3.366 1.00 2.00 412 GLU B CA 1
ATOM 8362 C C . GLU B 1 412 ? 17.600 50.916 -2.500 1.00 2.00 412 GLU B C 1
ATOM 8363 O O . GLU B 1 412 ? 17.632 52.033 -3.004 1.00 2.00 412 GLU B O 1
ATOM 8369 N N . PHE B 1 413 ? 17.656 50.730 -1.184 1.00 2.00 413 PHE B N 1
ATOM 8370 C CA . PHE B 1 413 ? 17.779 51.884 -0.261 1.00 2.00 413 PHE B CA 1
ATOM 8371 C C . PHE B 1 413 ? 19.146 52.531 -0.419 1.00 2.00 413 PHE B C 1
ATOM 8372 O O . PHE B 1 413 ? 19.251 53.780 -0.511 1.00 2.00 413 PHE B O 1
ATOM 8380 N N . GLY B 1 414 ? 20.204 51.715 -0.460 1.00 2.00 414 GLY B N 1
ATOM 8381 C CA . GLY B 1 414 ? 21.527 52.296 -0.653 1.00 2.00 414 GLY B CA 1
ATOM 8382 C C . GLY B 1 414 ? 21.610 53.018 -1.990 1.00 2.00 414 GLY B C 1
ATOM 8383 O O . GLY B 1 414 ? 22.216 54.095 -2.057 1.00 2.00 414 GLY B O 1
ATOM 8392 N N . ALA B 1 416 ? 19.234 54.565 -3.655 1.00 2.00 416 ALA B N 1
ATOM 8393 C CA . ALA B 1 416 ? 18.512 55.831 -3.548 1.00 2.00 416 ALA B CA 1
ATOM 8394 C C . ALA B 1 416 ? 19.279 56.860 -2.722 1.00 2.00 416 ALA B C 1
ATOM 8395 O O . ALA B 1 416 ? 19.331 58.053 -3.088 1.00 2.00 416 ALA B O 1
ATOM 8397 N N . ALA B 1 417 ? 19.873 56.417 -1.603 1.00 2.00 417 ALA B N 1
ATOM 8398 C CA . ALA B 1 417 ? 20.633 57.339 -0.770 1.00 2.24 417 ALA B CA 1
ATOM 8399 C C . ALA B 1 417 ? 21.943 57.793 -1.411 1.00 2.00 417 ALA B C 1
ATOM 8400 O O . ALA B 1 417 ? 22.361 58.954 -1.263 1.00 2.00 417 ALA B O 1
ATOM 8402 N N . ILE B 1 418 ? 22.572 56.893 -2.170 1.00 2.00 418 ILE B N 1
ATOM 8403 C CA . ILE B 1 418 ? 23.740 57.275 -2.964 1.00 2.00 418 ILE B CA 1
ATOM 8404 C C . ILE B 1 418 ? 23.345 58.274 -4.040 1.00 2.00 418 ILE B C 1
ATOM 8405 O O . ILE B 1 418 ? 24.060 59.257 -4.260 1.00 2.00 418 ILE B O 1
ATOM 8418 N N . ASN B 1 420 ? 21.054 60.498 -3.861 1.00 2.00 420 ASN B N 1
ATOM 8419 C CA . ASN B 1 420 ? 20.942 61.813 -3.207 1.00 2.00 420 ASN B CA 1
ATOM 8420 C C . ASN B 1 420 ? 22.293 62.478 -3.096 1.00 2.00 420 ASN B C 1
ATOM 8421 O O . ASN B 1 420 ? 22.413 63.689 -3.321 1.00 2.00 420 ASN B O 1
ATOM 8426 N N . GLY B 1 421 ? 23.318 61.691 -2.736 1.00 2.00 421 GLY B N 1
ATOM 8427 C CA . GLY B 1 421 ? 24.689 62.219 -2.671 1.00 2.00 421 GLY B CA 1
ATOM 8428 C C . GLY B 1 421 ? 25.211 62.660 -4.038 1.00 2.00 421 GLY B C 1
ATOM 8429 O O . GLY B 1 421 ? 25.824 63.727 -4.150 1.00 2.00 421 GLY B O 1
ATOM 8430 N N . LEU B 1 422 ? 24.969 61.864 -5.087 1.00 2.00 422 LEU B N 1
ATOM 8431 C CA . LEU B 1 422 ? 25.350 62.296 -6.444 1.00 2.00 422 LEU B CA 1
ATOM 8432 C C . LEU B 1 422 ? 24.670 63.610 -6.865 1.00 2.00 422 LEU B C 1
ATOM 8433 O O . LEU B 1 422 ? 25.299 64.488 -7.480 1.00 2.00 422 LEU B O 1
ATOM 8438 N N . SER B 1 423 ? 23.378 63.738 -6.557 1.00 2.00 423 SER B N 1
ATOM 8439 C CA . SER B 1 423 ? 22.622 64.952 -6.918 1.00 2.00 423 SER B CA 1
ATOM 8440 C C . SER B 1 423 ? 23.200 66.182 -6.168 1.00 2.00 423 SER B C 1
ATOM 8441 O O . SER B 1 423 ? 23.424 67.274 -6.778 1.00 2.00 423 SER B O 1
ATOM 8444 N N . LEU B 1 424 ? 23.470 66.016 -4.864 1.00 2.00 424 LEU B N 1
ATOM 8445 C CA . LEU B 1 424 ? 24.045 67.126 -4.066 1.00 2.00 424 LEU B CA 1
ATOM 8446 C C . LEU B 1 424 ? 25.430 67.516 -4.576 1.00 2.00 424 LEU B C 1
ATOM 8447 O O . LEU B 1 424 ? 25.828 68.701 -4.571 1.00 2.00 424 LEU B O 1
ATOM 8452 N N . TYR B 1 425 ? 26.165 66.514 -5.048 1.00 2.00 425 TYR B N 1
ATOM 8453 C CA . TYR B 1 425 ? 27.563 66.710 -5.387 1.00 2.00 425 TYR B CA 1
ATOM 8454 C C . TYR B 1 425 ? 27.747 67.773 -6.485 1.00 2.00 425 TYR B C 1
ATOM 8455 O O . TYR B 1 425 ? 28.584 68.679 -6.368 1.00 2.00 425 TYR B O 1
ATOM 8464 N N . GLY B 1 426 ? 26.944 67.653 -7.528 1.00 2.00 426 GLY B N 1
ATOM 8465 C CA . GLY B 1 426 ? 26.963 68.604 -8.634 1.00 2.15 426 GLY B CA 1
ATOM 8466 C C . GLY B 1 426 ? 27.396 67.991 -9.955 1.00 4.36 426 GLY B C 1
ATOM 8467 O O . GLY B 1 426 ? 28.136 67.011 -9.983 1.00 4.04 426 GLY B O 1
ATOM 8468 N N . GLY B 1 427 ? 26.930 68.588 -11.047 1.00 4.03 427 GLY B N 1
ATOM 8469 C CA . GLY B 1 427 ? 27.308 68.160 -12.398 1.00 2.00 427 GLY B CA 1
ATOM 8470 C C . GLY B 1 427 ? 26.782 66.821 -12.869 1.00 2.00 427 GLY B C 1
ATOM 8471 O O . GLY B 1 427 ? 27.207 66.334 -13.907 1.00 3.70 427 GLY B O 1
ATOM 8472 N N . ILE B 1 428 ? 25.880 66.228 -12.085 1.00 2.00 428 ILE B N 1
ATOM 8473 C CA . ILE B 1 428 ? 25.356 64.881 -12.318 1.00 2.17 428 ILE B CA 1
ATOM 8474 C C . ILE B 1 428 ? 23.831 64.885 -12.134 1.00 2.00 428 ILE B C 1
ATOM 8475 O O . ILE B 1 428 ? 23.301 65.452 -11.168 1.00 4.17 428 ILE B O 1
ATOM 8480 N N . LYS B 1 429 ? 23.112 64.254 -13.061 1.00 2.00 429 LYS B N 1
ATOM 8481 C CA . LYS B 1 429 ? 21.660 64.131 -12.952 1.00 2.00 429 LYS B CA 1
ATOM 8482 C C . LYS B 1 429 ? 21.347 62.647 -12.819 1.00 2.00 429 LYS B C 1
ATOM 8483 O O . LYS B 1 429 ? 21.226 61.925 -13.808 1.00 2.35 429 LYS B O 1
ATOM 8489 N N . PRO B 1 430 ? 21.269 62.153 -11.579 1.00 2.00 430 PRO B N 1
ATOM 8490 C CA . PRO B 1 430 ? 21.048 60.716 -11.432 1.00 3.27 430 PRO B CA 1
ATOM 8491 C C . PRO B 1 430 ? 19.591 60.270 -11.630 1.00 2.00 430 PRO B C 1
ATOM 8492 O O . PRO B 1 430 ? 18.658 61.000 -11.299 1.00 2.00 430 PRO B O 1
ATOM 8496 N N . TYR B 1 431 ? 19.420 59.071 -12.169 1.00 2.00 431 TYR B N 1
ATOM 8497 C CA . TYR B 1 431 ? 18.136 58.383 -12.124 1.00 2.00 431 TYR B CA 1
ATOM 8498 C C . TYR B 1 431 ? 18.372 56.899 -11.857 1.00 2.00 431 TYR B C 1
ATOM 8499 O O . TYR B 1 431 ? 19.444 56.361 -12.144 1.00 2.15 431 TYR B O 1
ATOM 8508 N N . GLY B 1 432 ? 17.396 56.214 -11.269 1.00 2.00 432 GLY B N 1
ATOM 8509 C CA . GLY B 1 432 ? 17.663 54.798 -10.965 1.00 6.44 432 GLY B CA 1
ATOM 8510 C C . GLY B 1 432 ? 16.387 54.028 -10.783 1.00 9.93 432 GLY B C 1
ATOM 8511 O O . GLY B 1 432 ? 15.426 54.596 -10.276 1.00 11.70 432 GLY B O 1
ATOM 8512 N N . GLY B 1 433 ? 16.440 52.741 -11.161 1.00 9.81 433 GLY B N 1
ATOM 8513 C CA . GLY B 1 433 ? 15.261 51.904 -11.378 1.00 9.05 433 GLY B CA 1
ATOM 8514 C C . GLY B 1 433 ? 15.189 50.782 -10.378 1.00 8.66 433 GLY B C 1
ATOM 8515 O O . GLY B 1 433 ? 16.214 50.222 -10.022 1.00 8.07 433 GLY B O 1
ATOM 8516 N N . THR B 1 434 ? 13.986 50.527 -9.856 1.00 7.35 434 THR B N 1
ATOM 8517 C CA . THR B 1 434 ? 13.662 49.222 -9.246 1.00 4.27 434 THR B CA 1
ATOM 8518 C C . THR B 1 434 ? 12.183 48.932 -9.540 1.00 4.40 434 THR B C 1
ATOM 8519 O O . THR B 1 434 ? 11.516 49.741 -10.188 1.00 5.53 434 THR B O 1
ATOM 8523 N N . PHE B 1 435 ? 11.670 47.787 -9.109 1.00 2.53 435 PHE B N 1
ATOM 8524 C CA . PHE B 1 435 ? 10.224 47.510 -9.226 1.00 2.00 435 PHE B CA 1
ATOM 8525 C C . PHE B 1 435 ? 9.519 48.468 -8.245 1.00 2.00 435 PHE B C 1
ATOM 8526 O O . PHE B 1 435 ? 10.024 48.738 -7.127 1.00 2.71 435 PHE B O 1
ATOM 8534 N N . LEU B 1 436 ? 8.360 48.995 -8.629 1.00 2.00 436 LEU B N 1
ATOM 8535 C CA . LEU B 1 436 ? 7.612 49.916 -7.755 1.00 2.00 436 LEU B CA 1
ATOM 8536 C C . LEU B 1 436 ? 7.394 49.397 -6.311 1.00 2.00 436 LEU B C 1
ATOM 8537 O O . LEU B 1 436 ? 7.478 50.207 -5.357 1.00 2.00 436 LEU B O 1
ATOM 8542 N N . VAL B 1 437 ? 7.086 48.119 -6.106 1.00 2.00 437 VAL B N 1
ATOM 8543 C CA A VAL B 1 437 ? 6.891 47.623 -4.742 0.50 2.00 437 VAL B CA 1
ATOM 8544 C CA B VAL B 1 437 ? 6.899 47.650 -4.725 0.50 2.00 437 VAL B CA 1
ATOM 8545 C C . VAL B 1 437 ? 8.118 47.899 -3.847 1.00 2.00 437 VAL B C 1
ATOM 8546 O O . VAL B 1 437 ? 7.991 48.153 -2.621 1.00 2.00 437 VAL B O 1
ATOM 8553 N N . PHE B 1 438 ? 9.300 47.809 -4.434 1.00 2.03 438 PHE B N 1
ATOM 8554 C CA . PHE B 1 438 ? 10.532 47.989 -3.671 1.00 2.71 438 PHE B CA 1
ATOM 8555 C C . PHE B 1 438 ? 10.861 49.461 -3.348 1.00 2.00 438 PHE B C 1
ATOM 8556 O O . PHE B 1 438 ? 11.828 49.773 -2.636 1.00 3.01 438 PHE B O 1
ATOM 8564 N N . SER B 1 439 ? 10.000 50.392 -3.783 1.00 2.00 439 SER B N 1
ATOM 8565 C CA . SER B 1 439 ? 10.038 51.757 -3.243 1.00 2.00 439 SER B CA 1
ATOM 8566 C C . SER B 1 439 ? 9.783 51.681 -1.730 1.00 2.00 439 SER B C 1
ATOM 8567 O O . SER B 1 439 ? 10.144 52.608 -1.009 1.00 2.00 439 SER B O 1
ATOM 8570 N N . ASP B 1 440 ? 9.190 50.584 -1.261 1.00 2.00 440 ASP B N 1
ATOM 8571 C CA . ASP B 1 440 ? 9.021 50.422 0.199 1.00 2.00 440 ASP B CA 1
ATOM 8572 C C . ASP B 1 440 ? 10.400 50.288 0.898 1.00 2.00 440 ASP B C 1
ATOM 8573 O O . ASP B 1 440 ? 10.541 50.665 2.054 1.00 2.00 440 ASP B O 1
ATOM 8578 N N . TYR B 1 441 ? 11.377 49.683 0.234 1.00 2.00 441 TYR B N 1
ATOM 8579 C CA . TYR B 1 441 ? 12.715 49.543 0.806 1.00 2.00 441 TYR B CA 1
ATOM 8580 C C . TYR B 1 441 ? 13.457 50.889 0.867 1.00 2.00 441 TYR B C 1
ATOM 8581 O O . TYR B 1 441 ? 14.133 51.209 1.839 1.00 2.00 441 TYR B O 1
ATOM 8590 N N . SER B 1 442 ? 13.305 51.668 -0.194 1.00 2.00 442 SER B N 1
ATOM 8591 C CA . SER B 1 442 ? 14.066 52.915 -0.342 1.00 2.00 442 SER B CA 1
ATOM 8592 C C . SER B 1 442 ? 13.269 54.183 0.025 1.00 2.00 442 SER B C 1
ATOM 8593 O O . SER B 1 442 ? 13.748 55.317 -0.156 1.00 2.00 442 SER B O 1
ATOM 8596 N N . ARG B 1 443 ? 12.077 53.968 0.583 1.00 2.00 443 ARG B N 1
ATOM 8597 C CA . ARG B 1 443 ? 11.087 54.988 0.836 1.00 2.00 443 ARG B CA 1
ATOM 8598 C C . ARG B 1 443 ? 11.647 56.257 1.514 1.00 2.00 443 ARG B C 1
ATOM 8599 O O . ARG B 1 443 ? 11.401 57.395 1.048 1.00 2.00 443 ARG B O 1
ATOM 8607 N N . ASN B 1 444 ? 12.380 56.095 2.604 1.00 2.00 444 ASN B N 1
ATOM 8608 C CA . ASN B 1 444 ? 12.855 57.294 3.286 1.00 2.00 444 ASN B CA 1
ATOM 8609 C C . ASN B 1 444 ? 13.905 58.088 2.478 1.00 2.00 444 ASN B C 1
ATOM 8610 O O . ASN B 1 444 ? 13.993 59.322 2.631 1.00 2.00 444 ASN B O 1
ATOM 8615 N N . ALA B 1 445 ? 14.685 57.404 1.624 1.00 2.00 445 ALA B N 1
ATOM 8616 C CA . ALA B 1 445 ? 15.636 58.123 0.763 1.00 2.00 445 ALA B CA 1
ATOM 8617 C C . ALA B 1 445 ? 14.901 58.900 -0.329 1.00 2.00 445 ALA B C 1
ATOM 8618 O O . ALA B 1 445 ? 15.325 60.014 -0.706 1.00 2.00 445 ALA B O 1
ATOM 8620 N N . ILE B 1 446 ? 13.788 58.349 -0.801 1.00 2.00 446 ILE B N 1
ATOM 8621 C CA . ILE B 1 446 ? 12.933 59.095 -1.714 1.00 2.00 446 ILE B CA 1
ATOM 8622 C C . ILE B 1 446 ? 12.380 60.339 -0.999 1.00 2.00 446 ILE B C 1
ATOM 8623 O O . ILE B 1 446 ? 12.383 61.423 -1.559 1.00 2.00 446 ILE B O 1
ATOM 8628 N N . ARG B 1 447 ? 11.941 60.177 0.246 1.00 2.00 447 ARG B N 1
ATOM 8629 C CA . ARG B 1 447 ? 11.434 61.314 1.006 1.00 2.00 447 ARG B CA 1
ATOM 8630 C C . ARG B 1 447 ? 12.534 62.364 1.179 1.00 2.00 447 ARG B C 1
ATOM 8631 O O . ARG B 1 447 ? 12.298 63.552 1.060 1.00 2.00 447 ARG B O 1
ATOM 8647 N N . SER B 1 449 ? 15.068 62.923 -0.822 1.00 2.00 449 SER B N 1
ATOM 8648 C CA . SER B 1 449 ? 15.233 63.681 -2.081 1.00 2.00 449 SER B CA 1
ATOM 8649 C C . SER B 1 449 ? 14.229 64.844 -2.132 1.00 2.00 449 SER B C 1
ATOM 8650 O O . SER B 1 449 ? 14.576 65.956 -2.531 1.00 2.00 449 SER B O 1
ATOM 8653 N N . ALA B 1 450 ? 13.005 64.594 -1.694 1.00 2.00 450 ALA B N 1
ATOM 8654 C CA . ALA B 1 450 ? 11.982 65.643 -1.667 1.00 2.00 450 ALA B CA 1
ATOM 8655 C C . ALA B 1 450 ? 12.288 66.769 -0.641 1.00 2.00 450 ALA B C 1
ATOM 8656 O O . ALA B 1 450 ? 12.181 67.963 -0.947 1.00 2.00 450 ALA B O 1
ATOM 8658 N N . LEU B 1 451 ? 12.687 66.364 0.565 1.00 2.00 451 LEU B N 1
ATOM 8659 C CA . LEU B 1 451 ? 12.996 67.324 1.630 1.00 2.00 451 LEU B CA 1
ATOM 8660 C C . LEU B 1 451 ? 14.194 68.234 1.240 1.00 2.00 451 LEU B C 1
ATOM 8661 O O . LEU B 1 451 ? 14.168 69.451 1.480 1.00 2.31 451 LEU B O 1
ATOM 8674 N N . LYS B 1 453 ? 15.037 68.959 -1.836 1.00 2.00 453 LYS B N 1
ATOM 8675 C CA . LYS B 1 453 ? 14.743 69.642 -3.116 1.00 2.00 453 LYS B CA 1
ATOM 8676 C C . LYS B 1 453 ? 15.741 69.206 -4.209 1.00 2.00 453 LYS B C 1
ATOM 8677 O O . LYS B 1 453 ? 16.187 70.022 -5.052 1.00 3.37 453 LYS B O 1
ATOM 8683 N N . GLN B 1 454 ? 16.097 67.919 -4.188 1.00 2.00 454 GLN B N 1
ATOM 8684 C CA . GLN B 1 454 ? 16.958 67.335 -5.221 1.00 2.00 454 GLN B CA 1
ATOM 8685 C C . GLN B 1 454 ? 16.138 66.646 -6.313 1.00 2.84 454 GLN B C 1
ATOM 8686 O O . GLN B 1 454 ? 15.391 65.696 -6.019 1.00 2.00 454 GLN B O 1
ATOM 8692 N N . PRO B 1 455 ? 16.307 67.066 -7.578 1.00 2.00 455 PRO B N 1
ATOM 8693 C CA . PRO B 1 455 ? 15.454 66.521 -8.662 1.00 2.00 455 PRO B CA 1
ATOM 8694 C C . PRO B 1 455 ? 15.937 65.160 -9.228 1.00 2.17 455 PRO B C 1
ATOM 8695 O O . PRO B 1 455 ? 16.132 64.984 -10.458 1.00 3.68 455 PRO B O 1
ATOM 8699 N N . VAL B 1 456 ? 16.100 64.204 -8.311 1.00 2.00 456 VAL B N 1
ATOM 8700 C CA . VAL B 1 456 ? 16.410 62.801 -8.640 1.00 2.00 456 VAL B CA 1
ATOM 8701 C C . VAL B 1 456 ? 15.184 62.195 -9.315 1.00 2.00 456 VAL B C 1
ATOM 8702 O O . VAL B 1 456 ? 14.052 62.508 -8.920 1.00 2.49 456 VAL B O 1
ATOM 8706 N N . VAL B 1 457 ? 15.405 61.347 -10.321 1.00 2.00 457 VAL B N 1
ATOM 8707 C CA . VAL B 1 457 ? 14.302 60.605 -10.939 1.00 2.60 457 VAL B CA 1
ATOM 8708 C C . VAL B 1 457 ? 14.338 59.161 -10.499 1.00 3.52 457 VAL B C 1
ATOM 8709 O O . VAL B 1 457 ? 15.288 58.425 -10.780 1.00 3.05 457 VAL B O 1
ATOM 8713 N N . HIS B 1 458 ? 13.302 58.775 -9.767 1.00 2.27 458 HIS B N 1
ATOM 8714 C CA . HIS B 1 458 ? 13.154 57.418 -9.274 1.00 3.90 458 HIS B CA 1
ATOM 8715 C C . HIS B 1 458 ? 12.292 56.629 -10.254 1.00 5.28 458 HIS B C 1
ATOM 8716 O O . HIS B 1 458 ? 11.075 56.826 -10.344 1.00 6.57 458 HIS B O 1
ATOM 8723 N N . VAL B 1 459 ? 12.929 55.756 -11.017 1.00 2.11 459 VAL B N 1
ATOM 8724 C CA . VAL B 1 459 ? 12.266 55.032 -12.104 1.00 2.00 459 VAL B CA 1
ATOM 8725 C C . VAL B 1 459 ? 11.702 53.716 -11.577 1.00 6.11 459 VAL B C 1
ATOM 8726 O O . VAL B 1 459 ? 12.443 52.883 -11.041 1.00 7.70 459 VAL B O 1
ATOM 8738 N N . SER B 1 461 ? 9.322 50.376 -12.258 1.00 2.00 461 SER B N 1
ATOM 8739 C CA . SER B 1 461 ? 8.647 49.494 -13.230 1.00 2.00 461 SER B CA 1
ATOM 8740 C C . SER B 1 461 ? 7.658 48.559 -12.541 1.00 2.00 461 SER B C 1
ATOM 8741 O O . SER B 1 461 ? 7.470 48.603 -11.321 1.00 2.24 461 SER B O 1
ATOM 8744 N N . HIS B 1 462 ? 7.034 47.684 -13.329 1.00 2.00 462 HIS B N 1
ATOM 8745 C CA . HIS B 1 462 ? 6.096 46.677 -12.738 1.00 2.00 462 HIS B CA 1
ATOM 8746 C C . HIS B 1 462 ? 5.057 47.316 -11.806 1.00 2.00 462 HIS B C 1
ATOM 8747 O O . HIS B 1 462 ? 4.925 46.975 -10.622 1.00 2.00 462 HIS B O 1
ATOM 8754 N N . ASP B 1 463 ? 4.269 48.230 -12.368 1.00 2.00 463 ASP B N 1
ATOM 8755 C CA . ASP B 1 463 ? 3.496 49.132 -11.543 1.00 2.00 463 ASP B CA 1
ATOM 8756 C C . ASP B 1 463 ? 2.180 48.592 -10.990 1.00 4.02 463 ASP B C 1
ATOM 8757 O O . ASP B 1 463 ? 1.554 49.274 -10.229 1.00 2.00 463 ASP B O 1
ATOM 8762 N N . SER B 1 464 ? 1.734 47.391 -11.364 1.00 2.00 464 SER B N 1
ATOM 8763 C CA . SER B 1 464 ? 0.359 47.005 -10.961 1.00 2.12 464 SER B CA 1
ATOM 8764 C C . SER B 1 464 ? 0.161 45.510 -11.039 1.00 2.03 464 SER B C 1
ATOM 8765 O O . SER B 1 464 ? 1.086 44.765 -11.387 1.00 2.00 464 SER B O 1
ATOM 8768 N N . ILE B 1 465 ? -1.056 45.072 -10.717 1.00 2.61 465 ILE B N 1
ATOM 8769 C CA . ILE B 1 465 ? -1.427 43.667 -10.940 1.00 2.00 465 ILE B CA 1
ATOM 8770 C C . ILE B 1 465 ? -1.224 43.221 -12.396 1.00 2.44 465 ILE B C 1
ATOM 8771 O O . ILE B 1 465 ? -1.185 41.994 -12.662 1.00 2.00 465 ILE B O 1
ATOM 8776 N N . GLY B 1 466 ? -1.090 44.189 -13.321 1.00 2.00 466 GLY B N 1
ATOM 8777 C CA . GLY B 1 466 ? -0.792 43.870 -14.722 1.00 3.23 466 GLY B CA 1
ATOM 8778 C C . GLY B 1 466 ? 0.503 43.122 -14.943 1.00 2.00 466 GLY B C 1
ATOM 8779 O O . GLY B 1 466 ? 0.692 42.555 -16.028 1.00 4.04 466 GLY B O 1
ATOM 8780 N N . LEU B 1 467 ? 1.406 43.098 -13.952 1.00 2.00 467 LEU B N 1
ATOM 8781 C CA . LEU B 1 467 ? 2.611 42.287 -14.126 1.00 3.26 467 LEU B CA 1
ATOM 8782 C C . LEU B 1 467 ? 2.345 40.785 -14.058 1.00 2.00 467 LEU B C 1
ATOM 8783 O O . LEU B 1 467 ? 3.124 39.998 -14.574 1.00 5.19 467 LEU B O 1
ATOM 8788 N N . GLY B 1 468 ? 1.215 40.382 -13.472 1.00 2.00 468 GLY B N 1
ATOM 8789 C CA . GLY B 1 468 ? 0.789 39.004 -13.557 1.00 2.00 468 GLY B CA 1
ATOM 8790 C C . GLY B 1 468 ? 1.406 38.001 -12.587 1.00 2.50 468 GLY B C 1
ATOM 8791 O O . GLY B 1 468 ? 1.253 38.127 -11.378 1.00 2.00 468 GLY B O 1
ATOM 8792 N N . GLU B 1 469 ? 2.118 37.013 -13.125 1.00 2.00 469 GLU B N 1
ATOM 8793 C CA . GLU B 1 469 ? 2.457 35.798 -12.379 1.00 2.00 469 GLU B CA 1
ATOM 8794 C C . GLU B 1 469 ? 3.318 35.967 -11.117 1.00 2.00 469 GLU B C 1
ATOM 8795 O O . GLU B 1 469 ? 3.211 35.136 -10.196 1.00 2.00 469 GLU B O 1
ATOM 8801 N N . ASP B 1 470 ? 4.133 37.025 -11.062 1.00 2.00 470 ASP B N 1
ATOM 8802 C CA . ASP B 1 470 ? 5.010 37.180 -9.892 1.00 2.00 470 ASP B CA 1
ATOM 8803 C C . ASP B 1 470 ? 4.214 37.391 -8.600 1.00 4.30 470 ASP B C 1
ATOM 8804 O O . ASP B 1 470 ? 4.740 37.087 -7.519 1.00 7.38 470 ASP B O 1
ATOM 8809 N N . GLY B 1 471 ? 2.960 37.824 -8.700 1.00 2.00 471 GLY B N 1
ATOM 8810 C CA . GLY B 1 471 ? 2.058 37.715 -7.533 1.00 2.00 471 GLY B CA 1
ATOM 8811 C C . GLY B 1 471 ? 2.100 38.834 -6.500 1.00 2.00 471 GLY B C 1
ATOM 8812 O O . GLY B 1 471 ? 2.721 39.883 -6.692 1.00 2.00 471 GLY B O 1
ATOM 8813 N N . PRO B 1 472 ? 1.400 38.628 -5.387 1.00 2.00 472 PRO B N 1
ATOM 8814 C CA . PRO B 1 472 ? 1.077 39.754 -4.484 1.00 2.00 472 PRO B CA 1
ATOM 8815 C C . PRO B 1 472 ? 2.282 40.395 -3.837 1.00 2.00 472 PRO B C 1
ATOM 8816 O O . PRO B 1 472 ? 2.193 41.590 -3.456 1.00 2.00 472 PRO B O 1
ATOM 8820 N N . THR B 1 473 ? 3.385 39.662 -3.631 1.00 2.00 473 THR B N 1
ATOM 8821 C CA . THR B 1 473 ? 4.567 40.318 -3.011 1.00 2.00 473 THR B CA 1
ATOM 8822 C C . THR B 1 473 ? 5.226 41.321 -3.924 1.00 2.00 473 THR B C 1
ATOM 8823 O O . THR B 1 473 ? 5.972 42.178 -3.484 1.00 2.00 473 THR B O 1
ATOM 8827 N N . HIS B 1 474 ? 4.932 41.207 -5.215 1.00 2.00 474 HIS B N 1
ATOM 8828 C CA . HIS B 1 474 ? 5.553 42.060 -6.229 1.00 2.00 474 HIS B CA 1
ATOM 8829 C C . HIS B 1 474 ? 4.574 43.052 -6.833 1.00 2.00 474 HIS B C 1
ATOM 8830 O O . HIS B 1 474 ? 5.006 43.989 -7.529 1.00 2.91 474 HIS B O 1
ATOM 8837 N N . GLN B 1 475 ? 3.270 42.892 -6.600 1.00 2.00 475 GLN B N 1
ATOM 8838 C CA . GLN B 1 475 ? 2.279 43.771 -7.260 1.00 2.00 475 GLN B CA 1
ATOM 8839 C C . GLN B 1 475 ? 1.917 44.946 -6.376 1.00 2.00 475 GLN B C 1
ATOM 8840 O O . GLN B 1 475 ? 1.371 44.759 -5.291 1.00 2.00 475 GLN B O 1
ATOM 8846 N N . PRO B 1 476 ? 2.199 46.160 -6.839 1.00 2.00 476 PRO B N 1
ATOM 8847 C CA . PRO B 1 476 ? 1.810 47.338 -6.055 1.00 2.00 476 PRO B CA 1
ATOM 8848 C C . PRO B 1 476 ? 0.290 47.483 -5.955 1.00 2.00 476 PRO B C 1
ATOM 8849 O O . PRO B 1 476 ? -0.449 47.126 -6.886 1.00 2.00 476 PRO B O 1
ATOM 8853 N N . ILE B 1 477 ? -0.166 47.992 -4.819 1.00 2.00 477 ILE B N 1
ATOM 8854 C CA . ILE B 1 477 ? -1.571 48.316 -4.629 1.00 2.00 477 ILE B CA 1
ATOM 8855 C C . ILE B 1 477 ? -1.650 49.730 -4.046 1.00 2.00 477 ILE B C 1
ATOM 8856 O O . ILE B 1 477 ? -2.192 50.677 -4.672 1.00 2.00 477 ILE B O 1
ATOM 8861 N N . GLU B 1 478 ? -1.026 49.887 -2.887 1.00 2.00 478 GLU B N 1
ATOM 8862 C CA . GLU B 1 478 ? -0.993 51.166 -2.186 1.00 2.00 478 GLU B CA 1
ATOM 8863 C C . GLU B 1 478 ? 0.125 52.086 -2.660 1.00 2.00 478 GLU B C 1
ATOM 8864 O O . GLU B 1 478 ? 0.135 53.267 -2.297 1.00 2.00 478 GLU B O 1
ATOM 8870 N N . HIS B 1 479 ? 1.049 51.591 -3.484 1.00 2.00 479 HIS B N 1
ATOM 8871 C CA . HIS B 1 479 ? 2.313 52.335 -3.738 1.00 2.00 479 HIS B CA 1
ATOM 8872 C C . HIS B 1 479 ? 2.183 53.663 -4.445 1.00 2.00 479 HIS B C 1
ATOM 8873 O O . HIS B 1 479 ? 2.738 54.673 -3.973 1.00 2.00 479 HIS B O 1
ATOM 8880 N N . VAL B 1 480 ? 1.395 53.687 -5.509 1.00 2.00 480 VAL B N 1
ATOM 8881 C CA . VAL B 1 480 ? 1.213 54.953 -6.229 1.00 2.00 480 VAL B CA 1
ATOM 8882 C C . VAL B 1 480 ? 0.630 56.051 -5.308 1.00 2.00 480 VAL B C 1
ATOM 8883 O O . VAL B 1 480 ? 1.230 57.107 -5.155 1.00 2.00 480 VAL B O 1
ATOM 8887 N N . PRO B 1 481 ? -0.535 55.811 -4.697 1.00 2.00 481 PRO B N 1
ATOM 8888 C CA . PRO B 1 481 ? -1.062 56.857 -3.831 1.00 2.00 481 PRO B CA 1
ATOM 8889 C C . PRO B 1 481 ? -0.170 57.146 -2.615 1.00 2.00 481 PRO B C 1
ATOM 8890 O O . PRO B 1 481 ? -0.102 58.314 -2.153 1.00 2.00 481 PRO B O 1
ATOM 8894 N N . SER B 1 482 ? 0.522 56.120 -2.088 1.00 2.00 482 SER B N 1
ATOM 8895 C CA . SER B 1 482 ? 1.430 56.349 -0.905 1.00 2.00 482 SER B CA 1
ATOM 8896 C C . SER B 1 482 ? 2.563 57.288 -1.261 1.00 2.00 482 SER B C 1
ATOM 8897 O O . SER B 1 482 ? 2.993 58.107 -0.436 1.00 2.00 482 SER B O 1
ATOM 8900 N N . LEU B 1 483 ? 2.998 57.253 -2.518 1.00 2.00 483 LEU B N 1
ATOM 8901 C CA . LEU B 1 483 ? 4.071 58.150 -2.957 1.00 2.00 483 LEU B CA 1
ATOM 8902 C C . LEU B 1 483 ? 3.512 59.525 -3.315 1.00 2.00 483 LEU B C 1
ATOM 8903 O O . LEU B 1 483 ? 4.181 60.546 -3.060 1.00 2.00 483 LEU B O 1
ATOM 8908 N N . ARG B 1 484 ? 2.278 59.577 -3.833 1.00 2.00 484 ARG B N 1
ATOM 8909 C CA . ARG B 1 484 ? 1.630 60.896 -4.054 1.00 2.00 484 ARG B CA 1
ATOM 8910 C C . ARG B 1 484 ? 1.501 61.696 -2.752 1.00 2.00 484 ARG B C 1
ATOM 8911 O O . ARG B 1 484 ? 1.462 62.927 -2.800 1.00 3.50 484 ARG B O 1
ATOM 8919 N N . LEU B 1 485 ? 1.403 61.015 -1.599 1.00 2.00 485 LEU B N 1
ATOM 8920 C CA . LEU B 1 485 ? 1.296 61.738 -0.342 1.00 2.00 485 LEU B CA 1
ATOM 8921 C C . LEU B 1 485 ? 2.567 62.459 0.091 1.00 2.00 485 LEU B C 1
ATOM 8922 O O . LEU B 1 485 ? 2.473 63.380 0.918 1.00 2.00 485 LEU B O 1
ATOM 8927 N N . ILE B 1 486 ? 3.732 62.024 -0.400 1.00 2.00 486 ILE B N 1
ATOM 8928 C CA . ILE B 1 486 ? 4.985 62.671 0.039 1.00 2.00 486 ILE B CA 1
ATOM 8929 C C . ILE B 1 486 ? 5.062 64.126 -0.452 1.00 2.00 486 ILE B C 1
ATOM 8930 O O . ILE B 1 486 ? 4.941 64.376 -1.638 1.00 2.00 486 ILE B O 1
ATOM 8935 N N . PRO B 1 487 ? 5.286 65.088 0.455 1.00 2.00 487 PRO B N 1
ATOM 8936 C CA . PRO B 1 487 ? 5.392 66.502 -0.030 1.00 2.00 487 PRO B CA 1
ATOM 8937 C C . PRO B 1 487 ? 6.538 66.659 -1.038 1.00 2.00 487 PRO B C 1
ATOM 8938 O O . PRO B 1 487 ? 7.577 65.988 -0.904 1.00 2.00 487 PRO B O 1
ATOM 8942 N N . ASN B 1 488 ? 6.357 67.539 -2.036 1.00 2.00 488 ASN B N 1
ATOM 8943 C CA . ASN B 1 488 ? 7.427 67.853 -3.010 1.00 2.00 488 ASN B CA 1
ATOM 8944 C C . ASN B 1 488 ? 7.947 66.650 -3.794 1.00 2.00 488 ASN B C 1
ATOM 8945 O O . ASN B 1 488 ? 9.142 66.509 -3.986 1.00 2.00 488 ASN B O 1
ATOM 8950 N N . LEU B 1 489 ? 7.026 65.814 -4.276 1.00 2.00 489 LEU B N 1
ATOM 8951 C CA . LEU B 1 489 ? 7.399 64.645 -5.092 1.00 2.00 489 LEU B CA 1
ATOM 8952 C C . LEU B 1 489 ? 6.363 64.477 -6.199 1.00 2.00 489 LEU B C 1
ATOM 8953 O O . LEU B 1 489 ? 5.186 64.251 -5.901 1.00 2.10 489 LEU B O 1
ATOM 8958 N N . SER B 1 490 ? 6.787 64.635 -7.454 1.00 2.24 490 SER B N 1
ATOM 8959 C CA . SER B 1 490 ? 5.845 64.521 -8.600 1.00 2.00 490 SER B CA 1
ATOM 8960 C C . SER B 1 490 ? 5.815 63.065 -9.040 1.00 2.84 490 SER B C 1
ATOM 8961 O O . SER B 1 490 ? 6.839 62.530 -9.402 1.00 5.62 490 SER B O 1
ATOM 8964 N N . VAL B 1 491 ? 4.636 62.448 -9.028 1.00 2.00 491 VAL B N 1
ATOM 8965 C CA . VAL B 1 491 ? 4.492 61.034 -9.422 1.00 2.00 491 VAL B CA 1
ATOM 8966 C C . VAL B 1 491 ? 3.830 60.979 -10.809 1.00 2.00 491 VAL B C 1
ATOM 8967 O O . VAL B 1 491 ? 2.617 61.236 -10.951 1.00 2.23 491 VAL B O 1
ATOM 8971 N N . TRP B 1 492 ? 4.624 60.630 -11.819 1.00 2.00 492 TRP B N 1
ATOM 8972 C CA . TRP B 1 492 ? 4.142 60.518 -13.207 1.00 2.00 492 TRP B CA 1
ATOM 8973 C C . TRP B 1 492 ? 3.780 59.081 -13.523 1.00 2.00 492 TRP B C 1
ATOM 8974 O O . TRP B 1 492 ? 4.577 58.199 -13.289 1.00 2.00 492 TRP B O 1
ATOM 8985 N N . ARG B 1 493 ? 2.587 58.857 -14.085 1.00 2.00 493 ARG B N 1
ATOM 8986 C CA . ARG B 1 493 ? 2.125 57.513 -14.456 1.00 2.00 493 ARG B CA 1
ATOM 8987 C C . ARG B 1 493 ? 1.606 57.606 -15.896 1.00 2.00 493 ARG B C 1
ATOM 8988 O O . ARG B 1 493 ? 0.391 57.685 -16.143 1.00 2.00 493 ARG B O 1
ATOM 8996 N N . PRO B 1 494 ? 2.537 57.661 -16.859 1.00 2.00 494 PRO B N 1
ATOM 8997 C CA . PRO B 1 494 ? 2.159 57.958 -18.257 1.00 2.00 494 PRO B CA 1
ATOM 8998 C C . PRO B 1 494 ? 1.384 56.810 -18.920 1.00 2.00 494 PRO B C 1
ATOM 8999 O O . PRO B 1 494 ? 1.590 55.651 -18.574 1.00 2.00 494 PRO B O 1
ATOM 9003 N N . ALA B 1 495 ? 0.491 57.159 -19.841 1.00 2.00 495 ALA B N 1
ATOM 9004 C CA . ALA B 1 495 ? -0.352 56.159 -20.516 1.00 2.00 495 ALA B CA 1
ATOM 9005 C C . ALA B 1 495 ? 0.265 55.583 -21.792 1.00 3.51 495 ALA B C 1
ATOM 9006 O O . ALA B 1 495 ? -0.076 54.472 -22.186 1.00 6.65 495 ALA B O 1
ATOM 9008 N N . ASP B 1 496 ? 1.150 56.332 -22.452 1.00 2.00 496 ASP B N 1
ATOM 9009 C CA . ASP B 1 496 ? 1.635 55.920 -23.772 1.00 3.64 496 ASP B CA 1
ATOM 9010 C C . ASP B 1 496 ? 2.972 56.587 -24.087 1.00 2.00 496 ASP B C 1
ATOM 9011 O O . ASP B 1 496 ? 3.573 57.198 -23.209 1.00 2.00 496 ASP B O 1
ATOM 9016 N N . THR B 1 497 ? 3.460 56.443 -25.315 1.00 2.80 497 THR B N 1
ATOM 9017 C CA . THR B 1 497 ? 4.802 56.928 -25.627 1.00 2.20 497 THR B CA 1
ATOM 9018 C C . THR B 1 497 ? 4.944 58.458 -25.492 1.00 3.78 497 THR B C 1
ATOM 9019 O O . THR B 1 497 ? 5.939 58.973 -24.951 1.00 2.81 497 THR B O 1
ATOM 9023 N N . ILE B 1 498 ? 3.946 59.191 -25.959 1.00 2.00 498 ILE B N 1
ATOM 9024 C CA . ILE B 1 498 ? 4.014 60.642 -25.884 1.00 2.00 498 ILE B CA 1
ATOM 9025 C C . ILE B 1 498 ? 3.868 61.115 -24.426 1.00 2.00 498 ILE B C 1
ATOM 9026 O O . ILE B 1 498 ? 4.615 61.998 -23.994 1.00 2.00 498 ILE B O 1
ATOM 9031 N N . GLU B 1 499 ? 2.950 60.535 -23.656 1.00 2.00 499 GLU B N 1
ATOM 9032 C CA . GLU B 1 499 ? 2.867 60.953 -22.229 1.00 2.00 499 GLU B CA 1
ATOM 9033 C C . GLU B 1 499 ? 4.191 60.671 -21.514 1.00 2.00 499 GLU B C 1
ATOM 9034 O O . GLU B 1 499 ? 4.600 61.420 -20.614 1.00 2.00 499 GLU B O 1
ATOM 9040 N N . THR B 1 500 ? 4.841 59.562 -21.899 1.00 2.00 500 THR B N 1
ATOM 9041 C CA . THR B 1 500 ? 6.093 59.165 -21.249 1.00 2.00 500 THR B CA 1
ATOM 9042 C C . THR B 1 500 ? 7.183 60.177 -21.603 1.00 2.00 500 THR B C 1
ATOM 9043 O O . THR B 1 500 ? 7.995 60.543 -20.737 1.00 2.00 500 THR B O 1
ATOM 9055 N N . ILE B 1 502 ? 6.705 63.421 -22.390 1.00 2.00 502 ILE B N 1
ATOM 9056 C CA . ILE B 1 502 ? 6.427 64.666 -21.697 1.00 2.00 502 ILE B CA 1
ATOM 9057 C C . ILE B 1 502 ? 6.763 64.547 -20.217 1.00 2.00 502 ILE B C 1
ATOM 9058 O O . ILE B 1 502 ? 7.362 65.448 -19.631 1.00 2.54 502 ILE B O 1
ATOM 9063 N N . ALA B 1 503 ? 6.407 63.415 -19.618 1.00 2.00 503 ALA B N 1
ATOM 9064 C CA . ALA B 1 503 ? 6.710 63.198 -18.190 1.00 2.00 503 ALA B CA 1
ATOM 9065 C C . ALA B 1 503 ? 8.238 63.324 -17.940 1.00 2.00 503 ALA B C 1
ATOM 9066 O O . ALA B 1 503 ? 8.680 64.006 -17.020 1.00 2.00 503 ALA B O 1
ATOM 9068 N N . TRP B 1 504 ? 9.027 62.640 -18.764 1.00 2.00 504 TRP B N 1
ATOM 9069 C CA . TRP B 1 504 ? 10.499 62.708 -18.651 1.00 2.00 504 TRP B CA 1
ATOM 9070 C C . TRP B 1 504 ? 11.029 64.109 -18.897 1.00 2.36 504 TRP B C 1
ATOM 9071 O O . TRP B 1 504 ? 11.929 64.572 -18.196 1.00 2.00 504 TRP B O 1
ATOM 9082 N N . LYS B 1 505 ? 10.481 64.792 -19.900 1.00 2.00 505 LYS B N 1
ATOM 9083 C CA . LYS B 1 505 ? 10.856 66.192 -20.134 1.00 2.00 505 LYS B CA 1
ATOM 9084 C C . LYS B 1 505 ? 10.642 67.036 -18.864 1.00 3.34 505 LYS B C 1
ATOM 9085 O O . LYS B 1 505 ? 11.555 67.733 -18.407 1.00 2.49 505 LYS B O 1
ATOM 9091 N N . GLU B 1 506 ? 9.454 66.949 -18.276 1.00 2.00 506 GLU B N 1
ATOM 9092 C CA . GLU B 1 506 ? 9.159 67.745 -17.074 1.00 2.00 506 GLU B CA 1
ATOM 9093 C C . GLU B 1 506 ? 10.070 67.356 -15.898 1.00 2.00 506 GLU B C 1
ATOM 9094 O O . GLU B 1 506 ? 10.521 68.217 -15.129 1.00 4.15 506 GLU B O 1
ATOM 9100 N N . ALA B 1 507 ? 10.333 66.059 -15.753 1.00 2.00 507 ALA B N 1
ATOM 9101 C CA . ALA B 1 507 ? 11.188 65.578 -14.687 1.00 3.41 507 ALA B CA 1
ATOM 9102 C C . ALA B 1 507 ? 12.613 66.093 -14.803 1.00 4.62 507 ALA B C 1
ATOM 9103 O O . ALA B 1 507 ? 13.195 66.459 -13.792 1.00 3.56 507 ALA B O 1
ATOM 9105 N N . VAL B 1 508 ? 13.173 66.126 -16.013 1.00 3.42 508 VAL B N 1
ATOM 9106 C CA . VAL B 1 508 ? 14.544 66.616 -16.164 1.00 3.52 508 VAL B CA 1
ATOM 9107 C C . VAL B 1 508 ? 14.629 68.141 -16.104 1.00 4.55 508 VAL B C 1
ATOM 9108 O O . VAL B 1 508 ? 15.679 68.676 -15.769 1.00 4.21 508 VAL B O 1
ATOM 9112 N N . LYS B 1 509 ? 13.535 68.845 -16.428 1.00 2.00 509 LYS B N 1
ATOM 9113 C CA . LYS B 1 509 ? 13.486 70.317 -16.302 1.00 2.00 509 LYS B CA 1
ATOM 9114 C C . LYS B 1 509 ? 13.328 70.777 -14.844 1.00 2.00 509 LYS B C 1
ATOM 9115 O O . LYS B 1 509 ? 13.648 71.948 -14.488 1.00 4.55 509 LYS B O 1
ATOM 9121 N N . SER B 1 510 ? 12.797 69.895 -14.010 1.00 2.15 510 SER B N 1
ATOM 9122 C CA . SER B 1 510 ? 12.506 70.302 -12.627 1.00 2.73 510 SER B CA 1
ATOM 9123 C C . SER B 1 510 ? 13.792 70.678 -11.914 1.00 2.39 510 SER B C 1
ATOM 9124 O O . SER B 1 510 ? 14.762 69.883 -11.919 1.00 6.67 510 SER B O 1
ATOM 9127 N N . LYS B 1 511 ? 13.821 71.855 -11.274 1.00 2.85 511 LYS B N 1
ATOM 9128 C CA . LYS B 1 511 ? 15.007 72.254 -10.544 1.00 5.83 511 LYS B CA 1
ATOM 9129 C C . LYS B 1 511 ? 15.006 71.807 -9.067 1.00 3.83 511 LYS B C 1
ATOM 9130 O O . LYS B 1 511 ? 16.070 71.540 -8.499 1.00 6.38 511 LYS B O 1
ATOM 9136 N N . ASP B 1 512 ? 13.824 71.719 -8.449 1.00 2.00 512 ASP B N 1
ATOM 9137 C CA A ASP B 1 512 ? 13.706 71.615 -6.993 0.50 2.00 512 ASP B CA 1
ATOM 9138 C CA B ASP B 1 512 ? 13.784 71.542 -6.996 0.50 2.00 512 ASP B CA 1
ATOM 9139 C C . ASP B 1 512 ? 12.826 70.454 -6.533 1.00 2.86 512 ASP B C 1
ATOM 9140 O O . ASP B 1 512 ? 12.560 70.331 -5.344 1.00 4.98 512 ASP B O 1
ATOM 9149 N N . THR B 1 513 ? 12.357 69.630 -7.474 1.00 2.15 513 THR B N 1
ATOM 9150 C CA . THR B 1 513 ? 11.383 68.579 -7.135 1.00 2.00 513 THR B CA 1
ATOM 9151 C C . THR B 1 513 ? 11.744 67.233 -7.750 1.00 2.00 513 THR B C 1
ATOM 9152 O O . THR B 1 513 ? 11.829 67.117 -8.987 1.00 2.00 513 THR B O 1
ATOM 9156 N N . PRO B 1 514 ? 11.996 66.208 -6.917 1.00 2.00 514 PRO B N 1
ATOM 9157 C CA . PRO B 1 514 ? 12.200 64.870 -7.504 1.00 2.00 514 PRO B CA 1
ATOM 9158 C C . PRO B 1 514 ? 10.924 64.324 -8.154 1.00 2.00 514 PRO B C 1
ATOM 9159 O O . PRO B 1 514 ? 9.812 64.802 -7.872 1.00 2.00 514 PRO B O 1
ATOM 9163 N N . SER B 1 515 ? 11.097 63.287 -8.978 1.00 2.00 515 SER B N 1
ATOM 9164 C CA . SER B 1 515 ? 9.977 62.646 -9.660 1.00 2.00 515 SER B CA 1
ATOM 9165 C C . SER B 1 515 ? 10.057 61.136 -9.490 1.00 2.58 515 SER B C 1
ATOM 9166 O O . SER B 1 515 ? 11.137 60.545 -9.288 1.00 2.81 515 SER B O 1
ATOM 9169 N N . VAL B 1 516 ? 8.891 60.501 -9.559 1.00 2.41 516 VAL B N 1
ATOM 9170 C CA . VAL B 1 516 ? 8.802 59.050 -9.703 1.00 2.00 516 VAL B CA 1
ATOM 9171 C C . VAL B 1 516 ? 8.201 58.807 -11.082 1.00 2.96 516 VAL B C 1
ATOM 9172 O O . VAL B 1 516 ? 7.196 59.432 -11.463 1.00 5.22 516 VAL B O 1
ATOM 9184 N N . VAL B 1 518 ? 6.443 56.069 -13.108 1.00 2.00 518 VAL B N 1
ATOM 9185 C CA . VAL B 1 518 ? 5.753 54.774 -12.893 1.00 2.00 518 VAL B CA 1
ATOM 9186 C C . VAL B 1 518 ? 5.385 54.114 -14.222 1.00 2.00 518 VAL B C 1
ATOM 9187 O O . VAL B 1 518 ? 4.638 54.692 -15.031 1.00 2.00 518 VAL B O 1
ATOM 9191 N N . LEU B 1 519 ? 5.940 52.929 -14.451 1.00 2.00 519 LEU B N 1
ATOM 9192 C CA . LEU B 1 519 ? 5.916 52.276 -15.779 1.00 2.00 519 LEU B CA 1
ATOM 9193 C C . LEU B 1 519 ? 5.357 50.856 -15.728 1.00 2.00 519 LEU B C 1
ATOM 9194 O O . LEU B 1 519 ? 5.430 50.166 -14.697 1.00 2.35 519 LEU B O 1
ATOM 9199 N N . THR B 1 520 ? 4.798 50.425 -16.864 1.00 4.53 520 THR B N 1
ATOM 9200 C CA . THR B 1 520 ? 4.094 49.155 -16.939 1.00 4.86 520 THR B CA 1
ATOM 9201 C C . THR B 1 520 ? 4.990 48.053 -17.407 1.00 11.89 520 THR B C 1
ATOM 9202 O O . THR B 1 520 ? 5.997 48.284 -18.071 1.00 12.29 520 THR B O 1
ATOM 9206 N N . ARG B 1 521 ? 4.642 46.832 -17.011 1.00 12.15 521 ARG B N 1
ATOM 9207 C CA . ARG B 1 521 ? 5.228 45.656 -17.636 1.00 11.55 521 ARG B CA 1
ATOM 9208 C C . ARG B 1 521 ? 4.535 45.370 -18.963 1.00 13.83 521 ARG B C 1
ATOM 9209 O O . ARG B 1 521 ? 5.205 45.041 -19.948 1.00 16.65 521 ARG B O 1
ATOM 9217 N N . GLN B 1 522 ? 3.207 45.530 -18.993 1.00 10.58 522 GLN B N 1
ATOM 9218 C CA . GLN B 1 522 ? 2.379 45.063 -20.123 1.00 13.06 522 GLN B CA 1
ATOM 9219 C C . GLN B 1 522 ? 2.164 46.159 -21.179 1.00 11.89 522 GLN B C 1
ATOM 9220 O O . GLN B 1 522 ? 2.186 47.327 -20.852 1.00 17.80 522 GLN B O 1
ATOM 9226 N N . ASN B 1 523 ? 1.966 45.762 -22.444 1.00 14.16 523 ASN B N 1
ATOM 9227 C CA . ASN B 1 523 ? 1.803 46.671 -23.600 1.00 8.20 523 ASN B CA 1
ATOM 9228 C C . ASN B 1 523 ? 0.511 47.509 -23.587 1.00 13.95 523 ASN B C 1
ATOM 9229 O O . ASN B 1 523 ? -0.523 47.025 -23.124 1.00 14.63 523 ASN B O 1
ATOM 9234 N N . LEU B 1 524 ? 0.565 48.732 -24.138 1.00 14.08 524 LEU B N 1
ATOM 9235 C CA . LEU B 1 524 ? -0.589 49.663 -24.169 1.00 13.37 524 LEU B CA 1
ATOM 9236 C C . LEU B 1 524 ? -0.757 50.374 -25.514 1.00 14.99 524 LEU B C 1
ATOM 9237 O O . LEU B 1 524 ? 0.229 50.772 -26.156 1.00 16.37 524 LEU B O 1
ATOM 9250 N N . PRO B 1 526 ? -1.712 53.507 -28.101 1.00 12.51 526 PRO B N 1
ATOM 9251 C CA . PRO B 1 526 ? -1.544 54.962 -28.027 1.00 12.54 526 PRO B CA 1
ATOM 9252 C C . PRO B 1 526 ? -2.851 55.677 -27.760 1.00 13.42 526 PRO B C 1
ATOM 9253 O O . PRO B 1 526 ? -3.885 55.300 -28.310 1.00 14.19 526 PRO B O 1
ATOM 9257 N N . VAL B 1 527 ? -2.814 56.691 -26.900 1.00 9.23 527 VAL B N 1
ATOM 9258 C CA . VAL B 1 527 ? -4.014 57.474 -26.630 1.00 9.91 527 VAL B CA 1
ATOM 9259 C C . VAL B 1 527 ? -3.924 58.928 -27.084 1.00 9.34 527 VAL B C 1
ATOM 9260 O O . VAL B 1 527 ? -4.946 59.541 -27.359 1.00 9.04 527 VAL B O 1
ATOM 9264 N N . VAL B 1 528 ? -2.715 59.493 -27.152 1.00 6.50 528 VAL B N 1
ATOM 9265 C CA . VAL B 1 528 ? -2.554 60.870 -27.578 1.00 4.12 528 VAL B CA 1
ATOM 9266 C C . VAL B 1 528 ? -2.690 60.979 -29.100 1.00 9.27 528 VAL B C 1
ATOM 9267 O O . VAL B 1 528 ? -2.008 60.249 -29.826 1.00 10.12 528 VAL B O 1
ATOM 9271 N N . GLN B 1 529 ? -3.562 61.888 -29.551 1.00 8.79 529 GLN B N 1
ATOM 9272 C CA . GLN B 1 529 ? -3.915 62.029 -30.985 1.00 11.73 529 GLN B CA 1
ATOM 9273 C C . GLN B 1 529 ? -3.501 63.341 -31.635 1.00 11.59 529 GLN B C 1
ATOM 9274 O O . GLN B 1 529 ? -3.261 63.393 -32.858 1.00 10.75 529 GLN B O 1
ATOM 9280 N N . THR B 1 530 ? -3.461 64.419 -30.857 1.00 9.17 530 THR B N 1
ATOM 9281 C CA . THR B 1 530 ? -3.321 65.753 -31.446 1.00 11.46 530 THR B CA 1
ATOM 9282 C C . THR B 1 530 ? -2.312 66.612 -30.707 1.00 8.41 530 THR B C 1
ATOM 9283 O O . THR B 1 530 ? -2.045 66.409 -29.511 1.00 8.18 530 THR B O 1
ATOM 9287 N N . GLN B 1 531 ? -1.778 67.607 -31.405 1.00 10.37 531 GLN B N 1
ATOM 9288 C CA . GLN B 1 531 ? -0.860 68.545 -30.778 1.00 8.54 531 GLN B CA 1
ATOM 9289 C C . GLN B 1 531 ? -1.528 69.395 -29.688 1.00 10.01 531 GLN B C 1
ATOM 9290 O O . GLN B 1 531 ? -0.860 69.804 -28.741 1.00 10.75 531 GLN B O 1
ATOM 9296 N N . HIS B 1 532 ? -2.829 69.652 -29.800 1.00 10.48 532 HIS B N 1
ATOM 9297 C CA A HIS B 1 532 ? -3.545 70.357 -28.731 0.50 11.71 532 HIS B CA 1
ATOM 9298 C CA B HIS B 1 532 ? -3.531 70.365 -28.738 0.50 11.94 532 HIS B CA 1
ATOM 9299 C C . HIS B 1 532 ? -3.453 69.555 -27.432 1.00 10.14 532 HIS B C 1
ATOM 9300 O O . HIS B 1 532 ? -3.236 70.116 -26.352 1.00 10.19 532 HIS B O 1
ATOM 9313 N N . GLN B 1 533 ? -3.595 68.238 -27.526 1.00 9.03 533 GLN B N 1
ATOM 9314 C CA . GLN B 1 533 ? -3.406 67.406 -26.331 1.00 7.47 533 GLN B CA 1
ATOM 9315 C C . GLN B 1 533 ? -1.967 67.438 -25.843 1.00 6.66 533 GLN B C 1
ATOM 9316 O O . GLN B 1 533 ? -1.709 67.571 -24.653 1.00 6.64 533 GLN B O 1
ATOM 9322 N N . VAL B 1 534 ? -1.015 67.346 -26.760 1.00 5.28 534 VAL B N 1
ATOM 9323 C CA . VAL B 1 534 ? 0.366 67.281 -26.343 1.00 5.55 534 VAL B CA 1
ATOM 9324 C C . VAL B 1 534 ? 0.673 68.481 -25.453 1.00 5.31 534 VAL B C 1
ATOM 9325 O O . VAL B 1 534 ? 1.316 68.354 -24.421 1.00 7.32 534 VAL B O 1
ATOM 9329 N N . ALA B 1 535 ? 0.195 69.642 -25.898 1.00 5.78 535 ALA B N 1
ATOM 9330 C CA . ALA B 1 535 ? 0.404 70.910 -25.229 1.00 9.09 535 ALA B CA 1
ATOM 9331 C C . ALA B 1 535 ? -0.165 70.966 -23.820 1.00 9.00 535 ALA B C 1
ATOM 9332 O O . ALA B 1 535 ? 0.245 71.818 -23.043 1.00 14.10 535 ALA B O 1
ATOM 9334 N N . ASN B 1 536 ? -1.124 70.097 -23.496 1.00 4.80 536 ASN B N 1
ATOM 9335 C CA . ASN B 1 536 ? -1.706 70.082 -22.137 1.00 2.78 536 ASN B CA 1
ATOM 9336 C C . ASN B 1 536 ? -1.202 68.945 -21.211 1.00 3.50 536 ASN B C 1
ATOM 9337 O O . ASN B 1 536 ? -1.486 68.939 -20.029 1.00 2.00 536 ASN B O 1
ATOM 9342 N N . ILE B 1 537 ? -0.476 67.962 -21.746 1.00 2.23 537 ILE B N 1
ATOM 9343 C CA . ILE B 1 537 ? 0.011 66.850 -20.920 1.00 2.00 537 ILE B CA 1
ATOM 9344 C C . ILE B 1 537 ? 0.883 67.341 -19.762 1.00 2.00 537 ILE B C 1
ATOM 9345 O O . ILE B 1 537 ? 0.812 66.808 -18.648 1.00 2.60 537 ILE B O 1
ATOM 9350 N N . ALA B 1 538 ? 1.694 68.359 -20.022 1.00 2.00 538 ALA B N 1
ATOM 9351 C CA . ALA B 1 538 ? 2.568 68.923 -19.003 1.00 2.00 538 ALA B CA 1
ATOM 9352 C C . ALA B 1 538 ? 1.822 69.669 -17.896 1.00 2.73 538 ALA B C 1
ATOM 9353 O O . ALA B 1 538 ? 2.422 69.975 -16.869 1.00 5.01 538 ALA B O 1
ATOM 9355 N N . ARG B 1 539 ? 0.511 69.855 -18.058 1.00 2.00 539 ARG B N 1
ATOM 9356 C CA . ARG B 1 539 ? -0.354 70.383 -16.982 1.00 2.00 539 ARG B CA 1
ATOM 9357 C C . ARG B 1 539 ? -0.810 69.273 -16.026 1.00 2.00 539 ARG B C 1
ATOM 9358 O O . ARG B 1 539 ? -1.516 69.549 -15.047 1.00 2.29 539 ARG B O 1
ATOM 9366 N N . GLY B 1 540 ? -0.401 68.025 -16.290 1.00 2.00 540 GLY B N 1
ATOM 9367 C CA . GLY B 1 540 ? -0.640 66.915 -15.344 1.00 2.00 540 GLY B CA 1
ATOM 9368 C C . GLY B 1 540 ? -1.933 66.168 -15.564 1.00 2.00 540 GLY B C 1
ATOM 9369 O O . GLY B 1 540 ? -2.099 65.035 -15.098 1.00 2.00 540 GLY B O 1
ATOM 9370 N N . GLY B 1 541 ? -2.875 66.816 -16.241 1.00 2.00 541 GLY B N 1
ATOM 9371 C CA . GLY B 1 541 ? -4.182 66.217 -16.491 1.00 2.00 541 GLY B CA 1
ATOM 9372 C C . GLY B 1 541 ? -4.767 66.899 -17.706 1.00 2.00 541 GLY B C 1
ATOM 9373 O O . GLY B 1 541 ? -4.574 68.086 -17.873 1.00 2.00 541 GLY B O 1
ATOM 9374 N N . TYR B 1 542 ? -5.458 66.143 -18.562 1.00 2.00 542 TYR B N 1
ATOM 9375 C CA . TYR B 1 542 ? -6.002 66.765 -19.774 1.00 2.00 542 TYR B CA 1
ATOM 9376 C C . TYR B 1 542 ? -7.081 65.845 -20.345 1.00 2.00 542 TYR B C 1
ATOM 9377 O O . TYR B 1 542 ? -7.219 64.692 -19.920 1.00 2.00 542 TYR B O 1
ATOM 9386 N N . LEU B 1 543 ? -7.864 66.352 -21.292 1.00 2.00 543 LEU B N 1
ATOM 9387 C CA . LEU B 1 543 ? -8.903 65.536 -21.924 1.00 2.00 543 LEU B CA 1
ATOM 9388 C C . LEU B 1 543 ? -8.434 64.784 -23.183 1.00 2.00 543 LEU B C 1
ATOM 9389 O O . LEU B 1 543 ? -8.081 65.411 -24.224 1.00 2.08 543 LEU B O 1
ATOM 9394 N N . VAL B 1 544 ? -8.456 63.455 -23.095 1.00 2.00 544 VAL B N 1
ATOM 9395 C CA . VAL B 1 544 ? -8.250 62.580 -24.254 1.00 2.00 544 VAL B CA 1
ATOM 9396 C C . VAL B 1 544 ? -9.481 62.615 -25.154 1.00 2.00 544 VAL B C 1
ATOM 9397 O O . VAL B 1 544 ? -9.372 62.671 -26.389 1.00 5.28 544 VAL B O 1
ATOM 9401 N N . LYS B 1 545 ? -10.664 62.589 -24.545 1.00 2.00 545 LYS B N 1
ATOM 9402 C CA . LYS B 1 545 ? -11.918 62.795 -25.302 1.00 3.41 545 LYS B CA 1
ATOM 9403 C C . LYS B 1 545 ? -12.703 63.932 -24.677 1.00 3.19 545 LYS B C 1
ATOM 9404 O O . LYS B 1 545 ? -12.960 63.926 -23.465 1.00 2.98 545 LYS B O 1
ATOM 9410 N N . ASP B 1 546 ? -13.078 64.910 -25.510 1.00 2.99 546 ASP B N 1
ATOM 9411 C CA . ASP B 1 546 ? -13.778 66.106 -25.060 1.00 5.77 546 ASP B CA 1
ATOM 9412 C C . ASP B 1 546 ? -14.970 66.304 -26.002 1.00 7.34 546 ASP B C 1
ATOM 9413 O O . ASP B 1 546 ? -14.805 66.683 -27.167 1.00 5.51 546 ASP B O 1
ATOM 9418 N N . ASN B 1 547 ? -16.161 65.999 -25.495 1.00 6.47 547 ASN B N 1
ATOM 9419 C CA . ASN B 1 547 ? -17.397 66.023 -26.268 1.00 8.32 547 ASN B CA 1
ATOM 9420 C C . ASN B 1 547 ? -18.397 67.003 -25.671 1.00 5.30 547 ASN B C 1
ATOM 9421 O O . ASN B 1 547 ? -18.674 66.943 -24.469 1.00 6.31 547 ASN B O 1
ATOM 9426 N N . PRO B 1 548 ? -18.948 67.923 -26.498 1.00 10.52 548 PRO B N 1
ATOM 9427 C CA . PRO B 1 548 ? -19.857 68.944 -25.958 1.00 12.30 548 PRO B CA 1
ATOM 9428 C C . PRO B 1 548 ? -21.087 68.336 -25.281 1.00 11.88 548 PRO B C 1
ATOM 9429 O O . PRO B 1 548 ? -21.656 68.934 -24.362 1.00 14.38 548 PRO B O 1
ATOM 9433 N N . ASP B 1 549 ? -21.481 67.151 -25.731 1.00 10.16 549 ASP B N 1
ATOM 9434 C CA . ASP B 1 549 ? -22.690 66.508 -25.231 1.00 8.94 549 ASP B CA 1
ATOM 9435 C C . ASP B 1 549 ? -22.353 65.404 -24.209 1.00 5.67 549 ASP B C 1
ATOM 9436 O O . ASP B 1 549 ? -23.176 64.509 -23.956 1.00 5.95 549 ASP B O 1
ATOM 9441 N N . ALA B 1 550 ? -21.168 65.476 -23.603 1.00 4.26 550 ALA B N 1
ATOM 9442 C CA . ALA B 1 550 ? -20.732 64.407 -22.687 1.00 2.17 550 ALA B CA 1
ATOM 9443 C C . ALA B 1 550 ? -21.688 64.218 -21.515 1.00 2.46 550 ALA B C 1
ATOM 9444 O O . ALA B 1 550 ? -22.152 65.189 -20.917 1.00 3.64 550 ALA B O 1
ATOM 9446 N N . LYS B 1 551 ? -21.962 62.961 -21.183 1.00 2.46 551 LYS B N 1
ATOM 9447 C CA . LYS B 1 551 ? -22.881 62.627 -20.082 1.00 2.53 551 LYS B CA 1
ATOM 9448 C C . LYS B 1 551 ? -22.173 62.267 -18.780 1.00 3.99 551 LYS B C 1
ATOM 9449 O O . LYS B 1 551 ? -22.783 62.285 -17.710 1.00 2.11 551 LYS B O 1
ATOM 9455 N N . LEU B 1 552 ? -20.896 61.913 -18.876 1.00 2.00 552 LEU B N 1
ATOM 9456 C CA . LEU B 1 552 ? -20.120 61.463 -17.712 1.00 2.00 552 LEU B CA 1
ATOM 9457 C C . LEU B 1 552 ? -18.664 61.533 -18.131 1.00 2.00 552 LEU B C 1
ATOM 9458 O O . LEU B 1 552 ? -18.380 61.448 -19.324 1.00 2.00 552 LEU B O 1
ATOM 9463 N N . THR B 1 553 ? -17.748 61.627 -17.165 1.00 2.00 553 THR B N 1
ATOM 9464 C CA . THR B 1 553 ? -16.313 61.591 -17.450 1.00 2.00 553 THR B CA 1
ATOM 9465 C C . THR B 1 553 ? -15.710 60.332 -16.841 1.00 2.00 553 THR B C 1
ATOM 9466 O O . THR B 1 553 ? -15.950 60.061 -15.671 1.00 2.00 553 THR B O 1
ATOM 9470 N N . ILE B 1 554 ? -14.938 59.578 -17.622 1.00 2.00 554 ILE B N 1
ATOM 9471 C CA . ILE B 1 554 ? -14.081 58.558 -17.032 1.00 2.00 554 ILE B CA 1
ATOM 9472 C C . ILE B 1 554 ? -12.717 59.191 -16.840 1.00 2.00 554 ILE B C 1
ATOM 9473 O O . ILE B 1 554 ? -12.138 59.739 -17.783 1.00 2.00 554 ILE B O 1
ATOM 9478 N N . VAL B 1 555 ? -12.242 59.163 -15.592 1.00 2.00 555 VAL B N 1
ATOM 9479 C CA . VAL B 1 555 ? -10.956 59.761 -15.211 1.00 2.00 555 VAL B CA 1
ATOM 9480 C C . VAL B 1 555 ? -10.018 58.603 -14.898 1.00 2.00 555 VAL B C 1
ATOM 9481 O O . VAL B 1 555 ? -10.355 57.740 -14.092 1.00 2.00 555 VAL B O 1
ATOM 9485 N N . ALA B 1 556 ? -8.858 58.580 -15.554 1.00 2.00 556 ALA B N 1
ATOM 9486 C CA . ALA B 1 556 ? -7.923 57.437 -15.441 1.00 2.00 556 ALA B CA 1
ATOM 9487 C C . ALA B 1 556 ? -6.465 57.879 -15.537 1.00 2.00 556 ALA B C 1
ATOM 9488 O O . ALA B 1 556 ? -6.169 59.025 -15.916 1.00 2.00 556 ALA B O 1
ATOM 9490 N N . THR B 1 557 ? -5.555 56.997 -15.132 1.00 2.00 557 THR B N 1
ATOM 9491 C CA . THR B 1 557 ? -4.139 57.268 -15.312 1.00 2.32 557 THR B CA 1
ATOM 9492 C C . THR B 1 557 ? -3.494 56.020 -15.900 1.00 2.00 557 THR B C 1
ATOM 9493 O O . THR B 1 557 ? -4.046 54.927 -15.814 1.00 2.00 557 THR B O 1
ATOM 9497 N N . GLY B 1 558 ? -2.311 56.196 -16.472 1.00 2.28 558 GLY B N 1
ATOM 9498 C CA . GLY B 1 558 ? -1.477 55.077 -16.920 1.00 2.00 558 GLY B CA 1
ATOM 9499 C C . GLY B 1 558 ? -2.222 54.082 -17.787 1.00 2.00 558 GLY B C 1
ATOM 9500 O O . GLY B 1 558 ? -2.918 54.448 -18.728 1.00 2.00 558 GLY B O 1
ATOM 9501 N N . SER B 1 559 ? -2.044 52.815 -17.467 1.00 2.00 559 SER B N 1
ATOM 9502 C CA . SER B 1 559 ? -2.671 51.743 -18.224 1.00 2.00 559 SER B CA 1
ATOM 9503 C C . SER B 1 559 ? -4.199 51.776 -18.220 1.00 2.61 559 SER B C 1
ATOM 9504 O O . SER B 1 559 ? -4.822 51.070 -19.022 1.00 2.00 559 SER B O 1
ATOM 9507 N N . GLU B 1 560 ? -4.819 52.569 -17.350 1.00 2.00 560 GLU B N 1
ATOM 9508 C CA . GLU B 1 560 ? -6.279 52.552 -17.326 1.00 2.31 560 GLU B CA 1
ATOM 9509 C C . GLU B 1 560 ? -6.882 53.520 -18.351 1.00 2.00 560 GLU B C 1
ATOM 9510 O O . GLU B 1 560 ? -8.077 53.453 -18.626 1.00 2.00 560 GLU B O 1
ATOM 9516 N N . VAL B 1 561 ? -6.057 54.382 -18.941 1.00 2.00 561 VAL B N 1
ATOM 9517 C CA . VAL B 1 561 ? -6.608 55.338 -19.914 1.00 2.00 561 VAL B CA 1
ATOM 9518 C C . VAL B 1 561 ? -7.088 54.593 -21.168 1.00 2.00 561 VAL B C 1
ATOM 9519 O O . VAL B 1 561 ? -8.152 54.916 -21.725 1.00 2.00 561 VAL B O 1
ATOM 9523 N N . GLU B 1 562 ? -6.331 53.594 -21.622 1.00 2.00 562 GLU B N 1
ATOM 9524 C CA . GLU B 1 562 ? -6.795 52.873 -22.824 1.00 2.79 562 GLU B CA 1
ATOM 9525 C C . GLU B 1 562 ? -8.098 52.132 -22.549 1.00 2.52 562 GLU B C 1
ATOM 9526 O O . GLU B 1 562 ? -8.943 52.035 -23.445 1.00 2.45 562 GLU B O 1
ATOM 9532 N N . LEU B 1 563 ? -8.266 51.655 -21.311 1.00 2.00 563 LEU B N 1
ATOM 9533 C CA . LEU B 1 563 ? -9.529 50.998 -20.917 1.00 2.00 563 LEU B CA 1
ATOM 9534 C C . LEU B 1 563 ? -10.684 52.016 -20.982 1.00 2.51 563 LEU B C 1
ATOM 9535 O O . LEU B 1 563 ? -11.760 51.730 -21.499 1.00 2.00 563 LEU B O 1
ATOM 9540 N N . ALA B 1 564 ? -10.433 53.216 -20.457 1.00 2.00 564 ALA B N 1
ATOM 9541 C CA . ALA B 1 564 ? -11.417 54.288 -20.492 1.00 2.00 564 ALA B CA 1
ATOM 9542 C C . ALA B 1 564 ? -11.797 54.639 -21.927 1.00 2.00 564 ALA B C 1
ATOM 9543 O O . ALA B 1 564 ? -12.980 54.851 -22.220 1.00 2.00 564 ALA B O 1
ATOM 9545 N N . VAL B 1 565 ? -10.801 54.702 -22.815 1.00 2.00 565 VAL B N 1
ATOM 9546 C CA . VAL B 1 565 ? -11.063 55.039 -24.217 1.00 2.00 565 VAL B CA 1
ATOM 9547 C C . VAL B 1 565 ? -11.922 53.942 -24.857 1.00 2.00 565 VAL B C 1
ATOM 9548 O O . VAL B 1 565 ? -12.902 54.247 -25.533 1.00 2.00 565 VAL B O 1
ATOM 9552 N N . LYS B 1 566 ? -11.582 52.682 -24.596 1.00 2.00 566 LYS B N 1
ATOM 9553 C CA . LYS B 1 566 ? -12.372 51.567 -25.143 1.00 2.00 566 LYS B CA 1
ATOM 9554 C C . LYS B 1 566 ? -13.827 51.627 -24.675 1.00 2.00 566 LYS B C 1
ATOM 9555 O O . LYS B 1 566 ? -14.752 51.394 -25.446 1.00 2.00 566 LYS B O 1
ATOM 9561 N N . VAL B 1 567 ? -14.038 51.966 -23.405 1.00 2.00 567 VAL B N 1
ATOM 9562 C CA . VAL B 1 567 ? -15.399 52.038 -22.867 1.00 2.00 567 VAL B CA 1
ATOM 9563 C C . VAL B 1 567 ? -16.140 53.209 -23.521 1.00 2.00 567 VAL B C 1
ATOM 9564 O O . VAL B 1 567 ? -17.307 53.094 -23.943 1.00 2.00 567 VAL B O 1
ATOM 9568 N N . ALA B 1 568 ? -15.460 54.349 -23.630 1.00 2.00 568 ALA B N 1
ATOM 9569 C CA . ALA B 1 568 ? -16.094 55.486 -24.286 1.00 2.00 568 ALA B CA 1
ATOM 9570 C C . ALA B 1 568 ? -16.485 55.171 -25.734 1.00 2.00 568 ALA B C 1
ATOM 9571 O O . ALA B 1 568 ? -17.562 55.583 -26.183 1.00 2.00 568 ALA B O 1
ATOM 9573 N N . ASN B 1 569 ? -15.622 54.459 -26.466 1.00 2.00 569 ASN B N 1
ATOM 9574 C CA . ASN B 1 569 ? -15.943 54.096 -27.851 1.00 2.12 569 ASN B CA 1
ATOM 9575 C C . ASN B 1 569 ? -17.160 53.169 -27.947 1.00 2.00 569 ASN B C 1
ATOM 9576 O O . ASN B 1 569 ? -17.940 53.228 -28.916 1.00 2.00 569 ASN B O 1
ATOM 9581 N N . GLU B 1 570 ? -17.344 52.310 -26.958 1.00 2.00 570 GLU B N 1
ATOM 9582 C CA . GLU B 1 570 ? -18.520 51.450 -26.956 1.00 2.96 570 GLU B CA 1
ATOM 9583 C C . GLU B 1 570 ? -19.788 52.251 -26.718 1.00 2.18 570 GLU B C 1
ATOM 9584 O O . GLU B 1 570 ? -20.816 52.026 -27.374 1.00 2.55 570 GLU B O 1
ATOM 9590 N N . PHE B 1 571 ? -19.724 53.203 -25.792 1.00 2.00 571 PHE B N 1
ATOM 9591 C CA . PHE B 1 571 ? -20.885 54.042 -25.559 1.00 2.03 571 PHE B CA 1
ATOM 9592 C C . PHE B 1 571 ? -21.219 54.922 -26.774 1.00 2.00 571 PHE B C 1
ATOM 9593 O O . PHE B 1 571 ? -22.375 55.159 -27.060 1.00 2.00 571 PHE B O 1
ATOM 9601 N N . GLU B 1 572 ? -20.199 55.368 -27.489 1.00 2.00 572 GLU B N 1
ATOM 9602 C CA A GLU B 1 572 ? -20.366 56.188 -28.695 0.50 2.00 572 GLU B CA 1
ATOM 9603 C CA B GLU B 1 572 ? -20.447 56.205 -28.650 0.50 2.00 572 GLU B CA 1
ATOM 9604 C C . GLU B 1 572 ? -21.257 55.465 -29.705 1.00 2.00 572 GLU B C 1
ATOM 9605 O O . GLU B 1 572 ? -22.065 56.082 -30.403 1.00 2.00 572 GLU B O 1
ATOM 9616 N N . LYS B 1 573 ? -21.077 54.151 -29.797 1.00 2.00 573 LYS B N 1
ATOM 9617 C CA . LYS B 1 573 ? -21.872 53.330 -30.734 1.00 2.48 573 LYS B CA 1
ATOM 9618 C C . LYS B 1 573 ? -23.358 53.322 -30.389 1.00 2.00 573 LYS B C 1
ATOM 9619 O O . LYS B 1 573 ? -24.217 53.107 -31.252 1.00 2.00 573 LYS B O 1
ATOM 9625 N N . LYS B 1 574 ? -23.681 53.549 -29.125 1.00 2.00 574 LYS B N 1
ATOM 9626 C CA . LYS B 1 574 ? -25.086 53.605 -28.752 1.00 2.00 574 LYS B CA 1
ATOM 9627 C C . LYS B 1 574 ? -25.589 55.054 -28.643 1.00 2.00 574 LYS B C 1
ATOM 9628 O O . LYS B 1 574 ? -26.656 55.308 -28.100 1.00 2.00 574 LYS B O 1
ATOM 9634 N N . GLY B 1 575 ? -24.825 56.008 -29.166 1.00 2.00 575 GLY B N 1
ATOM 9635 C CA . GLY B 1 575 ? -25.270 57.407 -29.174 1.00 2.00 575 GLY B CA 1
ATOM 9636 C C . GLY B 1 575 ? -25.079 58.158 -27.862 1.00 2.00 575 GLY B C 1
ATOM 9637 O O . GLY B 1 575 ? -25.725 59.187 -27.632 1.00 3.15 575 GLY B O 1
ATOM 9638 N N . ILE B 1 576 ? -24.196 57.653 -27.003 1.00 2.00 576 ILE B N 1
ATOM 9639 C CA . ILE B 1 576 ? -23.942 58.267 -25.718 1.00 2.00 576 ILE B CA 1
ATOM 9640 C C . ILE B 1 576 ? -22.474 58.713 -25.718 1.00 2.00 576 ILE B C 1
ATOM 9641 O O . ILE B 1 576 ? -21.581 57.885 -25.884 1.00 2.00 576 ILE B O 1
ATOM 9646 N N . LYS B 1 577 ? -22.225 60.016 -25.574 1.00 2.34 577 LYS B N 1
ATOM 9647 C CA . LYS B 1 577 ? -20.840 60.509 -25.549 1.00 2.66 577 LYS B CA 1
ATOM 9648 C C . LYS B 1 577 ? -20.317 60.602 -24.132 1.00 2.00 577 LYS B C 1
ATOM 9649 O O . LYS B 1 577 ? -21.044 61.029 -23.229 1.00 2.03 577 LYS B O 1
ATOM 9655 N N . LEU B 1 578 ? -19.057 60.205 -23.944 1.00 2.00 578 LEU B N 1
ATOM 9656 C CA . LEU B 1 578 ? -18.367 60.352 -22.650 1.00 2.00 578 LEU B CA 1
ATOM 9657 C C . LEU B 1 578 ? -17.150 61.241 -22.832 1.00 2.00 578 LEU B C 1
ATOM 9658 O O . LEU B 1 578 ? -16.599 61.354 -23.931 1.00 5.90 578 LEU B O 1
ATOM 9663 N N . ASN B 1 579 ? -16.754 61.922 -21.761 1.00 2.00 579 ASN B N 1
ATOM 9664 C CA . ASN B 1 579 ? -15.413 62.484 -21.702 1.00 2.00 579 ASN B CA 1
ATOM 9665 C C . ASN B 1 579 ? -14.423 61.459 -21.120 1.00 2.00 579 ASN B C 1
ATOM 9666 O O . ASN B 1 579 ? -14.816 60.580 -20.339 1.00 2.00 579 ASN B O 1
ATOM 9671 N N . VAL B 1 580 ? -13.161 61.547 -21.529 1.00 2.00 580 VAL B N 1
ATOM 9672 C CA . VAL B 1 580 ? -12.102 60.739 -20.908 1.00 2.00 580 VAL B CA 1
ATOM 9673 C C . VAL B 1 580 ? -10.979 61.701 -20.527 1.00 2.47 580 VAL B C 1
ATOM 9674 O O . VAL B 1 580 ? -10.448 62.419 -21.384 1.00 2.00 580 VAL B O 1
ATOM 9678 N N . ALA B 1 581 ? -10.646 61.729 -19.238 1.00 2.00 581 ALA B N 1
ATOM 9679 C CA . ALA B 1 581 ? -9.535 62.548 -18.763 1.00 2.00 581 ALA B CA 1
ATOM 9680 C C . ALA B 1 581 ? -8.405 61.644 -18.394 1.00 2.00 581 ALA B C 1
ATOM 9681 O O . ALA B 1 581 ? -8.618 60.652 -17.707 1.00 2.00 581 ALA B O 1
ATOM 9683 N N . SER B 1 582 ? -7.216 61.958 -18.874 1.00 2.00 582 SER B N 1
ATOM 9684 C CA . SER B 1 582 ? -6.004 61.269 -18.433 1.00 2.00 582 SER B CA 1
ATOM 9685 C C . SER B 1 582 ? -5.275 62.188 -17.426 1.00 2.00 582 SER B C 1
ATOM 9686 O O . SER B 1 582 ? -5.087 63.380 -17.698 1.00 2.00 582 SER B O 1
ATOM 9689 N N . ILE B 1 583 ? -4.895 61.637 -16.263 1.00 2.00 583 ILE B N 1
ATOM 9690 C CA . ILE B 1 583 ? -4.196 62.461 -15.245 1.00 2.00 583 ILE B CA 1
ATOM 9691 C C . ILE B 1 583 ? -2.794 61.875 -14.962 1.00 2.00 583 ILE B C 1
ATOM 9692 O O . ILE B 1 583 ? -2.557 61.225 -13.918 1.00 2.00 583 ILE B O 1
ATOM 9697 N N . PRO B 1 584 ? -1.849 62.115 -15.873 1.00 2.00 584 PRO B N 1
ATOM 9698 C CA . PRO B 1 584 ? -0.530 61.498 -15.692 1.00 2.00 584 PRO B CA 1
ATOM 9699 C C . PRO B 1 584 ? 0.220 61.997 -14.461 1.00 2.00 584 PRO B C 1
ATOM 9700 O O . PRO B 1 584 ? 1.106 61.300 -13.989 1.00 2.00 584 PRO B O 1
ATOM 9704 N N . CYS B 1 585 ? -0.069 63.198 -13.961 1.00 2.00 585 CYS B N 1
ATOM 9705 C CA . CYS B 1 585 ? 0.549 63.612 -12.697 1.00 2.00 585 CYS B CA 1
ATOM 9706 C C . CYS B 1 585 ? -0.392 64.478 -11.874 1.00 2.00 585 CYS B C 1
ATOM 9707 O O . CYS B 1 585 ? -0.643 65.665 -12.164 1.00 2.00 585 CYS B O 1
ATOM 9710 N N . VAL B 1 586 ? -0.941 63.858 -10.836 1.00 2.00 586 VAL B N 1
ATOM 9711 C CA . VAL B 1 586 ? -1.885 64.521 -9.972 1.00 2.00 586 VAL B CA 1
ATOM 9712 C C . VAL B 1 586 ? -1.259 65.752 -9.321 1.00 2.00 586 VAL B C 1
ATOM 9713 O O . VAL B 1 586 ? -1.940 66.756 -9.127 1.00 2.00 586 VAL B O 1
ATOM 9717 N N . GLU B 1 587 ? 0.026 65.678 -8.967 1.00 2.00 587 GLU B N 1
ATOM 9718 C CA . GLU B 1 587 ? 0.646 66.772 -8.214 1.00 2.00 587 GLU B CA 1
ATOM 9719 C C . GLU B 1 587 ? 0.741 68.030 -9.062 1.00 2.00 587 GLU B C 1
ATOM 9720 O O . GLU B 1 587 ? 0.563 69.132 -8.553 1.00 2.97 587 GLU B O 1
ATOM 9726 N N . VAL B 1 588 ? 1.018 67.855 -10.351 1.00 2.00 588 VAL B N 1
ATOM 9727 C CA . VAL B 1 588 ? 1.066 68.974 -11.294 1.00 2.00 588 VAL B CA 1
ATOM 9728 C C . VAL B 1 588 ? -0.354 69.422 -11.659 1.00 2.00 588 VAL B C 1
ATOM 9729 O O . VAL B 1 588 ? -0.624 70.616 -11.731 1.00 2.00 588 VAL B O 1
ATOM 9733 N N . PHE B 1 589 ? -1.278 68.474 -11.835 1.00 2.00 589 PHE B N 1
ATOM 9734 C CA . PHE B 1 589 ? -2.672 68.836 -12.131 1.00 2.00 589 PHE B CA 1
ATOM 9735 C C . PHE B 1 589 ? -3.249 69.730 -11.005 1.00 2.00 589 PHE B C 1
ATOM 9736 O O . PHE B 1 589 ? -3.941 70.682 -11.268 1.00 2.00 589 PHE B O 1
ATOM 9744 N N . ALA B 1 590 ? -2.961 69.379 -9.753 1.00 2.00 590 ALA B N 1
ATOM 9745 C CA . ALA B 1 590 ? -3.471 70.128 -8.606 1.00 2.00 590 ALA B CA 1
ATOM 9746 C C . ALA B 1 590 ? -3.057 71.604 -8.602 1.00 2.01 590 ALA B C 1
ATOM 9747 O O . ALA B 1 590 ? -3.761 72.436 -8.042 1.00 3.59 590 ALA B O 1
ATOM 9749 N N . THR B 1 591 ? -1.899 71.906 -9.182 1.00 2.00 591 THR B N 1
ATOM 9750 C CA . THR B 1 591 ? -1.418 73.304 -9.269 1.00 2.03 591 THR B CA 1
ATOM 9751 C C . THR B 1 591 ? -2.046 74.133 -10.391 1.00 2.00 591 THR B C 1
ATOM 9752 O O . THR B 1 591 ? -1.820 75.363 -10.468 1.00 2.03 591 THR B O 1
ATOM 9756 N N . GLN B 1 592 ? -2.807 73.487 -11.286 1.00 2.00 592 GLN B N 1
ATOM 9757 C CA . GLN B 1 592 ? -3.419 74.232 -12.409 1.00 2.00 592 GLN B CA 1
ATOM 9758 C C . GLN B 1 592 ? -4.516 75.173 -11.916 1.00 2.00 592 GLN B C 1
ATOM 9759 O O . GLN B 1 592 ? -4.988 75.059 -10.775 1.00 2.50 592 GLN B O 1
ATOM 9765 N N . ALA B 1 593 ? -4.873 76.131 -12.762 1.00 2.00 593 ALA B N 1
ATOM 9766 C CA . ALA B 1 593 ? -5.965 77.025 -12.467 1.00 2.00 593 ALA B CA 1
ATOM 9767 C C . ALA B 1 593 ? -7.245 76.246 -12.178 1.00 2.40 593 ALA B C 1
ATOM 9768 O O . ALA B 1 593 ? -7.557 75.239 -12.841 1.00 2.00 593 ALA B O 1
ATOM 9770 N N . HIS B 1 594 ? -7.999 76.754 -11.206 1.00 3.51 594 HIS B N 1
ATOM 9771 C CA . HIS B 1 594 ? -9.322 76.241 -10.868 1.00 3.07 594 HIS B CA 1
ATOM 9772 C C . HIS B 1 594 ? -10.214 75.963 -12.119 1.00 2.92 594 HIS B C 1
ATOM 9773 O O . HIS B 1 594 ? -10.814 74.889 -12.246 1.00 4.64 594 HIS B O 1
ATOM 9780 N N . GLU B 1 595 ? -10.277 76.923 -13.036 1.00 2.00 595 GLU B N 1
ATOM 9781 C CA . GLU B 1 595 ? -11.085 76.798 -14.250 1.00 2.00 595 GLU B CA 1
ATOM 9782 C C . GLU B 1 595 ? -10.673 75.576 -15.059 1.00 2.00 595 GLU B C 1
ATOM 9783 O O . GLU B 1 595 ? -11.530 74.851 -15.568 1.00 2.00 595 GLU B O 1
ATOM 9789 N N . TYR B 1 596 ? -9.364 75.344 -15.164 1.00 2.00 596 TYR B N 1
ATOM 9790 C CA . TYR B 1 596 ? -8.872 74.230 -15.963 1.00 2.00 596 TYR B CA 1
ATOM 9791 C C . TYR B 1 596 ? -9.222 72.902 -15.289 1.00 2.00 596 TYR B C 1
ATOM 9792 O O . TYR B 1 596 ? -9.711 71.965 -15.940 1.00 2.00 596 TYR B O 1
ATOM 9801 N N . LYS B 1 597 ? -8.996 72.819 -13.990 1.00 2.00 597 LYS B N 1
ATOM 9802 C CA . LYS B 1 597 ? -9.273 71.565 -13.294 1.00 2.88 597 LYS B CA 1
ATOM 9803 C C . LYS B 1 597 ? -10.759 71.200 -13.400 1.00 2.03 597 LYS B C 1
ATOM 9804 O O . LYS B 1 597 ? -11.094 70.016 -13.500 1.00 2.81 597 LYS B O 1
ATOM 9810 N N . LYS B 1 598 ? -11.643 72.198 -13.341 1.00 2.00 598 LYS B N 1
ATOM 9811 C CA . LYS B 1 598 ? -13.082 71.918 -13.389 1.00 3.69 598 LYS B CA 1
ATOM 9812 C C . LYS B 1 598 ? -13.632 71.820 -14.810 1.00 5.61 598 LYS B C 1
ATOM 9813 O O . LYS B 1 598 ? -14.837 71.647 -14.992 1.00 9.97 598 LYS B O 1
ATOM 9819 N N . THR B 1 599 ? -12.738 71.949 -15.793 1.00 3.96 599 THR B N 1
ATOM 9820 C CA . THR B 1 599 ? -13.011 71.737 -17.203 1.00 6.07 599 THR B CA 1
ATOM 9821 C C . THR B 1 599 ? -12.626 70.297 -17.561 1.00 3.22 599 THR B C 1
ATOM 9822 O O . THR B 1 599 ? -13.383 69.568 -18.229 1.00 2.00 599 THR B O 1
ATOM 9826 N N . VAL B 1 600 ? -11.447 69.885 -17.097 1.00 2.00 600 VAL B N 1
ATOM 9827 C CA . VAL B 1 600 ? -10.958 68.538 -17.359 1.00 2.00 600 VAL B CA 1
ATOM 9828 C C . VAL B 1 600 ? -11.854 67.530 -16.662 1.00 2.00 600 VAL B C 1
ATOM 9829 O O . VAL B 1 600 ? -12.168 66.476 -17.222 1.00 2.00 600 VAL B O 1
ATOM 9833 N N . ILE B 1 601 ? -12.250 67.843 -15.430 1.00 2.00 601 ILE B N 1
ATOM 9834 C CA . ILE B 1 601 ? -13.230 67.018 -14.723 1.00 2.00 601 ILE B CA 1
ATOM 9835 C C . ILE B 1 601 ? -14.482 67.888 -14.589 1.00 2.00 601 ILE B C 1
ATOM 9836 O O . ILE B 1 601 ? -14.664 68.611 -13.588 1.00 3.24 601 ILE B O 1
ATOM 9841 N N . LYS B 1 602 ? -15.319 67.814 -15.625 1.00 2.46 602 LYS B N 1
ATOM 9842 C CA . LYS B 1 602 ? -16.451 68.726 -15.808 1.00 3.28 602 LYS B CA 1
ATOM 9843 C C . LYS B 1 602 ? -17.343 68.595 -14.591 1.00 4.63 602 LYS B C 1
ATOM 9844 O O . LYS B 1 602 ? -17.742 67.502 -14.190 1.00 7.54 602 LYS B O 1
ATOM 9850 N N . ASP B 1 603 ? -17.642 69.718 -13.957 1.00 3.95 603 ASP B N 1
ATOM 9851 C CA . ASP B 1 603 ? -18.186 69.649 -12.617 1.00 5.80 603 ASP B CA 1
ATOM 9852 C C . ASP B 1 603 ? -19.671 69.222 -12.574 1.00 4.33 603 ASP B C 1
ATOM 9853 O O . ASP B 1 603 ? -20.132 68.668 -11.570 1.00 6.54 603 ASP B O 1
ATOM 9858 N N . ASP B 1 604 ? -20.409 69.460 -13.659 1.00 5.10 604 ASP B N 1
ATOM 9859 C CA . ASP B 1 604 ? -21.851 69.186 -13.657 1.00 6.49 604 ASP B CA 1
ATOM 9860 C C . ASP B 1 604 ? -22.298 67.858 -14.282 1.00 5.49 604 ASP B C 1
ATOM 9861 O O . ASP B 1 604 ? -23.488 67.669 -14.573 1.00 7.22 604 ASP B O 1
ATOM 9866 N N . ILE B 1 605 ? -21.351 66.951 -14.497 1.00 2.77 605 ILE B N 1
ATOM 9867 C CA . ILE B 1 605 ? -21.664 65.589 -14.942 1.00 2.00 605 ILE B CA 1
ATOM 9868 C C . ILE B 1 605 ? -20.854 64.637 -14.052 1.00 2.00 605 ILE B C 1
ATOM 9869 O O . ILE B 1 605 ? -19.759 64.994 -13.607 1.00 2.00 605 ILE B O 1
ATOM 9874 N N . PRO B 1 606 ? -21.380 63.434 -13.776 1.00 3.35 606 PRO B N 1
ATOM 9875 C CA . PRO B 1 606 ? -20.677 62.499 -12.878 1.00 2.59 606 PRO B CA 1
ATOM 9876 C C . PRO B 1 606 ? -19.316 62.049 -13.430 1.00 2.30 606 PRO B C 1
ATOM 9877 O O . PRO B 1 606 ? -19.064 62.150 -14.635 1.00 2.25 606 PRO B O 1
ATOM 9881 N N . ALA B 1 607 ? -18.440 61.607 -12.540 1.00 2.00 607 ALA B N 1
ATOM 9882 C CA . ALA B 1 607 ? -17.169 61.004 -12.947 1.00 2.00 607 ALA B CA 1
ATOM 9883 C C . ALA B 1 607 ? -17.016 59.633 -12.342 1.00 3.35 607 ALA B C 1
ATOM 9884 O O . ALA B 1 607 ? -17.445 59.387 -11.202 1.00 2.16 607 ALA B O 1
ATOM 9886 N N . VAL B 1 608 ? -16.395 58.734 -13.105 1.00 2.00 608 VAL B N 1
ATOM 9887 C CA . VAL B 1 608 ? -15.964 57.439 -12.596 1.00 2.00 608 VAL B CA 1
ATOM 9888 C C . VAL B 1 608 ? -14.425 57.404 -12.703 1.00 2.00 608 VAL B C 1
ATOM 9889 O O . VAL B 1 608 ? -13.882 57.550 -13.789 1.00 2.00 608 VAL B O 1
ATOM 9893 N N . PHE B 1 609 ? -13.740 57.248 -11.565 1.00 2.00 609 PHE B N 1
ATOM 9894 C CA . PHE B 1 609 ? -12.270 57.201 -11.506 1.00 2.00 609 PHE B CA 1
ATOM 9895 C C . PHE B 1 609 ? -11.832 55.765 -11.599 1.00 2.00 609 PHE B C 1
ATOM 9896 O O . PHE B 1 609 ? -12.387 54.925 -10.898 1.00 2.00 609 PHE B O 1
ATOM 9904 N N . VAL B 1 610 ? -10.922 55.479 -12.523 1.00 2.00 610 VAL B N 1
ATOM 9905 C CA . VAL B 1 610 ? -10.459 54.119 -12.765 1.00 2.00 610 VAL B CA 1
ATOM 9906 C C . VAL B 1 610 ? -8.937 54.046 -12.715 1.00 2.00 610 VAL B C 1
ATOM 9907 O O . VAL B 1 610 ? -8.254 54.634 -13.525 1.00 2.00 610 VAL B O 1
ATOM 9911 N N . GLU B 1 611 ? -8.400 53.282 -11.765 1.00 2.00 611 GLU B N 1
ATOM 9912 C CA . GLU B 1 611 ? -6.942 53.192 -11.630 1.00 2.00 611 GLU B CA 1
ATOM 9913 C C . GLU B 1 611 ? -6.639 51.907 -10.861 1.00 2.00 611 GLU B C 1
ATOM 9914 O O . GLU B 1 611 ? -7.322 51.599 -9.869 1.00 2.00 611 GLU B O 1
ATOM 9928 N N . ALA B 1 613 ? -5.023 50.795 -8.427 1.00 2.00 613 ALA B N 1
ATOM 9929 C CA . ALA B 1 613 ? -4.337 51.184 -7.188 1.00 2.00 613 ALA B CA 1
ATOM 9930 C C . ALA B 1 613 ? -5.389 51.485 -6.123 1.00 2.00 613 ALA B C 1
ATOM 9931 O O . ALA B 1 613 ? -6.566 51.579 -6.421 1.00 2.00 613 ALA B O 1
ATOM 9933 N N . GLN B 1 614 ? -4.970 51.635 -4.864 1.00 2.00 614 GLN B N 1
ATOM 9934 C CA . GLN B 1 614 ? -5.912 51.951 -3.795 1.00 2.00 614 GLN B CA 1
ATOM 9935 C C . GLN B 1 614 ? -6.471 53.377 -4.105 1.00 2.00 614 GLN B C 1
ATOM 9936 O O . GLN B 1 614 ? -5.679 54.336 -4.266 1.00 2.00 614 GLN B O 1
ATOM 9942 N N . PRO B 1 615 ? -7.812 53.517 -4.214 1.00 2.00 615 PRO B N 1
ATOM 9943 C CA . PRO B 1 615 ? -8.371 54.746 -4.833 1.00 2.00 615 PRO B CA 1
ATOM 9944 C C . PRO B 1 615 ? -8.930 55.817 -3.883 1.00 2.00 615 PRO B C 1
ATOM 9945 O O . PRO B 1 615 ? -9.559 56.786 -4.357 1.00 2.00 615 PRO B O 1
ATOM 9949 N N . ASP B 1 616 ? -8.667 55.693 -2.580 1.00 2.00 616 ASP B N 1
ATOM 9950 C CA . ASP B 1 616 ? -9.322 56.557 -1.600 1.00 2.00 616 ASP B CA 1
ATOM 9951 C C . ASP B 1 616 ? -9.016 58.048 -1.800 1.00 2.00 616 ASP B C 1
ATOM 9952 O O . ASP B 1 616 ? -9.834 58.885 -1.437 1.00 3.85 616 ASP B O 1
ATOM 9970 N N . TRP B 1 618 ? -8.966 59.652 -4.561 1.00 2.00 618 TRP B N 1
ATOM 9971 C CA . TRP B 1 618 ? -9.666 60.257 -5.706 1.00 2.00 618 TRP B CA 1
ATOM 9972 C C . TRP B 1 618 ? -10.943 60.977 -5.283 1.00 2.00 618 TRP B C 1
ATOM 9973 O O . TRP B 1 618 ? -11.443 61.801 -6.039 1.00 2.00 618 TRP B O 1
ATOM 9984 N N . TYR B 1 619 ? -11.475 60.692 -4.090 1.00 2.00 619 TYR B N 1
ATOM 9985 C CA . TYR B 1 619 ? -12.690 61.407 -3.665 1.00 2.00 619 TYR B CA 1
ATOM 9986 C C . TYR B 1 619 ? -12.475 62.903 -3.644 1.00 2.00 619 TYR B C 1
ATOM 9987 O O . TYR B 1 619 ? -13.407 63.682 -3.831 1.00 2.34 619 TYR B O 1
ATOM 9996 N N . LYS B 1 620 ? -11.236 63.326 -3.408 1.00 2.00 620 LYS B N 1
ATOM 9997 C CA . LYS B 1 620 ? -10.898 64.770 -3.512 1.00 2.00 620 LYS B CA 1
ATOM 9998 C C . LYS B 1 620 ? -11.362 65.433 -4.818 1.00 2.00 620 LYS B C 1
ATOM 9999 O O . LYS B 1 620 ? -11.726 66.620 -4.822 1.00 2.00 620 LYS B O 1
ATOM 10005 N N . TYR B 1 621 ? -11.356 64.660 -5.906 1.00 2.00 621 TYR B N 1
ATOM 10006 C CA . TYR B 1 621 ? -11.658 65.187 -7.244 1.00 2.27 621 TYR B CA 1
ATOM 10007 C C . TYR B 1 621 ? -13.069 64.900 -7.715 1.00 2.00 621 TYR B C 1
ATOM 10008 O O . TYR B 1 621 ? -13.416 65.215 -8.846 1.00 2.10 621 TYR B O 1
ATOM 10025 N N . PRO B 1 623 ? -16.620 65.309 -8.858 1.00 3.56 623 PRO B N 1
ATOM 10026 C CA . PRO B 1 623 ? -17.388 66.516 -9.219 1.00 6.41 623 PRO B CA 1
ATOM 10027 C C . PRO B 1 623 ? -18.666 66.671 -8.397 1.00 6.50 623 PRO B C 1
ATOM 10028 O O . PRO B 1 623 ? -19.147 65.710 -7.765 1.00 6.27 623 PRO B O 1
ATOM 10032 N N . LYS B 1 624 ? -19.176 67.898 -8.388 1.00 8.93 624 LYS B N 1
ATOM 10033 C CA . LYS B 1 624 ? -20.431 68.230 -7.726 1.00 9.84 624 LYS B CA 1
ATOM 10034 C C . LYS B 1 624 ? -21.532 67.247 -8.118 1.00 9.40 624 LYS B C 1
ATOM 10035 O O . LYS B 1 624 ? -22.323 66.826 -7.270 1.00 9.33 624 LYS B O 1
ATOM 10041 N N . ALA B 1 625 ? -21.543 66.851 -9.391 1.00 6.73 625 ALA B N 1
ATOM 10042 C CA . ALA B 1 625 ? -22.555 65.920 -9.912 1.00 6.22 625 ALA B CA 1
ATOM 10043 C C . ALA B 1 625 ? -22.434 64.473 -9.407 1.00 7.35 625 ALA B C 1
ATOM 10044 O O . ALA B 1 625 ? -23.335 63.656 -9.607 1.00 7.60 625 ALA B O 1
ATOM 10046 N N . GLY B 1 626 ? -21.328 64.149 -8.748 1.00 6.05 626 GLY B N 1
ATOM 10047 C CA . GLY B 1 626 ? -21.167 62.812 -8.161 1.00 4.59 626 GLY B CA 1
ATOM 10048 C C . GLY B 1 626 ? -20.411 61.814 -9.037 1.00 3.89 626 GLY B C 1
ATOM 10049 O O . GLY B 1 626 ? -19.646 62.201 -9.932 1.00 3.67 626 GLY B O 1
ATOM 10050 N N . GLY B 1 627 ? -20.604 60.530 -8.734 1.00 4.99 627 GLY B N 1
ATOM 10051 C CA . GLY B 1 627 ? -19.926 59.428 -9.413 1.00 3.35 627 GLY B CA 1
ATOM 10052 C C . GLY B 1 627 ? -19.302 58.525 -8.373 1.00 3.27 627 GLY B C 1
ATOM 10053 O O . GLY B 1 627 ? -19.759 58.482 -7.226 1.00 4.28 627 GLY B O 1
ATOM 10054 N N . GLU B 1 628 ? -18.243 57.823 -8.750 1.00 2.00 628 GLU B N 1
ATOM 10055 C CA . GLU B 1 628 ? -17.681 56.802 -7.888 1.00 2.00 628 GLU B CA 1
ATOM 10056 C C . GLU B 1 628 ? -16.255 56.463 -8.289 1.00 3.73 628 GLU B C 1
ATOM 10057 O O . GLU B 1 628 ? -15.785 56.905 -9.341 1.00 2.00 628 GLU B O 1
ATOM 10063 N N . VAL B 1 629 ? -15.565 55.710 -7.440 1.00 2.00 629 VAL B N 1
ATOM 10064 C CA . VAL B 1 629 ? -14.194 55.254 -7.741 1.00 2.00 629 VAL B CA 1
ATOM 10065 C C . VAL B 1 629 ? -14.138 53.747 -7.977 1.00 2.59 629 VAL B C 1
ATOM 10066 O O . VAL B 1 629 ? -14.896 52.971 -7.382 1.00 3.72 629 VAL B O 1
ATOM 10070 N N . LYS B 1 630 ? -13.232 53.341 -8.864 1.00 2.00 630 LYS B N 1
ATOM 10071 C CA . LYS B 1 630 ? -12.985 51.935 -9.120 1.00 2.00 630 LYS B CA 1
ATOM 10072 C C . LYS B 1 630 ? -11.485 51.759 -9.033 1.00 2.00 630 LYS B C 1
ATOM 10073 O O . LYS B 1 630 ? -10.739 52.120 -9.951 1.00 2.00 630 LYS B O 1
ATOM 10079 N N . GLY B 1 631 ? -11.036 51.208 -7.907 1.00 2.00 631 GLY B N 1
ATOM 10080 C CA . GLY B 1 631 ? -9.627 50.894 -7.738 1.00 2.46 631 GLY B CA 1
ATOM 10081 C C . GLY B 1 631 ? -9.506 49.500 -7.159 1.00 2.00 631 GLY B C 1
ATOM 10082 O O . GLY B 1 631 ? -10.341 48.621 -7.451 1.00 2.00 631 GLY B O 1
ATOM 10083 N N . ILE B 1 632 ? -8.435 49.292 -6.388 1.00 2.00 632 ILE B N 1
ATOM 10084 C CA . ILE B 1 632 ? -8.160 47.981 -5.792 1.00 2.00 632 ILE B CA 1
ATOM 10085 C C . ILE B 1 632 ? -7.926 48.163 -4.301 1.00 2.00 632 ILE B C 1
ATOM 10086 O O . ILE B 1 632 ? -7.134 49.004 -3.912 1.00 2.76 632 ILE B O 1
ATOM 10091 N N . TYR B 1 633 ? -8.604 47.349 -3.493 1.00 2.00 633 TYR B N 1
ATOM 10092 C CA . TYR B 1 633 ? -8.489 47.443 -2.038 1.00 2.00 633 TYR B CA 1
ATOM 10093 C C . TYR B 1 633 ? -7.883 46.180 -1.412 1.00 5.38 633 TYR B C 1
ATOM 10094 O O . TYR B 1 633 ? -7.688 46.120 -0.197 1.00 10.80 633 TYR B O 1
ATOM 10103 N N . SER B 1 634 ? -7.623 45.164 -2.219 1.00 2.00 634 SER B N 1
ATOM 10104 C CA . SER B 1 634 ? -7.062 43.933 -1.657 1.00 2.00 634 SER B CA 1
ATOM 10105 C C . SER B 1 634 ? -5.615 43.791 -2.127 1.00 2.00 634 SER B C 1
ATOM 10106 O O . SER B 1 634 ? -5.164 44.562 -2.976 1.00 3.71 634 SER B O 1
ATOM 10109 N N . PHE B 1 635 ? -4.887 42.813 -1.589 1.00 2.00 635 PHE B N 1
ATOM 10110 C CA . PHE B 1 635 ? -3.633 42.428 -2.200 1.00 2.00 635 PHE B CA 1
ATOM 10111 C C . PHE B 1 635 ? -3.837 41.787 -3.566 1.00 3.45 635 PHE B C 1
ATOM 10112 O O . PHE B 1 635 ? -4.942 41.355 -3.915 1.00 3.83 635 PHE B O 1
ATOM 10120 N N . GLY B 1 636 ? -2.755 41.743 -4.345 1.00 2.00 636 GLY B N 1
ATOM 10121 C CA . GLY B 1 636 ? -2.791 41.071 -5.638 1.00 3.12 636 GLY B CA 1
ATOM 10122 C C . GLY B 1 636 ? -2.792 39.559 -5.513 1.00 4.72 636 GLY B C 1
ATOM 10123 O O . GLY B 1 636 ? -2.996 38.984 -4.420 1.00 6.50 636 GLY B O 1
ATOM 10124 N N . GLU B 1 637 ? -2.582 38.911 -6.652 1.00 2.00 637 GLU B N 1
ATOM 10125 C CA . GLU B 1 637 ? -2.657 37.467 -6.764 1.00 2.00 637 GLU B CA 1
ATOM 10126 C C . GLU B 1 637 ? -1.703 36.948 -7.859 1.00 3.93 637 GLU B C 1
ATOM 10127 O O . GLU B 1 637 ? -1.420 37.660 -8.822 1.00 2.00 637 GLU B O 1
ATOM 10133 N N . SER B 1 638 ? -1.205 35.719 -7.690 1.00 2.00 638 SER B N 1
ATOM 10134 C CA . SER B 1 638 ? -0.378 35.057 -8.725 1.00 2.00 638 SER B CA 1
ATOM 10135 C C . SER B 1 638 ? -1.215 34.395 -9.843 1.00 2.70 638 SER B C 1
ATOM 10136 O O . SER B 1 638 ? -1.775 33.321 -9.654 1.00 2.90 638 SER B O 1
ATOM 10139 N N . ALA B 1 639 ? -1.269 35.043 -11.004 1.00 2.00 639 ALA B N 1
ATOM 10140 C CA . ALA B 1 639 ? -1.949 34.481 -12.179 1.00 2.75 639 ALA B CA 1
ATOM 10141 C C . ALA B 1 639 ? -1.584 35.338 -13.381 1.00 2.00 639 ALA B C 1
ATOM 10142 O O . ALA B 1 639 ? -1.129 36.457 -13.222 1.00 2.06 639 ALA B O 1
ATOM 10144 N N . PRO B 1 640 ? -1.807 34.841 -14.591 1.00 2.84 640 PRO B N 1
ATOM 10145 C CA . PRO B 1 640 ? -1.604 35.719 -15.743 1.00 2.12 640 PRO B CA 1
ATOM 10146 C C . PRO B 1 640 ? -2.474 36.981 -15.690 1.00 2.00 640 PRO B C 1
ATOM 10147 O O . PRO B 1 640 ? -3.615 36.961 -15.181 1.00 2.44 640 PRO B O 1
ATOM 10151 N N . ALA B 1 641 ? -1.941 38.063 -16.236 1.00 2.00 641 ALA B N 1
ATOM 10152 C CA . ALA B 1 641 ? -2.594 39.363 -16.179 1.00 2.65 641 ALA B CA 1
ATOM 10153 C C . ALA B 1 641 ? -4.077 39.352 -16.637 1.00 2.47 641 ALA B C 1
ATOM 10154 O O . ALA B 1 641 ? -4.932 39.920 -15.937 1.00 2.08 641 ALA B O 1
ATOM 10156 N N . GLU B 1 642 ? -4.368 38.725 -17.782 1.00 4.57 642 GLU B N 1
ATOM 10157 C CA . GLU B 1 642 ? -5.728 38.668 -18.310 1.00 5.87 642 GLU B CA 1
ATOM 10158 C C . GLU B 1 642 ? -6.692 38.074 -17.267 1.00 3.55 642 GLU B C 1
ATOM 10159 O O . GLU B 1 642 ? -7.802 38.587 -17.068 1.00 5.65 642 GLU B O 1
ATOM 10165 N N . ASP B 1 643 ? -6.255 37.023 -16.572 1.00 2.00 643 ASP B N 1
ATOM 10166 C CA . ASP B 1 643 ? -7.121 36.416 -15.554 1.00 2.00 643 ASP B CA 1
ATOM 10167 C C . ASP B 1 643 ? -7.363 37.359 -14.370 1.00 3.87 643 ASP B C 1
ATOM 10168 O O . ASP B 1 643 ? -8.447 37.404 -13.807 1.00 4.35 643 ASP B O 1
ATOM 10173 N N . LEU B 1 644 ? -6.327 38.073 -13.954 1.00 2.00 644 LEU B N 1
ATOM 10174 C CA . LEU B 1 644 ? -6.462 39.028 -12.874 1.00 2.00 644 LEU B CA 1
ATOM 10175 C C . LEU B 1 644 ? -7.390 40.182 -13.225 1.00 2.36 644 LEU B C 1
ATOM 10176 O O . LEU B 1 644 ? -8.147 40.650 -12.384 1.00 2.00 644 LEU B O 1
ATOM 10181 N N . PHE B 1 645 ? -7.304 40.680 -14.453 1.00 2.31 645 PHE B N 1
ATOM 10182 C CA . PHE B 1 645 ? -8.189 41.804 -14.828 1.00 3.82 645 PHE B CA 1
ATOM 10183 C C . PHE B 1 645 ? -9.657 41.395 -14.721 1.00 3.25 645 PHE B C 1
ATOM 10184 O O . PHE B 1 645 ? -10.495 42.210 -14.317 1.00 3.34 645 PHE B O 1
ATOM 10192 N N . LYS B 1 646 ? -9.954 40.148 -15.078 1.00 3.77 646 LYS B N 1
ATOM 10193 C CA . LYS B 1 646 ? -11.328 39.638 -14.978 1.00 3.38 646 LYS B CA 1
ATOM 10194 C C . LYS B 1 646 ? -11.768 39.585 -13.508 1.00 5.20 646 LYS B C 1
ATOM 10195 O O . LYS B 1 646 ? -12.873 40.015 -13.172 1.00 6.47 646 LYS B O 1
ATOM 10201 N N . ARG B 1 647 ? -10.911 39.047 -12.639 1.00 2.00 647 ARG B N 1
ATOM 10202 C CA . ARG B 1 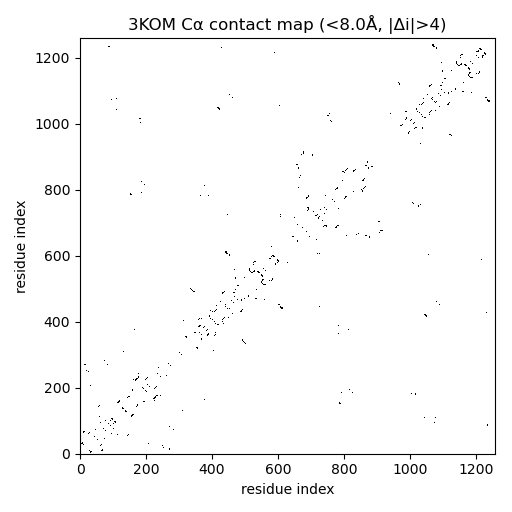647 ? -11.258 38.921 -11.199 1.00 2.00 647 ARG B CA 1
ATOM 10203 C C . ARG B 1 647 ? -11.420 40.253 -10.504 1.00 4.02 647 ARG B C 1
ATOM 10204 O O . ARG B 1 647 ? -12.262 40.391 -9.620 1.00 3.84 647 ARG B O 1
ATOM 10212 N N . PHE B 1 648 ? -10.608 41.239 -10.892 1.00 2.00 648 PHE B N 1
ATOM 10213 C CA . PHE B 1 648 ? -10.600 42.524 -10.181 1.00 2.00 648 PHE B CA 1
ATOM 10214 C C . PHE B 1 648 ? -11.524 43.561 -10.830 1.00 2.00 648 PHE B C 1
ATOM 10215 O O . PHE B 1 648 ? -11.693 44.659 -10.315 1.00 3.76 648 PHE B O 1
ATOM 10223 N N . GLY B 1 649 ? -12.102 43.201 -11.960 1.00 2.00 649 GLY B N 1
ATOM 10224 C CA . GLY B 1 649 ? -13.062 44.065 -12.619 1.00 2.00 649 GLY B CA 1
ATOM 10225 C C . GLY B 1 649 ? -12.507 45.104 -13.571 1.00 2.00 649 GLY B C 1
ATOM 10226 O O . GLY B 1 649 ? -13.235 46.017 -13.915 1.00 2.00 649 GLY B O 1
ATOM 10227 N N . PHE B 1 650 ? -11.259 44.976 -14.029 1.00 2.00 650 PHE B N 1
ATOM 10228 C CA . PHE B 1 650 ? -10.719 45.964 -14.990 1.00 2.00 650 PHE B CA 1
ATOM 10229 C C . PHE B 1 650 ? -10.896 45.448 -16.433 1.00 2.00 650 PHE B C 1
ATOM 10230 O O . PHE B 1 650 ? -9.945 45.016 -17.109 1.00 2.61 650 PHE B O 1
ATOM 10238 N N . THR B 1 651 ? -12.159 45.461 -16.866 1.00 2.00 651 THR B N 1
ATOM 10239 C CA . THR B 1 651 ? -12.535 44.967 -18.194 1.00 2.00 651 THR B CA 1
ATOM 10240 C C . THR B 1 651 ? -13.479 45.969 -18.811 1.00 2.00 651 THR B C 1
ATOM 10241 O O . THR B 1 651 ? -14.140 46.725 -18.096 1.00 2.00 651 THR B O 1
ATOM 10245 N N . VAL B 1 652 ? -13.540 45.975 -20.145 1.00 2.00 652 VAL B N 1
ATOM 10246 C CA . VAL B 1 652 ? -14.477 46.859 -20.834 1.00 2.00 652 VAL B CA 1
ATOM 10247 C C . VAL B 1 652 ? -15.901 46.557 -20.345 1.00 2.99 652 VAL B C 1
ATOM 10248 O O . VAL B 1 652 ? -16.680 47.470 -20.063 1.00 2.00 652 VAL B O 1
ATOM 10252 N N . GLU B 1 653 ? -16.236 45.275 -20.202 1.00 2.62 653 GLU B N 1
ATOM 10253 C CA . GLU B 1 653 ? -17.574 44.909 -19.713 1.00 4.80 653 GLU B CA 1
ATOM 10254 C C . GLU B 1 653 ? -17.925 45.463 -18.321 1.00 2.87 653 GLU B C 1
ATOM 10255 O O . GLU B 1 653 ? -18.980 46.083 -18.145 1.00 4.10 653 GLU B O 1
ATOM 10261 N N . ASN B 1 654 ? -17.039 45.298 -17.337 1.00 2.00 654 ASN B N 1
ATOM 10262 C CA . ASN B 1 654 ? -17.368 45.752 -16.005 1.00 2.00 654 ASN B CA 1
ATOM 10263 C C . ASN B 1 654 ? -17.389 47.268 -15.896 1.00 2.36 654 ASN B C 1
ATOM 10264 O O . ASN B 1 654 ? -18.294 47.847 -15.267 1.00 2.51 654 ASN B O 1
ATOM 10269 N N . ILE B 1 655 ? -16.396 47.931 -16.493 1.00 2.00 655 ILE B N 1
ATOM 10270 C CA . ILE B 1 655 ? -16.388 49.386 -16.429 1.00 2.00 655 ILE B CA 1
ATOM 10271 C C . ILE B 1 655 ? -17.627 49.930 -17.152 1.00 2.00 655 ILE B C 1
ATOM 10272 O O . ILE B 1 655 ? -18.216 50.904 -16.713 1.00 2.00 655 ILE B O 1
ATOM 10277 N N . SER B 1 656 ? -18.064 49.267 -18.224 1.00 2.00 656 SER B N 1
ATOM 10278 C CA . SER B 1 656 ? -19.271 49.753 -18.915 1.00 2.00 656 SER B CA 1
ATOM 10279 C C . SER B 1 656 ? -20.498 49.619 -18.011 1.00 2.00 656 SER B C 1
ATOM 10280 O O . SER B 1 656 ? -21.379 50.478 -17.991 1.00 2.22 656 SER B O 1
ATOM 10283 N N . ASN B 1 657 ? -20.549 48.517 -17.268 1.00 2.00 657 ASN B N 1
ATOM 10284 C CA . ASN B 1 657 ? -21.655 48.282 -16.348 1.00 2.48 657 ASN B CA 1
ATOM 10285 C C . ASN B 1 657 ? -21.724 49.351 -15.254 1.00 3.08 657 ASN B C 1
ATOM 10286 O O . ASN B 1 657 ? -22.823 49.757 -14.858 1.00 4.61 657 ASN B O 1
ATOM 10291 N N . ILE B 1 658 ? -20.560 49.813 -14.779 1.00 2.71 658 ILE B N 1
ATOM 10292 C CA . ILE B 1 658 ? -20.493 50.905 -13.810 1.00 2.77 658 ILE B CA 1
ATOM 10293 C C . ILE B 1 658 ? -20.977 52.218 -14.435 1.00 4.03 658 ILE B C 1
ATOM 10294 O O . ILE B 1 658 ? -21.807 52.932 -13.861 1.00 3.35 658 ILE B O 1
ATOM 10299 N N . VAL B 1 659 ? -20.478 52.528 -15.629 1.00 2.00 659 VAL B N 1
ATOM 10300 C CA . VAL B 1 659 ? -20.902 53.725 -16.345 1.00 2.15 659 VAL B CA 1
ATOM 10301 C C . VAL B 1 659 ? -22.402 53.698 -16.615 1.00 2.63 659 VAL B C 1
ATOM 10302 O O . VAL B 1 659 ? -23.076 54.714 -16.452 1.00 2.63 659 VAL B O 1
ATOM 10306 N N . ALA B 1 660 ? -22.921 52.528 -16.981 1.00 2.00 660 ALA B N 1
ATOM 10307 C CA . ALA B 1 660 ? -24.344 52.396 -17.311 1.00 5.72 660 ALA B CA 1
ATOM 10308 C C . ALA B 1 660 ? -25.299 52.752 -16.156 1.00 7.92 660 ALA B C 1
ATOM 10309 O O . ALA B 1 660 ? -26.477 52.991 -16.399 1.00 11.68 660 ALA B O 1
ATOM 10311 N N . LYS B 1 661 ? -24.799 52.794 -14.921 1.00 7.85 661 LYS B N 1
ATOM 10312 C CA . LYS B 1 661 ? -25.612 53.228 -13.775 1.00 10.34 661 LYS B CA 1
ATOM 10313 C C . LYS B 1 661 ? -25.966 54.717 -13.827 1.00 10.91 661 LYS B C 1
ATOM 10314 O O . LYS B 1 661 ? -26.885 55.166 -13.138 1.00 14.29 661 LYS B O 1
ATOM 10320 N N . TYR B 1 662 ? -25.242 55.477 -14.645 1.00 4.53 662 TYR B N 1
ATOM 10321 C CA . TYR B 1 662 ? -25.341 56.941 -14.668 1.00 4.15 662 TYR B CA 1
ATOM 10322 C C . TYR B 1 662 ? -25.953 57.503 -15.947 1.00 3.20 662 TYR B C 1
ATOM 10323 O O . TYR B 1 662 ? -26.450 58.637 -15.963 1.00 8.13 662 TYR B O 1
ATOM 10332 N N . VAL B 1 663 ? -25.890 56.731 -17.027 1.00 4.82 663 VAL B N 1
ATOM 10333 C CA . VAL B 1 663 ? -26.249 57.245 -18.341 1.00 7.21 663 VAL B CA 1
ATOM 10334 C C . VAL B 1 663 ? -27.389 56.451 -18.962 1.00 9.07 663 VAL B C 1
ATOM 10335 O O . VAL B 1 663 ? -27.958 55.569 -18.315 1.00 12.85 663 VAL B O 1
#

Secondary structure (DSSP, 8-state):
-PPPHHHHHHHHHHHHHHHHHHT-S------HHHHHIIIII----TT-TT-TTSPEEEE-SSS---HHHHHHHHT-S--HHHHTTTTSTT-S--SS--TTTSTT--S---STTHHHHHHH--HHHHHHHHHH-BTTB-S----EEEEE-----HHHHHHHHHHHHHT-TTEEEEEEE---GGGT----HHHHHHHTT-EEEEEEETT-HHHHHHHHHHHHH-SSS-EEEEEE--TTTT-TTTTT-SSTTSSPPPHHHHHHHHHHTT----TT---HHHHHHH--HHHHHHHHHHHHHHHHHHTTSTTHHHHHHHHHTPPPTTHHHHHHHHHHHHHHS----BHHHHH--HHHHHH----EEE-----S---TT--BTTT-STT--EEE--S-S------HHHHHSS---EEB--GGGHHHHHHHH--------EE----SGGG-TT-TTT--SSHHHHHHTSTT-B-----STTT--HHHHHHH-SS--B----SSB------HHHHHHHTTT-EEEE--TT-S-EEEE-TTHHHHHHHHHHHHHHTT---EEEE-S-HHHHHTS-HHHHHHHS-TTS-EEEE------TT--TT-EEEE---S---SS-HHHHHHHHT-SHHHHHHHHTTT-/---HHHHHHHHHHHHHHHHHHT-S------HHHHHHHHHT----TT-TT-TT--EEEE-SSS---HHHHHHHHT-S--HHHHTTTT-TT-SS-SS--TTTSTT--S---STTHHHHHHH--HHHHHHHHHH-BTTB-S----EEEEE-----HHHHHHHHHHHHTT-TTEEEEEEEE--TTT----HHHHHHHTT-EEEEEEETT-HHHHHHHHHHHHT-SSS-EEEEEEE-TTTT-TTT----PPPHHHHHHHHHHTT----TT---HHHHHHH--HHHHHHHHHHHHHHHHHGGGSTTHHHHHHHHHTPPPTTHHHHHHHHHHHHHHS-----HHHHH--HHHHHH----EEE-S--------TT--BTTT-STT--EEE--S-S------HHHHHSS---EEB--GGGHHHHHHHH--------EE----SGGG-TT-TTT--SSHHHHHHTSTT-B-----STTT--HHHHHHH-SS--B----SS-------HHHHHHHTTT-EEEE--TT---EEEE-TTHHHHHHHHHHHHHHTT---EEEE-S-HHHHHTS-HHHHHHHTTTTS-EEEE------TT--TT-EEEE---S---SS-HHHHHHHHT-SHHHHHHHHTTT-

Solvent-accessible surface area: 43571 Å² total